Protein AF-0000000067833873 (afdb_homodimer)

Secondary structure (DSSP, 8-state):
-----S--EEESSSSPP--HHHHHHTTSPP--TTSHHHHHHHHHHHHHHHHHHT-SS-EEEEES-HHHHHHHHHHHH--TT-EEEEE--SHHHHHHHHHHHHTT-EEEEE---SSS---HHHHHHHHHH-TT--EEEEEEESEETTTTEE--HHHHHHHHHHTT---EEEEE-TTTBTTB---TTTTT-SEEEEESSSTT---S-EEEEEE-HHHHHHHHH-----STT-HHHHHHHHTTT--SS---HHHHHHHHHHHHHHHHH-HHHHHHHHHHHHHHHHHHHHHTT-EES---GGGB-SSEEEEEPPTT--HHHHHHHHHHHH-EEEEEP-GGGTTTEEEEE--SS--HHHHHHHHHHHHHHHHHHT----S-HHHHHHHHHHHHHH-/-----S--EEESSSSPP--HHHHHHTTSPP--TTSHHHHHHHHHHHHHHHHHHT-SS-EEEEES-HHHHHHHHHHHH--TT-EEEEE--SHHHHHHHHHHHHTT-EEEEE---SSS---HHHHHHHHHH-TT--EEEEEEESEETTTTEE--HHHHHHHHHHTT---EEEEE-TTTTTTS---TTTTT-SEEEEESSSTT---S-EEEEEE-HHHHHHHTT-----STT-HHHHHHHHTTT--SS---HHHHHHHHHHHHHHHHH-HHHHHHHHHHHHHHHHHHHHHTT-EES---GGGB-SSEEEEEPPTT--HHHHHHHHHHHH-EEEEEP-GGGTTTEEEEE--SS--HHHHHHHHHHHHHHHHHHT----S-HHHHHHHHHHHHHH-

InterPro domains:
  IPR000192 Aminotransferase class V domain [PF00266] (10-321)
  IPR015421 Pyridoxal phosphate-dependent transferase, major domain [G3DSA:3.40.640.10] (19-265)
  IPR015422 Pyridoxal phosphate-dependent transferase, small domain [G3DSA:3.90.1150.10] (14-380)
  IPR015424 Pyridoxal phosphate-dependent transferase [SSF53383] (6-370)
  IPR024169 Serine-pyruvate aminotransferase/2-aminoethylphosphonate-pyruvate transaminase [PIRSF000524] (1-386)

Nearest PDB structures (foldseek):
  6pk3-assembly1_B  TM=9.820E-01  e=6.558E-47  Arabidopsis thaliana
  2dr1-assembly1_B  TM=9.509E-01  e=2.895E-32  Pyrococcus horikoshii OT3
  6mfb-assembly1_B  TM=9.163E-01  e=1.091E-31  Aedes aegypti
  2bkw-assembly1_A-2  TM=9.357E-01  e=4.516E-29  Saccharomyces cerevisiae S288C
  7e7g-assembly1_A-2  TM=9.204E-01  e=1.735E-27  Pseudomonas aeruginosa PAO1

Foldseek 3Di:
DPDDDDDFAEFALDLDAFDPLLVVLLVDDDDDLPDPVLLVLLLLLQVLVCVLQQHPFGKFKAQDWLVLLLVLLLLQFAAQPAEAEFEPQDDVSVVSVVSNVVQNYHYDYHYDDNQEADDLQVLLVVLLVPPVLRHQAYEGEQQDSLRQWGHDLLSNLVSCVVSVHPHAYEYECQSDRLQHDHHCVVSVHAKYKYFCRHNLRANGGMIMIGHDPSRNVSSVPYDRDDDSSHPVQAVVVSVSSHGNDDHPRSSSSSSSVSSVVSVVCDSVNSNVQLQLLQVLLVQLCVQQVWDWSHDDPVTRRSFKTKTFADPPQFPVVLQVQLCVPPSYHWAANDDVCGRGIIMGGQHHPHDLVSSLSVSVSSQVSCVVRVGRTHPCSSVSSVVSNVVVVVD/DPDDDDDFAEFALDLDAFDPLLVVLLVDDDDDLPDPVLLVLLLLLQVLVCVLQQHPFGKFKAQDWLVVLLVLLLLQFAAQPAEAEFEPQDDVSVVSVVSNVVQNYHYDYHYDDNQEADDLQVLLVVLLVPPVLRHQAYEGEQQDSLRQWGHDLLSNLVSCVVSVHPHAYEYECQSDRLQHDHHCVVSVHAKYKYFCRHNLRANGGMIMIGHDPSRNVSSVPYDRDDDSSHPVQAVVVSVSSHGNDDHPRSSSSSSSVSSVVSVVCDSVNSNVQLQLLQVLLVQLLVQQVWDWSHDDPVTRHSFKTKTFADPPQFPVVLQVQLCVPPSYHWAANDDVCGRGIIMTGQHHPHDLVSSLSVSVSSQVSCVVRVGRTHPCSSVSSVVSNVVVVVD

Structure (mmCIF, N/CA/C/O backbone):
data_AF-0000000067833873-model_v1
#
loop_
_entity.id
_entity.type
_entity.pdbx_description
1 polymer 'Serine--glyoxylate aminotransferase'
#
loop_
_atom_site.group_PDB
_atom_site.id
_atom_site.type_symbol
_atom_site.label_atom_id
_atom_site.label_alt_id
_atom_site.label_comp_id
_atom_site.label_asym_id
_atom_site.label_entity_id
_atom_site.label_seq_id
_atom_site.pdbx_PDB_ins_code
_atom_site.Cartn_x
_atom_site.Cartn_y
_atom_site.Cartn_z
_atom_site.occupancy
_atom_site.B_iso_or_equiv
_atom_site.auth_seq_id
_atom_site.auth_comp_id
_atom_site.auth_asym_id
_atom_site.auth_atom_id
_atom_site.pdbx_PDB_model_num
ATOM 1 N N . MET A 1 1 ? 27.766 4.055 13.945 1 41.12 1 MET A N 1
ATOM 2 C CA . MET A 1 1 ? 26.969 5.07 14.633 1 41.12 1 MET A CA 1
ATOM 3 C C . MET A 1 1 ? 26.922 4.797 16.141 1 41.12 1 MET A C 1
ATOM 5 O O . MET A 1 1 ? 26.797 3.645 16.562 1 41.12 1 MET A O 1
ATOM 9 N N . THR A 1 2 ? 27.5 5.816 16.891 1 53.59 2 THR A N 1
ATOM 10 C CA . THR A 1 2 ? 27.547 5.684 18.344 1 53.59 2 THR A CA 1
ATOM 11 C C . THR A 1 2 ? 26.156 5.309 18.891 1 53.59 2 THR A C 1
ATOM 13 O O . THR A 1 2 ? 25.156 5.867 18.469 1 53.59 2 THR A O 1
ATOM 16 N N . HIS A 1 3 ? 26.016 4.285 19.547 1 66.88 3 HIS A N 1
ATOM 17 C CA . HIS A 1 3 ? 24.797 3.781 20.156 1 66.88 3 HIS A CA 1
ATOM 18 C C . HIS A 1 3 ? 24.156 4.832 21.062 1 66.88 3 HIS A C 1
ATOM 20 O O . HIS A 1 3 ? 24.844 5.441 21.891 1 66.88 3 HIS A O 1
ATOM 26 N N . ARG A 1 4 ? 23.078 5.281 20.797 1 72.88 4 ARG A N 1
ATOM 27 C CA . ARG A 1 4 ? 22.359 6.211 21.656 1 72.88 4 ARG A CA 1
ATOM 28 C C . ARG A 1 4 ? 21.453 5.465 22.641 1 72.88 4 ARG A C 1
ATOM 30 O O . ARG A 1 4 ? 20.766 4.52 22.266 1 72.88 4 ARG A O 1
ATOM 37 N N . THR A 1 5 ? 21.5 5.969 23.875 1 78.62 5 THR A N 1
ATOM 38 C CA . THR A 1 5 ? 20.656 5.367 24.906 1 78.62 5 THR A CA 1
ATOM 39 C C . THR A 1 5 ? 19.312 6.078 24.984 1 78.62 5 THR A C 1
ATOM 41 O O . THR A 1 5 ? 19.219 7.277 24.719 1 78.62 5 THR A O 1
ATOM 44 N N . GLY A 1 6 ? 18.203 5.238 25.359 1 79.25 6 GLY A N 1
ATOM 45 C CA . GLY A 1 6 ? 16.859 5.77 25.453 1 79.25 6 GLY A CA 1
ATOM 46 C C . GLY A 1 6 ? 16.109 5.734 24.125 1 79.25 6 GLY A C 1
ATOM 47 O O . GLY A 1 6 ? 16.703 5.441 23.078 1 79.25 6 GLY A O 1
ATOM 48 N N . ARG A 1 7 ? 14.867 5.926 24.188 1 85 7 ARG A N 1
ATOM 49 C CA . ARG A 1 7 ? 14.039 5.91 22.984 1 85 7 ARG A CA 1
ATOM 50 C C . ARG A 1 7 ? 14.141 7.23 22.234 1 85 7 ARG A C 1
ATOM 52 O O . ARG A 1 7 ? 14.203 8.297 22.844 1 85 7 ARG A O 1
ATOM 59 N N . HIS A 1 8 ? 14.273 7.133 20.953 1 92.62 8 HIS A N 1
ATOM 60 C CA . HIS A 1 8 ? 14.227 8.312 20.078 1 92.62 8 HIS A CA 1
ATOM 61 C C . HIS A 1 8 ? 12.922 9.07 20.266 1 92.62 8 HIS A C 1
ATOM 63 O O . HIS A 1 8 ? 11.852 8.469 20.344 1 92.62 8 HIS A O 1
ATOM 69 N N . PHE A 1 9 ? 13.008 10.406 20.469 1 94.5 9 PHE A N 1
ATOM 70 C CA . PHE A 1 9 ? 11.82 11.25 20.516 1 94.5 9 PHE A CA 1
ATOM 71 C C . PHE A 1 9 ? 11.367 11.648 19.125 1 94.5 9 PHE A C 1
ATOM 73 O O . PHE A 1 9 ? 11.969 12.523 18.5 1 94.5 9 PHE A O 1
ATOM 80 N N . LEU A 1 10 ? 10.289 11 18.672 1 96.69 10 LEU A N 1
ATOM 81 C CA . LEU A 1 10 ? 9.742 11.258 17.344 1 96.69 10 LEU A CA 1
ATOM 82 C C . LEU A 1 10 ? 8.57 12.227 17.422 1 96.69 10 LEU A C 1
ATOM 84 O O . LEU A 1 10 ? 7.438 11.82 17.703 1 96.69 10 LEU A O 1
ATOM 88 N N . HIS A 1 11 ? 8.828 13.492 17.094 1 97.88 11 HIS A N 1
ATOM 89 C CA . HIS A 1 11 ? 7.805 14.523 17.234 1 97.88 11 HIS A CA 1
ATOM 90 C C . HIS A 1 11 ? 7.602 15.281 15.93 1 97.88 11 HIS A C 1
ATOM 92 O O . HIS A 1 11 ? 7.57 16.516 15.914 1 97.88 11 HIS A O 1
ATOM 98 N N . ILE A 1 12 ? 7.535 14.523 14.859 1 97.44 12 ILE A N 1
ATOM 99 C CA . ILE A 1 12 ? 7.105 15.047 13.57 1 97.44 12 ILE A CA 1
ATOM 100 C C . ILE A 1 12 ? 5.598 14.859 13.414 1 97.44 12 ILE A C 1
ATOM 102 O O . ILE A 1 12 ? 4.969 14.148 14.195 1 97.44 12 ILE A O 1
ATOM 106 N N . PRO A 1 13 ? 4.953 15.484 12.422 1 95.94 13 PRO A N 1
ATOM 107 C CA . PRO A 1 13 ? 3.5 15.375 12.266 1 95.94 13 PRO A CA 1
ATOM 108 C C . PRO A 1 13 ? 3.051 13.969 11.875 1 95.94 13 PRO A C 1
ATOM 110 O O . PRO A 1 13 ? 1.868 13.641 11.992 1 95.94 13 PRO A O 1
ATOM 113 N N . GLY A 1 14 ? 3.918 13.141 11.352 1 93.88 14 GLY A N 1
ATOM 114 C CA . GLY A 1 14 ? 3.688 11.781 10.891 1 93.88 14 GLY A CA 1
ATOM 115 C C . GLY A 1 14 ? 4.824 11.242 10.047 1 93.88 14 GLY A C 1
ATOM 116 O O . GLY A 1 14 ? 5.461 11.984 9.297 1 93.88 14 GLY A O 1
ATOM 117 N N . PRO A 1 15 ? 5.129 10 10.227 1 96 15 PRO A N 1
ATOM 118 C CA . PRO A 1 15 ? 4.434 8.977 11.008 1 96 15 PRO A CA 1
ATOM 119 C C . PRO A 1 15 ? 4.523 9.211 12.516 1 96 15 PRO A C 1
ATOM 121 O O . PRO A 1 15 ? 5.492 9.805 12.992 1 96 15 PRO A O 1
ATOM 124 N N . SER A 1 16 ? 3.471 8.812 13.172 1 96.62 16 SER A N 1
ATOM 125 C CA . SER A 1 16 ? 3.393 9.031 14.609 1 96.62 16 SER A CA 1
ATOM 126 C C . SER A 1 16 ? 3.885 7.816 15.391 1 96.62 16 SER A C 1
ATOM 128 O O . SER A 1 16 ? 3.885 6.699 14.867 1 96.62 16 SER A O 1
ATOM 130 N N . PRO A 1 17 ? 4.355 8.031 16.594 1 95.69 17 PRO A N 1
ATOM 131 C CA . PRO A 1 17 ? 4.77 6.879 17.406 1 95.69 17 PRO A CA 1
ATOM 132 C C . PRO A 1 17 ? 3.68 5.816 17.516 1 95.69 17 PRO A C 1
ATOM 134 O O . PRO A 1 17 ? 2.512 6.145 17.75 1 95.69 17 PRO A O 1
ATOM 137 N N . VAL A 1 18 ? 4.098 4.551 17.406 1 97.31 18 VAL A N 1
ATOM 138 C CA . VAL A 1 18 ? 3.182 3.418 17.344 1 97.31 18 VAL A CA 1
ATOM 139 C C . VAL A 1 18 ? 3.189 2.678 18.688 1 97.31 18 VAL A C 1
ATOM 141 O O . VAL A 1 18 ? 4.254 2.322 19.203 1 97.31 18 VAL A O 1
ATOM 144 N N . PRO A 1 19 ? 1.987 2.424 19.234 1 97.12 19 PRO A N 1
ATOM 145 C CA . PRO A 1 19 ? 1.945 1.63 20.469 1 97.12 19 PRO A CA 1
ATOM 146 C C . PRO A 1 19 ? 2.559 0.241 20.297 1 97.12 19 PRO A C 1
ATOM 148 O O . PRO A 1 19 ? 2.365 -0.398 19.25 1 97.12 19 PRO A O 1
ATOM 151 N N . GLU A 1 20 ? 3.199 -0.2 21.359 1 94.75 20 GLU A N 1
ATOM 152 C CA . GLU A 1 20 ? 3.824 -1.52 21.328 1 94.75 20 GLU A CA 1
ATOM 153 C C . GLU A 1 20 ? 2.795 -2.611 21.047 1 94.75 20 GLU A C 1
ATOM 155 O O . GLU A 1 20 ? 3.098 -3.6 20.375 1 94.75 20 GLU A O 1
ATOM 160 N N . ARG A 1 21 ? 1.608 -2.438 21.625 1 95.88 21 ARG A N 1
ATOM 161 C CA . ARG A 1 21 ? 0.521 -3.385 21.406 1 95.88 21 ARG A CA 1
ATOM 162 C C . ARG A 1 21 ? 0.248 -3.57 19.906 1 95.88 21 ARG A C 1
ATOM 164 O O . ARG A 1 21 ? -0.024 -4.684 19.453 1 95.88 21 ARG A O 1
ATOM 171 N N . VAL A 1 22 ? 0.284 -2.521 19.156 1 97.56 22 VAL A N 1
ATOM 172 C CA . VAL A 1 22 ? 0.057 -2.539 17.719 1 97.56 22 VAL A CA 1
ATOM 173 C C . VAL A 1 22 ? 1.229 -3.223 17.016 1 97.56 22 VAL A C 1
ATOM 175 O O . VAL A 1 22 ? 1.03 -4.082 16.156 1 97.56 22 VAL A O 1
ATOM 178 N N . LEU A 1 23 ? 2.467 -2.867 17.375 1 96.5 23 LEU A N 1
ATOM 179 C CA . LEU A 1 23 ? 3.652 -3.473 16.781 1 96.5 23 LEU A CA 1
ATOM 180 C C . LEU A 1 23 ? 3.676 -4.977 17.016 1 96.5 23 LEU A C 1
ATOM 182 O O . LEU A 1 23 ? 3.992 -5.754 16.109 1 96.5 23 LEU A O 1
ATOM 186 N N . ARG A 1 24 ? 3.322 -5.391 18.203 1 95.62 24 ARG A N 1
ATOM 187 C CA . ARG A 1 24 ? 3.299 -6.812 18.547 1 95.62 24 ARG A CA 1
ATOM 188 C C . ARG A 1 24 ? 2.236 -7.551 17.734 1 95.62 24 ARG A C 1
ATOM 190 O O . ARG A 1 24 ? 2.426 -8.711 17.375 1 95.62 24 ARG A O 1
ATOM 197 N N . ALA A 1 25 ? 1.126 -6.895 17.547 1 96.44 25 ALA A N 1
ATOM 198 C CA . ALA A 1 25 ? 0.065 -7.508 16.766 1 96.44 25 ALA A CA 1
ATOM 199 C C . ALA A 1 25 ? 0.535 -7.781 15.336 1 96.44 25 ALA A C 1
ATOM 201 O O . ALA A 1 25 ? 0.117 -8.758 14.711 1 96.44 25 ALA A O 1
ATOM 202 N N . MET A 1 26 ? 1.396 -6.938 14.852 1 96.19 26 MET A N 1
ATOM 203 C CA . MET A 1 26 ? 1.868 -7.059 13.477 1 96.19 26 MET A CA 1
ATOM 204 C C . MET A 1 26 ? 2.957 -8.125 13.367 1 96.19 26 MET A C 1
ATOM 206 O O . MET A 1 26 ? 3.361 -8.492 12.266 1 96.19 26 MET A O 1
ATOM 210 N N . ASP A 1 27 ? 3.449 -8.531 14.523 1 94 27 ASP A N 1
ATOM 211 C CA . ASP A 1 27 ? 4.477 -9.57 14.562 1 94 27 ASP A CA 1
ATOM 212 C C . ASP A 1 27 ? 3.859 -10.961 14.469 1 94 27 ASP A C 1
ATOM 214 O O . ASP A 1 27 ? 4.438 -11.938 14.953 1 94 27 ASP A O 1
ATOM 218 N N . ARG A 1 28 ? 2.738 -11.133 13.906 1 92.31 28 ARG A N 1
ATOM 219 C CA . ARG A 1 28 ? 2.078 -12.414 13.656 1 92.31 28 ARG A CA 1
ATOM 220 C C . ARG A 1 28 ? 2.412 -12.945 12.266 1 92.31 28 ARG A C 1
ATOM 222 O O . ARG A 1 28 ? 2.695 -12.172 11.352 1 92.31 28 ARG A O 1
ATOM 229 N N . GLN A 1 29 ? 2.367 -14.273 12.203 1 93.31 29 GLN A N 1
ATOM 230 C CA . GLN A 1 29 ? 2.529 -14.891 10.891 1 93.31 29 GLN A CA 1
ATOM 231 C C . GLN A 1 29 ? 1.369 -14.531 9.969 1 93.31 29 GLN A C 1
ATOM 233 O O . GLN A 1 29 ? 0.238 -14.352 10.422 1 93.31 29 GLN A O 1
ATOM 238 N N . VAL A 1 30 ? 1.674 -14.406 8.711 1 93.75 30 VAL A N 1
ATOM 239 C CA . VAL A 1 30 ? 0.624 -14.18 7.723 1 93.75 30 VAL A CA 1
ATOM 240 C C . VAL A 1 30 ? -0.328 -15.375 7.695 1 93.75 30 VAL A C 1
ATOM 242 O O . VAL A 1 30 ? 0.022 -16.469 8.148 1 93.75 30 VAL A O 1
ATOM 245 N N . ILE A 1 31 ? -1.503 -15.141 7.18 1 92.94 31 ILE A N 1
ATOM 246 C CA . ILE A 1 31 ? -2.502 -16.203 7.086 1 92.94 31 ILE A CA 1
ATOM 247 C C . ILE A 1 31 ? -3.1 -16.219 5.68 1 92.94 31 ILE A C 1
ATOM 249 O O . ILE A 1 31 ? -2.844 -15.32 4.875 1 92.94 31 ILE A O 1
ATOM 253 N N . ASP A 1 32 ? -3.869 -17.312 5.414 1 93.81 32 ASP A N 1
ATOM 254 C CA . ASP A 1 32 ? -4.621 -17.422 4.168 1 93.81 32 ASP A CA 1
ATOM 255 C C . ASP A 1 32 ? -5.68 -16.328 4.066 1 93.81 32 ASP A C 1
ATOM 257 O O . ASP A 1 32 ? -6.711 -16.391 4.742 1 93.81 32 ASP A O 1
ATOM 261 N N . HIS A 1 33 ? -5.457 -15.359 3.182 1 93.31 33 HIS A N 1
ATOM 262 C CA . HIS A 1 33 ? -6.34 -14.203 3.074 1 93.31 33 HIS A CA 1
ATOM 263 C C . HIS A 1 33 ? -7.676 -14.586 2.447 1 93.31 33 HIS A C 1
ATOM 265 O O . HIS A 1 33 ? -8.586 -13.75 2.352 1 93.31 33 HIS A O 1
ATOM 271 N N . ARG A 1 34 ? -7.762 -15.852 2.01 1 92.62 34 ARG A N 1
ATOM 272 C CA . ARG A 1 34 ? -9.031 -16.359 1.498 1 92.62 34 ARG A CA 1
ATOM 273 C C . ARG A 1 34 ? -9.703 -17.266 2.516 1 92.62 34 ARG A C 1
ATOM 275 O O . ARG A 1 34 ? -10.828 -17.734 2.297 1 92.62 34 ARG A O 1
ATOM 282 N N . GLY A 1 35 ? -9.102 -17.547 3.594 1 93.44 35 GLY A N 1
ATOM 283 C CA . GLY A 1 35 ? -9.602 -18.469 4.602 1 93.44 35 GLY A CA 1
ATOM 284 C C . GLY A 1 35 ? -10.539 -17.812 5.602 1 93.44 35 GLY A C 1
ATOM 285 O O . GLY A 1 35 ? -10.648 -16.594 5.641 1 93.44 35 GLY A O 1
ATOM 286 N N . PRO A 1 36 ? -11.172 -18.609 6.359 1 92.94 36 PRO A N 1
ATOM 287 C CA . PRO A 1 36 ? -12.188 -18.109 7.285 1 92.94 36 PRO A CA 1
ATOM 288 C C . PRO A 1 36 ? -11.609 -17.188 8.359 1 92.94 36 PRO A C 1
ATOM 290 O O . PRO A 1 36 ? -12.258 -16.219 8.758 1 92.94 36 PRO A O 1
ATOM 293 N N . ASP A 1 37 ? -10.422 -17.562 8.812 1 92.69 37 ASP A N 1
ATOM 294 C CA . ASP A 1 37 ? -9.797 -16.719 9.828 1 92.69 37 ASP A CA 1
ATOM 295 C C . ASP A 1 37 ? -9.594 -15.289 9.312 1 92.69 37 ASP A C 1
ATOM 297 O O . ASP A 1 37 ? -9.789 -14.32 10.055 1 92.69 37 ASP A O 1
ATOM 301 N N . PHE A 1 38 ? -9.25 -15.219 8.125 1 96.56 38 PHE A N 1
ATOM 302 C CA . PHE A 1 38 ? -9.078 -13.891 7.555 1 96.56 38 PHE A CA 1
ATOM 303 C C . PHE A 1 38 ? -10.414 -13.172 7.414 1 96.56 38 PHE A C 1
ATOM 305 O O . PHE A 1 38 ? -10.508 -11.961 7.625 1 96.56 38 PHE A O 1
ATOM 312 N N . GLY A 1 39 ? -11.414 -13.883 6.969 1 96.12 39 GLY A N 1
ATOM 313 C CA . GLY A 1 39 ? -12.734 -13.281 6.867 1 96.12 39 GLY A CA 1
ATOM 314 C C . GLY A 1 39 ? -13.172 -12.586 8.141 1 96.12 39 GLY A C 1
ATOM 315 O O . GLY A 1 39 ? -13.766 -11.508 8.086 1 96.12 39 GLY A O 1
ATOM 316 N N . VAL A 1 40 ? -12.859 -13.211 9.258 1 96.94 40 VAL A N 1
ATOM 317 C CA . VAL A 1 40 ? -13.18 -12.641 10.555 1 96.94 40 VAL A CA 1
ATOM 318 C C . VAL A 1 40 ? -12.383 -11.352 10.766 1 96.94 40 VAL A C 1
ATOM 320 O O . VAL A 1 40 ? -12.938 -10.328 11.148 1 96.94 40 VAL A O 1
ATOM 323 N N . LEU A 1 41 ? -11.109 -11.352 10.484 1 97.5 41 LEU A N 1
ATOM 324 C CA . LEU A 1 41 ? -10.25 -10.18 10.602 1 97.5 41 LEU A CA 1
ATOM 325 C C . LEU A 1 41 ? -10.766 -9.047 9.719 1 97.5 41 LEU A C 1
ATOM 327 O O . LEU A 1 41 ? -10.891 -7.906 10.172 1 97.5 41 LEU A O 1
ATOM 331 N N . GLY A 1 42 ? -11.062 -9.398 8.461 1 98.25 42 GLY A N 1
ATOM 332 C CA . GLY A 1 42 ? -11.547 -8.406 7.516 1 98.25 42 GLY A CA 1
ATOM 333 C C . GLY A 1 42 ? -12.805 -7.703 7.98 1 98.25 42 GLY A C 1
ATOM 334 O O . GLY A 1 42 ? -12.891 -6.477 7.934 1 98.25 42 GLY A O 1
ATOM 335 N N . ARG A 1 43 ? -13.773 -8.461 8.461 1 97.94 43 ARG A N 1
ATOM 336 C CA . ARG A 1 43 ? -15.023 -7.895 8.945 1 97.94 43 ARG A CA 1
ATOM 337 C C . ARG A 1 43 ? -14.789 -6.98 10.141 1 97.94 43 ARG A C 1
ATOM 339 O O . ARG A 1 43 ? -15.383 -5.902 10.234 1 97.94 43 ARG A O 1
ATOM 346 N N . GLU A 1 44 ? -13.906 -7.418 11.016 1 98.19 44 GLU A N 1
ATOM 347 C CA . GLU A 1 44 ? -13.625 -6.66 12.234 1 98.19 44 GLU A CA 1
ATOM 348 C C . GLU A 1 44 ? -13 -5.309 11.906 1 98.19 44 GLU A C 1
ATOM 350 O O . GLU A 1 44 ? -13.383 -4.285 12.484 1 98.19 44 GLU A O 1
ATOM 355 N N . VAL A 1 45 ? -12.039 -5.312 11 1 98.62 45 VAL A N 1
ATOM 356 C CA . VAL A 1 45 ? -11.344 -4.059 10.734 1 98.62 45 VAL A CA 1
ATOM 357 C C . VAL A 1 45 ? -12.25 -3.135 9.922 1 98.62 45 VAL A C 1
ATOM 359 O O . VAL A 1 45 ? -12.211 -1.912 10.086 1 98.62 45 VAL A O 1
ATOM 362 N N . LEU A 1 46 ? -13.055 -3.658 9.016 1 98.69 46 LEU A N 1
ATOM 363 C CA . LEU A 1 46 ? -13.992 -2.84 8.25 1 98.69 46 LEU A CA 1
ATOM 364 C C . LEU A 1 46 ? -15.023 -2.193 9.172 1 98.69 46 LEU A C 1
ATOM 366 O O . LEU A 1 46 ? -15.297 -0.997 9.055 1 98.69 46 LEU A O 1
ATOM 370 N N . GLU A 1 47 ? -15.562 -2.955 10.078 1 98.25 47 GLU A N 1
ATOM 371 C CA . GLU A 1 47 ? -16.516 -2.416 11.047 1 98.25 47 GLU A CA 1
ATOM 372 C C . GLU A 1 47 ? -15.852 -1.399 11.969 1 98.25 47 GLU A C 1
ATOM 374 O O . GLU A 1 47 ? -16.438 -0.364 12.289 1 98.25 47 GLU A O 1
ATOM 379 N N . GLY A 1 48 ? -14.703 -1.75 12.414 1 98.56 48 GLY A N 1
ATOM 380 C CA . GLY A 1 48 ? -13.945 -0.822 13.242 1 98.56 48 GLY A CA 1
ATOM 381 C C . GLY A 1 48 ? -13.711 0.518 12.57 1 98.56 48 GLY A C 1
ATOM 382 O O . GLY A 1 48 ? -13.844 1.567 13.203 1 98.56 48 GLY A O 1
ATOM 383 N N . CYS A 1 49 ? -13.336 0.47 11.328 1 98.5 49 CYS A N 1
ATOM 384 C CA . CYS A 1 49 ? -13.117 1.702 10.578 1 98.5 49 CYS A CA 1
ATOM 385 C C . CYS A 1 49 ? -14.406 2.52 10.484 1 98.5 49 CYS A C 1
ATOM 387 O O . CYS A 1 49 ? -14.375 3.744 10.617 1 98.5 49 CYS A O 1
ATOM 389 N N . ARG A 1 50 ? -15.516 1.876 10.227 1 98.5 50 ARG A N 1
ATOM 390 C CA . ARG A 1 50 ? -16.781 2.6 10.172 1 98.5 50 ARG A CA 1
ATOM 391 C C . ARG A 1 50 ? -17.031 3.359 11.477 1 98.5 50 ARG A C 1
ATOM 393 O O . ARG A 1 50 ? -17.516 4.496 11.453 1 98.5 50 ARG A O 1
ATOM 400 N N . THR A 1 51 ? -16.688 2.725 12.562 1 98.5 51 THR A N 1
ATOM 401 C CA . THR A 1 51 ? -16.875 3.348 13.867 1 98.5 51 THR A CA 1
ATOM 402 C C . THR A 1 51 ? -15.977 4.57 14.023 1 98.5 51 THR A C 1
ATOM 404 O O . THR A 1 51 ? -16.438 5.625 14.477 1 98.5 51 THR A O 1
ATOM 407 N N . ILE A 1 52 ? -14.766 4.469 13.641 1 98.69 52 ILE A N 1
ATOM 408 C CA . ILE A 1 52 ? -13.789 5.543 13.797 1 98.69 52 ILE A CA 1
ATOM 409 C C . ILE A 1 52 ? -14.164 6.715 12.891 1 98.69 52 ILE A C 1
ATOM 411 O O . ILE A 1 52 ? -14.039 7.875 13.281 1 98.69 52 ILE A O 1
ATOM 415 N N . PHE A 1 53 ? -14.656 6.422 11.633 1 98.75 53 PHE A N 1
ATOM 416 C CA . PHE A 1 53 ? -15.047 7.445 10.672 1 98.75 53 PHE A CA 1
ATOM 417 C C . PHE A 1 53 ? -16.406 8.039 11.031 1 98.75 53 PHE A C 1
ATOM 419 O O . PHE A 1 53 ? -16.812 9.062 10.477 1 98.75 53 PHE A O 1
ATOM 426 N N . ARG A 1 54 ? -17.141 7.367 11.953 1 98.38 54 ARG A N 1
ATOM 427 C CA . ARG A 1 54 ? -18.5 7.734 12.359 1 98.38 54 ARG A CA 1
ATOM 428 C C . ARG A 1 54 ? -19.453 7.75 11.164 1 98.38 54 ARG A C 1
ATOM 430 O O . ARG A 1 54 ? -20.125 8.742 10.922 1 98.38 54 ARG A O 1
ATOM 437 N N . THR A 1 55 ? -19.484 6.598 10.523 1 98.62 55 THR A N 1
ATOM 438 C CA . THR A 1 55 ? -20.328 6.453 9.344 1 98.62 55 THR A CA 1
ATOM 439 C C . THR A 1 55 ? -21.047 5.105 9.352 1 98.62 55 THR A C 1
ATOM 441 O O . THR A 1 55 ? -20.547 4.137 9.93 1 98.62 55 THR A O 1
ATOM 444 N N . LYS A 1 56 ? -22.188 5.094 8.773 1 97.81 56 LYS A N 1
ATOM 445 C CA . LYS A 1 56 ? -22.922 3.854 8.539 1 97.81 56 LYS A CA 1
ATOM 446 C C . LYS A 1 56 ? -22.641 3.295 7.148 1 97.81 56 LYS A C 1
ATOM 448 O O . LYS A 1 56 ? -22.953 2.137 6.863 1 97.81 56 LYS A O 1
ATOM 453 N N . GLY A 1 57 ? -22.047 4.164 6.277 1 97.69 57 GLY A N 1
ATOM 454 C CA . GLY A 1 57 ? -21.703 3.742 4.93 1 97.69 57 GLY A CA 1
ATOM 455 C C . GLY A 1 57 ? -20.422 2.951 4.863 1 97.69 57 GLY A C 1
ATOM 456 O O . GLY A 1 57 ? -19.797 2.682 5.895 1 97.69 57 GLY A O 1
ATOM 457 N N . PRO A 1 58 ? -20.031 2.57 3.715 1 98.19 58 PRO A N 1
ATOM 458 C CA . PRO A 1 58 ? -18.828 1.745 3.578 1 98.19 58 PRO A CA 1
ATOM 459 C C . PRO A 1 58 ? -17.547 2.547 3.742 1 98.19 58 PRO A C 1
ATOM 461 O O . PRO A 1 58 ? -17.5 3.736 3.416 1 98.19 58 PRO A O 1
ATOM 464 N N . VAL A 1 59 ? -16.578 1.978 4.301 1 98.75 59 VAL A N 1
ATOM 465 C CA . VAL A 1 59 ? -15.188 2.434 4.32 1 98.75 59 VAL A CA 1
ATOM 466 C C . VAL A 1 59 ? -14.305 1.427 3.59 1 98.75 59 VAL A C 1
ATOM 468 O O . VAL A 1 59 ? -14.312 0.236 3.91 1 98.75 59 VAL A O 1
ATOM 471 N N . VAL A 1 60 ? -13.562 1.913 2.605 1 98.56 60 VAL A N 1
ATOM 472 C CA . VAL A 1 60 ? -12.625 1.08 1.855 1 98.56 60 VAL A CA 1
ATOM 473 C C . VAL A 1 60 ? -11.227 1.208 2.451 1 98.56 60 VAL A C 1
ATOM 475 O O . VAL A 1 60 ? -10.805 2.305 2.822 1 98.56 60 VAL A O 1
ATOM 478 N N . ILE A 1 61 ? -10.539 0.064 2.572 1 98.75 61 ILE A N 1
ATOM 479 C CA . ILE A 1 61 ? -9.164 0.009 3.053 1 98.75 61 ILE A CA 1
ATOM 480 C C . ILE A 1 61 ? -8.242 -0.447 1.925 1 98.75 61 ILE A C 1
ATOM 482 O O . ILE A 1 61 ? -8.391 -1.557 1.406 1 98.75 61 ILE A O 1
ATOM 486 N N . TYR A 1 62 ? -7.25 0.392 1.56 1 98.25 62 TYR A N 1
ATOM 487 C CA . TYR A 1 62 ? -6.289 0.059 0.516 1 98.25 62 TYR A CA 1
ATOM 488 C C . TYR A 1 62 ? -4.918 -0.24 1.112 1 98.25 62 TYR A C 1
ATOM 490 O O . TYR A 1 62 ? -4.445 0.484 1.992 1 98.25 62 TYR A O 1
ATOM 498 N N . PRO A 1 63 ? -4.246 -1.405 0.676 1 97.56 63 PRO A N 1
ATOM 499 C CA . PRO A 1 63 ? -2.789 -1.279 0.755 1 97.56 63 PRO A CA 1
ATOM 500 C C . PRO A 1 63 ? -2.256 -0.091 -0.042 1 97.56 63 PRO A C 1
ATOM 502 O O . PRO A 1 63 ? -2.545 0.037 -1.234 1 97.56 63 PRO A O 1
ATOM 505 N N . GLY A 1 64 ? -1.624 0.818 0.53 1 97.31 64 GLY A N 1
ATOM 506 C CA . GLY A 1 64 ? -1.174 2.059 -0.081 1 97.31 64 GLY A CA 1
ATOM 507 C C . GLY A 1 64 ? -0.848 3.139 0.932 1 97.31 64 GLY A C 1
ATOM 508 O O . GLY A 1 64 ? -0.112 2.896 1.891 1 97.31 64 GLY A O 1
ATOM 509 N N . SER A 1 65 ? -1.348 4.375 0.6 1 97.19 65 SER A N 1
ATOM 510 C CA . SER A 1 65 ? -1.127 5.531 1.461 1 97.19 65 SER A CA 1
ATOM 511 C C . SER A 1 65 ? -2.289 6.516 1.372 1 97.19 65 SER A C 1
ATOM 513 O O . SER A 1 65 ? -3.223 6.316 0.593 1 97.19 65 SER A O 1
ATOM 515 N N . GLY A 1 66 ? -2.205 7.516 2.189 1 97.62 66 GLY A N 1
ATOM 516 C CA . GLY A 1 66 ? -3.17 8.602 2.064 1 97.62 66 GLY A CA 1
ATOM 517 C C . GLY A 1 66 ? -3.166 9.25 0.693 1 97.62 66 GLY A C 1
ATOM 518 O O . GLY A 1 66 ? -4.215 9.656 0.19 1 97.62 66 GLY A O 1
ATOM 519 N N . THR A 1 67 ? -1.98 9.336 0.089 1 98.19 67 THR A N 1
ATOM 520 C CA . THR A 1 67 ? -1.86 9.891 -1.256 1 98.19 67 THR A CA 1
ATOM 521 C C . THR A 1 67 ? -2.619 9.031 -2.264 1 98.19 67 THR A C 1
ATOM 523 O O . THR A 1 67 ? -3.268 9.555 -3.172 1 98.19 67 THR A O 1
ATOM 526 N N . GLY A 1 68 ? -2.492 7.715 -2.084 1 98.38 68 GLY A N 1
ATOM 527 C CA . GLY A 1 68 ? -3.295 6.832 -2.916 1 98.38 68 GLY A CA 1
ATOM 528 C C . GLY A 1 68 ? -4.785 7.023 -2.725 1 98.38 68 GLY A C 1
ATOM 529 O O . GLY A 1 68 ? -5.551 7 -3.691 1 98.38 68 GLY A O 1
ATOM 530 N N . ALA A 1 69 ? -5.207 7.227 -1.516 1 98.56 69 ALA A N 1
ATOM 531 C CA . ALA A 1 69 ? -6.621 7.434 -1.204 1 98.56 69 ALA A CA 1
ATOM 532 C C . ALA A 1 69 ? -7.121 8.758 -1.778 1 98.56 69 ALA A C 1
ATOM 534 O O . ALA A 1 69 ? -8.289 8.867 -2.164 1 98.56 69 ALA A O 1
ATOM 535 N N . TRP A 1 70 ? -6.215 9.828 -1.864 1 98.81 70 TRP A N 1
ATOM 536 C CA . TRP A 1 70 ? -6.527 11.055 -2.586 1 98.81 70 TRP A CA 1
ATOM 537 C C . TRP A 1 70 ? -6.953 10.758 -4.02 1 98.81 70 TRP A C 1
ATOM 539 O O . TRP A 1 70 ? -7.969 11.273 -4.496 1 98.81 70 TRP A O 1
ATOM 549 N N . GLU A 1 71 ? -6.129 9.961 -4.645 1 98.62 71 GLU A N 1
ATOM 550 C CA . GLU A 1 71 ? -6.387 9.602 -6.035 1 98.62 71 GLU A CA 1
ATOM 551 C C . GLU A 1 71 ? -7.676 8.797 -6.168 1 98.62 71 GLU A C 1
ATOM 553 O O . GLU A 1 71 ? -8.461 9.023 -7.09 1 98.62 71 GLU A O 1
ATOM 558 N N . ALA A 1 72 ? -7.887 7.844 -5.25 1 98.56 72 ALA A N 1
ATOM 559 C CA . ALA A 1 72 ? -9.109 7.039 -5.246 1 98.56 72 ALA A CA 1
ATOM 560 C C . ALA A 1 72 ? -10.352 7.922 -5.203 1 98.56 72 ALA A C 1
ATOM 562 O O . ALA A 1 72 ? -11.328 7.656 -5.898 1 98.56 72 ALA A O 1
ATOM 563 N N . ALA A 1 73 ? -10.297 8.938 -4.355 1 98.75 73 ALA A N 1
ATOM 564 C CA . ALA A 1 73 ? -11.438 9.852 -4.246 1 98.75 73 ALA A CA 1
ATOM 565 C C . ALA A 1 73 ? -11.703 10.555 -5.574 1 98.75 73 ALA A C 1
ATOM 567 O O . ALA A 1 73 ? -12.859 10.695 -5.984 1 98.75 73 ALA A O 1
ATOM 568 N N . ILE A 1 74 ? -10.672 10.969 -6.258 1 98.69 74 ILE A N 1
ATOM 569 C CA . ILE A 1 74 ? -10.789 11.711 -7.508 1 98.69 74 ILE A CA 1
ATOM 570 C C . ILE A 1 74 ? -11.328 10.797 -8.602 1 98.69 74 ILE A C 1
ATOM 572 O O . ILE A 1 74 ? -12.352 11.094 -9.219 1 98.69 74 ILE A O 1
ATOM 576 N N . VAL A 1 75 ? -10.734 9.617 -8.805 1 98.19 75 VAL A N 1
ATOM 577 C CA . VAL A 1 75 ? -11.016 8.797 -9.977 1 98.19 75 VAL A CA 1
ATOM 578 C C . VAL A 1 75 ? -12.375 8.117 -9.812 1 98.19 75 VAL A C 1
ATOM 580 O O . VAL A 1 75 ? -12.977 7.688 -10.797 1 98.19 75 VAL A O 1
ATOM 583 N N . ASN A 1 76 ? -12.883 8.047 -8.586 1 98.56 76 ASN A N 1
ATOM 584 C CA . ASN A 1 76 ? -14.172 7.391 -8.375 1 98.56 76 ASN A CA 1
ATOM 585 C C . ASN A 1 76 ? -15.32 8.391 -8.398 1 98.56 76 ASN A C 1
ATOM 587 O O . ASN A 1 76 ? -16.484 8 -8.477 1 98.56 76 ASN A O 1
ATOM 591 N N . THR A 1 77 ? -15.039 9.75 -8.352 1 98.56 77 THR A N 1
ATOM 592 C CA . THR A 1 77 ? -16.156 10.664 -8.172 1 98.56 77 THR A CA 1
ATOM 593 C C . THR A 1 77 ? -16.203 11.688 -9.305 1 98.56 77 THR A C 1
ATOM 595 O O . THR A 1 77 ? -17.25 12.305 -9.555 1 98.56 77 THR A O 1
ATOM 598 N N . LEU A 1 78 ? -15.078 11.938 -9.992 1 98.44 78 LEU A N 1
ATOM 599 C CA . LEU A 1 78 ? -14.992 13.055 -10.93 1 98.44 78 LEU A CA 1
ATOM 600 C C . LEU A 1 78 ? -14.688 12.562 -12.336 1 98.44 78 LEU A C 1
ATOM 602 O O . LEU A 1 78 ? -14.258 11.422 -12.523 1 98.44 78 LEU A O 1
ATOM 606 N N . SER A 1 79 ? -14.992 13.367 -13.305 1 97.62 79 SER A N 1
ATOM 607 C CA . SER A 1 79 ? -14.68 13.156 -14.711 1 97.62 79 SER A CA 1
ATOM 608 C C . SER A 1 79 ? -13.641 14.164 -15.203 1 97.62 79 SER A C 1
ATOM 610 O O . SER A 1 79 ? -13.531 15.266 -14.664 1 97.62 79 SER A O 1
ATOM 612 N N . SER A 1 80 ? -12.852 13.711 -16.219 1 95.94 80 SER A N 1
ATOM 613 C CA . SER A 1 80 ? -12 14.688 -16.875 1 95.94 80 SER A CA 1
ATOM 614 C C . SER A 1 80 ? -12.805 15.891 -17.359 1 95.94 80 SER A C 1
ATOM 616 O O . SER A 1 80 ? -13.898 15.727 -17.922 1 95.94 80 SER A O 1
ATOM 618 N N . GLY A 1 81 ? -12.336 17.125 -17.062 1 97.12 81 GLY A N 1
ATOM 619 C CA . GLY A 1 81 ? -13.039 18.328 -17.469 1 97.12 81 GLY A CA 1
ATOM 620 C C . GLY A 1 81 ? -13.906 18.906 -16.375 1 97.12 81 GLY A C 1
ATOM 621 O O . GLY A 1 81 ? -14.32 20.062 -16.438 1 97.12 81 GLY A O 1
ATOM 622 N N . ASP A 1 82 ? -14.211 18.109 -15.344 1 98.19 82 ASP A N 1
ATOM 623 C CA . ASP A 1 82 ? -14.992 18.625 -14.219 1 98.19 82 ASP A CA 1
ATOM 624 C C . ASP A 1 82 ? -14.281 19.797 -13.555 1 98.19 82 ASP A C 1
ATOM 626 O O . ASP A 1 82 ? -13.047 19.891 -13.594 1 98.19 82 ASP A O 1
ATOM 630 N N . ARG A 1 83 ? -15.078 20.656 -13 1 98.62 83 ARG A N 1
ATOM 631 C CA . ARG A 1 83 ? -14.555 21.766 -12.203 1 98.62 83 ARG A CA 1
ATOM 632 C C . ARG A 1 83 ? -14.711 21.5 -10.711 1 98.62 83 ARG A C 1
ATOM 634 O O . ARG A 1 83 ? -15.75 21 -10.273 1 98.62 83 ARG A O 1
ATOM 641 N N . VAL A 1 84 ? -13.672 21.797 -9.969 1 98.88 84 VAL A N 1
ATOM 642 C CA . VAL A 1 84 ? -13.766 21.641 -8.523 1 98.88 84 VAL A CA 1
ATOM 643 C C . VAL A 1 84 ? -13.258 22.906 -7.832 1 98.88 84 VAL A C 1
ATOM 645 O O . VAL A 1 84 ? -12.508 23.688 -8.43 1 98.88 84 VAL A O 1
ATOM 648 N N . LEU A 1 85 ? -13.781 23.156 -6.621 1 98.94 85 LEU A N 1
ATOM 649 C CA . LEU A 1 85 ? -13.359 24.266 -5.766 1 98.94 85 LEU A CA 1
ATOM 650 C C . LEU A 1 85 ? -12.453 23.781 -4.645 1 98.94 85 LEU A C 1
ATOM 652 O O . LEU A 1 85 ? -12.844 22.906 -3.859 1 98.94 85 LEU A O 1
ATOM 656 N N . MET A 1 86 ? -11.203 24.219 -4.621 1 98.88 86 MET A N 1
ATOM 657 C CA . MET A 1 86 ? -10.242 23.875 -3.58 1 98.88 86 MET A CA 1
ATOM 658 C C . MET A 1 86 ? -9.672 25.141 -2.939 1 98.88 86 MET A C 1
ATOM 660 O O . MET A 1 86 ? -9.859 26.25 -3.459 1 98.88 86 MET A O 1
ATOM 664 N N . PHE A 1 87 ? -9.008 24.984 -1.81 1 98.81 87 PHE A N 1
ATOM 665 C CA . PHE A 1 87 ? -8.5 26.125 -1.032 1 98.81 87 PHE A CA 1
ATOM 666 C C . PHE A 1 87 ? -7.059 25.875 -0.609 1 98.81 87 PHE A C 1
ATOM 668 O O . PHE A 1 87 ? -6.711 24.797 -0.15 1 98.81 87 PHE A O 1
ATOM 675 N N . GLU A 1 88 ? -6.238 26.859 -0.783 1 98.56 88 GLU A N 1
ATOM 676 C CA . GLU A 1 88 ? -4.832 26.781 -0.402 1 98.56 88 GLU A CA 1
ATOM 677 C C . GLU A 1 88 ? -4.652 27 1.097 1 98.56 88 GLU A C 1
ATOM 679 O O . GLU A 1 88 ? -4.613 28.156 1.557 1 98.56 88 GLU A O 1
ATOM 684 N N . THR A 1 89 ? -4.539 25.938 1.789 1 98.62 89 THR A N 1
ATOM 685 C CA . THR A 1 89 ? -4.309 26.047 3.225 1 98.62 89 THR A CA 1
ATOM 686 C C . THR A 1 89 ? -2.867 25.703 3.572 1 98.62 89 THR A C 1
ATOM 688 O O . THR A 1 89 ? -2.404 25.984 4.68 1 98.62 89 THR A O 1
ATOM 691 N N . GLY A 1 90 ? -2.17 25.078 2.654 1 98.56 90 GLY A N 1
ATOM 692 C CA . GLY A 1 90 ? -0.783 24.703 2.881 1 98.56 90 GLY A CA 1
ATOM 693 C C . GLY A 1 90 ? -0.246 23.75 1.827 1 98.56 90 GLY A C 1
ATOM 694 O O . GLY A 1 90 ? -0.659 23.797 0.666 1 98.56 90 GLY A O 1
ATOM 695 N N . HIS A 1 91 ? 0.772 23 2.221 1 98.44 91 HIS A N 1
ATOM 696 C CA . HIS A 1 91 ? 1.511 22.125 1.321 1 98.44 91 HIS A CA 1
ATOM 697 C C . HIS A 1 91 ? 0.623 21 0.793 1 98.44 91 HIS A C 1
ATOM 699 O O . HIS A 1 91 ? 0.633 20.703 -0.405 1 98.44 91 HIS A O 1
ATOM 705 N N . PHE A 1 92 ? -0.146 20.344 1.59 1 98.56 92 PHE A N 1
ATOM 706 C CA . PHE A 1 92 ? -0.878 19.156 1.193 1 98.56 92 PHE A CA 1
ATOM 707 C C . PHE A 1 92 ? -2.115 19.516 0.382 1 98.56 92 PHE A C 1
ATOM 709 O O . PHE A 1 92 ? -2.51 18.781 -0.526 1 98.56 92 PHE A O 1
ATOM 716 N N . ALA A 1 93 ? -2.719 20.625 0.699 1 98.75 93 ALA A N 1
ATOM 717 C CA . ALA A 1 93 ? -3.764 21.125 -0.186 1 98.75 93 ALA A CA 1
ATOM 718 C C . ALA A 1 93 ? -3.223 21.359 -1.593 1 98.75 93 ALA A C 1
ATOM 720 O O . ALA A 1 93 ? -3.891 21.062 -2.582 1 98.75 93 ALA A O 1
ATOM 721 N N . THR A 1 94 ? -2.035 21.906 -1.619 1 98.62 94 THR A N 1
ATOM 722 C CA . THR A 1 94 ? -1.391 22.188 -2.896 1 98.62 94 THR A CA 1
ATOM 723 C C . THR A 1 94 ? -1.075 20.891 -3.643 1 98.62 94 THR A C 1
ATOM 725 O O . THR A 1 94 ? -1.264 20.812 -4.855 1 98.62 94 THR A O 1
ATOM 728 N N . LEU A 1 95 ? -0.616 19.891 -2.924 1 98.31 95 LEU A N 1
ATOM 729 C CA . LEU A 1 95 ? -0.307 18.609 -3.549 1 98.31 95 LEU A CA 1
ATOM 730 C C . LEU A 1 95 ? -1.569 17.953 -4.098 1 98.31 95 LEU A C 1
ATOM 732 O O . LEU A 1 95 ? -1.548 17.375 -5.18 1 98.31 95 LEU A O 1
ATOM 736 N N . TRP A 1 96 ? -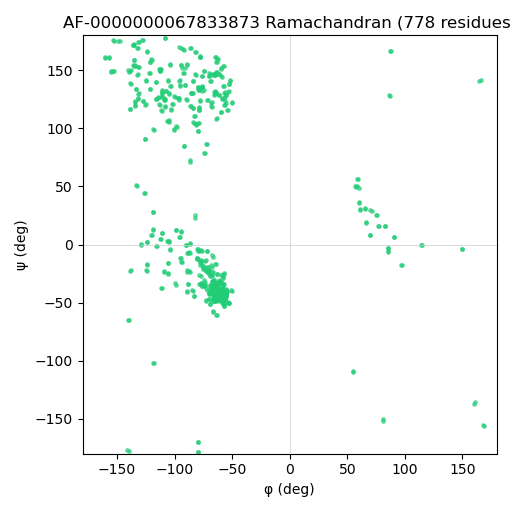2.627 18 -3.299 1 98.75 96 TRP A N 1
ATOM 737 C CA . TRP A 1 96 ? -3.877 17.406 -3.756 1 98.75 96 TRP A CA 1
ATOM 738 C C . TRP A 1 96 ? -4.406 18.125 -4.988 1 98.75 96 TRP A C 1
ATOM 740 O O . TRP A 1 96 ? -4.906 17.484 -5.922 1 98.75 96 TRP A O 1
ATOM 750 N N . ARG A 1 97 ? -4.301 19.453 -5.02 1 98.69 97 ARG A N 1
ATOM 751 C CA . ARG A 1 97 ? -4.664 20.266 -6.18 1 98.69 97 ARG A CA 1
ATOM 752 C C . ARG A 1 97 ? -3.873 19.828 -7.414 1 98.69 97 ARG A C 1
ATOM 754 O O . ARG A 1 97 ? -4.434 19.703 -8.5 1 98.69 97 ARG A O 1
ATOM 761 N N . GLN A 1 98 ? -2.586 19.641 -7.254 1 98.06 98 GLN A N 1
ATOM 762 C CA . GLN A 1 98 ? -1.73 19.234 -8.359 1 98.06 98 GLN A CA 1
ATOM 763 C C . GLN A 1 98 ? -2.154 17.875 -8.898 1 98.06 98 GLN A C 1
ATOM 765 O O . GLN A 1 98 ? -2.16 17.656 -10.117 1 98.06 98 GLN A O 1
ATOM 770 N N . MET A 1 99 ? -2.479 16.969 -8.008 1 98.25 99 MET A N 1
ATOM 771 C CA . MET A 1 99 ? -2.953 15.648 -8.414 1 98.25 99 MET A CA 1
ATOM 772 C C . MET A 1 99 ? -4.242 15.766 -9.227 1 98.25 99 MET A C 1
ATOM 774 O O . MET A 1 99 ? -4.383 15.125 -10.266 1 98.25 99 MET A O 1
ATOM 778 N N . ALA A 1 100 ? -5.203 16.547 -8.727 1 98.5 100 ALA A N 1
ATOM 779 C CA . ALA A 1 100 ? -6.461 16.734 -9.445 1 98.5 100 ALA A CA 1
ATOM 780 C C . ALA A 1 100 ? -6.215 17.25 -10.859 1 98.5 100 ALA A C 1
ATOM 782 O O . ALA A 1 100 ? -6.832 16.766 -11.812 1 98.5 100 ALA A O 1
ATOM 783 N N . ALA A 1 101 ? -5.297 18.172 -10.969 1 97.56 101 ALA A N 1
ATOM 784 C CA . ALA A 1 101 ? -4.984 18.734 -12.273 1 97.56 101 ALA A CA 1
ATOM 785 C C . ALA A 1 101 ? -4.41 17.672 -13.211 1 97.56 101 ALA A C 1
ATOM 787 O O . ALA A 1 101 ? -4.695 17.672 -14.406 1 97.56 101 ALA A O 1
ATOM 788 N N . ARG A 1 102 ? -3.623 16.797 -12.734 1 95.44 102 ARG A N 1
ATOM 789 C CA . ARG A 1 102 ? -3.027 15.734 -13.531 1 95.44 102 ARG A CA 1
ATOM 790 C C . ARG A 1 102 ? -4.098 14.805 -14.094 1 95.44 102 ARG A C 1
ATOM 792 O O . ARG A 1 102 ? -3.902 14.188 -15.141 1 95.44 102 ARG A O 1
ATOM 799 N N . TRP A 1 103 ? -5.219 14.75 -13.43 1 97.38 103 TRP A N 1
ATOM 800 C CA . TRP A 1 103 ? -6.305 13.883 -13.859 1 97.38 103 TRP A CA 1
ATOM 801 C C . TRP A 1 103 ? -7.297 14.641 -14.734 1 97.38 103 TRP A C 1
ATOM 803 O O . TRP A 1 103 ? -8.414 14.18 -14.969 1 97.38 103 TRP A O 1
ATOM 813 N N . GLY A 1 104 ? -6.926 15.859 -15.148 1 96.94 104 GLY A N 1
ATOM 814 C CA . GLY A 1 104 ? -7.727 16.625 -16.094 1 96.94 104 GLY A CA 1
ATOM 815 C C . GLY A 1 104 ? -8.867 17.375 -15.422 1 96.94 104 GLY A C 1
ATOM 816 O O . GLY A 1 104 ? -9.82 17.797 -16.094 1 96.94 104 GLY A O 1
ATOM 817 N N . ILE A 1 105 ? -8.805 17.516 -14.117 1 98.31 105 ILE A N 1
ATOM 818 C CA . ILE A 1 105 ? -9.812 18.281 -13.383 1 98.31 105 ILE A CA 1
ATOM 819 C C . ILE A 1 105 ? -9.445 19.766 -13.383 1 98.31 105 ILE A C 1
ATOM 821 O O . ILE A 1 105 ? -8.289 20.125 -13.18 1 98.31 105 ILE A O 1
ATOM 825 N N . GLU A 1 106 ? -10.383 20.594 -13.734 1 98.62 106 GLU A N 1
ATOM 826 C CA . GLU A 1 106 ? -10.195 22.031 -13.641 1 98.62 106 GLU A CA 1
ATOM 827 C C . GLU A 1 106 ? -10.367 22.531 -12.211 1 98.62 106 GLU A C 1
ATOM 829 O O . GLU A 1 106 ? -11.469 22.484 -11.656 1 98.62 106 GLU A O 1
ATOM 834 N N . VAL A 1 107 ? -9.32 23.094 -11.648 1 98.75 107 VAL A N 1
ATOM 835 C CA . VAL A 1 107 ? -9.344 23.422 -10.227 1 98.75 107 VAL A CA 1
ATOM 836 C C . VAL A 1 107 ? -9.375 24.938 -10.055 1 98.75 107 VAL A C 1
ATOM 838 O O . VAL A 1 107 ? -8.484 25.641 -10.531 1 98.75 107 VAL A O 1
ATOM 841 N N . GLU A 1 108 ? -10.414 25.469 -9.531 1 98.75 108 GLU A N 1
ATOM 842 C CA . GLU A 1 108 ? -10.352 26.797 -8.922 1 98.75 108 GLU A CA 1
ATOM 843 C C . GLU A 1 108 ? -9.727 26.734 -7.531 1 98.75 108 GLU A C 1
ATOM 845 O O . GLU A 1 108 ? -10.367 26.281 -6.578 1 98.75 108 GLU A O 1
ATOM 850 N N . PHE A 1 109 ? -8.516 27.156 -7.461 1 98.75 109 PHE A N 1
ATOM 851 C CA . PHE A 1 109 ? -7.738 27.094 -6.23 1 98.75 109 PHE A CA 1
ATOM 852 C C . PHE A 1 109 ? -7.703 28.453 -5.539 1 98.75 109 PHE A C 1
ATOM 854 O O . PHE A 1 109 ? -6.914 29.312 -5.906 1 98.75 109 PHE A O 1
ATOM 861 N N . VAL A 1 110 ? -8.562 28.672 -4.504 1 98.75 110 VAL A N 1
ATOM 862 C CA . VAL A 1 110 ? -8.648 29.938 -3.793 1 98.75 110 VAL A CA 1
ATOM 863 C C . VAL A 1 110 ? -7.371 30.172 -2.994 1 98.75 110 VAL A C 1
ATOM 865 O O . VAL A 1 110 ? -6.992 29.344 -2.16 1 98.75 110 VAL A O 1
ATOM 868 N N . PRO A 1 111 ? -6.703 31.25 -3.248 1 98.25 111 PRO A N 1
ATOM 869 C CA . PRO A 1 111 ? -5.43 31.5 -2.564 1 98.25 111 PRO A CA 1
ATOM 870 C C . PRO A 1 111 ? -5.594 31.672 -1.057 1 98.25 111 PRO A C 1
ATOM 872 O O . PRO A 1 111 ? -6.605 32.219 -0.604 1 98.25 111 PRO A O 1
ATOM 875 N N . GLY A 1 112 ? -4.633 31.25 -0.324 1 97.75 112 GLY A N 1
ATOM 876 C CA . GLY A 1 112 ? -4.566 31.422 1.118 1 97.75 112 GLY A CA 1
ATOM 877 C C . GLY A 1 112 ? -3.227 31.953 1.598 1 97.75 112 GLY A C 1
ATOM 878 O O . GLY A 1 112 ? -2.301 32.125 0.803 1 97.75 112 GLY A O 1
ATOM 879 N N . ASP A 1 113 ? -3.129 32.25 2.918 1 97.94 113 ASP A N 1
ATOM 880 C CA . ASP A 1 113 ? -1.915 32.844 3.469 1 97.94 113 ASP A CA 1
ATOM 881 C C . ASP A 1 113 ? -1.128 31.844 4.289 1 97.94 113 ASP A C 1
ATOM 883 O O . ASP A 1 113 ? -0.13 32.188 4.926 1 97.94 113 ASP A O 1
ATOM 887 N N . TRP A 1 114 ? -1.581 30.578 4.352 1 98.5 114 TRP A N 1
ATOM 888 C CA . TRP A 1 114 ? -0.945 29.469 5.051 1 98.5 114 TRP A CA 1
ATOM 889 C C . TRP A 1 114 ? -0.947 29.688 6.559 1 98.5 114 TRP A C 1
ATOM 891 O O . TRP A 1 114 ? -0.123 29.125 7.281 1 98.5 114 TRP A O 1
ATOM 901 N N . ARG A 1 115 ? -1.812 30.578 7.066 1 98.69 115 ARG A N 1
ATOM 902 C CA . ARG A 1 115 ? -1.926 30.812 8.5 1 98.69 115 ARG A CA 1
ATOM 903 C C . ARG A 1 115 ? -3.379 30.734 8.961 1 98.69 115 ARG A C 1
ATOM 905 O O . ARG A 1 115 ? -3.678 30.938 10.133 1 98.69 115 ARG A O 1
ATOM 912 N N . HIS A 1 116 ? -4.277 30.453 7.969 1 98.69 116 HIS A N 1
ATOM 913 C CA . HIS A 1 116 ? -5.699 30.281 8.227 1 98.69 116 HIS A CA 1
ATOM 914 C C . HIS A 1 116 ? -6.258 29.078 7.477 1 98.69 116 HIS A C 1
ATOM 916 O O . HIS A 1 116 ? -5.691 28.656 6.469 1 98.69 116 HIS A O 1
ATOM 922 N N . GLY A 1 117 ? -7.355 28.484 8.008 1 98.62 117 GLY A N 1
ATOM 923 C CA . GLY A 1 117 ? -8.07 27.438 7.312 1 98.62 117 GLY A CA 1
ATOM 924 C C . GLY A 1 117 ? -9.008 27.953 6.234 1 98.62 117 GLY A C 1
ATOM 925 O O . GLY A 1 117 ? -8.914 29.109 5.836 1 98.62 117 GLY A O 1
ATOM 926 N N . VAL A 1 118 ? -9.828 27.094 5.719 1 98.81 118 VAL A N 1
ATOM 927 C CA . VAL A 1 118 ? -10.805 27.438 4.695 1 98.81 118 VAL A CA 1
ATOM 928 C C . VAL A 1 118 ? -11.836 28.406 5.273 1 98.81 118 VAL A C 1
ATOM 930 O O . VAL A 1 118 ? -12.359 28.188 6.363 1 98.81 118 VAL A O 1
ATOM 933 N N . ASP A 1 119 ? -12.039 29.484 4.594 1 98.5 119 ASP A N 1
ATOM 934 C CA . ASP A 1 119 ? -13.055 30.453 4.996 1 98.5 119 ASP A CA 1
ATOM 935 C C . ASP A 1 119 ? -14.438 30.031 4.504 1 98.5 119 ASP A C 1
ATOM 937 O O . ASP A 1 119 ? -14.727 30.109 3.307 1 98.5 119 ASP A O 1
ATOM 941 N N . PRO A 1 120 ? -15.289 29.656 5.426 1 98.62 120 PRO A N 1
ATOM 942 C CA . PRO A 1 120 ? -16.625 29.219 5 1 98.62 120 PRO A CA 1
ATOM 943 C C . PRO A 1 120 ? -17.375 30.297 4.223 1 98.62 120 PRO A C 1
ATOM 945 O O . PRO A 1 120 ? -18.156 29.984 3.324 1 98.62 120 PRO A O 1
ATOM 948 N N . ALA A 1 121 ? -17.141 31.547 4.57 1 98.38 121 ALA A N 1
ATOM 949 C CA . ALA A 1 121 ? -17.812 32.625 3.865 1 98.38 121 ALA A CA 1
ATOM 950 C C . ALA A 1 121 ? -17.406 32.656 2.395 1 98.38 121 ALA A C 1
ATOM 952 O O . ALA A 1 121 ? -18.234 32.938 1.521 1 98.38 121 ALA A O 1
ATOM 953 N N . LEU A 1 122 ? -16.172 32.438 2.145 1 98.44 122 LEU A N 1
ATOM 954 C CA . LEU A 1 122 ? -15.688 32.375 0.77 1 98.44 122 LEU A CA 1
ATOM 955 C C . LEU A 1 122 ? -16.25 31.188 0.022 1 98.44 122 LEU A C 1
ATOM 957 O O . LEU A 1 122 ? -16.531 31.266 -1.179 1 98.44 122 LEU A O 1
ATOM 961 N N . VAL A 1 123 ? -16.391 30.031 0.689 1 98.81 123 VAL A N 1
ATOM 962 C CA . VAL A 1 123 ? -17.016 28.859 0.095 1 98.81 123 VAL A CA 1
ATOM 963 C C . VAL A 1 123 ? -18.438 29.219 -0.37 1 98.81 123 VAL A C 1
ATOM 965 O O . VAL A 1 123 ? -18.797 28.953 -1.519 1 98.81 123 VAL A O 1
ATOM 968 N N . GLU A 1 124 ? -19.203 29.812 0.534 1 98.75 124 GLU A N 1
ATOM 969 C CA . GLU A 1 124 ? -20.578 30.172 0.23 1 98.75 124 GLU A CA 1
ATOM 970 C C . GLU A 1 124 ? -20.656 31.156 -0.938 1 98.75 124 GLU A C 1
ATOM 972 O O . GLU A 1 124 ? -21.469 30.984 -1.852 1 98.75 124 GLU A O 1
ATOM 977 N N . ALA A 1 125 ? -19.812 32.156 -0.911 1 98.69 125 ALA A N 1
ATOM 978 C CA . ALA A 1 125 ? -19.812 33.219 -1.944 1 98.69 125 ALA A CA 1
ATOM 979 C C . ALA A 1 125 ? -19.484 32.594 -3.312 1 98.69 125 ALA A C 1
ATOM 981 O O . ALA A 1 125 ? -20.172 32.906 -4.297 1 98.69 125 ALA A O 1
ATOM 982 N N . LYS A 1 126 ? -18.438 31.781 -3.377 1 98.62 126 LYS A N 1
ATOM 983 C CA . LYS A 1 126 ? -18.031 31.172 -4.637 1 98.62 126 LYS A CA 1
ATOM 984 C C . LYS A 1 126 ? -19.109 30.25 -5.191 1 98.62 126 LYS A C 1
ATOM 986 O O . LYS A 1 126 ? -19.375 30.25 -6.395 1 98.62 126 LYS A O 1
ATOM 991 N N . LEU A 1 127 ? -19.719 29.5 -4.328 1 98.75 127 LEU A N 1
ATOM 992 C CA . LEU A 1 127 ? -20.75 28.562 -4.77 1 98.75 127 LEU A CA 1
ATOM 993 C C . LEU A 1 127 ? -22.031 29.297 -5.152 1 98.75 127 LEU A C 1
ATOM 995 O O . LEU A 1 127 ? -22.75 28.875 -6.066 1 98.75 127 LEU A O 1
ATOM 999 N N . ALA A 1 128 ? -22.328 30.391 -4.434 1 98.31 128 ALA A N 1
ATOM 1000 C CA . ALA A 1 128 ? -23.5 31.203 -4.773 1 98.31 128 ALA A CA 1
ATOM 1001 C C . ALA A 1 128 ? -23.328 31.844 -6.152 1 98.31 128 ALA A C 1
ATOM 1003 O O . ALA A 1 128 ? -24.312 32.031 -6.883 1 98.31 128 ALA A O 1
ATOM 1004 N N . GLU A 1 129 ? -22.156 32.156 -6.48 1 98.25 129 GLU A N 1
ATOM 1005 C CA . GLU A 1 129 ? -21.844 32.75 -7.773 1 98.25 129 GLU A CA 1
ATOM 1006 C C . GLU A 1 129 ? -21.938 31.734 -8.898 1 98.25 129 GLU A C 1
ATOM 1008 O O . GLU A 1 129 ? -22.172 32.094 -10.055 1 98.25 129 GLU A O 1
ATOM 1013 N N . ASP A 1 130 ? -21.812 30.469 -8.562 1 98.31 130 ASP A N 1
ATOM 1014 C CA . ASP A 1 130 ? -21.859 29.391 -9.539 1 98.31 130 ASP A CA 1
ATOM 1015 C C . ASP A 1 130 ? -23.297 28.938 -9.797 1 98.31 130 ASP A C 1
ATOM 1017 O O . ASP A 1 130 ? -23.656 27.797 -9.523 1 98.31 130 ASP A O 1
ATOM 1021 N N . ARG A 1 131 ? -24.031 29.75 -10.477 1 96.81 131 ARG A N 1
ATOM 1022 C CA . ARG A 1 131 ? -25.453 29.547 -10.695 1 96.81 131 ARG A CA 1
ATOM 1023 C C . ARG A 1 131 ? -25.703 28.344 -11.586 1 96.81 131 ARG A C 1
ATOM 1025 O O . ARG A 1 131 ? -26.75 27.688 -11.492 1 96.81 131 ARG A O 1
ATOM 1032 N N . SER A 1 132 ? -24.797 28 -12.344 1 97.31 132 SER A N 1
ATOM 1033 C CA . SER A 1 132 ? -24.938 26.859 -13.258 1 97.31 132 SER A CA 1
ATOM 1034 C C . SER A 1 132 ? -24.562 25.547 -12.578 1 97.31 132 SER A C 1
ATOM 1036 O O . SER A 1 132 ? -24.703 24.484 -13.164 1 97.31 132 SER A O 1
ATOM 1038 N N . HIS A 1 133 ? -24.031 25.672 -11.367 1 97.75 133 HIS A N 1
ATOM 1039 C CA . HIS A 1 133 ? -23.609 24.5 -10.602 1 97.75 133 HIS A CA 1
ATOM 1040 C C . HIS A 1 133 ? -22.531 23.719 -11.352 1 97.75 133 HIS A C 1
ATOM 1042 O O . HIS A 1 133 ? -22.641 22.5 -11.516 1 97.75 133 HIS A O 1
ATOM 1048 N N . SER A 1 134 ? -21.578 24.531 -11.773 1 98.12 134 SER A N 1
ATOM 1049 C CA . SER A 1 134 ? -20.5 23.938 -12.562 1 98.12 134 SER A CA 1
ATOM 1050 C C . SER A 1 134 ? -19.5 23.188 -11.672 1 98.12 134 SER A C 1
ATOM 1052 O O . SER A 1 134 ? -18.828 22.266 -12.125 1 98.12 134 SER A O 1
ATOM 1054 N N . PHE A 1 135 ? -19.359 23.562 -10.422 1 98.75 135 PHE A N 1
ATOM 1055 C CA . PHE A 1 135 ? -18.5 22.844 -9.5 1 98.75 135 PHE A CA 1
ATOM 1056 C C . PHE A 1 135 ? -19.094 21.484 -9.141 1 98.75 135 PHE A C 1
ATOM 1058 O O . PHE A 1 135 ? -20.203 21.422 -8.617 1 98.75 135 PHE A O 1
ATOM 1065 N N . LYS A 1 136 ? -18.312 20.469 -9.375 1 98.56 136 LYS A N 1
ATOM 1066 C CA . LYS A 1 136 ? -18.766 19.125 -9.055 1 98.56 136 LYS A CA 1
ATOM 1067 C C . LYS A 1 136 ? -18.406 18.75 -7.621 1 98.56 136 LYS A C 1
ATOM 1069 O O . LYS A 1 136 ? -19.016 17.859 -7.027 1 98.56 136 LYS A O 1
ATOM 1074 N N . ALA A 1 137 ? -17.391 19.406 -7.07 1 98.88 137 ALA A N 1
ATOM 1075 C CA . ALA A 1 137 ? -16.969 19.094 -5.707 1 98.88 137 ALA A CA 1
ATOM 1076 C C . ALA A 1 137 ? -16.266 20.281 -5.062 1 98.88 137 ALA A C 1
ATOM 1078 O O . ALA A 1 137 ? -15.711 21.141 -5.758 1 98.88 137 ALA A O 1
ATOM 1079 N N . VAL A 1 138 ? -16.406 20.391 -3.77 1 98.94 138 VAL A N 1
ATOM 1080 C CA . VAL A 1 138 ? -15.547 21.156 -2.873 1 98.94 138 VAL A CA 1
ATOM 1081 C C . VAL A 1 138 ? -14.578 20.219 -2.152 1 98.94 138 VAL A C 1
ATOM 1083 O O . VAL A 1 138 ? -15.008 19.266 -1.502 1 98.94 138 VAL A O 1
ATOM 1086 N N . MET A 1 139 ? -13.289 20.422 -2.312 1 98.94 139 MET A N 1
ATOM 1087 C CA . MET A 1 139 ? -12.258 19.562 -1.729 1 98.94 139 MET A CA 1
ATOM 1088 C C . MET A 1 139 ? -11.438 20.328 -0.695 1 98.94 139 MET A C 1
ATOM 1090 O O . MET A 1 139 ? -10.898 21.406 -0.992 1 98.94 139 MET A O 1
ATOM 1094 N N . VAL A 1 140 ? -11.336 19.781 0.521 1 98.88 140 VAL A N 1
ATOM 1095 C CA . VAL A 1 140 ? -10.75 20.531 1.63 1 98.88 140 VAL A CA 1
ATOM 1096 C C . VAL A 1 140 ? -9.852 19.609 2.449 1 98.88 140 VAL A C 1
ATOM 1098 O O . VAL A 1 140 ? -10.156 18.438 2.641 1 98.88 140 VAL A O 1
ATOM 1101 N N . VAL A 1 141 ? -8.703 20.141 2.857 1 98.88 141 VAL A N 1
ATOM 1102 C CA . VAL A 1 141 ? -7.875 19.484 3.861 1 98.88 141 VAL A CA 1
ATOM 1103 C C . VAL A 1 141 ? -8.336 19.891 5.258 1 98.88 141 VAL A C 1
ATOM 1105 O O . VAL A 1 141 ? -8.344 21.078 5.598 1 98.88 141 VAL A O 1
ATOM 1108 N N . HIS A 1 142 ? -8.75 18.953 6.023 1 98.88 142 HIS A N 1
ATOM 1109 C CA . HIS A 1 142 ? -9.266 19.219 7.363 1 98.88 142 HIS A CA 1
ATOM 1110 C C . HIS A 1 142 ? -8.164 19.734 8.289 1 98.88 142 HIS A C 1
ATOM 1112 O O . HIS A 1 142 ? -8.258 20.844 8.812 1 98.88 142 HIS A O 1
ATOM 1118 N N . ASN A 1 143 ? -7.137 18.969 8.43 1 98.81 143 ASN A N 1
ATOM 1119 C CA . ASN A 1 143 ? -5.98 19.312 9.25 1 98.81 143 ASN A CA 1
ATOM 1120 C C . ASN A 1 143 ? -4.703 19.406 8.422 1 98.81 143 ASN A C 1
ATOM 1122 O O . ASN A 1 143 ? -4.059 18.375 8.172 1 98.81 143 ASN A O 1
ATOM 1126 N N . GLU A 1 144 ? -4.309 20.594 8.055 1 98.75 144 GLU A N 1
ATOM 1127 C CA . GLU A 1 144 ? -3.117 20.844 7.246 1 98.75 144 GLU A CA 1
ATOM 1128 C C . GLU A 1 144 ? -1.855 20.828 8.102 1 98.75 144 GLU A C 1
ATOM 1130 O O . GLU A 1 144 ? -1.505 21.828 8.727 1 98.75 144 GLU A O 1
ATOM 1135 N N . THR A 1 145 ? -1.104 19.734 8.031 1 98.19 145 THR A N 1
ATOM 1136 C CA . THR A 1 145 ? 0.001 19.547 8.969 1 98.19 145 THR A CA 1
ATOM 1137 C C . THR A 1 145 ? 1.206 20.391 8.547 1 98.19 145 THR A C 1
ATOM 1139 O O . THR A 1 145 ? 2.129 20.594 9.344 1 98.19 145 THR A O 1
ATOM 1142 N N . SER A 1 146 ? 1.246 20.906 7.332 1 98.5 146 SER A N 1
ATOM 1143 C CA . SER A 1 146 ? 2.348 21.766 6.93 1 98.5 146 SER A CA 1
ATOM 1144 C C . SER A 1 146 ? 2.262 23.125 7.621 1 98.5 146 SER A C 1
ATOM 1146 O O . SER A 1 146 ? 3.266 23.828 7.742 1 98.5 146 SER A O 1
ATOM 1148 N N . THR A 1 147 ? 1.062 23.469 8.117 1 98.69 147 THR A N 1
ATOM 1149 C CA . THR A 1 147 ? 0.883 24.812 8.68 1 98.69 147 THR A CA 1
ATOM 1150 C C . THR A 1 147 ? 0.382 24.734 10.117 1 98.69 147 THR A C 1
ATOM 1152 O O . THR A 1 147 ? 0.432 25.719 10.852 1 98.69 147 THR A O 1
ATOM 1155 N N . GLY A 1 148 ? -0.141 23.531 10.516 1 98.69 148 GLY A N 1
ATOM 1156 C CA . GLY A 1 148 ? -0.757 23.438 11.828 1 98.69 148 GLY A CA 1
ATOM 1157 C C . GLY A 1 148 ? -2.123 24.078 11.898 1 98.69 148 GLY A C 1
ATOM 1158 O O . GLY A 1 148 ? -2.539 24.547 12.961 1 98.69 148 GLY A O 1
ATOM 1159 N N . VAL A 1 149 ? -2.799 24.172 10.781 1 98.81 149 VAL A N 1
ATOM 1160 C CA . VAL A 1 149 ? -4.102 24.828 10.688 1 98.81 149 VAL A CA 1
ATOM 1161 C C . VAL A 1 149 ? -5.184 23.781 10.43 1 98.81 149 VAL A C 1
ATOM 1163 O O . VAL A 1 149 ? -5.055 22.953 9.523 1 98.81 149 VAL A O 1
ATOM 1166 N N . THR A 1 150 ? -6.293 23.766 11.188 1 98.81 150 THR A N 1
ATOM 1167 C CA . THR A 1 150 ? -7.43 22.859 11.031 1 98.81 150 THR A CA 1
ATOM 1168 C C . THR A 1 150 ? -8.641 23.609 10.484 1 98.81 150 THR A C 1
ATOM 1170 O O . THR A 1 150 ? -9.141 24.547 11.117 1 98.81 150 THR A O 1
ATOM 1173 N N . SER A 1 151 ? -9.125 23.234 9.328 1 98.88 151 SER A N 1
ATOM 1174 C CA . SER A 1 151 ? -10.32 23.844 8.75 1 98.88 151 SER A CA 1
ATOM 1175 C C . SER A 1 151 ? -11.586 23.375 9.469 1 98.88 151 SER A C 1
ATOM 1177 O O . SER A 1 151 ? -11.641 22.25 9.953 1 98.88 151 SER A O 1
ATOM 1179 N N . ARG A 1 152 ? -12.641 24.281 9.516 1 98.56 152 ARG A N 1
ATOM 1180 C CA . ARG A 1 152 ? -13.875 24.016 10.242 1 98.56 152 ARG A CA 1
ATOM 1181 C C . ARG A 1 152 ? -14.914 23.359 9.344 1 98.56 152 ARG A C 1
ATOM 1183 O O . ARG A 1 152 ? -15.82 24.047 8.836 1 98.56 152 ARG A O 1
ATOM 1190 N N . ILE A 1 153 ? -14.875 22.016 9.188 1 98.81 153 ILE A N 1
ATOM 1191 C CA . ILE A 1 153 ? -15.602 21.234 8.18 1 98.81 153 ILE A CA 1
ATOM 1192 C C . ILE A 1 153 ? -17.109 21.422 8.375 1 98.81 153 ILE A C 1
ATOM 1194 O O . ILE A 1 153 ? -17.844 21.609 7.402 1 98.81 153 ILE A O 1
ATOM 1198 N N . PRO A 1 154 ? -17.625 21.422 9.68 1 98.75 154 PRO A N 1
ATOM 1199 C CA . PRO A 1 154 ? -19.062 21.656 9.836 1 98.75 154 PRO A CA 1
ATOM 1200 C C . PRO A 1 154 ? -19.5 23 9.258 1 98.75 154 PRO A C 1
ATOM 1202 O O . PRO A 1 154 ? -20.562 23.109 8.641 1 98.75 154 PRO A O 1
ATOM 1205 N N . ALA A 1 155 ? -18.688 24.031 9.469 1 98.81 155 ALA A N 1
ATOM 1206 C CA . ALA A 1 155 ? -19 25.359 8.938 1 98.81 155 ALA A CA 1
ATOM 1207 C C . ALA A 1 155 ? -18.938 25.359 7.41 1 98.81 155 ALA A C 1
ATOM 1209 O O . ALA A 1 155 ? -19.719 26.062 6.758 1 98.81 155 ALA A O 1
ATOM 1210 N N . ILE A 1 156 ? -18.016 24.641 6.828 1 98.88 156 ILE A N 1
ATOM 1211 C CA . ILE A 1 156 ? -17.891 24.531 5.375 1 98.88 156 ILE A CA 1
ATOM 1212 C C . ILE A 1 156 ? -19.109 23.828 4.797 1 98.88 156 ILE A C 1
ATOM 1214 O O . ILE A 1 156 ? -19.656 24.266 3.781 1 98.88 156 ILE A O 1
ATOM 1218 N N . ARG A 1 157 ? -19.547 22.734 5.445 1 98.81 157 ARG A N 1
ATOM 1219 C CA . ARG A 1 157 ? -20.766 22.062 5.016 1 98.81 157 ARG A CA 1
ATOM 1220 C C . ARG A 1 157 ? -21.969 23.016 5.047 1 98.81 157 ARG A C 1
ATOM 1222 O O . ARG A 1 157 ? -22.75 23.062 4.098 1 98.81 157 ARG A O 1
ATOM 1229 N N . LYS A 1 158 ? -22.094 23.734 6.148 1 98.75 158 LYS A N 1
ATOM 1230 C CA . LYS A 1 158 ? -23.188 24.703 6.281 1 98.75 158 LYS A CA 1
ATOM 1231 C C . LYS A 1 158 ? -23.141 25.734 5.156 1 98.75 158 LYS A C 1
ATOM 1233 O O . LYS A 1 158 ? -24.188 26.141 4.645 1 98.75 158 LYS A O 1
ATOM 1238 N N . ALA A 1 159 ? -21.938 26.203 4.785 1 98.88 159 ALA A N 1
ATOM 1239 C CA . ALA A 1 159 ? -21.766 27.172 3.711 1 98.88 159 ALA A CA 1
ATOM 1240 C C . ALA A 1 159 ? -22.234 26.609 2.375 1 98.88 159 ALA A C 1
ATOM 1242 O O . ALA A 1 159 ? -22.875 27.297 1.585 1 98.88 159 ALA A O 1
ATOM 1243 N N . ILE A 1 160 ? -21.906 25.312 2.105 1 98.81 160 ILE A N 1
ATOM 1244 C CA . ILE A 1 160 ? -22.312 24.656 0.872 1 98.81 160 ILE A CA 1
ATOM 1245 C C . ILE A 1 160 ? -23.844 24.578 0.825 1 98.81 160 ILE A C 1
ATOM 1247 O O . ILE A 1 160 ? -24.453 24.875 -0.201 1 98.81 160 ILE A O 1
ATOM 1251 N N . ASP A 1 161 ? -24.453 24.234 1.943 1 98.56 161 ASP A N 1
ATOM 1252 C CA . ASP A 1 161 ? -25.906 24.109 2.037 1 98.56 161 ASP A CA 1
ATOM 1253 C C . ASP A 1 161 ? -26.594 25.469 1.879 1 98.56 161 ASP A C 1
ATOM 1255 O O . ASP A 1 161 ? -27.625 25.578 1.222 1 98.56 161 ASP A O 1
ATOM 1259 N N . ALA A 1 162 ? -26.016 26.438 2.488 1 98.5 162 ALA A N 1
ATOM 1260 C CA . ALA A 1 162 ? -26.578 27.781 2.43 1 98.5 162 ALA A CA 1
ATOM 1261 C C . ALA A 1 162 ? -26.609 28.297 0.997 1 98.5 162 ALA A C 1
ATOM 1263 O O . ALA A 1 162 ? -27.516 29.047 0.615 1 98.5 162 ALA A O 1
ATOM 1264 N N . ALA A 1 163 ? -25.641 27.922 0.213 1 98.5 163 ALA A N 1
ATOM 1265 C CA . ALA A 1 163 ? -25.578 28.328 -1.189 1 98.5 163 ALA A CA 1
ATOM 1266 C C . ALA A 1 163 ? -26.516 27.484 -2.047 1 98.5 163 ALA A C 1
ATOM 1268 O O . ALA A 1 163 ? -26.719 27.781 -3.227 1 98.5 163 ALA A O 1
ATOM 1269 N N . GLY A 1 164 ? -27.172 26.438 -1.47 1 97.94 164 GLY A N 1
ATOM 1270 C CA . GLY A 1 164 ? -28.031 25.531 -2.215 1 97.94 164 GLY A CA 1
ATOM 1271 C C . GLY A 1 164 ? -27.297 24.781 -3.311 1 97.94 164 GLY A C 1
ATOM 1272 O O . GLY A 1 164 ? -27.875 24.5 -4.367 1 97.94 164 GLY A O 1
ATOM 1273 N N . HIS A 1 165 ? -26.078 24.531 -3.146 1 98.5 165 HIS A N 1
ATOM 1274 C CA . HIS A 1 165 ? -25.234 23.969 -4.203 1 98.5 165 HIS A CA 1
ATOM 1275 C C . HIS A 1 165 ? -25.125 22.453 -4.074 1 98.5 165 HIS A C 1
ATOM 1277 O O . HIS A 1 165 ? -25.016 21.938 -2.963 1 98.5 165 HIS A O 1
ATOM 1283 N N . PRO A 1 166 ? -25.141 21.703 -5.094 1 98.31 166 PRO A N 1
ATOM 1284 C CA . PRO A 1 166 ? -25.156 20.234 -5.051 1 98.31 166 PRO A CA 1
ATOM 1285 C C . PRO A 1 166 ? -23.75 19.641 -5.039 1 98.31 166 PRO A C 1
ATOM 1287 O O . PRO A 1 166 ? -23.594 18.406 -5.039 1 98.31 166 PRO A O 1
ATOM 1290 N N . ALA A 1 167 ? -22.656 20.422 -5.066 1 98.69 167 ALA A N 1
ATOM 1291 C CA . ALA A 1 167 ? -21.281 19.938 -5.133 1 98.69 167 ALA A CA 1
ATOM 1292 C C . ALA A 1 167 ? -21.031 18.906 -4.039 1 98.69 167 ALA A C 1
ATOM 1294 O O . ALA A 1 167 ? -21.531 19.031 -2.918 1 98.69 167 ALA A O 1
ATOM 1295 N N . LEU A 1 168 ? -20.25 17.844 -4.371 1 98.88 168 LEU A N 1
ATOM 1296 C CA . LEU A 1 168 ? -19.75 16.906 -3.365 1 98.88 168 LEU A CA 1
ATOM 1297 C C . LEU A 1 168 ? -18.812 17.609 -2.396 1 98.88 168 LEU A C 1
ATOM 1299 O O . LEU A 1 168 ? -18.156 18.594 -2.762 1 98.88 168 LEU A O 1
ATOM 1303 N N . LEU A 1 169 ? -18.766 17.172 -1.153 1 98.94 169 LEU A N 1
ATOM 1304 C CA . LEU A 1 169 ? -17.75 17.578 -0.193 1 98.94 169 LEU A CA 1
ATOM 1305 C C . LEU A 1 169 ? -16.75 16.453 0.046 1 98.94 169 LEU A C 1
ATOM 1307 O O . LEU A 1 169 ? -17.094 15.43 0.639 1 98.94 169 LEU A O 1
ATOM 1311 N N . LEU A 1 170 ? -15.547 16.562 -0.473 1 98.94 170 LEU A N 1
ATOM 1312 C CA . LEU A 1 170 ? -14.43 15.656 -0.24 1 98.94 170 LEU A CA 1
ATOM 1313 C C . LEU A 1 170 ? -13.469 16.219 0.794 1 98.94 170 LEU A C 1
ATOM 1315 O O . LEU A 1 170 ? -12.969 17.344 0.637 1 98.94 170 LEU A O 1
ATOM 1319 N N . VAL A 1 171 ? -13.156 15.469 1.81 1 99 171 VAL A N 1
ATOM 1320 C CA . VAL A 1 171 ? -12.352 15.992 2.912 1 99 171 VAL A CA 1
ATOM 1321 C C . VAL A 1 171 ? -11.164 15.07 3.166 1 99 171 VAL A C 1
ATOM 1323 O O . VAL A 1 171 ? -11.336 13.867 3.383 1 99 171 VAL A O 1
ATOM 1326 N N . ASP A 1 172 ? -9.961 15.617 3.107 1 98.94 172 ASP A N 1
ATOM 1327 C CA . ASP A 1 172 ? -8.75 14.93 3.541 1 98.94 172 ASP A CA 1
ATOM 1328 C C . ASP A 1 172 ? -8.617 14.953 5.062 1 98.94 172 ASP A C 1
ATOM 1330 O O . ASP A 1 172 ? -8.422 16.016 5.656 1 98.94 172 ASP A O 1
ATOM 1334 N N . THR A 1 173 ? -8.672 13.789 5.648 1 98.88 173 THR A N 1
ATOM 1335 C CA . THR A 1 173 ? -8.516 13.672 7.094 1 98.88 173 THR A CA 1
ATOM 1336 C C . THR A 1 173 ? -7.309 12.812 7.445 1 98.88 173 THR A C 1
ATOM 1338 O O . THR A 1 173 ? -7.301 12.133 8.477 1 98.88 173 THR A O 1
ATOM 1341 N N . ILE A 1 174 ? -6.293 12.742 6.625 1 98.69 174 ILE A N 1
ATOM 1342 C CA . ILE A 1 174 ? -5.109 11.914 6.801 1 98.69 174 ILE A CA 1
ATOM 1343 C C . ILE A 1 174 ? -4.469 12.211 8.156 1 98.69 174 ILE A C 1
ATOM 1345 O O . ILE A 1 174 ? -4.074 11.297 8.875 1 98.69 174 ILE A O 1
ATOM 1349 N N . SER A 1 175 ? -4.445 13.484 8.516 1 98.25 175 SER A N 1
ATOM 1350 C CA . SER A 1 175 ? -3.756 13.844 9.75 1 98.25 175 SER A CA 1
ATOM 1351 C C . SER A 1 175 ? -4.746 14.164 10.867 1 98.25 175 SER A C 1
ATOM 1353 O O . SER A 1 175 ? -4.348 14.594 11.945 1 98.25 175 SER A O 1
ATOM 1355 N N . SER A 1 176 ? -6.066 14.023 10.625 1 98.56 176 SER A N 1
ATOM 1356 C CA . SER A 1 176 ? -7.027 14.367 11.664 1 98.56 176 SER A CA 1
ATOM 1357 C C . SER A 1 176 ? -7.738 13.125 12.188 1 98.56 176 SER A C 1
ATOM 1359 O O . SER A 1 176 ? -7.996 13.008 13.391 1 98.56 176 SER A O 1
ATOM 1361 N N . LEU A 1 177 ? -8.062 12.141 11.336 1 98.62 177 LEU A N 1
ATOM 1362 C CA . LEU A 1 177 ? -8.789 10.961 11.766 1 98.62 177 LEU A CA 1
ATOM 1363 C C . LEU A 1 177 ? -8.07 10.273 12.93 1 98.62 177 LEU A C 1
ATOM 1365 O O . LEU A 1 177 ? -6.867 10.023 12.859 1 98.62 177 LEU A O 1
ATOM 1369 N N . GLY A 1 178 ? -8.797 10.008 13.984 1 97.94 178 GLY A N 1
ATOM 1370 C CA . GLY A 1 178 ? -8.258 9.312 15.141 1 97.94 178 GLY A CA 1
ATOM 1371 C C . GLY A 1 178 ? -7.562 10.227 16.125 1 97.94 178 GLY A C 1
ATOM 1372 O O . GLY A 1 178 ? -7.113 9.789 17.188 1 97.94 178 GLY A O 1
ATOM 1373 N N . SER A 1 179 ? -7.461 11.578 15.781 1 98.06 179 SER A N 1
ATOM 1374 C CA . SER A 1 179 ? -6.789 12.516 16.672 1 98.06 179 SER A CA 1
ATOM 1375 C C . SER A 1 179 ? -7.547 13.836 16.766 1 98.06 179 SER A C 1
ATOM 1377 O O . SER A 1 179 ? -7.305 14.633 17.672 1 98.06 179 SER A O 1
ATOM 1379 N N . VAL A 1 180 ? -8.352 14.148 15.797 1 97.62 180 VAL A N 1
ATOM 1380 C CA . VAL A 1 180 ? -9.32 15.242 15.734 1 97.62 180 VAL A CA 1
ATOM 1381 C C . VAL A 1 180 ? -10.719 14.688 15.492 1 97.62 180 VAL A C 1
ATOM 1383 O O . VAL A 1 180 ? -10.875 13.633 14.867 1 97.62 180 VAL A O 1
ATOM 1386 N N . ASP A 1 181 ? -11.695 15.336 16.016 1 97.19 181 ASP A N 1
ATOM 1387 C CA . ASP A 1 181 ? -13.062 14.906 15.75 1 97.19 181 ASP A CA 1
ATOM 1388 C C . ASP A 1 181 ? -13.375 14.922 14.258 1 97.19 181 ASP A C 1
ATOM 1390 O O . ASP A 1 181 ? -13.102 15.914 13.57 1 97.19 181 ASP A O 1
ATOM 1394 N N . VAL A 1 182 ? -13.82 13.859 13.68 1 98.19 182 VAL A N 1
ATOM 1395 C CA . VAL A 1 182 ? -14.258 13.672 12.305 1 98.19 182 VAL A CA 1
ATOM 1396 C C . VAL A 1 182 ? -15.578 12.898 12.289 1 98.19 182 VAL A C 1
ATOM 1398 O O . VAL A 1 182 ? -15.656 11.781 12.812 1 98.19 182 VAL A O 1
ATOM 1401 N N . ARG A 1 183 ? -16.578 13.492 11.758 1 98.62 183 ARG A N 1
ATOM 1402 C CA . ARG A 1 183 ? -17.891 12.867 11.695 1 98.62 183 ARG A CA 1
ATOM 1403 C C . ARG A 1 183 ? -18.422 12.844 10.266 1 98.62 183 ARG A C 1
ATOM 1405 O O . ARG A 1 183 ? -19.203 13.727 9.875 1 98.62 183 ARG A O 1
ATOM 1412 N N . HIS A 1 184 ? -18.125 11.773 9.57 1 98.81 184 HIS A N 1
ATOM 1413 C CA . HIS A 1 184 ? -18.406 11.672 8.141 1 98.81 184 HIS A CA 1
ATOM 1414 C C . HIS A 1 184 ? -19.891 11.883 7.852 1 98.81 184 HIS A C 1
ATOM 1416 O O . HIS A 1 184 ? -20.25 12.734 7.035 1 98.81 184 HIS A O 1
ATOM 1422 N N . ASP A 1 185 ? -20.781 11.125 8.539 1 98.81 185 ASP A N 1
ATOM 1423 C CA . ASP A 1 185 ? -22.203 11.195 8.258 1 98.81 185 ASP A CA 1
ATOM 1424 C C . ASP A 1 185 ? -22.797 12.5 8.781 1 98.81 185 ASP A C 1
ATOM 1426 O O . ASP A 1 185 ? -23.453 13.234 8.039 1 98.81 185 ASP A O 1
ATOM 1430 N N . GLU A 1 186 ? -22.5 12.828 10.023 1 98.69 186 GLU A N 1
ATOM 1431 C CA . GLU A 1 186 ? -23.109 13.977 10.672 1 98.69 186 GLU A CA 1
ATOM 1432 C C . GLU A 1 186 ? -22.734 15.273 9.969 1 98.69 186 GLU A C 1
ATOM 1434 O O . GLU A 1 186 ? -23.562 16.188 9.875 1 98.69 186 GLU A O 1
ATOM 1439 N N . TRP A 1 187 ? -21.484 15.391 9.461 1 98.75 187 TRP A N 1
ATOM 1440 C CA . TRP A 1 187 ? -21 16.625 8.844 1 98.75 187 TRP A CA 1
ATOM 1441 C C . TRP A 1 187 ? -21.375 16.672 7.363 1 98.75 187 TRP A C 1
ATOM 1443 O O . TRP A 1 187 ? -21.047 17.625 6.664 1 98.75 187 TRP A O 1
ATOM 1453 N N . GLY A 1 188 ? -22.062 15.633 6.887 1 98.69 188 GLY A N 1
ATOM 1454 C CA . GLY A 1 188 ? -22.469 15.594 5.488 1 98.69 188 GLY A CA 1
ATOM 1455 C C . GLY A 1 188 ? -21.297 15.523 4.527 1 98.69 188 GLY A C 1
ATOM 1456 O O . GLY A 1 188 ? -21.344 16.125 3.451 1 98.69 188 GLY A O 1
ATOM 1457 N N . VAL A 1 189 ? -20.234 14.906 4.934 1 98.94 189 VAL A N 1
ATOM 1458 C CA . VAL A 1 189 ? -19.094 14.695 4.051 1 98.94 189 VAL A CA 1
ATOM 1459 C C . VAL A 1 189 ? -19.406 13.562 3.068 1 98.94 189 VAL A C 1
ATOM 1461 O O . VAL A 1 189 ? -19.984 12.547 3.445 1 98.94 189 VAL A O 1
ATOM 1464 N N . ASP A 1 190 ? -19.078 13.75 1.823 1 98.94 190 ASP A N 1
ATOM 1465 C CA . ASP A 1 190 ? -19.391 12.734 0.816 1 98.94 190 ASP A CA 1
ATOM 1466 C C . ASP A 1 190 ? -18.25 11.727 0.686 1 98.94 190 ASP A C 1
ATOM 1468 O O . ASP A 1 190 ? -18.5 10.539 0.44 1 98.94 190 ASP A O 1
ATOM 1472 N N . VAL A 1 191 ? -17.031 12.227 0.743 1 98.94 191 VAL A N 1
ATOM 1473 C CA . VAL A 1 191 ? -15.852 11.367 0.748 1 98.94 191 VAL A CA 1
ATOM 1474 C C . VAL A 1 191 ? -14.867 11.836 1.819 1 98.94 191 VAL A C 1
ATOM 1476 O O . VAL A 1 191 ? -14.477 13.008 1.842 1 98.94 191 VAL A O 1
ATOM 1479 N N . THR A 1 192 ? -14.516 10.984 2.73 1 98.94 192 THR A N 1
ATOM 1480 C CA . THR A 1 192 ? -13.453 11.227 3.701 1 98.94 192 THR A CA 1
ATOM 1481 C C . THR A 1 192 ? -12.227 10.375 3.391 1 98.94 192 THR A C 1
ATOM 1483 O O . THR A 1 192 ? -12.328 9.148 3.291 1 98.94 192 THR A O 1
ATOM 1486 N N . VAL A 1 193 ? -11.094 11 3.227 1 98.88 193 VAL A N 1
ATOM 1487 C CA . VAL A 1 193 ? -9.836 10.32 2.916 1 98.88 193 VAL A CA 1
ATOM 1488 C C . VAL A 1 193 ? -8.945 10.297 4.152 1 98.88 193 VAL A C 1
ATOM 1490 O O . VAL A 1 193 ? -8.859 11.289 4.883 1 98.88 193 VAL A O 1
ATOM 1493 N N . SER A 1 194 ? -8.234 9.164 4.355 1 98.81 194 SER A N 1
ATOM 1494 C CA . SER A 1 194 ? -7.285 9.125 5.461 1 98.81 194 SER A CA 1
ATOM 1495 C C . SER A 1 194 ? -6.16 8.133 5.188 1 98.81 194 SER A C 1
ATOM 1497 O O . SER A 1 194 ? -6.102 7.535 4.109 1 98.81 194 SER A O 1
ATOM 1499 N N . GLY A 1 195 ? -5.18 8.07 6.094 1 98.31 195 GLY A N 1
ATOM 1500 C CA . GLY A 1 195 ? -4.051 7.152 6.09 1 98.31 195 GLY A CA 1
ATOM 1501 C C . GLY A 1 195 ? -3.775 6.543 7.453 1 98.31 195 GLY A C 1
ATOM 1502 O O . GLY A 1 195 ? -4.359 6.957 8.453 1 98.31 195 GLY A O 1
ATOM 1503 N N . SER A 1 196 ? -2.9 5.621 7.461 1 98.31 196 SER A N 1
ATOM 1504 C CA . SER A 1 196 ? -2.762 4.801 8.664 1 98.31 196 SER A CA 1
ATOM 1505 C C . SER A 1 196 ? -1.801 5.438 9.656 1 98.31 196 SER A C 1
ATOM 1507 O O . SER A 1 196 ? -1.9 5.195 10.867 1 98.31 196 SER A O 1
ATOM 1509 N N . GLN A 1 197 ? -0.882 6.297 9.297 1 97.81 197 GLN A N 1
ATOM 1510 C CA . GLN A 1 197 ? 0.365 6.484 10.031 1 97.81 197 GLN A CA 1
ATOM 1511 C C . GLN A 1 197 ? 0.285 7.699 10.953 1 97.81 197 GLN A C 1
ATOM 1513 O O . GLN A 1 197 ? 1.312 8.234 11.375 1 97.81 197 GLN A O 1
ATOM 1518 N N . LYS A 1 198 ? -0.839 8.258 11.195 1 97.5 198 LYS A N 1
ATOM 1519 C CA . LYS A 1 198 ? -0.98 9.445 12.031 1 97.5 198 LYS A CA 1
ATOM 1520 C C . LYS A 1 198 ? -1.85 9.148 13.25 1 97.5 198 LYS A C 1
ATOM 1522 O O . LYS A 1 198 ? -1.422 8.453 14.172 1 97.5 198 LYS A O 1
ATOM 1527 N N . GLY A 1 199 ? -3.119 9.578 13.195 1 97.5 199 GLY A N 1
ATOM 1528 C CA . GLY A 1 199 ? -3.992 9.43 14.352 1 97.5 199 GLY A CA 1
ATOM 1529 C C . GLY A 1 199 ? -4.367 7.984 14.625 1 97.5 199 GLY A C 1
ATOM 1530 O O . GLY A 1 199 ? -4.699 7.633 15.766 1 97.5 199 GLY A O 1
ATOM 1531 N N . LEU A 1 200 ? -4.285 7.133 13.648 1 97.38 200 LEU A N 1
ATOM 1532 C CA . LEU A 1 200 ? -4.605 5.723 13.828 1 97.38 200 LEU A CA 1
ATOM 1533 C C . LEU A 1 200 ? -3.439 4.977 14.469 1 97.38 200 LEU A C 1
ATOM 1535 O O . LEU A 1 200 ? -3.576 3.814 14.859 1 97.38 200 LEU A O 1
ATOM 1539 N N . MET A 1 201 ? -2.311 5.59 14.539 1 97.12 201 MET A N 1
ATOM 1540 C CA . MET A 1 201 ? -1.139 5.094 15.258 1 97.12 201 MET A CA 1
ATOM 1541 C C . MET A 1 201 ? -0.687 3.748 14.695 1 97.12 201 MET A C 1
ATOM 1543 O O . MET A 1 201 ? -0.396 2.82 15.445 1 97.12 201 MET A O 1
ATOM 1547 N N . LEU A 1 202 ? -0.799 3.596 13.422 1 97.56 202 LEU A N 1
ATOM 1548 C CA . LEU A 1 202 ? -0.24 2.471 12.68 1 97.56 202 LEU A CA 1
ATOM 1549 C C . LEU A 1 202 ? 1.009 2.891 11.914 1 97.56 202 LEU A C 1
ATOM 1551 O O . LEU A 1 202 ? 1.185 4.07 11.602 1 97.56 202 LEU A O 1
ATOM 1555 N N . PRO A 1 203 ? 1.886 1.9 11.633 1 97.31 203 PRO A N 1
ATOM 1556 C CA . PRO A 1 203 ? 2.865 2.205 10.594 1 97.31 203 PRO A CA 1
ATOM 1557 C C . PRO A 1 203 ? 2.215 2.592 9.266 1 97.31 203 PRO A C 1
ATOM 1559 O O . PRO A 1 203 ? 1.068 2.217 9 1 97.31 203 PRO A O 1
ATOM 1562 N N . PRO A 1 204 ? 2.953 3.412 8.438 1 98.31 204 PRO A N 1
ATOM 1563 C CA . PRO A 1 204 ? 2.408 3.748 7.117 1 98.31 204 PRO A CA 1
ATOM 1564 C C . PRO A 1 204 ? 2.209 2.52 6.23 1 98.31 204 PRO A C 1
ATOM 1566 O O . PRO A 1 204 ? 3.006 1.58 6.281 1 98.31 204 PRO A O 1
ATOM 1569 N N . GLY A 1 205 ? 1.157 2.539 5.352 1 98.44 205 GLY A N 1
ATOM 1570 C CA . GLY A 1 205 ? 0.97 1.449 4.406 1 98.44 205 GLY A CA 1
ATOM 1571 C C . GLY A 1 205 ? -0.486 1.207 4.055 1 98.44 205 GLY A C 1
ATOM 1572 O O . GLY A 1 205 ? -0.796 0.35 3.227 1 98.44 205 GLY A O 1
ATOM 1573 N N . LEU A 1 206 ? -1.409 1.951 4.695 1 98.75 206 LEU A N 1
ATOM 1574 C CA . LEU A 1 206 ? -2.828 1.832 4.379 1 98.75 206 LEU A CA 1
ATOM 1575 C C . LEU A 1 206 ? -3.418 3.188 4.008 1 98.75 206 LEU A C 1
ATOM 1577 O O . LEU A 1 206 ? -3.035 4.215 4.578 1 98.75 206 LEU A O 1
ATOM 1581 N N . GLY A 1 207 ? -4.281 3.227 3.053 1 98.69 207 GLY A N 1
ATOM 1582 C CA . GLY A 1 207 ? -5.18 4.332 2.752 1 98.69 207 GLY A CA 1
ATOM 1583 C C . GLY A 1 207 ? -6.641 3.994 2.979 1 98.69 207 GLY A C 1
ATOM 1584 O O . GLY A 1 207 ? -7.039 2.834 2.861 1 98.69 207 GLY A O 1
ATOM 1585 N N . PHE A 1 208 ? -7.445 4.965 3.314 1 98.81 208 PHE A N 1
ATOM 1586 C CA . PHE A 1 208 ? -8.852 4.746 3.637 1 98.81 208 PHE A CA 1
ATOM 1587 C C . PHE A 1 208 ? -9.734 5.742 2.898 1 98.81 208 PHE A C 1
ATOM 1589 O O . PHE A 1 208 ? -9.359 6.902 2.719 1 98.81 208 PHE A O 1
ATOM 1596 N N . THR A 1 209 ? -10.953 5.305 2.514 1 98.81 209 THR A N 1
ATOM 1597 C CA . THR A 1 209 ? -11.977 6.215 2.018 1 98.81 209 THR A CA 1
ATOM 1598 C C . THR A 1 209 ? -13.352 5.84 2.572 1 98.81 209 THR A C 1
ATOM 1600 O O . THR A 1 209 ? -13.82 4.719 2.373 1 98.81 209 THR A O 1
ATOM 1603 N N . ALA A 1 210 ? -13.953 6.703 3.338 1 98.88 210 ALA A N 1
ATOM 1604 C CA . ALA A 1 210 ? -15.375 6.574 3.646 1 98.88 210 ALA A CA 1
ATOM 1605 C C . ALA A 1 210 ? -16.234 7.195 2.547 1 98.88 210 ALA A C 1
ATOM 1607 O O . ALA A 1 210 ? -15.898 8.258 2.014 1 98.88 210 ALA A O 1
ATOM 1608 N N . ILE A 1 211 ? -17.312 6.57 2.221 1 98.75 211 ILE A N 1
ATOM 1609 C CA . ILE A 1 211 ? -18.016 6.914 0.993 1 98.75 211 ILE A CA 1
ATOM 1610 C C . ILE A 1 211 ? -19.5 7.09 1.289 1 98.75 211 ILE A C 1
ATOM 1612 O O . ILE A 1 211 ? -20.141 6.207 1.869 1 98.75 211 ILE A O 1
ATOM 1616 N N . SER A 1 212 ? -20.094 8.227 0.935 1 98.69 212 SER A N 1
ATOM 1617 C CA . SER A 1 212 ? -21.531 8.422 1.018 1 98.69 212 SER A CA 1
ATOM 1618 C C . SER A 1 212 ? -22.234 7.816 -0.193 1 98.69 212 SER A C 1
ATOM 1620 O O . SER A 1 212 ? -21.594 7.484 -1.191 1 98.69 212 SER A O 1
ATOM 1622 N N . GLU A 1 213 ? -23.547 7.68 -0.078 1 97.94 213 GLU A N 1
ATOM 1623 C CA . GLU A 1 213 ? -24.344 7.219 -1.219 1 97.94 213 GLU A CA 1
ATOM 1624 C C . GLU A 1 213 ? -24.25 8.203 -2.381 1 97.94 213 GLU A C 1
ATOM 1626 O O . GLU A 1 213 ? -24.219 7.801 -3.543 1 97.94 213 GLU A O 1
ATOM 1631 N N . LYS A 1 214 ? -24.266 9.5 -2.037 1 98 214 LYS A N 1
ATOM 1632 C CA . LYS A 1 214 ? -24.172 10.547 -3.047 1 98 214 LYS A CA 1
ATOM 1633 C C . LYS A 1 214 ? -22.859 10.438 -3.83 1 98 214 LYS A C 1
ATOM 1635 O O . LYS A 1 214 ? -22.859 10.555 -5.055 1 98 214 LYS A O 1
ATOM 1640 N N . ALA A 1 215 ? -21.766 10.195 -3.152 1 98.31 215 ALA A N 1
ATOM 1641 C CA . ALA A 1 215 ? -20.469 10.031 -3.801 1 98.31 215 ALA A CA 1
ATOM 1642 C C . ALA A 1 215 ? -20.438 8.758 -4.652 1 98.31 215 ALA A C 1
ATOM 1644 O O . ALA A 1 215 ? -19.875 8.758 -5.75 1 98.31 215 ALA A O 1
ATOM 1645 N N . ARG A 1 216 ? -20.969 7.711 -4.109 1 97 216 ARG A N 1
ATOM 1646 C CA . ARG A 1 216 ? -21 6.449 -4.844 1 97 216 ARG A CA 1
ATOM 1647 C C . ARG A 1 216 ? -21.797 6.594 -6.137 1 97 216 ARG A C 1
ATOM 1649 O O . ARG A 1 216 ? -21.406 6.039 -7.172 1 97 216 ARG A O 1
ATOM 1656 N N . ALA A 1 217 ? -22.891 7.293 -6.102 1 96.75 217 ALA A N 1
ATOM 1657 C CA . ALA A 1 217 ? -23.719 7.539 -7.277 1 96.75 217 ALA A CA 1
ATOM 1658 C C . ALA A 1 217 ? -22.953 8.328 -8.336 1 96.75 217 ALA A C 1
ATOM 1660 O O . ALA A 1 217 ? -23.109 8.086 -9.539 1 96.75 217 ALA A O 1
ATOM 1661 N N . ALA A 1 218 ? -22.156 9.289 -7.914 1 95.56 218 ALA A N 1
ATOM 1662 C CA . ALA A 1 218 ? -21.328 10.062 -8.836 1 95.56 218 ALA A CA 1
ATOM 1663 C C . ALA A 1 218 ? -20.344 9.172 -9.578 1 95.56 218 ALA A C 1
ATOM 1665 O O . ALA A 1 218 ? -19.984 9.445 -10.727 1 95.56 218 ALA A O 1
ATOM 1666 N N . GLY A 1 219 ? -19.906 8.109 -8.938 1 92.69 219 GLY A N 1
ATOM 1667 C CA . GLY A 1 219 ? -18.922 7.195 -9.5 1 92.69 219 GLY A CA 1
ATOM 1668 C C . GLY A 1 219 ? -19.484 6.359 -10.641 1 92.69 219 GLY A C 1
ATOM 1669 O O . GLY A 1 219 ? -18.719 5.859 -11.477 1 92.69 219 GLY A O 1
ATOM 1670 N N . LYS A 1 220 ? -20.75 6.195 -10.703 1 91.31 220 LYS A N 1
ATOM 1671 C CA . LYS A 1 220 ? -21.375 5.359 -11.727 1 91.31 220 LYS A CA 1
ATOM 1672 C C . LYS A 1 220 ? -21.297 6.016 -13.102 1 91.31 220 LYS A C 1
ATOM 1674 O O . LYS A 1 220 ? -21.297 5.328 -14.125 1 91.31 220 LYS A O 1
ATOM 1679 N N . SER A 1 221 ? -21.172 7.352 -13.109 1 88.62 221 SER A N 1
ATOM 1680 C CA . SER A 1 221 ? -21.266 8.047 -14.383 1 88.62 221 SER A CA 1
ATOM 1681 C C . SER A 1 221 ? -19.938 8.719 -14.742 1 88.62 221 SER A C 1
ATOM 1683 O O . SER A 1 221 ? -19.812 9.32 -15.812 1 88.62 221 SER A O 1
ATOM 1685 N N . ASN A 1 222 ? -18.922 8.625 -13.906 1 90.19 222 ASN A N 1
ATOM 1686 C CA . ASN A 1 222 ? -17.719 9.359 -14.227 1 90.19 222 ASN A CA 1
ATOM 1687 C C . ASN A 1 222 ? -16.891 8.656 -15.297 1 90.19 222 ASN A C 1
ATOM 1689 O O . ASN A 1 222 ? -17.094 7.465 -15.547 1 90.19 222 ASN A O 1
ATOM 1693 N N . ASN A 1 223 ? -15.992 9.406 -15.938 1 92.94 223 ASN A N 1
ATOM 1694 C CA . ASN A 1 223 ? -15.328 8.883 -17.125 1 92.94 223 ASN A CA 1
ATOM 1695 C C . ASN A 1 223 ? -13.844 8.625 -16.891 1 92.94 223 ASN A C 1
ATOM 1697 O O . ASN A 1 223 ? -13.102 8.336 -17.812 1 92.94 223 ASN A O 1
ATOM 1701 N N . LEU A 1 224 ? -13.391 8.805 -15.672 1 94.62 224 LEU A N 1
ATOM 1702 C CA . LEU A 1 224 ? -11.977 8.539 -15.414 1 94.62 224 LEU A CA 1
ATOM 1703 C C . LEU A 1 224 ? -11.719 7.043 -15.281 1 94.62 224 LEU A C 1
ATOM 1705 O O . LEU A 1 224 ? -12.477 6.336 -14.617 1 94.62 224 LEU A O 1
ATOM 1709 N N . PRO A 1 225 ? -10.672 6.508 -15.953 1 93.5 225 PRO A N 1
ATOM 1710 C CA . PRO A 1 225 ? -10.344 5.09 -15.781 1 93.5 225 PRO A CA 1
ATOM 1711 C C . PRO A 1 225 ? -9.797 4.773 -14.391 1 93.5 225 PRO A C 1
ATOM 1713 O O . PRO A 1 225 ? -9.109 5.602 -13.789 1 93.5 225 PRO A O 1
ATOM 1716 N N . ARG A 1 226 ? -10.203 3.664 -13.898 1 93.94 226 ARG A N 1
ATOM 1717 C CA . ARG A 1 226 ? -9.703 3.188 -12.609 1 93.94 226 ARG A CA 1
ATOM 1718 C C . ARG A 1 226 ? -9.758 1.666 -12.531 1 93.94 226 ARG A C 1
ATOM 1720 O O . ARG A 1 226 ? -10.586 1.036 -13.195 1 93.94 226 ARG A O 1
ATOM 1727 N N . SER A 1 227 ? -8.844 1.054 -11.789 1 95.56 227 SER A N 1
ATOM 1728 C CA . SER A 1 227 ? -8.844 -0.378 -11.508 1 95.56 227 SER A CA 1
ATOM 1729 C C . SER A 1 227 ? -8.445 -0.656 -10.062 1 95.56 227 SER A C 1
ATOM 1731 O O . SER A 1 227 ? -9.289 -0.969 -9.227 1 95.56 227 SER A O 1
ATOM 1733 N N . TYR A 1 228 ? -7.203 -0.333 -9.695 1 97.44 228 TYR A N 1
ATOM 1734 C CA . TYR A 1 228 ? -6.711 -0.599 -8.352 1 97.44 228 TYR A CA 1
ATOM 1735 C C . TYR A 1 228 ? -7.539 0.14 -7.312 1 97.44 228 TYR A C 1
ATOM 1737 O O . TYR A 1 228 ? -7.828 -0.399 -6.238 1 97.44 228 TYR A O 1
ATOM 1745 N N . TRP A 1 229 ? -7.953 1.396 -7.633 1 97.88 229 TRP A N 1
ATOM 1746 C CA . TRP A 1 229 ? -8.609 2.293 -6.688 1 97.88 229 TRP A CA 1
ATOM 1747 C C . TRP A 1 229 ? -10.125 2.215 -6.828 1 97.88 229 TRP A C 1
ATOM 1749 O O . TRP A 1 229 ? -10.859 2.973 -6.188 1 97.88 229 TRP A O 1
ATOM 1759 N N . ASP A 1 230 ? -10.641 1.325 -7.625 1 97.5 230 ASP A N 1
ATOM 1760 C CA . ASP A 1 230 ? -12.078 1.247 -7.891 1 97.5 230 ASP A CA 1
ATOM 1761 C C . ASP A 1 230 ? -12.836 0.795 -6.648 1 97.5 230 ASP A C 1
ATOM 1763 O O . ASP A 1 230 ? -12.703 -0.348 -6.211 1 97.5 230 ASP A O 1
ATOM 1767 N N . TRP A 1 231 ? -13.766 1.671 -6.152 1 97.38 231 TRP A N 1
ATOM 1768 C CA . TRP A 1 231 ? -14.539 1.374 -4.949 1 97.38 231 TRP A CA 1
ATOM 1769 C C . TRP A 1 231 ? -15.414 0.145 -5.152 1 97.38 231 TRP A C 1
ATOM 1771 O O . TRP A 1 231 ? -15.562 -0.678 -4.246 1 97.38 231 TRP A O 1
ATOM 1781 N N . GLU A 1 232 ? -15.945 0.022 -6.309 1 96.38 232 GLU A N 1
ATOM 1782 C CA . GLU A 1 232 ? -16.922 -1.048 -6.539 1 96.38 232 GLU A CA 1
ATOM 1783 C C . GLU A 1 232 ? -16.234 -2.416 -6.504 1 96.38 232 GLU A C 1
ATOM 1785 O O . GLU A 1 232 ? -16.828 -3.395 -6.043 1 96.38 232 GLU A O 1
ATOM 1790 N N . GLU A 1 233 ? -15.016 -2.459 -7 1 95.56 233 GLU A N 1
ATOM 1791 C CA . GLU A 1 233 ? -14.258 -3.705 -6.957 1 95.56 233 GLU A CA 1
ATOM 1792 C C . GLU A 1 233 ? -13.898 -4.086 -5.523 1 95.56 233 GLU A C 1
ATOM 1794 O O . GLU A 1 233 ? -13.75 -5.266 -5.207 1 95.56 233 GLU A O 1
ATOM 1799 N N . MET A 1 234 ? -13.789 -3.115 -4.629 1 97.38 234 MET A N 1
ATOM 1800 C CA . MET A 1 234 ? -13.469 -3.338 -3.221 1 97.38 234 MET A CA 1
ATOM 1801 C C . MET A 1 234 ? -14.727 -3.711 -2.436 1 97.38 234 MET A C 1
ATOM 1803 O O . MET A 1 234 ? -14.695 -4.625 -1.61 1 97.38 234 MET A O 1
ATOM 1807 N N . LEU A 1 235 ? -15.852 -2.979 -2.693 1 97.62 235 LEU A N 1
ATOM 1808 C CA . LEU A 1 235 ? -17.047 -3.082 -1.871 1 97.62 235 LEU A CA 1
ATOM 1809 C C . LEU A 1 235 ? -17.672 -4.469 -1.991 1 97.62 235 LEU A C 1
ATOM 1811 O O . LEU A 1 235 ? -18.234 -4.988 -1.024 1 97.62 235 LEU A O 1
ATOM 1815 N N . LYS A 1 236 ? -17.516 -5.082 -3.133 1 96.81 236 LYS A N 1
ATOM 1816 C CA . LYS A 1 236 ? -18.125 -6.395 -3.35 1 96.81 236 LYS A CA 1
ATOM 1817 C C . LYS A 1 236 ? -17.531 -7.43 -2.395 1 96.81 236 LYS A C 1
ATOM 1819 O O . LYS A 1 236 ? -18.25 -7.992 -1.564 1 96.81 236 LYS A O 1
ATOM 1824 N N . PRO A 1 237 ? -16.25 -7.688 -2.451 1 97.19 237 PRO A N 1
ATOM 1825 C CA . PRO A 1 237 ? -15.719 -8.672 -1.506 1 97.19 237 PRO A CA 1
ATOM 1826 C C . PRO A 1 237 ? -15.734 -8.172 -0.064 1 97.19 237 PRO A C 1
ATOM 1828 O O . PRO A 1 237 ? -15.805 -8.969 0.872 1 97.19 237 PRO A O 1
ATOM 1831 N N . ASN A 1 238 ? -15.672 -6.84 0.198 1 97.62 238 ASN A N 1
ATOM 1832 C CA . ASN A 1 238 ? -15.695 -6.289 1.549 1 97.62 238 ASN A CA 1
ATOM 1833 C C . ASN A 1 238 ? -16.953 -6.703 2.305 1 97.62 238 ASN A C 1
ATOM 1835 O O . ASN A 1 238 ? -16.938 -6.801 3.533 1 97.62 238 ASN A O 1
ATOM 1839 N N . ALA A 1 239 ? -18.031 -6.934 1.547 1 96.19 239 ALA A N 1
ATOM 1840 C CA . ALA A 1 239 ? -19.297 -7.309 2.164 1 96.19 239 ALA A CA 1
ATOM 1841 C C . ALA A 1 239 ? -19.141 -8.562 3.021 1 96.19 239 ALA A C 1
ATOM 1843 O O . ALA A 1 239 ? -19.844 -8.734 4.012 1 96.19 239 ALA A O 1
ATOM 1844 N N . ASN A 1 240 ? -18.109 -9.383 2.668 1 95.75 240 ASN A N 1
ATOM 1845 C CA . ASN A 1 240 ? -17.891 -10.617 3.406 1 95.75 240 ASN A CA 1
ATOM 1846 C C . ASN A 1 240 ? -16.516 -10.641 4.082 1 95.75 240 ASN A C 1
ATOM 1848 O O . ASN A 1 240 ? -16.016 -11.703 4.441 1 95.75 240 ASN A O 1
ATOM 1852 N N . GLY A 1 241 ? -15.898 -9.484 4.133 1 97 241 GLY A N 1
ATOM 1853 C CA . GLY A 1 241 ? -14.664 -9.336 4.891 1 97 241 GLY A CA 1
ATOM 1854 C C . GLY A 1 241 ? -13.422 -9.602 4.059 1 97 241 GLY A C 1
ATOM 1855 O O . GLY A 1 241 ? -12.312 -9.648 4.594 1 97 241 GLY A O 1
ATOM 1856 N N . TYR A 1 242 ? -13.609 -9.797 2.787 1 97.62 242 TYR A N 1
ATOM 1857 C CA . TYR A 1 242 ? -12.484 -10.148 1.934 1 97.62 242 TYR A CA 1
ATOM 1858 C C . TYR A 1 242 ? -12.102 -8.977 1.033 1 97.62 242 TYR A C 1
ATOM 1860 O O . TYR A 1 242 ? -12.695 -7.902 1.115 1 97.62 242 TYR A O 1
ATOM 1868 N N . PHE A 1 243 ? -11.047 -9.125 0.221 1 97.62 243 PHE A N 1
ATOM 1869 C CA . PHE A 1 243 ? -10.5 -8.086 -0.646 1 97.62 243 PHE A CA 1
ATOM 1870 C C . PHE A 1 243 ? -10.211 -8.641 -2.035 1 97.62 243 PHE A C 1
ATOM 1872 O O . PHE A 1 243 ? -9.992 -9.844 -2.195 1 97.62 243 PHE A O 1
ATOM 1879 N N . PRO A 1 244 ? -10.227 -7.816 -3.051 1 95.56 244 PRO A N 1
ATOM 1880 C CA . PRO A 1 244 ? -10.086 -8.305 -4.426 1 95.56 244 PRO A CA 1
ATOM 1881 C C . PRO A 1 244 ? -8.656 -8.703 -4.77 1 95.56 244 PRO A C 1
ATOM 1883 O O . PRO A 1 244 ? -8.422 -9.414 -5.754 1 95.56 244 PRO A O 1
ATOM 1886 N N . TYR A 1 245 ? -7.707 -8.289 -4.133 1 94.81 245 TYR A N 1
ATOM 1887 C CA . TYR A 1 245 ? -6.305 -8.672 -4.203 1 94.81 245 TYR A CA 1
ATOM 1888 C C . TYR A 1 245 ? -5.711 -8.828 -2.807 1 94.81 245 TYR A C 1
ATOM 1890 O O . TYR A 1 245 ? -6.387 -8.57 -1.808 1 94.81 245 TYR A O 1
ATOM 1898 N N . THR A 1 246 ? -4.469 -9.344 -2.744 1 93.94 246 THR A N 1
ATOM 1899 C CA . THR A 1 246 ? -3.879 -9.688 -1.453 1 93.94 246 THR A CA 1
ATOM 1900 C C . THR A 1 246 ? -3.785 -8.453 -0.56 1 93.94 246 THR A C 1
ATOM 1902 O O . THR A 1 246 ? -3.072 -7.5 -0.881 1 93.94 246 THR A O 1
ATOM 1905 N N . PRO A 1 247 ? -4.531 -8.43 0.553 1 96.44 247 PRO A N 1
ATOM 1906 C CA . PRO A 1 247 ? -4.508 -7.273 1.455 1 96.44 247 PRO A CA 1
ATOM 1907 C C . PRO A 1 247 ? -3.266 -7.242 2.342 1 96.44 247 PRO A C 1
ATOM 1909 O O . PRO A 1 247 ? -2.605 -8.266 2.521 1 96.44 247 PRO A O 1
ATOM 1912 N N . ALA A 1 248 ? -2.988 -6.059 2.896 1 97.62 248 ALA A N 1
ATOM 1913 C CA . ALA A 1 248 ? -1.855 -5.898 3.805 1 97.62 248 ALA A CA 1
ATOM 1914 C C . ALA A 1 248 ? -2.154 -6.516 5.168 1 97.62 248 ALA A C 1
ATOM 1916 O O . ALA A 1 248 ? -2.35 -5.801 6.152 1 97.62 248 ALA A O 1
ATOM 1917 N N . THR A 1 249 ? -2.049 -7.773 5.262 1 97.25 249 THR A N 1
ATOM 1918 C CA . THR A 1 249 ? -2.572 -8.594 6.348 1 97.25 249 THR A CA 1
ATOM 1919 C C . THR A 1 249 ? -1.995 -8.141 7.688 1 97.25 249 THR A C 1
ATOM 1921 O O . THR A 1 249 ? -2.738 -7.918 8.648 1 97.25 249 THR A O 1
ATOM 1924 N N . ASN A 1 250 ? -0.71 -8 7.789 1 97.88 250 ASN A N 1
ATOM 1925 C CA . ASN A 1 250 ? -0.088 -7.676 9.062 1 97.88 250 ASN A CA 1
ATOM 1926 C C . ASN A 1 250 ? -0.45 -6.266 9.523 1 97.88 250 ASN A C 1
ATOM 1928 O O . ASN A 1 250 ? -0.591 -6.012 10.719 1 97.88 250 ASN A O 1
ATOM 1932 N N . LEU A 1 251 ? -0.589 -5.348 8.531 1 98.38 251 LEU A N 1
ATOM 1933 C CA . LEU A 1 251 ? -1.067 -4.02 8.891 1 98.38 251 LEU A CA 1
ATOM 1934 C C . LEU A 1 251 ? -2.516 -4.074 9.367 1 98.38 251 LEU A C 1
ATOM 1936 O O . LEU A 1 251 ? -2.916 -3.295 10.242 1 98.38 251 LEU A O 1
ATOM 1940 N N . LEU A 1 252 ? -3.275 -5.023 8.812 1 98.62 252 LEU A N 1
ATOM 1941 C CA . LEU A 1 252 ? -4.656 -5.18 9.258 1 98.62 252 LEU A CA 1
ATOM 1942 C C . LEU A 1 252 ? -4.711 -5.723 10.68 1 98.62 252 LEU A C 1
ATOM 1944 O O . LEU A 1 252 ? -5.598 -5.359 11.453 1 98.62 252 LEU A O 1
ATOM 1948 N N . TYR A 1 253 ? -3.707 -6.637 11.055 1 98.38 253 TYR A N 1
ATOM 1949 C CA . TYR A 1 253 ? -3.58 -7.023 12.461 1 98.38 253 TYR A CA 1
ATOM 1950 C C . TYR A 1 253 ? -3.389 -5.797 13.344 1 98.38 253 TYR A C 1
ATOM 1952 O O . TYR A 1 253 ? -4.047 -5.664 14.383 1 98.38 253 TYR A O 1
ATOM 1960 N N . GLY A 1 254 ? -2.488 -4.961 12.891 1 98.56 254 GLY A N 1
ATOM 1961 C CA . GLY A 1 254 ? -2.232 -3.74 13.641 1 98.56 254 GLY A CA 1
ATOM 1962 C C . GLY A 1 254 ? -3.439 -2.824 13.711 1 98.56 254 GLY A C 1
ATOM 1963 O O . GLY A 1 254 ? -3.705 -2.221 14.758 1 98.56 254 GLY A O 1
ATOM 1964 N N . LEU A 1 255 ? -4.145 -2.725 12.625 1 98.75 255 LEU A N 1
ATOM 1965 C CA . LEU A 1 255 ? -5.324 -1.864 12.555 1 98.75 255 LEU A CA 1
ATOM 1966 C C . LEU A 1 255 ? -6.375 -2.305 13.562 1 98.75 255 LEU A C 1
ATOM 1968 O O . LEU A 1 255 ? -7 -1.468 14.219 1 98.75 255 LEU A O 1
ATOM 1972 N N . ARG A 1 256 ? -6.57 -3.607 13.656 1 98.56 256 ARG A N 1
ATOM 1973 C CA . ARG A 1 256 ? -7.512 -4.137 14.641 1 98.56 256 ARG A CA 1
ATOM 1974 C C . ARG A 1 256 ? -7.148 -3.67 16.047 1 98.56 256 ARG A C 1
ATOM 1976 O O . ARG A 1 256 ? -8.023 -3.25 16.812 1 98.56 256 ARG A O 1
ATOM 1983 N N . GLU A 1 257 ? -5.863 -3.734 16.344 1 98.25 257 GLU A N 1
ATOM 1984 C CA . GLU A 1 257 ? -5.395 -3.32 17.656 1 98.25 257 GLU A CA 1
ATOM 1985 C C . GLU A 1 257 ? -5.508 -1.81 17.844 1 98.25 257 GLU A C 1
ATOM 1987 O O . GLU A 1 257 ? -5.848 -1.331 18.922 1 98.25 257 GLU A O 1
ATOM 1992 N N . ALA A 1 258 ? -5.168 -1.081 16.844 1 98.31 258 ALA A N 1
ATOM 1993 C CA . ALA A 1 258 ? -5.25 0.376 16.906 1 98.31 258 ALA A CA 1
ATOM 1994 C C . ALA A 1 258 ? -6.684 0.833 17.172 1 98.31 258 ALA A C 1
ATOM 1996 O O . ALA A 1 258 ? -6.914 1.729 17.984 1 98.31 258 ALA A O 1
ATOM 1997 N N . VAL A 1 259 ? -7.637 0.247 16.438 1 98.56 259 VAL A N 1
ATOM 1998 C CA . VAL A 1 259 ? -9.047 0.557 16.625 1 98.56 259 VAL A CA 1
ATOM 1999 C C . VAL A 1 259 ? -9.461 0.235 18.062 1 98.56 259 VAL A C 1
ATOM 2001 O O . VAL A 1 259 ? -10.148 1.028 18.719 1 98.56 259 VAL A O 1
ATOM 2004 N N . ALA A 1 260 ? -9 -0.916 18.531 1 98.44 260 ALA A N 1
ATOM 2005 C CA . ALA A 1 260 ? -9.328 -1.316 19.906 1 98.44 260 ALA A CA 1
ATOM 2006 C C . ALA A 1 260 ? -8.812 -0.297 20.906 1 98.44 260 ALA A C 1
ATOM 2008 O O . ALA A 1 260 ? -9.523 0.075 21.844 1 98.44 260 ALA A O 1
ATOM 2009 N N . ILE A 1 261 ? -7.629 0.166 20.766 1 98.12 261 ILE A N 1
ATOM 2010 C CA . ILE A 1 261 ? -7.004 1.122 21.672 1 98.12 261 ILE A CA 1
ATOM 2011 C C . ILE A 1 261 ? -7.809 2.418 21.688 1 98.12 261 ILE A C 1
ATOM 2013 O O . ILE A 1 261 ? -8.109 2.953 22.766 1 98.12 261 ILE A O 1
ATOM 2017 N N . LEU A 1 262 ? -8.188 2.928 20.531 1 98.31 262 LEU A N 1
ATOM 2018 C CA . LEU A 1 262 ? -8.945 4.168 20.422 1 98.31 262 LEU A CA 1
ATOM 2019 C C . LEU A 1 262 ? -10.305 4.031 21.078 1 98.31 262 LEU A C 1
ATOM 2021 O O . LEU A 1 262 ? -10.75 4.938 21.797 1 98.31 262 LEU A O 1
ATOM 2025 N N . LEU A 1 263 ? -10.938 2.896 20.875 1 98.12 263 LEU A N 1
ATOM 2026 C CA . LEU A 1 263 ? -12.289 2.707 21.391 1 98.12 263 LEU A CA 1
ATOM 2027 C C . LEU A 1 263 ? -12.258 2.428 22.891 1 98.12 263 LEU A C 1
ATOM 2029 O O . LEU A 1 263 ? -13.18 2.809 23.625 1 98.12 263 LEU A O 1
ATOM 2033 N N . GLU A 1 264 ? -11.203 1.752 23.375 1 98.19 264 GLU A N 1
ATOM 2034 C CA . GLU A 1 264 ? -11.016 1.533 24.812 1 98.19 264 GLU A CA 1
ATOM 2035 C C . GLU A 1 264 ? -10.891 2.857 25.562 1 98.19 264 GLU A C 1
ATOM 2037 O O . GLU A 1 264 ? -11.453 3.021 26.641 1 98.19 264 GLU A O 1
ATOM 2042 N N . GLU A 1 265 ? -10.148 3.791 24.969 1 96.94 265 GLU A N 1
ATOM 2043 C CA . GLU A 1 265 ? -10.016 5.113 25.578 1 96.94 265 GLU A CA 1
ATOM 2044 C C . GLU A 1 265 ? -11.289 5.938 25.391 1 96.94 265 GLU A C 1
ATOM 2046 O O . GLU A 1 265 ? -11.664 6.707 26.281 1 96.94 265 GLU A O 1
ATOM 2051 N N . GLY A 1 266 ? -12.016 5.699 24.281 1 97.81 266 GLY A N 1
ATOM 2052 C CA . GLY A 1 266 ? -13.141 6.527 23.875 1 97.81 266 GLY A CA 1
ATOM 2053 C C . GLY A 1 266 ? -12.727 7.727 23.047 1 97.81 266 GLY A C 1
ATOM 2054 O O . GLY A 1 266 ? -11.891 8.523 23.469 1 97.81 266 GLY A O 1
ATOM 2055 N N . LEU A 1 267 ? -13.328 7.922 21.938 1 97.81 267 LEU A N 1
ATOM 2056 C CA . LEU A 1 267 ? -12.891 8.898 20.938 1 97.81 267 LEU A CA 1
ATOM 2057 C C . LEU A 1 267 ? -12.93 10.312 21.516 1 97.81 267 LEU A C 1
ATOM 2059 O O . LEU A 1 267 ? -12.023 11.109 21.281 1 97.81 267 LEU A O 1
ATOM 2063 N N . ASP A 1 268 ? -13.945 10.633 22.281 1 97.38 268 ASP A N 1
ATOM 2064 C CA . ASP A 1 268 ? -14.039 11.961 22.875 1 97.38 268 ASP A CA 1
ATOM 2065 C C . ASP A 1 268 ? -12.852 12.242 23.781 1 97.38 268 ASP A C 1
ATOM 2067 O O . ASP A 1 268 ? -12.328 13.359 23.812 1 97.38 268 ASP A O 1
ATOM 2071 N N . ASN A 1 269 ? -12.453 11.219 24.547 1 97.38 269 ASN A N 1
ATOM 2072 C CA . ASN A 1 269 ? -11.273 11.352 25.406 1 97.38 269 ASN A CA 1
ATOM 2073 C C . ASN A 1 269 ? -10 11.5 24.594 1 97.38 269 ASN A C 1
ATOM 2075 O O . ASN A 1 269 ? -9.102 12.258 24.969 1 97.38 269 ASN A O 1
ATOM 2079 N N . VAL A 1 270 ? -9.922 10.734 23.531 1 97.56 270 VAL A N 1
ATOM 2080 C CA . VAL A 1 270 ? -8.781 10.82 22.625 1 97.56 270 VAL A CA 1
ATOM 2081 C C . VAL A 1 270 ? -8.641 12.25 22.109 1 97.56 270 VAL A C 1
ATOM 2083 O O . VAL A 1 270 ? -7.547 12.82 22.125 1 97.56 270 VAL A O 1
ATOM 2086 N N . PHE A 1 271 ? -9.758 12.859 21.688 1 97.81 271 PHE A N 1
ATOM 2087 C CA . PHE A 1 271 ? -9.734 14.203 21.109 1 97.81 271 PHE A CA 1
ATOM 2088 C C . PHE A 1 271 ? -9.391 15.234 22.172 1 97.81 271 PHE A C 1
ATOM 2090 O O . PHE A 1 271 ? -8.625 16.172 21.922 1 97.81 271 PHE A O 1
ATOM 2097 N N . ALA A 1 272 ? -9.906 15.039 23.328 1 96.56 272 ALA A N 1
ATOM 2098 C CA . ALA A 1 272 ? -9.641 15.953 24.438 1 96.56 272 ALA A CA 1
ATOM 2099 C C . ALA A 1 272 ? -8.164 15.93 24.828 1 96.56 272 ALA A C 1
ATOM 2101 O O . ALA A 1 272 ? -7.574 16.969 25.125 1 96.56 272 ALA A O 1
ATOM 2102 N N . ARG A 1 273 ? -7.59 14.75 24.875 1 95.69 273 ARG A N 1
ATOM 2103 C CA . ARG A 1 273 ? -6.176 14.609 25.203 1 95.69 273 ARG A CA 1
ATOM 2104 C C . ARG A 1 273 ? -5.297 15.336 24.188 1 95.69 273 ARG A C 1
ATOM 2106 O O . ARG A 1 273 ? -4.328 16 24.562 1 95.69 273 ARG A O 1
ATOM 2113 N N . HIS A 1 274 ? -5.668 15.219 22.922 1 97.69 274 HIS A N 1
ATOM 2114 C CA . HIS A 1 274 ? -4.891 15.898 21.891 1 97.69 274 HIS A CA 1
ATOM 2115 C C . HIS A 1 274 ? -5.008 17.406 22.016 1 97.69 274 HIS A C 1
ATOM 2117 O O . HIS A 1 274 ? -4.02 18.125 21.844 1 97.69 274 HIS A O 1
ATOM 2123 N N . GLN A 1 275 ? -6.191 17.891 22.359 1 97.12 275 GLN A N 1
ATOM 2124 C CA . GLN A 1 275 ? -6.383 19.328 22.578 1 97.12 275 GLN A CA 1
ATOM 2125 C C . GLN A 1 275 ? -5.551 19.812 23.75 1 97.12 275 GLN A C 1
ATOM 2127 O O . GLN A 1 275 ? -4.957 20.891 23.688 1 97.12 275 GLN A O 1
ATOM 2132 N N . ARG A 1 276 ? -5.504 19.047 24.734 1 96.56 276 ARG A N 1
ATOM 2133 C CA . ARG A 1 276 ? -4.766 19.391 25.938 1 96.56 276 ARG A CA 1
ATOM 2134 C C . ARG A 1 276 ? -3.27 19.484 25.672 1 96.56 276 ARG A C 1
ATOM 2136 O O . ARG A 1 276 ? -2.615 20.438 26.078 1 96.56 276 ARG A O 1
ATOM 2143 N N . LEU A 1 277 ? -2.754 18.484 25.016 1 97.88 277 LEU A N 1
ATOM 2144 C CA . LEU A 1 277 ? -1.336 18.484 24.672 1 97.88 277 LEU A CA 1
ATOM 2145 C C . LEU A 1 277 ? -0.989 19.656 23.766 1 97.88 277 LEU A C 1
ATOM 2147 O O . LEU A 1 277 ? 0.059 20.281 23.922 1 97.88 277 LEU A O 1
ATOM 2151 N N . ALA A 1 278 ? -1.88 19.938 22.828 1 98.38 278 ALA A N 1
ATOM 2152 C CA . ALA A 1 278 ? -1.674 21.047 21.906 1 98.38 278 ALA A CA 1
ATOM 2153 C C . ALA A 1 278 ? -1.635 22.375 22.656 1 98.38 278 ALA A C 1
ATOM 2155 O O . ALA A 1 278 ? -0.789 23.234 22.375 1 98.38 278 ALA A O 1
ATOM 2156 N N . ALA A 1 279 ? -2.541 22.547 23.547 1 97.94 279 ALA A N 1
ATOM 2157 C CA . ALA A 1 279 ? -2.607 23.766 24.344 1 97.94 279 ALA A CA 1
ATOM 2158 C C . ALA A 1 279 ? -1.332 23.969 25.156 1 97.94 279 ALA A C 1
ATOM 2160 O O . ALA A 1 279 ? -0.813 25.094 25.234 1 97.94 279 ALA A O 1
ATOM 2161 N N . ALA A 1 280 ? -0.858 22.906 25.734 1 98 280 ALA A N 1
ATOM 2162 C CA . ALA A 1 280 ? 0.378 22.969 26.5 1 98 280 ALA A CA 1
ATOM 2163 C C . ALA A 1 280 ? 1.56 23.359 25.625 1 98 280 ALA A C 1
ATOM 2165 O O . ALA A 1 280 ? 2.426 24.125 26.031 1 98 280 ALA A O 1
ATOM 2166 N N . THR A 1 281 ? 1.586 22.75 24.484 1 98.81 281 THR A N 1
ATOM 2167 C CA . THR A 1 281 ? 2.66 23.062 23.547 1 98.81 281 THR A CA 1
ATOM 2168 C C . THR A 1 281 ? 2.635 24.531 23.156 1 98.81 281 THR A C 1
ATOM 2170 O O . THR A 1 281 ? 3.674 25.203 23.156 1 98.81 281 THR A O 1
ATOM 2173 N N . ARG A 1 282 ? 1.451 25.062 22.812 1 98.69 282 ARG A N 1
ATOM 2174 C CA . ARG A 1 282 ? 1.332 26.469 22.422 1 98.69 282 ARG A CA 1
ATOM 2175 C C . ARG A 1 282 ? 1.679 27.391 23.594 1 98.69 282 ARG A C 1
ATOM 2177 O O . ARG A 1 282 ? 2.242 28.469 23.406 1 98.69 282 ARG A O 1
ATOM 2184 N N . ALA A 1 283 ? 1.381 26.969 24.797 1 98.5 283 ALA A N 1
ATOM 2185 C CA . ALA A 1 283 ? 1.768 27.734 25.969 1 98.5 283 ALA A CA 1
ATOM 2186 C C . ALA A 1 283 ? 3.285 27.875 26.062 1 98.5 283 ALA A C 1
ATOM 2188 O O . ALA A 1 283 ? 3.801 28.938 26.406 1 98.5 283 ALA A O 1
ATOM 2189 N N . ALA A 1 284 ? 3.986 26.781 25.844 1 98.75 284 ALA A N 1
ATOM 2190 C CA . ALA A 1 284 ? 5.449 26.812 25.844 1 98.75 284 ALA A CA 1
ATOM 2191 C C . ALA A 1 284 ? 5.973 27.781 24.766 1 98.75 284 ALA A C 1
ATOM 2193 O O . ALA A 1 284 ? 6.863 28.578 25.031 1 98.75 284 ALA A O 1
ATOM 2194 N N . VAL A 1 285 ? 5.422 27.688 23.562 1 98.81 285 VAL A N 1
ATOM 2195 C CA . VAL A 1 285 ? 5.863 28.516 22.438 1 98.81 285 VAL A CA 1
ATOM 2196 C C . VAL A 1 285 ? 5.68 29.984 22.781 1 98.81 285 VAL A C 1
ATOM 2198 O O . VAL A 1 285 ? 6.574 30.812 22.547 1 98.81 285 VAL A O 1
ATOM 2201 N N . GLU A 1 286 ? 4.555 30.297 23.328 1 98.25 286 GLU A N 1
ATOM 2202 C CA . GLU A 1 286 ? 4.266 31.672 23.734 1 98.25 286 GLU A CA 1
ATOM 2203 C C . GLU A 1 286 ? 5.227 32.156 24.812 1 98.25 286 GLU A C 1
ATOM 2205 O O . GLU A 1 286 ? 5.719 33.281 24.766 1 98.25 286 GLU A O 1
ATOM 2210 N N . ALA A 1 287 ? 5.461 31.297 25.734 1 98.5 287 ALA A N 1
ATOM 2211 C CA . ALA A 1 287 ? 6.375 31.641 26.812 1 98.5 287 ALA A CA 1
ATOM 2212 C C . ALA A 1 287 ? 7.793 31.859 26.297 1 98.5 287 ALA A C 1
ATOM 2214 O O . ALA A 1 287 ? 8.531 32.688 26.812 1 98.5 287 ALA A O 1
ATOM 2215 N N . TRP A 1 288 ? 8.18 31.062 25.281 1 98.56 288 TRP A N 1
ATOM 2216 C CA . TRP A 1 288 ? 9.492 31.234 24.656 1 98.56 288 TRP A CA 1
ATOM 2217 C C . TRP A 1 288 ? 9.57 32.562 23.922 1 98.56 288 TRP A C 1
ATOM 2219 O O . TRP A 1 288 ? 10.664 33 23.547 1 98.56 288 TRP A O 1
ATOM 2229 N N . GLY A 1 289 ? 8.43 33.25 23.766 1 98.19 289 GLY A N 1
ATOM 2230 C CA . GLY A 1 289 ? 8.391 34.469 22.984 1 98.19 289 GLY A CA 1
ATOM 2231 C C . GLY A 1 289 ? 8.414 34.219 21.484 1 98.19 289 GLY A C 1
ATOM 2232 O O . GLY A 1 289 ? 8.797 35.094 20.703 1 98.19 289 GLY A O 1
ATOM 2233 N N . LEU A 1 290 ? 8.141 33.031 21.094 1 98.38 290 LEU A N 1
ATOM 2234 C CA . LEU A 1 290 ? 8.039 32.656 19.688 1 98.38 290 LEU A CA 1
ATOM 2235 C C . LEU A 1 290 ? 6.59 32.719 19.219 1 98.38 290 LEU A C 1
ATOM 2237 O O . LEU A 1 290 ? 5.676 32.844 20.031 1 98.38 290 LEU A O 1
ATOM 2241 N N . GLU A 1 291 ? 6.441 32.625 17.953 1 98.12 291 GLU A N 1
ATOM 2242 C CA . GLU A 1 291 ? 5.117 32.781 17.359 1 98.12 291 GLU A CA 1
ATOM 2243 C C . GLU A 1 291 ? 4.594 31.453 16.797 1 98.12 291 GLU A C 1
ATOM 2245 O O . GLU A 1 291 ? 5.336 30.703 16.156 1 98.12 291 GLU A O 1
ATOM 2250 N N . VAL A 1 292 ? 3.344 31.156 17.156 1 98.56 292 VAL A N 1
ATOM 2251 C CA . VAL A 1 292 ? 2.629 30.062 16.5 1 98.56 292 VAL A CA 1
ATOM 2252 C C . VAL A 1 292 ? 2.162 30.5 15.117 1 98.56 292 VAL A C 1
ATOM 2254 O O . VAL A 1 292 ? 1.609 31.594 14.961 1 98.56 292 VAL A O 1
ATOM 2257 N N . LEU A 1 293 ? 2.336 29.625 14.125 1 98.75 293 LEU A N 1
ATOM 2258 C CA . LEU A 1 293 ? 2.047 30 12.742 1 98.75 293 LEU A CA 1
ATOM 2259 C C . LEU A 1 293 ? 0.56 30.281 12.555 1 98.75 293 LEU A C 1
ATOM 2261 O O . LEU A 1 293 ? 0.183 31.281 11.93 1 98.75 293 LEU A O 1
ATOM 2265 N N . CYS A 1 294 ? -0.308 29.391 13.023 1 98.75 294 CYS A N 1
ATOM 2266 C CA . CYS A 1 294 ? -1.752 29.547 12.891 1 98.75 294 CYS A CA 1
ATOM 2267 C C . CYS A 1 294 ? -2.252 30.75 13.68 1 98.75 294 CYS A C 1
ATOM 2269 O O . CYS A 1 294 ? -1.983 30.859 14.883 1 98.75 294 CYS A O 1
ATOM 2271 N N . LEU A 1 295 ? -3.027 31.562 13.102 1 98.38 295 LEU A N 1
ATOM 2272 C CA . LEU A 1 295 ? -3.406 32.844 13.734 1 98.38 295 LEU A CA 1
ATOM 2273 C C . LEU A 1 295 ? -4.777 32.719 14.391 1 98.38 295 LEU A C 1
ATOM 2275 O O . LEU A 1 295 ? -5.039 33.375 15.398 1 98.38 295 LEU A O 1
ATOM 2279 N N . ASN A 1 296 ? -5.664 31.938 13.773 1 98 296 ASN A N 1
ATOM 2280 C CA . ASN A 1 296 ? -7.016 31.812 14.305 1 98 296 ASN A CA 1
ATOM 2281 C C . ASN A 1 296 ? -7.078 30.766 15.414 1 98 296 ASN A C 1
ATOM 2283 O O . ASN A 1 296 ? -6.875 29.562 15.164 1 98 296 ASN A O 1
ATOM 2287 N N . PRO A 1 297 ? -7.402 31.094 16.609 1 97.5 297 PRO A N 1
ATOM 2288 C CA . PRO A 1 297 ? -7.438 30.125 17.719 1 97.5 297 PRO A CA 1
ATOM 2289 C C . PRO A 1 297 ? -8.398 28.969 17.469 1 97.5 297 PRO A C 1
ATOM 2291 O O . PRO A 1 297 ? -8.18 27.859 17.953 1 97.5 297 PRO A O 1
ATOM 2294 N N . ASP A 1 298 ? -9.398 29.188 16.672 1 97.25 298 ASP A N 1
ATOM 2295 C CA . ASP A 1 298 ? -10.391 28.156 16.406 1 97.25 298 ASP A CA 1
ATOM 2296 C C . ASP A 1 298 ? -9.883 27.156 15.375 1 97.25 298 ASP A C 1
ATOM 2298 O O . ASP A 1 298 ? -10.523 26.125 15.117 1 97.25 298 ASP A O 1
ATOM 2302 N N . GLU A 1 299 ? -8.672 27.453 14.844 1 98.62 299 GLU A N 1
ATOM 2303 C CA . GLU A 1 299 ? -8.156 26.625 13.75 1 98.62 299 GLU A CA 1
ATOM 2304 C C . GLU A 1 299 ? -6.832 25.969 14.133 1 98.62 299 GLU A C 1
ATOM 2306 O O . GLU A 1 299 ? -6.172 25.359 13.289 1 98.62 299 GLU A O 1
ATOM 2311 N N . HIS A 1 300 ? -6.438 26.109 15.445 1 98.69 300 HIS A N 1
ATOM 2312 C CA . HIS A 1 300 ? -5.211 25.453 15.883 1 98.69 300 HIS A CA 1
ATOM 2313 C C . HIS A 1 300 ? -5.316 23.938 15.727 1 98.69 300 HIS A C 1
ATOM 2315 O O . HIS A 1 300 ? -6.297 23.344 16.172 1 98.69 300 HIS A O 1
ATOM 2321 N N . SER A 1 301 ? -4.348 23.359 15.094 1 98.75 301 SER A N 1
ATOM 2322 C CA . SER A 1 301 ? -4.289 21.906 14.977 1 98.75 301 SER A CA 1
ATOM 2323 C C . SER A 1 301 ? -4.113 21.25 16.344 1 98.75 301 SER A C 1
ATOM 2325 O O . SER A 1 301 ? -3.232 21.641 17.109 1 98.75 301 SER A O 1
ATOM 2327 N N . PRO A 1 302 ? -4.883 20.281 16.672 1 97.88 302 PRO A N 1
ATOM 2328 C CA . PRO A 1 302 ? -4.66 19.531 17.922 1 97.88 302 PRO A CA 1
ATOM 2329 C C . PRO A 1 302 ? -3.504 18.531 17.797 1 97.88 302 PRO A C 1
ATOM 2331 O O . PRO A 1 302 ? -3.076 17.969 18.812 1 97.88 302 PRO A O 1
ATOM 2334 N N . VAL A 1 303 ? -2.873 18.344 16.609 1 97.31 303 VAL A N 1
ATOM 2335 C CA . VAL A 1 303 ? -1.982 17.219 16.391 1 97.31 303 VAL A CA 1
ATOM 2336 C C . VAL A 1 303 ? -0.536 17.703 16.312 1 97.31 303 VAL A C 1
ATOM 2338 O O . VAL A 1 303 ? 0.398 16.922 16.531 1 97.31 303 VAL A O 1
ATOM 2341 N N . LEU A 1 304 ? -0.404 18.969 15.969 1 98.62 304 LEU A N 1
ATOM 2342 C CA . LEU A 1 304 ? 0.935 19.531 15.883 1 98.62 304 LEU A CA 1
ATOM 2343 C C . LEU A 1 304 ? 0.892 21.047 16.047 1 98.62 304 LEU A C 1
ATOM 2345 O O . LEU A 1 304 ? -0.168 21.656 15.914 1 98.62 304 LEU A O 1
ATOM 2349 N N . THR A 1 305 ? 1.977 21.625 16.359 1 98.88 305 THR A N 1
ATOM 2350 C CA . THR A 1 305 ? 2.146 23.078 16.469 1 98.88 305 THR A CA 1
ATOM 2351 C C . THR A 1 305 ? 3.303 23.547 15.586 1 98.88 305 THR A C 1
ATOM 2353 O O . THR A 1 305 ? 4.43 23.062 15.719 1 98.88 305 THR A O 1
ATOM 2356 N N . ALA A 1 306 ? 3.006 24.406 14.656 1 98.88 306 ALA A N 1
ATOM 2357 C CA . ALA A 1 306 ? 4.031 25.016 13.82 1 98.88 306 ALA A CA 1
ATOM 2358 C C . ALA A 1 306 ? 4.574 26.297 14.445 1 98.88 306 ALA A C 1
ATOM 2360 O O . ALA A 1 306 ? 3.807 27.203 14.781 1 98.88 306 ALA A O 1
ATOM 2361 N N . VAL A 1 307 ? 5.883 26.359 14.641 1 98.88 307 VAL A N 1
ATOM 2362 C CA . VAL A 1 307 ? 6.527 27.469 15.344 1 98.88 307 VAL A CA 1
ATOM 2363 C C . VAL A 1 307 ? 7.355 28.297 14.367 1 98.88 307 VAL A C 1
ATOM 2365 O O . VAL A 1 307 ? 8.211 27.766 13.664 1 98.88 307 VAL A O 1
ATOM 2368 N N . MET A 1 308 ? 7.176 29.547 14.32 1 98.44 308 MET A N 1
ATOM 2369 C CA . MET A 1 308 ? 7.938 30.453 13.469 1 98.44 308 MET A CA 1
ATOM 2370 C C . MET A 1 308 ? 9.305 30.766 14.078 1 98.44 308 MET A C 1
ATOM 2372 O O . MET A 1 308 ? 9.398 31.062 15.273 1 98.44 308 MET A O 1
ATOM 2376 N N . MET A 1 309 ? 10.266 30.688 13.281 1 98.12 309 MET A N 1
ATOM 2377 C CA . MET A 1 309 ? 11.609 31.078 13.703 1 98.12 309 MET A CA 1
ATOM 2378 C C . MET A 1 309 ? 11.797 32.594 13.625 1 98.12 309 MET A C 1
ATOM 2380 O O . MET A 1 309 ? 11.258 33.25 12.734 1 98.12 309 MET A O 1
ATOM 2384 N N . PRO A 1 310 ? 12.578 33.062 14.562 1 96.38 310 PRO A N 1
ATOM 2385 C CA . PRO A 1 310 ? 12.922 34.5 14.414 1 96.38 310 PRO A CA 1
ATOM 2386 C C . PRO A 1 310 ? 13.734 34.781 13.156 1 96.38 310 PRO A C 1
ATOM 2388 O O . PRO A 1 310 ? 14.375 33.875 12.617 1 96.38 310 PRO A O 1
ATOM 2391 N N . ASP A 1 311 ? 13.75 36.031 12.742 1 91.62 311 ASP A N 1
ATOM 2392 C CA . ASP A 1 311 ? 14.484 36.438 11.555 1 91.62 311 ASP A CA 1
ATOM 2393 C C . ASP A 1 311 ? 15.969 36.062 11.664 1 91.62 311 ASP A C 1
ATOM 2395 O O . ASP A 1 311 ? 16.562 36.219 12.734 1 91.62 311 ASP A O 1
ATOM 2399 N N . GLY A 1 312 ? 16.453 35.562 10.609 1 90 312 GLY A N 1
ATOM 2400 C CA . GLY A 1 312 ? 17.875 35.281 10.539 1 90 312 GLY A CA 1
ATOM 2401 C C . GLY A 1 312 ? 18.25 33.938 11.109 1 90 312 GLY A C 1
ATOM 2402 O O . GLY A 1 312 ? 19.406 33.531 11.055 1 90 312 GLY A O 1
ATOM 2403 N N . LYS A 1 313 ? 17.266 33.281 11.695 1 92.81 313 LYS A N 1
ATOM 2404 C CA . LYS A 1 313 ? 17.531 31.953 12.227 1 92.81 313 LYS A CA 1
ATOM 2405 C C . LYS A 1 313 ? 16.859 30.875 11.383 1 92.81 313 LYS A C 1
ATOM 2407 O O . LYS A 1 313 ? 15.641 30.906 11.18 1 92.81 313 LYS A O 1
ATOM 2412 N N . GLY A 1 314 ? 17.641 29.953 10.938 1 96.38 314 GLY A N 1
ATOM 2413 C CA . GLY A 1 314 ? 17.125 28.875 10.094 1 96.38 314 GLY A CA 1
ATOM 2414 C C . GLY A 1 314 ? 16.531 27.719 10.883 1 96.38 314 GLY A C 1
ATOM 2415 O O . GLY A 1 314 ? 17.156 27.234 11.836 1 96.38 314 GLY A O 1
ATOM 2416 N N . ALA A 1 315 ? 15.328 27.281 10.539 1 98.19 315 ALA A N 1
ATOM 2417 C CA . ALA A 1 315 ? 14.641 26.188 11.203 1 98.19 315 ALA A CA 1
ATOM 2418 C C . ALA A 1 315 ? 15.359 24.859 10.945 1 98.19 315 ALA A C 1
ATOM 2420 O O . ALA A 1 315 ? 15.383 23.984 11.812 1 98.19 315 ALA A O 1
ATOM 2421 N N . ASP A 1 316 ? 15.906 24.641 9.797 1 97.81 316 ASP A N 1
ATOM 2422 C CA . ASP A 1 316 ? 16.562 23.391 9.43 1 97.81 316 ASP A CA 1
ATOM 2423 C C . ASP A 1 316 ? 17.812 23.156 10.266 1 97.81 316 ASP A C 1
ATOM 2425 O O . ASP A 1 316 ? 18.047 22.031 10.734 1 97.81 316 ASP A O 1
ATOM 2429 N N . ALA A 1 317 ? 18.609 24.203 10.375 1 97.56 317 ALA A N 1
ATOM 2430 C CA . ALA A 1 317 ? 19.797 24.109 11.227 1 97.56 317 ALA A CA 1
ATOM 2431 C C . ALA A 1 317 ? 19.422 23.812 12.672 1 97.56 317 ALA A C 1
ATOM 2433 O O . ALA A 1 317 ? 20.094 23.031 13.352 1 97.56 317 ALA A O 1
ATOM 2434 N N . PHE A 1 318 ? 18.438 24.578 13.164 1 98.12 318 PHE A N 1
ATOM 2435 C CA . PHE A 1 318 ? 17.922 24.344 14.508 1 98.12 318 PHE A CA 1
ATOM 2436 C C . PHE A 1 318 ? 17.516 22.891 14.688 1 98.12 318 PHE A C 1
ATOM 2438 O O . PHE A 1 318 ? 17.922 22.234 15.648 1 98.12 318 PHE A O 1
ATOM 2445 N N . ARG A 1 319 ? 16.672 22.25 13.758 1 98.38 319 ARG A N 1
ATOM 2446 C CA . ARG A 1 319 ? 16.219 20.875 13.82 1 98.38 319 ARG A CA 1
ATOM 2447 C C . ARG A 1 319 ? 17.391 19.906 13.805 1 98.38 319 ARG A C 1
ATOM 2449 O O . ARG A 1 319 ? 17.375 18.906 14.523 1 98.38 319 ARG A O 1
ATOM 2456 N N . ALA A 1 320 ? 18.344 20.109 12.93 1 97.56 320 ALA A N 1
ATOM 2457 C CA . ALA A 1 320 ? 19.531 19.25 12.844 1 97.56 320 ALA A CA 1
ATOM 2458 C C . ALA A 1 320 ? 20.266 19.203 14.172 1 97.56 320 ALA A C 1
ATOM 2460 O O . ALA A 1 320 ? 20.734 18.141 14.594 1 97.56 320 ALA A O 1
ATOM 2461 N N . LEU A 1 321 ? 20.422 20.344 14.797 1 97.19 321 LEU A N 1
ATOM 2462 C CA . LEU A 1 321 ? 21.094 20.438 16.094 1 97.19 321 LEU A CA 1
ATOM 2463 C C . LEU A 1 321 ? 20.328 19.656 17.156 1 97.19 321 LEU A C 1
ATOM 2465 O O . LEU A 1 321 ? 20.922 18.922 17.938 1 97.19 321 LEU A O 1
ATOM 2469 N N . VAL A 1 322 ? 19.016 19.859 17.188 1 97.62 322 VAL A N 1
ATOM 2470 C CA . VAL A 1 322 ? 18.172 19.188 18.156 1 97.62 322 VAL A CA 1
ATOM 2471 C C . VAL A 1 322 ? 18.281 17.672 17.969 1 97.62 322 VAL A C 1
ATOM 2473 O O . VAL A 1 322 ? 18.344 16.922 18.953 1 97.62 322 VAL A O 1
ATOM 2476 N N . LEU A 1 323 ? 18.234 17.219 16.719 1 96.75 323 LEU A N 1
ATOM 2477 C CA . LEU A 1 323 ? 18.391 15.789 16.422 1 96.75 323 LEU A CA 1
ATOM 2478 C C . LEU A 1 323 ? 19.734 15.281 16.906 1 96.75 323 LEU A C 1
ATOM 2480 O O . LEU A 1 323 ? 19.812 14.234 17.547 1 96.75 323 LEU A O 1
ATOM 2484 N N . GLU A 1 324 ? 20.766 15.984 16.594 1 94.56 324 GLU A N 1
ATOM 2485 C CA . GLU A 1 324 ? 22.141 15.586 16.922 1 94.56 324 GLU A CA 1
ATOM 2486 C C . GLU A 1 324 ? 22.344 15.539 18.422 1 94.56 324 GLU A C 1
ATOM 2488 O O . GLU A 1 324 ? 22.891 14.562 18.953 1 94.56 324 GLU A O 1
ATOM 2493 N N . LYS A 1 325 ? 21.922 16.5 19.156 1 93.75 325 LYS A N 1
ATOM 2494 C CA . LYS A 1 325 ? 22.281 16.672 20.562 1 93.75 325 LYS A CA 1
ATOM 2495 C C . LYS A 1 325 ? 21.297 15.914 21.453 1 93.75 325 LYS A C 1
ATOM 2497 O O . LYS A 1 325 ? 21.688 15.414 22.516 1 93.75 325 LYS A O 1
ATOM 2502 N N . PHE A 1 326 ? 20.047 15.852 21.031 1 93.38 326 PHE A N 1
ATOM 2503 C CA . PHE A 1 326 ? 19.047 15.383 21.984 1 93.38 326 PHE A CA 1
ATOM 2504 C C . PHE A 1 326 ? 18.281 14.188 21.422 1 93.38 326 PHE A C 1
ATOM 2506 O O . PHE A 1 326 ? 17.344 13.703 22.031 1 93.38 326 PHE A O 1
ATOM 2513 N N . ASP A 1 327 ? 18.562 13.648 20.219 1 95.25 327 ASP A N 1
ATOM 2514 C CA . ASP A 1 327 ? 17.938 12.492 19.578 1 95.25 327 ASP A CA 1
ATOM 2515 C C . ASP A 1 327 ? 16.422 12.695 19.438 1 95.25 327 ASP A C 1
ATOM 2517 O O . ASP A 1 327 ? 15.648 11.852 19.891 1 95.25 327 ASP A O 1
ATOM 2521 N N . MET A 1 328 ? 16.094 13.844 18.906 1 96 328 MET A N 1
ATOM 2522 C CA . MET A 1 328 ? 14.688 14.203 18.719 1 96 328 MET A CA 1
ATOM 2523 C C . MET A 1 328 ? 14.438 14.719 17.312 1 96 328 MET A C 1
ATOM 2525 O O . MET A 1 328 ? 15.195 15.547 16.797 1 96 328 MET A O 1
ATOM 2529 N N . SER A 1 329 ? 13.406 14.141 16.672 1 97.75 329 SER A N 1
ATOM 2530 C CA . SER A 1 329 ? 13.008 14.594 15.352 1 97.75 329 SER A CA 1
ATOM 2531 C C . SER A 1 329 ? 11.844 15.578 15.43 1 97.75 329 SER A C 1
ATOM 2533 O O . SER A 1 329 ? 10.836 15.312 16.078 1 97.75 329 SER A O 1
ATOM 2535 N N . LEU A 1 330 ? 12.039 16.703 14.836 1 98.5 330 LEU A N 1
ATOM 2536 C CA . LEU A 1 330 ? 11.008 17.719 14.648 1 98.5 330 LEU A CA 1
ATOM 2537 C C . LEU A 1 330 ? 10.656 17.875 13.172 1 98.5 330 LEU A C 1
ATOM 2539 O O . LEU A 1 330 ? 11.492 17.609 12.297 1 98.5 330 LEU A O 1
ATOM 2543 N N . GLY A 1 331 ? 9.438 18.219 12.898 1 98.12 331 GLY A N 1
ATOM 2544 C CA . GLY A 1 331 ? 9.023 18.406 11.516 1 98.12 331 GLY A CA 1
ATOM 2545 C C . GLY A 1 331 ? 9.633 19.641 10.867 1 98.12 331 GLY A C 1
ATOM 2546 O O . GLY A 1 331 ? 9.789 20.672 11.516 1 98.12 331 GLY A O 1
ATOM 2547 N N . ALA A 1 332 ? 9.922 19.5 9.586 1 97.69 332 ALA A N 1
ATOM 2548 C CA . ALA A 1 332 ? 10.461 20.625 8.828 1 97.69 332 ALA A CA 1
ATOM 2549 C C . ALA A 1 332 ? 9.336 21.469 8.219 1 97.69 332 ALA A C 1
ATOM 2551 O O . ALA A 1 332 ? 8.211 20.984 8.055 1 97.69 332 ALA A O 1
ATOM 2552 N N . GLY A 1 333 ? 9.633 22.75 7.965 1 98 333 GLY A N 1
ATOM 2553 C CA . GLY A 1 333 ? 8.75 23.5 7.094 1 98 333 GLY A CA 1
ATOM 2554 C C . GLY A 1 333 ? 8.758 23.016 5.66 1 98 333 GLY A C 1
ATOM 2555 O O . GLY A 1 333 ? 9.797 22.594 5.148 1 98 333 GLY A O 1
ATOM 2556 N N . LEU A 1 334 ? 7.617 23.125 5.035 1 96.75 334 LEU A N 1
ATOM 2557 C CA . LEU A 1 334 ? 7.48 22.625 3.674 1 96.75 334 LEU A CA 1
ATOM 2558 C C . LEU A 1 334 ? 7.18 23.75 2.703 1 96.75 334 LEU A C 1
ATOM 2560 O O . LEU A 1 334 ? 6.422 24.672 3.031 1 96.75 334 LEU A O 1
ATOM 2564 N N . SER A 1 335 ? 7.789 23.703 1.521 1 96.5 335 SER A N 1
ATOM 2565 C CA . SER A 1 335 ? 7.531 24.609 0.413 1 96.5 335 SER A CA 1
ATOM 2566 C C . SER A 1 335 ? 7.695 26.062 0.847 1 96.5 335 SER A C 1
ATOM 2568 O O . SER A 1 335 ? 8.781 26.484 1.262 1 96.5 335 SER A O 1
ATOM 2570 N N . LYS A 1 336 ? 6.617 26.875 0.975 1 96.12 336 LYS A N 1
ATOM 2571 C CA . LYS A 1 336 ? 6.664 28.312 1.292 1 96.12 336 LYS A CA 1
ATOM 2572 C C . LYS A 1 336 ? 7.23 28.531 2.691 1 96.12 336 LYS A C 1
ATOM 2574 O O . LYS A 1 336 ? 7.68 29.641 3.008 1 96.12 336 LYS A O 1
ATOM 2579 N N . LEU A 1 337 ? 7.242 27.484 3.453 1 98 337 LEU A N 1
ATOM 2580 C CA . LEU A 1 337 ? 7.617 27.625 4.855 1 98 337 LEU A CA 1
ATOM 2581 C C . LEU A 1 337 ? 8.961 26.953 5.133 1 98 337 LEU A C 1
ATOM 2583 O O . LEU A 1 337 ? 9.367 26.828 6.289 1 98 337 LEU A O 1
ATOM 2587 N N . ALA A 1 338 ? 9.656 26.547 4.059 1 97.5 338 ALA A N 1
ATOM 2588 C CA . ALA A 1 338 ? 10.945 25.891 4.191 1 97.5 338 ALA A CA 1
ATOM 2589 C C . ALA A 1 338 ? 11.938 26.766 4.965 1 97.5 338 ALA A C 1
ATOM 2591 O O . ALA A 1 338 ? 12.078 27.953 4.68 1 97.5 338 ALA A O 1
ATOM 2592 N N . ASP A 1 339 ? 12.508 26.234 5.973 1 97.88 339 ASP A N 1
ATOM 2593 C CA . ASP A 1 339 ? 13.57 26.812 6.793 1 97.88 339 ASP A CA 1
ATOM 2594 C C . ASP A 1 339 ? 13.047 27.984 7.621 1 97.88 339 ASP A C 1
ATOM 2596 O O . ASP A 1 339 ? 13.836 28.719 8.219 1 97.88 339 ASP A O 1
ATOM 2600 N N . LYS A 1 340 ? 11.703 28.172 7.598 1 98.19 340 LYS A N 1
ATOM 2601 C CA . LYS A 1 340 ? 11.117 29.312 8.305 1 98.19 340 LYS A CA 1
ATOM 2602 C C . LYS A 1 340 ? 10.414 28.859 9.586 1 98.19 340 LYS A C 1
ATOM 2604 O O . LYS A 1 340 ? 10.234 29.641 10.508 1 98.19 340 LYS A O 1
ATOM 2609 N N . ILE A 1 341 ? 10.023 27.656 9.586 1 98.69 341 ILE A N 1
ATOM 2610 C CA . ILE A 1 341 ? 9.328 27.125 10.758 1 98.69 341 ILE A CA 1
ATOM 2611 C C . ILE A 1 341 ? 9.867 25.75 11.102 1 98.69 341 ILE A C 1
ATOM 2613 O O . ILE A 1 341 ? 10.508 25.094 10.273 1 98.69 341 ILE A O 1
ATOM 2617 N N . PHE A 1 342 ? 9.688 25.328 12.289 1 98.75 342 PHE A N 1
ATOM 2618 C CA . PHE A 1 342 ? 9.727 23.922 12.664 1 98.75 342 PHE A CA 1
ATOM 2619 C C . PHE A 1 342 ? 8.406 23.484 13.289 1 98.75 342 PHE A C 1
ATOM 2621 O O . PHE A 1 342 ? 7.617 24.312 13.727 1 98.75 342 PHE A O 1
ATOM 2628 N N . ARG A 1 343 ? 8.117 22.219 13.25 1 98.81 343 ARG A N 1
ATOM 2629 C CA . ARG A 1 343 ? 6.832 21.703 13.703 1 98.81 343 ARG A CA 1
ATOM 2630 C C . ARG A 1 343 ? 7.016 20.688 14.82 1 98.81 343 ARG A C 1
ATOM 2632 O O . ARG A 1 343 ? 7.91 19.844 14.758 1 98.81 343 ARG A O 1
ATOM 2639 N N . ILE A 1 344 ? 6.238 20.828 15.836 1 98.81 344 ILE A N 1
ATOM 2640 C CA . ILE A 1 344 ? 6.246 19.906 16.969 1 98.81 344 ILE A CA 1
ATOM 2641 C C . ILE A 1 344 ? 5.016 19 16.906 1 98.81 344 ILE A C 1
ATOM 2643 O O . ILE A 1 344 ? 3.902 19.438 17.203 1 98.81 344 ILE A O 1
ATOM 2647 N N . GLY A 1 345 ? 5.246 17.719 16.516 1 98.38 345 GLY A N 1
ATOM 2648 C CA . GLY A 1 345 ? 4.152 16.766 16.578 1 98.38 345 GLY A CA 1
ATOM 2649 C C . GLY A 1 345 ? 3.83 16.312 17.984 1 98.38 345 GLY A C 1
ATOM 2650 O O . GLY A 1 345 ? 4.734 16.062 18.781 1 98.38 345 GLY A O 1
ATOM 2651 N N . HIS A 1 346 ? 2.639 16.297 18.359 1 98 346 HIS A N 1
ATOM 2652 C CA . HIS A 1 346 ? 2.199 15.805 19.656 1 98 346 HIS A CA 1
ATOM 2653 C C . HIS A 1 346 ? 0.996 14.883 19.516 1 98 346 HIS A C 1
ATOM 2655 O O . HIS A 1 346 ? -0.019 15.078 20.203 1 98 346 HIS A O 1
ATOM 2661 N N . LEU A 1 347 ? 1.131 13.898 18.625 1 96.06 347 LEU A N 1
ATOM 2662 C CA . LEU A 1 347 ? 0.106 12.898 18.344 1 96.06 347 LEU A CA 1
ATOM 2663 C C . LEU A 1 347 ? 0.678 11.484 18.453 1 96.06 347 LEU A C 1
ATOM 2665 O O . LEU A 1 347 ? 1.883 11.312 18.656 1 96.06 347 LEU A O 1
ATOM 2669 N N . GLY A 1 348 ? -0.216 10.477 18.297 1 93.38 348 GLY A N 1
ATOM 2670 C CA . GLY A 1 348 ? 0.199 9.086 18.391 1 93.38 348 GLY A CA 1
ATOM 2671 C C . GLY A 1 348 ? 0.312 8.594 19.828 1 93.38 348 GLY A C 1
ATOM 2672 O O . GLY A 1 348 ? -0.484 8.984 20.688 1 93.38 348 GLY A O 1
ATOM 2673 N N . GLU A 1 349 ? 1.218 7.641 20 1 93 349 GLU A N 1
ATOM 2674 C CA . GLU A 1 349 ? 1.509 7.16 21.344 1 93 349 GLU A CA 1
ATOM 2675 C C . GLU A 1 349 ? 2.303 8.195 22.141 1 93 349 GLU A C 1
ATOM 2677 O O . GLU A 1 349 ? 3.531 8.125 22.203 1 93 349 GLU A O 1
ATOM 2682 N N . THR A 1 350 ? 1.538 9.109 22.781 1 94.06 350 THR A N 1
ATOM 2683 C CA . THR A 1 350 ? 2.127 10.234 23.5 1 94.06 350 THR A CA 1
ATOM 2684 C C . THR A 1 350 ? 1.38 10.492 24.797 1 94.06 350 THR A C 1
ATOM 2686 O O . THR A 1 350 ? 0.242 10.047 24.969 1 94.06 350 THR A O 1
ATOM 2689 N N . ASN A 1 351 ? 2.064 10.984 25.766 1 92.44 351 ASN A N 1
ATOM 2690 C CA . ASN A 1 351 ? 1.483 11.391 27.047 1 92.44 351 ASN A CA 1
ATOM 2691 C C . ASN A 1 351 ? 2.131 12.672 27.562 1 92.44 351 ASN A C 1
ATOM 2693 O O . ASN A 1 351 ? 2.934 13.297 26.875 1 92.44 351 ASN A O 1
ATOM 2697 N N . ASP A 1 352 ? 1.71 13.078 28.734 1 94.25 352 ASP A N 1
ATOM 2698 C CA . ASP A 1 352 ? 2.184 14.336 29.297 1 94.25 352 ASP A CA 1
ATOM 2699 C C . ASP A 1 352 ? 3.707 14.352 29.406 1 94.25 352 ASP A C 1
ATOM 2701 O O . ASP A 1 352 ? 4.348 15.344 29.062 1 94.25 352 ASP A O 1
ATOM 2705 N N . LEU A 1 353 ? 4.266 13.273 29.844 1 92.38 353 LEU A N 1
ATOM 2706 C CA . LEU A 1 353 ? 5.699 13.258 30.125 1 92.38 353 LEU A CA 1
ATOM 2707 C C . LEU A 1 353 ? 6.508 13.172 28.844 1 92.38 353 LEU A C 1
ATOM 2709 O O . LEU A 1 353 ? 7.605 13.727 28.75 1 92.38 353 LEU A O 1
ATOM 2713 N N . THR A 1 354 ? 5.957 12.43 27.891 1 94.5 354 THR A N 1
ATOM 2714 C CA . THR A 1 354 ? 6.621 12.414 26.578 1 94.5 354 THR A CA 1
ATOM 2715 C C . THR A 1 354 ? 6.645 13.812 25.969 1 94.5 354 THR A C 1
ATOM 2717 O O . THR A 1 354 ? 7.656 14.227 25.406 1 94.5 354 THR A O 1
ATOM 2720 N N . LEU A 1 355 ? 5.52 14.508 26.078 1 96.88 355 LEU A N 1
ATOM 2721 C CA . LEU A 1 355 ? 5.461 15.883 25.578 1 96.88 355 LEU A CA 1
ATOM 2722 C C . LEU A 1 355 ? 6.453 16.766 26.312 1 96.88 355 LEU A C 1
ATOM 2724 O O . LEU A 1 355 ? 7.137 17.594 25.703 1 96.88 355 LEU A O 1
ATOM 2728 N N . MET A 1 356 ? 6.539 16.594 27.594 1 95.25 356 MET A N 1
ATOM 2729 C CA . MET A 1 356 ? 7.449 17.406 28.375 1 95.25 356 MET A CA 1
ATOM 2730 C C . MET A 1 356 ? 8.898 17.156 27.984 1 95.25 356 MET A C 1
ATOM 2732 O O . MET A 1 356 ? 9.703 18.094 27.938 1 95.25 356 MET A O 1
ATOM 2736 N N . GLY A 1 357 ? 9.195 15.859 27.766 1 95.44 357 GLY A N 1
ATOM 2737 C CA . GLY A 1 357 ? 10.516 15.555 27.234 1 95.44 357 GLY A CA 1
ATOM 2738 C C . GLY A 1 357 ? 10.82 16.281 25.938 1 95.44 357 GLY A C 1
ATOM 2739 O O . GLY A 1 357 ? 11.906 16.859 25.781 1 95.44 357 GLY A O 1
ATOM 2740 N N . ALA A 1 358 ? 9.859 16.312 25.078 1 97.25 358 ALA A N 1
ATOM 2741 C CA . ALA A 1 358 ? 10.039 16.969 23.781 1 97.25 358 ALA A CA 1
ATOM 2742 C C . ALA A 1 358 ? 10.227 18.469 23.938 1 97.25 358 ALA A C 1
ATOM 2744 O O . ALA A 1 358 ? 11.117 19.062 23.328 1 97.25 358 ALA A O 1
ATOM 2745 N N . LEU A 1 359 ? 9.375 19.078 24.75 1 98.5 359 LEU A N 1
ATOM 2746 C CA . LEU A 1 359 ? 9.438 20.516 24.938 1 98.5 359 LEU A CA 1
ATOM 2747 C C . LEU A 1 359 ? 10.734 20.922 25.625 1 98.5 359 LEU A C 1
ATOM 2749 O O . LEU A 1 359 ? 11.281 22 25.359 1 98.5 359 LEU A O 1
ATOM 2753 N N . SER A 1 360 ? 11.227 20.094 26.531 1 97.56 360 SER A N 1
ATOM 2754 C CA . SER A 1 360 ? 12.531 20.328 27.141 1 97.56 360 SER A CA 1
ATOM 2755 C C . SER A 1 360 ? 13.641 20.297 26.094 1 97.56 360 SER A C 1
ATOM 2757 O O . SER A 1 360 ? 14.547 21.141 26.109 1 97.56 360 SER A O 1
ATOM 2759 N N . GLY A 1 361 ? 13.562 19.281 25.203 1 97.38 361 GLY A N 1
ATOM 2760 C CA . GLY A 1 361 ? 14.523 19.234 24.109 1 97.38 361 GLY A CA 1
ATOM 2761 C C . GLY A 1 361 ? 14.484 20.469 23.234 1 97.38 361 GLY A C 1
ATOM 2762 O O . GLY A 1 361 ? 15.531 20.953 22.797 1 97.38 361 GLY A O 1
ATOM 2763 N N . VAL A 1 362 ? 13.312 21 22.953 1 98.56 362 VAL A N 1
ATOM 2764 C CA . VAL A 1 362 ? 13.172 22.203 22.125 1 98.56 362 VAL A CA 1
ATOM 2765 C C . VAL A 1 362 ? 13.789 23.406 22.844 1 98.56 362 VAL A C 1
ATOM 2767 O O . VAL A 1 362 ? 14.562 24.156 22.25 1 98.56 362 VAL A O 1
ATOM 2770 N N . GLU A 1 363 ? 13.5 23.547 24.109 1 98.12 363 GLU A N 1
ATOM 2771 C CA . GLU A 1 363 ? 14 24.703 24.844 1 98.12 363 GLU A CA 1
ATOM 2772 C C . GLU A 1 363 ? 15.516 24.672 24.969 1 98.12 363 GLU A C 1
ATOM 2774 O O . GLU A 1 363 ? 16.188 25.688 24.766 1 98.12 363 GLU A O 1
ATOM 2779 N N . MET A 1 364 ? 16.047 23.5 25.312 1 97.38 364 MET A N 1
ATOM 2780 C CA . MET A 1 364 ? 17.5 23.359 25.359 1 97.38 364 MET A CA 1
ATOM 2781 C C . MET A 1 364 ? 18.109 23.609 23.984 1 97.38 364 MET A C 1
ATOM 2783 O O . MET A 1 364 ? 19.188 24.188 23.875 1 97.38 364 MET A O 1
ATOM 2787 N N . GLY A 1 365 ? 17.406 23.141 23 1 97.81 365 GLY A N 1
ATOM 2788 C CA . GLY A 1 365 ? 17.844 23.375 21.625 1 97.81 365 GLY A CA 1
ATOM 2789 C C . GLY A 1 365 ? 17.875 24.844 21.25 1 97.81 365 GLY A C 1
ATOM 2790 O O . GLY A 1 365 ? 18.812 25.297 20.594 1 97.81 365 GLY A O 1
ATOM 2791 N N . LEU A 1 366 ? 16.844 25.594 21.609 1 98 366 LEU A N 1
ATOM 2792 C CA . LEU A 1 366 ? 16.812 27.016 21.344 1 98 366 LEU A CA 1
ATOM 2793 C C . LEU A 1 366 ? 18.031 27.719 21.953 1 98 366 LEU A C 1
ATOM 2795 O O . LEU A 1 366 ? 18.656 28.547 21.297 1 98 366 LEU A O 1
ATOM 2799 N N . ALA A 1 367 ? 18.344 27.312 23.125 1 97.12 367 ALA A N 1
ATOM 2800 C CA . ALA A 1 367 ? 19.516 27.875 23.797 1 97.12 367 ALA A CA 1
ATOM 2801 C C . ALA A 1 367 ? 20.812 27.5 23.078 1 97.12 367 ALA A C 1
ATOM 2803 O O . ALA A 1 367 ? 21.656 28.344 22.828 1 97.12 367 ALA A O 1
ATOM 2804 N N . ALA A 1 368 ? 20.953 26.25 22.781 1 96.69 368 ALA A N 1
ATOM 2805 C CA . ALA A 1 368 ? 22.172 25.734 22.156 1 96.69 368 ALA A CA 1
ATOM 2806 C C . ALA A 1 368 ? 22.391 26.359 20.781 1 96.69 368 ALA A C 1
ATOM 2808 O O . ALA A 1 368 ? 23.531 26.578 20.375 1 96.69 368 ALA A O 1
ATOM 2809 N N . ALA A 1 369 ? 21.328 26.672 20.094 1 97.06 369 ALA A N 1
ATOM 2810 C CA . ALA A 1 369 ? 21.406 27.203 18.734 1 97.06 369 ALA A CA 1
ATOM 2811 C C . ALA A 1 369 ? 21.5 28.719 18.75 1 97.06 369 ALA A C 1
ATOM 2813 O O . ALA A 1 369 ? 21.688 29.344 17.703 1 97.06 369 ALA A O 1
ATOM 2814 N N . GLY A 1 370 ? 21.359 29.297 19.875 1 96.5 370 GLY A N 1
ATOM 2815 C CA . GLY A 1 370 ? 21.406 30.734 19.984 1 96.5 370 GLY A CA 1
ATOM 2816 C C . GLY A 1 370 ? 20.188 31.422 19.391 1 96.5 370 GLY A C 1
ATOM 2817 O O . GLY A 1 370 ? 20.297 32.531 18.844 1 96.5 370 GLY A O 1
ATOM 2818 N N . VAL A 1 371 ? 19.109 30.781 19.406 1 97 371 VAL A N 1
ATOM 2819 C CA . VAL A 1 371 ? 17.859 31.391 18.953 1 97 371 VAL A CA 1
ATOM 2820 C C . VAL A 1 371 ? 17.312 32.312 20.047 1 97 371 VAL A C 1
ATOM 2822 O O . VAL A 1 371 ? 17.156 31.906 21.203 1 97 371 VAL A O 1
ATOM 2825 N N . PRO A 1 372 ? 17.094 33.562 19.703 1 96.69 372 PRO A N 1
ATOM 2826 C CA . PRO A 1 372 ? 16.5 34.438 20.703 1 96.69 372 PRO A CA 1
ATOM 2827 C C . PRO A 1 372 ? 15.172 33.906 21.234 1 96.69 372 PRO A C 1
ATOM 2829 O O . PRO A 1 372 ? 14.258 33.625 20.469 1 96.69 372 PRO A O 1
ATOM 2832 N N . HIS A 1 373 ? 15.086 33.719 22.609 1 97 373 HIS A N 1
ATOM 2833 C CA . HIS A 1 373 ? 13.891 33.219 23.281 1 97 373 HIS A CA 1
ATOM 2834 C C . HIS A 1 373 ? 13.898 33.562 24.766 1 97 373 HIS A C 1
ATOM 2836 O O . HIS A 1 373 ? 14.922 34 25.297 1 97 373 HIS A O 1
ATOM 2842 N N . ARG A 1 374 ? 12.828 33.531 25.344 1 97.75 374 ARG A N 1
ATOM 2843 C CA . ARG A 1 374 ? 12.719 33.625 26.781 1 97.75 374 ARG A CA 1
ATOM 2844 C C . ARG A 1 374 ? 12.625 32.219 27.422 1 97.75 374 ARG A C 1
ATOM 2846 O O . ARG A 1 374 ? 11.758 31.438 27.062 1 97.75 374 ARG A O 1
ATOM 2853 N N . PRO A 1 375 ? 13.516 31.953 28.391 1 96.06 375 PRO A N 1
ATOM 2854 C CA . PRO A 1 375 ? 13.398 30.656 29.062 1 96.06 375 PRO A CA 1
ATOM 2855 C C . PRO A 1 375 ? 12.086 30.5 29.828 1 96.06 375 PRO A C 1
ATOM 2857 O O . PRO A 1 375 ? 11.453 31.484 30.172 1 96.06 375 PRO A O 1
ATOM 2860 N N . GLY A 1 376 ? 11.711 29.234 30.047 1 96.88 376 GLY A N 1
ATOM 2861 C CA . GLY A 1 376 ? 10.547 28.984 30.891 1 96.88 376 GLY A CA 1
ATOM 2862 C C . GLY A 1 376 ? 9.383 28.375 30.141 1 96.88 376 GLY A C 1
ATOM 2863 O O . GLY A 1 376 ? 8.305 28.188 30.719 1 96.88 376 GLY A O 1
ATOM 2864 N N . GLY A 1 377 ? 9.547 28.156 28.875 1 97.38 377 GLY A N 1
ATOM 2865 C CA . GLY A 1 377 ? 8.477 27.547 28.109 1 97.38 377 GLY A CA 1
ATOM 2866 C C . GLY A 1 377 ? 8.023 26.219 28.688 1 97.38 377 GLY A C 1
ATOM 2867 O O . GLY A 1 377 ? 6.828 25.906 28.703 1 97.38 377 GLY A O 1
ATOM 2868 N N . VAL A 1 378 ? 8.922 25.391 29.172 1 96.5 378 VAL A N 1
ATOM 2869 C CA . VAL A 1 378 ? 8.625 24.078 29.766 1 96.5 378 VAL A CA 1
ATOM 2870 C C . VAL A 1 378 ? 7.742 24.266 31 1 96.5 378 VAL A C 1
ATOM 2872 O O . VAL A 1 378 ? 6.789 23.516 31.219 1 96.5 378 VAL A O 1
ATOM 2875 N N . LEU A 1 379 ? 8.039 25.266 31.781 1 96.12 379 LEU A N 1
ATOM 2876 C CA . LEU A 1 379 ? 7.242 25.562 32.969 1 96.12 379 LEU A CA 1
ATOM 2877 C C . LEU A 1 379 ? 5.828 25.984 32.594 1 96.12 379 LEU A C 1
ATOM 2879 O O . LEU A 1 379 ? 4.863 25.594 33.25 1 96.12 379 LEU A O 1
ATOM 2883 N N . ALA A 1 380 ? 5.727 26.797 31.594 1 97.62 380 ALA A N 1
ATOM 2884 C CA . ALA A 1 380 ? 4.418 27.219 31.109 1 97.62 380 ALA A CA 1
ATOM 2885 C C . ALA A 1 380 ? 3.588 26.031 30.656 1 97.62 380 ALA A C 1
ATOM 2887 O O . ALA A 1 380 ? 2.385 25.953 30.906 1 97.62 380 ALA A O 1
ATOM 2888 N N . ALA A 1 381 ? 4.184 25.094 29.969 1 97.62 381 ALA A N 1
ATOM 2889 C CA . ALA A 1 381 ? 3.508 23.891 29.516 1 97.62 381 ALA A CA 1
ATOM 2890 C C . ALA A 1 381 ? 3.047 23.047 30.703 1 97.62 381 ALA A C 1
ATOM 2892 O O . ALA A 1 381 ? 1.938 22.5 30.688 1 97.62 381 ALA A O 1
ATOM 2893 N N . MET A 1 382 ? 3.9 22.891 31.719 1 95.06 382 MET A N 1
ATOM 2894 C CA . MET A 1 382 ? 3.551 22.141 32.906 1 95.06 382 MET A CA 1
ATOM 2895 C C . MET A 1 382 ? 2.314 22.734 33.594 1 95.06 382 MET A C 1
ATOM 2897 O O . MET A 1 382 ? 1.427 22 34.031 1 95.06 382 MET A O 1
ATOM 2901 N N . ALA A 1 383 ? 2.336 24.016 33.656 1 95.94 383 ALA A N 1
ATOM 2902 C CA . ALA A 1 383 ? 1.197 24.703 34.25 1 95.94 383 ALA A CA 1
ATOM 2903 C C . ALA A 1 383 ? -0.082 24.438 33.469 1 95.94 383 ALA A C 1
ATOM 2905 O O . ALA A 1 383 ? -1.149 24.234 34.062 1 95.94 383 ALA A O 1
ATOM 2906 N N . SER A 1 384 ? 0.048 24.531 32.188 1 95.5 384 SER A N 1
ATOM 2907 C CA . SER A 1 384 ? -1.098 24.266 31.328 1 95.5 384 SER A CA 1
ATOM 2908 C C . SER A 1 384 ? -1.637 22.859 31.531 1 95.5 384 SER A C 1
ATOM 2910 O O . SER A 1 384 ? -2.85 22.656 31.625 1 95.5 384 SER A O 1
ATOM 2912 N N . LEU A 1 385 ? -0.726 21.812 31.609 1 93.94 385 LEU A N 1
ATOM 2913 C CA . LEU A 1 385 ? -1.116 20.422 31.766 1 93.94 385 LEU A CA 1
ATOM 2914 C C . LEU A 1 385 ? -1.759 20.188 33.125 1 93.94 385 LEU A C 1
ATOM 2916 O O . LEU A 1 385 ? -2.693 19.391 33.25 1 93.94 385 LEU A O 1
ATOM 2920 N N . ARG A 1 386 ? -1.289 20.859 34.094 1 88.44 386 ARG A N 1
ATOM 2921 C CA . ARG A 1 386 ? -1.789 20.703 35.469 1 88.44 386 ARG A CA 1
ATOM 2922 C C . ARG A 1 386 ? -3.176 21.312 35.625 1 88.44 386 ARG A C 1
ATOM 2924 O O . ARG A 1 386 ? -4.012 20.797 36.344 1 88.44 386 ARG A O 1
ATOM 2931 N N . SER A 1 387 ? -3.41 22.375 35.031 1 84.38 387 SER A N 1
ATOM 2932 C CA . SER A 1 387 ? -4.699 23.047 35.094 1 84.38 387 SER A CA 1
ATOM 2933 C C . SER A 1 387 ? -5.832 22.156 34.625 1 84.38 387 SER A C 1
ATOM 2935 O O . SER A 1 387 ? -6.953 22.234 35.125 1 84.38 387 SER A O 1
ATOM 2937 N N . GLY A 1 388 ? -5.578 21.359 33.719 1 69.19 388 GLY A N 1
ATOM 2938 C CA . GLY A 1 388 ? -6.57 20.438 33.188 1 69.19 388 GLY A CA 1
ATOM 2939 C C . GLY A 1 388 ? -6.859 19.266 34.125 1 69.19 388 GLY A C 1
ATOM 2940 O O . GLY A 1 388 ? -7.879 18.594 33.969 1 69.19 388 GLY A O 1
ATOM 2941 N N . LEU A 1 389 ? -5.895 19.047 35.062 1 67.62 389 LEU A N 1
ATOM 2942 C CA . LEU A 1 389 ? -6.055 17.922 36 1 67.62 389 LEU A CA 1
ATOM 2943 C C . LEU A 1 389 ? -6.91 18.328 37.188 1 67.62 389 LEU A C 1
ATOM 2945 O O . LEU A 1 389 ? -7.559 17.484 37.812 1 67.62 389 LEU A O 1
ATOM 2949 N N . ASP A 1 390 ? -6.762 19.562 37.719 1 52.91 390 ASP A N 1
ATOM 2950 C CA . ASP A 1 390 ? -7.465 20.047 38.906 1 52.91 390 ASP A CA 1
ATOM 2951 C C . ASP A 1 390 ? -8.93 20.328 38.594 1 52.91 390 ASP A C 1
ATOM 2953 O O . ASP A 1 390 ? -9.75 20.469 39.531 1 52.91 390 ASP A O 1
ATOM 2957 N N . GLY A 1 391 ? -9.344 20.406 37.344 1 44.22 391 GLY A N 1
ATOM 2958 C CA . GLY A 1 391 ? -10.758 20.688 37.125 1 44.22 391 GLY A CA 1
ATOM 2959 C C . GLY A 1 391 ? -11.594 19.453 36.875 1 44.22 391 GLY A C 1
ATOM 2960 O O . GLY A 1 391 ? -11.055 18.406 36.531 1 44.22 391 GLY A O 1
ATOM 2961 N N . MET B 1 1 ? -13.078 -20.422 19.828 1 40.91 1 MET B N 1
ATOM 2962 C CA . MET B 1 1 ? -12.359 -21.359 18.953 1 40.91 1 MET B CA 1
ATOM 2963 C C . MET B 1 1 ? -11.328 -22.141 19.75 1 40.91 1 MET B C 1
ATOM 2965 O O . MET B 1 1 ? -10.656 -21.594 20.625 1 40.91 1 MET B O 1
ATOM 2969 N N . THR B 1 2 ? -11.57 -23.531 19.75 1 53.28 2 THR B N 1
ATOM 2970 C CA . THR B 1 2 ? -10.656 -24.406 20.484 1 53.28 2 THR B CA 1
ATOM 2971 C C . THR B 1 2 ? -9.203 -24.109 20.109 1 53.28 2 THR B C 1
ATOM 2973 O O . THR B 1 2 ? -8.891 -23.906 18.938 1 53.28 2 THR B O 1
ATOM 2976 N N . HIS B 1 3 ? -8.406 -23.797 20.984 1 66.62 3 HIS B N 1
ATOM 2977 C CA . HIS B 1 3 ? -6.984 -23.5 20.844 1 66.62 3 HIS B CA 1
ATOM 2978 C C . HIS B 1 3 ? -6.258 -24.625 20.125 1 66.62 3 HIS B C 1
ATOM 2980 O O . HIS B 1 3 ? -6.418 -25.797 20.469 1 66.62 3 HIS B O 1
ATOM 2986 N N . ARG B 1 4 ? -5.75 -24.422 19.062 1 72.75 4 ARG B N 1
ATOM 2987 C CA . ARG B 1 4 ? -4.957 -25.422 18.359 1 72.75 4 ARG B CA 1
ATOM 2988 C C . ARG B 1 4 ? -3.48 -25.312 18.734 1 72.75 4 ARG B C 1
ATOM 2990 O O . ARG B 1 4 ? -2.93 -24.203 18.781 1 72.75 4 ARG B O 1
ATOM 2997 N N . THR B 1 5 ? -2.889 -26.484 18.938 1 78.56 5 THR B N 1
ATOM 2998 C CA . THR B 1 5 ? -1.468 -26.531 19.266 1 78.56 5 THR B CA 1
ATOM 2999 C C . THR B 1 5 ? -0.624 -26.688 18 1 78.56 5 THR B C 1
ATOM 3001 O O . THR B 1 5 ? -1.066 -27.281 17.031 1 78.56 5 THR B O 1
ATOM 3004 N N . GLY B 1 6 ? 0.651 -26.047 18.047 1 79.56 6 GLY B N 1
ATOM 3005 C CA . GLY B 1 6 ? 1.558 -26.094 16.906 1 79.56 6 GLY B CA 1
ATOM 3006 C C . GLY B 1 6 ? 1.322 -24.969 15.914 1 79.56 6 GLY B C 1
ATOM 3007 O O . GLY B 1 6 ? 0.345 -24.219 16.031 1 79.56 6 GLY B O 1
ATOM 3008 N N . ARG B 1 7 ? 2.23 -24.797 15.055 1 85.19 7 ARG B N 1
ATOM 3009 C CA . ARG B 1 7 ? 2.121 -23.75 14.055 1 85.19 7 ARG B CA 1
ATOM 3010 C C . ARG B 1 7 ? 1.214 -24.172 12.906 1 85.19 7 ARG B C 1
ATOM 3012 O O . ARG B 1 7 ? 1.232 -25.344 12.492 1 85.19 7 ARG B O 1
ATOM 3019 N N . HIS B 1 8 ? 0.358 -23.281 12.508 1 92.69 8 HIS B N 1
ATOM 3020 C CA . HIS B 1 8 ? -0.459 -23.484 11.32 1 92.69 8 HIS B CA 1
ATOM 3021 C C . HIS B 1 8 ? 0.409 -23.75 10.094 1 92.69 8 HIS B C 1
ATOM 3023 O O . HIS B 1 8 ? 1.426 -23.094 9.891 1 92.69 8 HIS B O 1
ATOM 3029 N N . PHE B 1 9 ? 0.081 -24.812 9.328 1 94.38 9 PHE B N 1
ATOM 3030 C CA . PHE B 1 9 ? 0.76 -25.094 8.07 1 94.38 9 PHE B CA 1
ATOM 3031 C C . PHE B 1 9 ? 0.137 -24.281 6.934 1 94.38 9 PHE B C 1
ATOM 3033 O O . PHE B 1 9 ? -0.939 -24.625 6.441 1 94.38 9 PHE B O 1
ATOM 3040 N N . LEU B 1 10 ? 0.859 -23.25 6.531 1 96.62 10 LEU B N 1
ATOM 3041 C CA . LEU B 1 10 ? 0.388 -22.375 5.461 1 96.62 10 LEU B CA 1
ATOM 3042 C C . LEU B 1 10 ? 1.028 -22.75 4.129 1 96.62 10 LEU B C 1
ATOM 3044 O O . LEU B 1 10 ? 2.156 -22.344 3.84 1 96.62 10 LEU B O 1
ATOM 3048 N N . HIS B 1 11 ? 0.268 -23.453 3.289 1 97.88 11 HIS B N 1
ATOM 3049 C CA . HIS B 1 11 ? 0.818 -23.969 2.037 1 97.88 11 HIS B CA 1
ATOM 3050 C C . HIS B 1 11 ? -0.036 -23.547 0.848 1 97.88 11 HIS B C 1
ATOM 3052 O O . HIS B 1 11 ? -0.37 -24.375 -0.006 1 97.88 11 HIS B O 1
ATOM 3058 N N . ILE B 1 12 ? -0.413 -22.297 0.862 1 97.38 12 ILE B N 1
ATOM 3059 C CA . ILE B 1 12 ? -1.023 -21.672 -0.3 1 97.38 12 ILE B CA 1
ATOM 3060 C C . ILE B 1 12 ? 0.058 -21 -1.153 1 97.38 12 ILE B C 1
ATOM 3062 O O . ILE B 1 12 ? 1.203 -20.875 -0.717 1 97.38 12 ILE B O 1
ATOM 3066 N N . PRO B 1 13 ? -0.243 -20.578 -2.383 1 95.88 13 PRO B N 1
ATOM 3067 C CA . PRO B 1 13 ? 0.774 -20 -3.256 1 95.88 13 PRO B CA 1
ATOM 3068 C C . PRO B 1 13 ? 1.271 -18.641 -2.754 1 95.88 13 PRO B C 1
ATOM 3070 O O . PRO B 1 13 ? 2.311 -18.156 -3.207 1 95.88 13 PRO B O 1
ATOM 3073 N N . GLY B 1 14 ? 0.56 -17.984 -1.884 1 93.81 14 GLY B N 1
ATOM 3074 C CA . GLY B 1 14 ? 0.842 -16.672 -1.313 1 93.81 14 GLY B CA 1
ATOM 3075 C C . GLY B 1 14 ? -0.359 -16.047 -0.628 1 93.81 14 GLY B C 1
ATOM 3076 O O . GLY B 1 14 ? -1.495 -16.219 -1.072 1 93.81 14 GLY B O 1
ATOM 3077 N N . PRO B 1 15 ? -0.127 -15.406 0.465 1 95.94 15 PRO B N 1
ATOM 3078 C CA . PRO B 1 15 ? 1.151 -15.031 1.075 1 95.94 15 PRO B CA 1
ATOM 3079 C C . PRO B 1 15 ? 1.922 -16.234 1.613 1 95.94 15 PRO B C 1
ATOM 3081 O O . PRO B 1 15 ? 1.315 -17.234 2.012 1 95.94 15 PRO B O 1
ATOM 3084 N N . SER B 1 16 ? 3.217 -16.109 1.529 1 96.56 16 SER B N 1
ATOM 3085 C CA . SER B 1 16 ? 4.078 -17.219 1.947 1 96.56 16 SER B CA 1
ATOM 3086 C C . SER B 1 16 ? 4.527 -17.047 3.395 1 96.56 16 SER B C 1
ATOM 3088 O O . SER B 1 16 ? 4.523 -15.93 3.928 1 96.56 16 SER B O 1
ATOM 3090 N N . PRO B 1 17 ? 4.848 -18.141 4.059 1 95.56 17 PRO B N 1
ATOM 3091 C CA . PRO B 1 17 ? 5.355 -18.016 5.43 1 95.56 17 PRO B CA 1
ATOM 3092 C C . PRO B 1 17 ? 6.539 -17.047 5.535 1 95.56 17 PRO B C 1
ATOM 3094 O O . PRO B 1 17 ? 7.449 -17.094 4.703 1 95.56 17 PRO B O 1
ATOM 3097 N N . VAL B 1 18 ? 6.516 -16.234 6.582 1 97.31 18 VAL B N 1
ATOM 3098 C CA . VAL B 1 18 ? 7.484 -15.164 6.762 1 97.31 18 VAL B CA 1
ATOM 3099 C C . VAL B 1 18 ? 8.5 -15.555 7.832 1 97.31 18 VAL B C 1
ATOM 3101 O O . VAL B 1 18 ? 8.125 -15.961 8.938 1 97.31 18 VAL B O 1
ATOM 3104 N N . PRO B 1 19 ? 9.797 -15.414 7.516 1 97.19 19 PRO B N 1
ATOM 3105 C CA . PRO B 1 19 ? 10.805 -15.688 8.547 1 97.19 19 PRO B CA 1
ATOM 3106 C C . PRO B 1 19 ? 10.641 -14.797 9.781 1 97.19 19 PRO B C 1
ATOM 3108 O O . PRO B 1 19 ? 10.336 -13.609 9.648 1 97.19 19 PRO B O 1
ATOM 3111 N N . GLU B 1 20 ? 10.93 -15.398 10.914 1 94.75 20 GLU B N 1
ATOM 3112 C CA . GLU B 1 20 ? 10.82 -14.656 12.172 1 94.75 20 GLU B CA 1
ATOM 3113 C C . GLU B 1 20 ? 11.727 -13.43 12.164 1 94.75 20 GLU B C 1
ATOM 3115 O O . GLU B 1 20 ? 11.375 -12.391 12.734 1 94.75 20 GLU B O 1
ATOM 3120 N N . ARG B 1 21 ? 12.906 -13.578 11.57 1 95.88 21 ARG B N 1
ATOM 3121 C CA . ARG B 1 21 ? 13.852 -12.477 11.461 1 95.88 21 ARG B CA 1
ATOM 3122 C C . ARG B 1 21 ? 13.203 -11.266 10.781 1 95.88 21 ARG B C 1
ATOM 3124 O O . ARG B 1 21 ? 13.453 -10.125 11.172 1 95.88 21 ARG B O 1
ATOM 3131 N N . VAL B 1 22 ? 12.422 -11.492 9.781 1 97.56 22 VAL B N 1
ATOM 3132 C CA . VAL B 1 22 ? 11.727 -10.453 9.039 1 97.56 22 VAL B CA 1
ATOM 3133 C C . VAL B 1 22 ? 10.625 -9.844 9.914 1 97.56 22 VAL B C 1
ATOM 3135 O O . VAL B 1 22 ? 10.5 -8.625 10 1 97.56 22 VAL B O 1
ATOM 3138 N N . LEU B 1 23 ? 9.82 -10.68 10.57 1 96.5 23 LEU B N 1
ATOM 3139 C CA . LEU B 1 23 ? 8.75 -10.203 11.445 1 96.5 23 LEU B CA 1
ATOM 3140 C C . LEU B 1 23 ? 9.312 -9.344 12.57 1 96.5 23 LEU B C 1
ATOM 3142 O O . LEU B 1 23 ? 8.75 -8.297 12.906 1 96.5 23 LEU B O 1
ATOM 3146 N N . ARG B 1 24 ? 10.414 -9.766 13.141 1 95.62 24 ARG B N 1
ATOM 3147 C CA . ARG B 1 24 ? 11.039 -9.016 14.227 1 95.62 24 ARG B CA 1
ATOM 3148 C C . ARG B 1 24 ? 11.555 -7.664 13.734 1 95.62 24 ARG B C 1
ATOM 3150 O O . ARG B 1 24 ? 11.523 -6.68 14.477 1 95.62 24 ARG B O 1
ATOM 3157 N N . ALA B 1 25 ? 12.078 -7.668 12.547 1 96.5 25 ALA B N 1
ATOM 3158 C CA . ALA B 1 25 ? 12.562 -6.41 11.977 1 96.5 25 ALA B CA 1
ATOM 3159 C C . ALA B 1 25 ? 11.422 -5.402 11.836 1 96.5 25 ALA B C 1
ATOM 3161 O O . ALA B 1 25 ? 11.633 -4.195 11.984 1 96.5 25 ALA B O 1
ATOM 3162 N N . MET B 1 26 ? 10.258 -5.902 11.578 1 96.19 26 MET B N 1
ATOM 3163 C CA . MET B 1 26 ? 9.109 -5.031 11.359 1 96.19 26 MET B CA 1
ATOM 3164 C C . MET B 1 26 ? 8.539 -4.539 12.68 1 96.19 26 MET B C 1
ATOM 3166 O O . MET B 1 26 ? 7.672 -3.662 12.695 1 96.19 26 MET B O 1
ATOM 3170 N N . ASP B 1 27 ? 8.977 -5.156 13.75 1 94.12 27 ASP B N 1
ATOM 3171 C CA . ASP B 1 27 ? 8.531 -4.773 15.086 1 94.12 27 ASP B CA 1
ATOM 3172 C C . ASP B 1 27 ? 9.32 -3.572 15.602 1 94.12 27 ASP B C 1
ATOM 3174 O O . ASP B 1 27 ? 9.375 -3.34 16.812 1 94.12 27 ASP B O 1
ATOM 3178 N N . ARG B 1 28 ? 9.906 -2.777 14.805 1 92.38 28 ARG B N 1
ATOM 3179 C CA . ARG B 1 28 ? 10.609 -1.551 15.164 1 92.38 28 ARG B CA 1
ATOM 3180 C C . ARG B 1 28 ? 9.672 -0.35 15.133 1 92.38 28 ARG B C 1
ATOM 3182 O O . ARG B 1 28 ? 8.68 -0.346 14.398 1 92.38 28 ARG B O 1
ATOM 3189 N N . GLN B 1 29 ? 10.039 0.612 15.961 1 93.25 29 GLN B N 1
ATOM 3190 C CA . GLN B 1 29 ? 9.297 1.87 15.922 1 93.25 29 GLN B CA 1
ATOM 3191 C C . GLN B 1 29 ? 9.5 2.58 14.586 1 93.25 29 GLN B C 1
ATOM 3193 O O . GLN B 1 29 ? 10.562 2.477 13.969 1 93.25 29 GLN B O 1
ATOM 3198 N N . VAL B 1 30 ? 8.477 3.256 14.156 1 93.81 30 VAL B N 1
ATOM 3199 C CA . VAL B 1 30 ? 8.594 4.066 12.945 1 93.81 30 VAL B CA 1
ATOM 3200 C C . VAL B 1 30 ? 9.625 5.168 13.164 1 93.81 30 VAL B C 1
ATOM 3202 O O . VAL B 1 30 ? 9.953 5.504 14.297 1 93.81 30 VAL B O 1
ATOM 3205 N N . ILE B 1 31 ? 10.125 5.699 12.078 1 93.06 31 ILE B N 1
ATOM 3206 C CA . ILE B 1 31 ? 11.109 6.77 12.141 1 93.06 31 ILE B CA 1
ATOM 3207 C C . ILE B 1 31 ? 10.711 7.895 11.188 1 93.06 31 ILE B C 1
ATOM 3209 O O . ILE B 1 31 ? 9.781 7.746 10.391 1 93.06 31 ILE B O 1
ATOM 3213 N N . ASP B 1 32 ? 11.43 9.039 11.336 1 93.88 32 ASP B N 1
ATOM 3214 C CA . ASP B 1 32 ? 11.266 10.164 10.43 1 93.88 32 ASP B CA 1
ATOM 3215 C C . ASP B 1 32 ? 11.688 9.789 9.008 1 93.88 32 ASP B C 1
ATOM 3217 O O . ASP B 1 32 ? 12.875 9.672 8.719 1 93.88 32 ASP B O 1
ATOM 3221 N N . HIS B 1 33 ? 10.703 9.656 8.125 1 93.44 33 HIS B N 1
ATOM 3222 C CA . HIS B 1 33 ? 10.969 9.188 6.766 1 93.44 33 HIS B CA 1
ATOM 3223 C C . HIS B 1 33 ? 11.695 10.25 5.949 1 93.44 33 HIS B C 1
ATOM 3225 O O . HIS B 1 33 ? 12.078 10.008 4.801 1 93.44 33 HIS B O 1
ATOM 3231 N N . ARG B 1 34 ? 11.859 11.438 6.555 1 92.56 34 ARG B N 1
ATOM 3232 C CA . ARG B 1 34 ? 12.633 12.492 5.914 1 92.56 34 ARG B CA 1
ATOM 3233 C C . ARG B 1 34 ? 14.008 12.633 6.559 1 92.56 34 ARG B C 1
ATOM 3235 O O . ARG B 1 34 ? 14.844 13.422 6.102 1 92.56 34 ARG B O 1
ATOM 3242 N N . GLY B 1 35 ? 14.297 11.93 7.566 1 93.38 35 GLY B N 1
ATOM 3243 C CA . GLY B 1 35 ? 15.539 12.023 8.32 1 93.38 35 GLY B CA 1
ATOM 3244 C C . GLY B 1 35 ? 16.656 11.172 7.746 1 93.38 35 GLY B C 1
ATOM 3245 O O . GLY B 1 35 ? 16.406 10.336 6.871 1 93.38 35 GLY B O 1
ATOM 3246 N N . PRO B 1 36 ? 17.812 11.375 8.219 1 92.88 36 PRO B N 1
ATOM 3247 C CA . PRO B 1 36 ? 18.984 10.695 7.664 1 92.88 36 PRO B CA 1
ATOM 3248 C C . PRO B 1 36 ? 18.938 9.18 7.855 1 92.88 36 PRO B C 1
ATOM 3250 O O . PRO B 1 36 ? 19.375 8.43 6.984 1 92.88 36 PRO B O 1
ATOM 3253 N N . ASP B 1 37 ? 18.422 8.789 9.016 1 92.62 37 ASP B N 1
ATOM 3254 C CA . ASP B 1 37 ? 18.344 7.352 9.258 1 92.62 37 ASP B CA 1
ATOM 3255 C C . ASP B 1 37 ? 17.469 6.668 8.203 1 92.62 37 ASP B C 1
ATOM 3257 O O . ASP B 1 37 ? 17.781 5.562 7.758 1 92.62 37 ASP B O 1
ATOM 3261 N N . PHE B 1 38 ? 16.484 7.32 7.852 1 96.56 38 PHE B N 1
ATOM 3262 C CA . PHE B 1 38 ? 15.625 6.738 6.82 1 96.56 38 PHE B CA 1
ATOM 3263 C C . PHE B 1 38 ? 16.344 6.73 5.473 1 96.56 38 PHE B C 1
ATOM 3265 O O . PHE B 1 38 ? 16.188 5.785 4.691 1 96.56 38 PHE B O 1
ATOM 3272 N N . GLY B 1 39 ? 17.016 7.797 5.164 1 96.06 39 GLY B N 1
ATOM 3273 C CA . GLY B 1 39 ? 17.75 7.828 3.914 1 96.06 39 GLY B CA 1
ATOM 3274 C C . GLY B 1 39 ? 18.656 6.621 3.725 1 96.06 39 GLY B C 1
ATOM 3275 O O . GLY B 1 39 ? 18.766 6.086 2.617 1 96.06 39 GLY B O 1
ATOM 3276 N N . VAL B 1 40 ? 19.266 6.215 4.809 1 96.94 40 VAL B N 1
ATOM 3277 C CA . VAL B 1 40 ? 20.125 5.035 4.785 1 96.94 40 VAL B CA 1
ATOM 3278 C C . VAL B 1 40 ? 19.297 3.791 4.488 1 96.94 40 VAL B C 1
ATOM 3280 O O . VAL B 1 40 ? 19.641 2.99 3.621 1 96.94 40 VAL B O 1
ATOM 3283 N N . LEU B 1 41 ? 18.188 3.615 5.141 1 97.56 41 LEU B N 1
ATOM 3284 C CA . LEU B 1 41 ? 17.281 2.492 4.914 1 97.56 41 LEU B CA 1
ATOM 3285 C C . LEU B 1 41 ? 16.812 2.459 3.467 1 97.56 41 LEU B C 1
ATOM 3287 O O . LEU B 1 41 ? 16.859 1.412 2.816 1 97.56 41 LEU B O 1
ATOM 3291 N N . GLY B 1 42 ? 16.375 3.633 2.984 1 98.25 42 GLY B N 1
ATOM 3292 C CA . GLY B 1 42 ? 15.875 3.73 1.621 1 98.25 42 GLY B CA 1
ATOM 3293 C C . GLY B 1 42 ? 16.891 3.301 0.583 1 98.25 42 GLY B C 1
ATOM 3294 O O . GLY B 1 42 ? 16.578 2.518 -0.317 1 98.25 42 GLY B O 1
ATOM 3295 N N . ARG B 1 43 ? 18.125 3.77 0.725 1 98 43 ARG B N 1
ATOM 3296 C CA . ARG B 1 43 ? 19.188 3.416 -0.213 1 98 43 ARG B CA 1
ATOM 3297 C C . ARG B 1 43 ? 19.469 1.918 -0.174 1 98 43 ARG B C 1
ATOM 3299 O O . ARG B 1 43 ? 19.656 1.29 -1.218 1 98 43 ARG B O 1
ATOM 3306 N N . GLU B 1 44 ? 19.469 1.375 1.027 1 98.25 44 GLU B N 1
ATOM 3307 C CA . GLU B 1 44 ? 19.781 -0.039 1.2 1 98.25 44 GLU B CA 1
ATOM 3308 C C . GLU B 1 44 ? 18.719 -0.925 0.536 1 98.25 44 GLU B C 1
ATOM 3310 O O . GLU B 1 44 ? 19.062 -1.898 -0.141 1 98.25 44 GLU B O 1
ATOM 3315 N N . VAL B 1 45 ? 17.469 -0.584 0.733 1 98.62 45 VAL B N 1
ATOM 3316 C CA . VAL B 1 45 ? 16.438 -1.458 0.193 1 98.62 45 VAL B CA 1
ATOM 3317 C C . VAL B 1 45 ? 16.344 -1.283 -1.321 1 98.62 45 VAL B C 1
A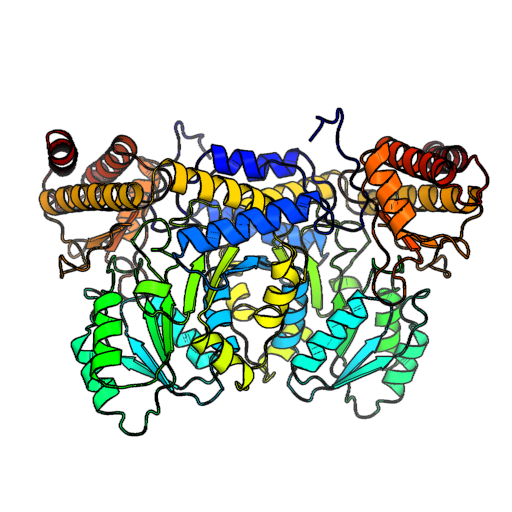TOM 3319 O O . VAL B 1 45 ? 16.078 -2.24 -2.049 1 98.62 45 VAL B O 1
ATOM 3322 N N . LEU B 1 46 ? 16.547 -0.091 -1.846 1 98.69 46 LEU B N 1
ATOM 3323 C CA . LEU B 1 46 ? 16.547 0.129 -3.289 1 98.69 46 LEU B CA 1
ATOM 3324 C C . LEU B 1 46 ? 17.688 -0.634 -3.953 1 98.69 46 LEU B C 1
ATOM 3326 O O . LEU B 1 46 ? 17.484 -1.299 -4.973 1 98.69 46 LEU B O 1
ATOM 3330 N N . GLU B 1 47 ? 18.859 -0.569 -3.385 1 98.25 47 GLU B N 1
ATOM 3331 C CA . GLU B 1 47 ? 20 -1.317 -3.908 1 98.25 47 GLU B CA 1
ATOM 3332 C C . GLU B 1 47 ? 19.766 -2.822 -3.795 1 98.25 47 GLU B C 1
ATOM 3334 O O . GLU B 1 47 ? 20.109 -3.578 -4.711 1 98.25 47 GLU B O 1
ATOM 3339 N N . GLY B 1 48 ? 19.281 -3.213 -2.668 1 98.56 48 GLY B N 1
ATOM 3340 C CA . GLY B 1 48 ? 18.953 -4.617 -2.48 1 98.56 48 GLY B CA 1
ATOM 3341 C C . GLY B 1 48 ? 18 -5.148 -3.527 1 98.56 48 GLY B C 1
ATOM 3342 O O . GLY B 1 48 ? 18.172 -6.254 -4.043 1 98.56 48 GLY B O 1
ATOM 3343 N N . CYS B 1 49 ? 16.984 -4.387 -3.807 1 98.5 49 CYS B N 1
ATOM 3344 C CA . CYS B 1 49 ? 16.016 -4.789 -4.824 1 98.5 49 CYS B CA 1
ATOM 3345 C C . CYS B 1 49 ? 16.688 -4.922 -6.188 1 98.5 49 CYS B C 1
ATOM 3347 O O . CYS B 1 49 ? 16.391 -5.855 -6.938 1 98.5 49 CYS B O 1
ATOM 3349 N N . ARG B 1 50 ? 17.547 -3.99 -6.539 1 98.5 50 ARG B N 1
ATOM 3350 C CA . ARG B 1 50 ? 18.25 -4.09 -7.816 1 98.5 50 ARG B CA 1
ATOM 3351 C C . ARG B 1 50 ? 19 -5.41 -7.922 1 98.5 50 ARG B C 1
ATOM 3353 O O . ARG B 1 50 ? 19.016 -6.039 -8.977 1 98.5 50 ARG B O 1
ATOM 3360 N N . THR B 1 51 ? 19.578 -5.809 -6.816 1 98.5 51 THR B N 1
ATOM 3361 C CA . THR B 1 51 ? 20.328 -7.059 -6.789 1 98.5 51 THR B CA 1
ATOM 3362 C C . THR B 1 51 ? 19.406 -8.25 -7 1 98.5 51 THR B C 1
ATOM 3364 O O . THR B 1 51 ? 19.719 -9.148 -7.785 1 98.5 51 THR B O 1
ATOM 3367 N N . ILE B 1 52 ? 18.297 -8.273 -6.355 1 98.69 52 ILE B N 1
ATOM 3368 C CA . ILE B 1 52 ? 17.359 -9.383 -6.426 1 98.69 52 ILE B CA 1
ATOM 3369 C C . ILE B 1 52 ? 16.766 -9.469 -7.828 1 98.69 52 ILE B C 1
ATOM 3371 O O . ILE B 1 52 ? 16.578 -10.57 -8.359 1 98.69 52 ILE B O 1
ATOM 3375 N N . PHE B 1 53 ? 16.438 -8.289 -8.461 1 98.75 53 PHE B N 1
ATOM 3376 C CA . PHE B 1 53 ? 15.859 -8.234 -9.797 1 98.75 53 PHE B CA 1
ATOM 3377 C C . PHE B 1 53 ? 16.922 -8.492 -10.859 1 98.75 53 PHE B C 1
ATOM 3379 O O . PHE B 1 53 ? 16.594 -8.719 -12.031 1 98.75 53 PHE B O 1
ATOM 3386 N N . ARG B 1 54 ? 18.219 -8.438 -10.469 1 98.38 54 ARG B N 1
ATOM 3387 C CA . ARG B 1 54 ? 19.359 -8.578 -11.367 1 98.38 54 ARG B CA 1
ATOM 3388 C C . ARG B 1 54 ? 19.344 -7.512 -12.461 1 98.38 54 ARG B C 1
ATOM 3390 O O . ARG B 1 54 ? 19.422 -7.832 -13.648 1 98.38 54 ARG B O 1
ATOM 3397 N N . THR B 1 55 ? 19.312 -6.281 -11.977 1 98.62 55 THR B N 1
ATOM 3398 C CA . THR B 1 55 ? 19.266 -5.152 -12.898 1 98.62 55 THR B CA 1
ATOM 3399 C C . THR B 1 55 ? 20.188 -4.027 -12.422 1 98.62 55 THR B C 1
ATOM 3401 O O . THR B 1 55 ? 20.438 -3.898 -11.219 1 98.62 55 THR B O 1
ATOM 3404 N N . LYS B 1 56 ? 20.703 -3.305 -13.352 1 97.75 56 LYS B N 1
ATOM 3405 C CA . LYS B 1 56 ? 21.453 -2.094 -13.062 1 97.75 56 LYS B CA 1
ATOM 3406 C C . LYS B 1 56 ? 20.562 -0.857 -13.109 1 97.75 56 LYS B C 1
ATOM 3408 O O . LYS B 1 56 ? 20.953 0.214 -12.641 1 97.75 56 LYS B O 1
ATOM 3413 N N . GLY B 1 57 ? 19.359 -1.031 -13.711 1 97.75 57 GLY B N 1
ATOM 3414 C CA . GLY B 1 57 ? 18.406 0.064 -13.797 1 97.75 57 GLY B CA 1
ATOM 3415 C C . GLY B 1 57 ? 17.625 0.278 -12.508 1 97.75 57 GLY B C 1
ATOM 3416 O O . GLY B 1 57 ? 17.859 -0.413 -11.516 1 97.75 57 GLY B O 1
ATOM 3417 N N . PRO B 1 58 ? 16.75 1.198 -12.516 1 98.19 58 PRO B N 1
ATOM 3418 C CA . PRO B 1 58 ? 16.016 1.514 -11.297 1 98.19 58 PRO B CA 1
ATOM 3419 C C . PRO B 1 58 ? 14.922 0.486 -10.984 1 98.19 58 PRO B C 1
ATOM 3421 O O . PRO B 1 58 ? 14.359 -0.118 -11.898 1 98.19 58 PRO B O 1
ATOM 3424 N N . VAL B 1 59 ? 14.711 0.237 -9.773 1 98.75 59 VAL B N 1
ATOM 3425 C CA . VAL B 1 59 ? 13.562 -0.485 -9.234 1 98.75 59 VAL B CA 1
ATOM 3426 C C . VAL B 1 59 ? 12.75 0.442 -8.336 1 98.75 59 VAL B C 1
ATOM 3428 O O . VAL B 1 59 ? 13.281 1.043 -7.402 1 98.75 59 VAL B O 1
ATOM 3431 N N . VAL B 1 60 ? 11.461 0.562 -8.633 1 98.62 60 VAL B N 1
ATOM 3432 C CA . VAL B 1 60 ? 10.547 1.366 -7.832 1 98.62 60 VAL B CA 1
ATOM 3433 C C . VAL B 1 60 ? 9.836 0.479 -6.816 1 98.62 60 VAL B C 1
ATOM 3435 O O . VAL B 1 60 ? 9.43 -0.643 -7.133 1 98.62 60 VAL B O 1
ATOM 3438 N N . ILE B 1 61 ? 9.734 0.978 -5.574 1 98.75 61 ILE B N 1
ATOM 3439 C CA . ILE B 1 61 ? 9.016 0.304 -4.5 1 98.75 61 ILE B CA 1
ATOM 3440 C C . ILE B 1 61 ? 7.773 1.112 -4.121 1 98.75 61 ILE B C 1
ATOM 3442 O O . ILE B 1 61 ? 7.883 2.26 -3.682 1 98.75 61 ILE B O 1
ATOM 3446 N N . TYR B 1 62 ? 6.57 0.507 -4.242 1 98.31 62 TYR B N 1
ATOM 3447 C CA . TYR B 1 62 ? 5.32 1.163 -3.881 1 98.31 62 TYR B CA 1
ATOM 3448 C C . TYR B 1 62 ? 4.746 0.574 -2.6 1 98.31 62 TYR B C 1
ATOM 3450 O O . TYR B 1 62 ? 4.715 -0.647 -2.428 1 98.31 62 TYR B O 1
ATOM 3458 N N . PRO B 1 63 ? 4.32 1.47 -1.591 1 97.56 63 PRO B N 1
ATOM 3459 C CA . PRO B 1 63 ? 3.246 0.914 -0.764 1 97.56 63 PRO B CA 1
ATOM 3460 C C . PRO B 1 63 ? 2.031 0.485 -1.585 1 97.56 63 PRO B C 1
ATOM 3462 O O . PRO B 1 63 ? 1.488 1.282 -2.354 1 97.56 63 PRO B O 1
ATOM 3465 N N . GLY B 1 64 ? 1.644 -0.698 -1.563 1 97.31 64 GLY B N 1
ATOM 3466 C CA . GLY B 1 64 ? 0.59 -1.268 -2.389 1 97.31 64 GLY B CA 1
ATOM 3467 C C . GLY B 1 64 ? 0.664 -2.779 -2.49 1 97.31 64 GLY B C 1
ATOM 3468 O O . GLY B 1 64 ? 0.804 -3.469 -1.479 1 97.31 64 GLY B O 1
ATOM 3469 N N . SER B 1 65 ? 0.454 -3.262 -3.76 1 97.12 65 SER B N 1
ATOM 3470 C CA . SER B 1 65 ? 0.492 -4.691 -4.039 1 97.12 65 SER B CA 1
ATOM 3471 C C . SER B 1 65 ? 1.023 -4.969 -5.441 1 97.12 65 SER B C 1
ATOM 3473 O O . SER B 1 65 ? 1.306 -4.039 -6.199 1 97.12 65 SER B O 1
ATOM 3475 N N . GLY B 1 66 ? 1.181 -6.223 -5.719 1 97.62 66 GLY B N 1
ATOM 3476 C CA . GLY B 1 66 ? 1.518 -6.598 -7.082 1 97.62 66 GLY B CA 1
ATOM 3477 C C . GLY B 1 66 ? 0.501 -6.125 -8.102 1 97.62 66 GLY B C 1
ATOM 3478 O O . GLY B 1 66 ? 0.862 -5.762 -9.227 1 97.62 66 GLY B O 1
ATOM 3479 N N . THR B 1 67 ? -0.778 -6.129 -7.707 1 98.19 67 THR B N 1
ATOM 3480 C CA . THR B 1 67 ? -1.839 -5.637 -8.578 1 98.19 67 THR B CA 1
ATOM 3481 C C . THR B 1 67 ? -1.642 -4.156 -8.891 1 98.19 67 THR B C 1
ATOM 3483 O O . THR B 1 67 ? -1.863 -3.721 -10.023 1 98.19 67 THR B O 1
ATOM 3486 N N . GLY B 1 68 ? -1.256 -3.41 -7.855 1 98.44 68 GLY B N 1
ATOM 3487 C CA . GLY B 1 68 ? -0.915 -2.018 -8.102 1 98.44 68 GLY B CA 1
ATOM 3488 C C . GLY B 1 68 ? 0.258 -1.852 -9.047 1 98.44 68 GLY B C 1
ATOM 3489 O O . GLY B 1 68 ? 0.246 -0.971 -9.914 1 98.44 68 GLY B O 1
ATOM 3490 N N . ALA B 1 69 ? 1.247 -2.682 -8.922 1 98.62 69 ALA B N 1
ATOM 3491 C CA . ALA B 1 69 ? 2.428 -2.625 -9.781 1 98.62 69 ALA B CA 1
ATOM 3492 C C . ALA B 1 69 ? 2.078 -2.998 -11.219 1 98.62 69 ALA B C 1
ATOM 3494 O O . ALA B 1 6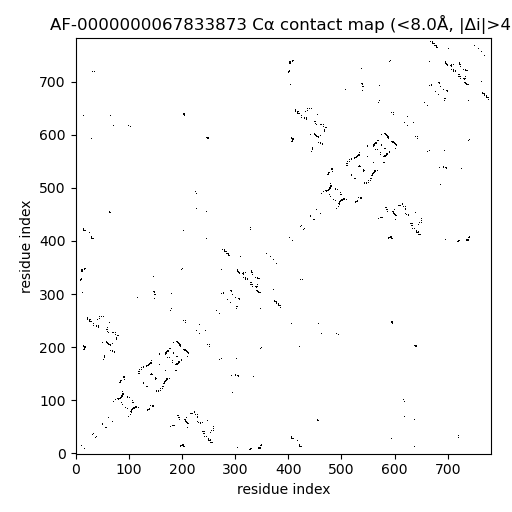9 ? 2.678 -2.482 -12.164 1 98.62 69 ALA B O 1
ATOM 3495 N N . TRP B 1 70 ? 1.042 -3.934 -11.43 1 98.81 70 TRP B N 1
ATOM 3496 C CA . TRP B 1 70 ? 0.489 -4.199 -12.75 1 98.81 70 TRP B CA 1
ATOM 3497 C C . TRP B 1 70 ? 0.028 -2.908 -13.422 1 98.81 70 TRP B C 1
ATOM 3499 O O . TRP B 1 70 ? 0.345 -2.656 -14.586 1 98.81 70 TRP B O 1
ATOM 3509 N N . GLU B 1 71 ? -0.74 -2.182 -12.648 1 98.69 71 GLU B N 1
ATOM 3510 C CA . GLU B 1 71 ? -1.285 -0.926 -13.156 1 98.69 71 GLU B CA 1
ATOM 3511 C C . GLU B 1 71 ? -0.175 0.079 -13.453 1 98.69 71 GLU B C 1
ATOM 3513 O O . GLU B 1 71 ? -0.213 0.774 -14.469 1 98.69 71 GLU B O 1
ATOM 3518 N N . ALA B 1 72 ? 0.812 0.169 -12.555 1 98.56 72 ALA B N 1
ATOM 3519 C CA . ALA B 1 72 ? 1.95 1.064 -12.742 1 98.56 72 ALA B CA 1
ATOM 3520 C C . ALA B 1 72 ? 2.648 0.787 -14.07 1 98.56 72 ALA B C 1
ATOM 3522 O O . ALA B 1 72 ? 3.031 1.717 -14.789 1 98.56 72 ALA B O 1
ATOM 3523 N N . ALA B 1 73 ? 2.83 -0.489 -14.367 1 98.75 73 ALA B N 1
ATOM 3524 C CA . ALA B 1 73 ? 3.479 -0.863 -15.625 1 98.75 73 ALA B CA 1
ATOM 3525 C C . ALA B 1 73 ? 2.676 -0.371 -16.828 1 98.75 73 ALA B C 1
ATOM 3527 O O . ALA B 1 73 ? 3.244 0.143 -17.797 1 98.75 73 ALA B O 1
ATOM 3528 N N . ILE B 1 74 ? 1.382 -0.486 -16.766 1 98.75 74 ILE B N 1
ATOM 3529 C CA . ILE B 1 74 ? 0.496 -0.12 -17.859 1 98.75 74 ILE B CA 1
ATOM 3530 C C . ILE B 1 74 ? 0.497 1.396 -18.047 1 98.75 74 ILE B C 1
ATOM 3532 O O . ILE B 1 74 ? 0.8 1.899 -19.125 1 98.75 74 ILE B O 1
ATOM 3536 N N . VAL B 1 75 ? 0.272 2.168 -16.969 1 98.19 75 VAL B N 1
ATOM 3537 C CA . VAL B 1 75 ? 0.006 3.598 -17.094 1 98.19 75 VAL B CA 1
ATOM 3538 C C . VAL B 1 75 ? 1.307 4.344 -17.391 1 98.19 75 VAL B C 1
ATOM 3540 O O . VAL B 1 75 ? 1.284 5.473 -17.891 1 98.19 75 VAL B O 1
ATOM 3543 N N . ASN B 1 76 ? 2.453 3.707 -17.141 1 98.56 76 ASN B N 1
ATOM 3544 C CA . ASN B 1 76 ? 3.729 4.375 -17.375 1 98.56 76 ASN B CA 1
ATOM 3545 C C . ASN B 1 76 ? 4.285 4.035 -18.75 1 98.56 76 ASN B C 1
ATOM 3547 O O . ASN B 1 76 ? 5.223 4.676 -19.234 1 98.56 76 ASN B O 1
ATOM 3551 N N . THR B 1 77 ? 3.713 3.002 -19.484 1 98.56 77 THR B N 1
ATOM 3552 C CA . THR B 1 77 ? 4.391 2.574 -20.703 1 98.56 77 THR B CA 1
ATOM 3553 C C . THR B 1 77 ? 3.447 2.646 -21.891 1 98.56 77 THR B C 1
ATOM 3555 O O . THR B 1 77 ? 3.893 2.68 -23.047 1 98.56 77 THR B O 1
ATOM 3558 N N . LEU B 1 78 ? 2.117 2.619 -21.672 1 98.5 78 LEU B N 1
ATOM 3559 C CA . LEU B 1 78 ? 1.173 2.461 -22.781 1 98.5 78 LEU B CA 1
ATOM 3560 C C . LEU B 1 78 ? 0.234 3.66 -22.859 1 98.5 78 LEU B C 1
ATOM 3562 O O . LEU B 1 78 ? 0.132 4.445 -21.922 1 98.5 78 LEU B O 1
ATOM 3566 N N . SER B 1 79 ? -0.353 3.836 -24 1 97.69 79 SER B N 1
ATOM 3567 C CA . SER B 1 79 ? -1.379 4.84 -24.266 1 97.69 79 SER B CA 1
ATOM 3568 C C . SER B 1 79 ? -2.734 4.188 -24.531 1 97.69 79 SER B C 1
ATOM 3570 O O . SER B 1 79 ? -2.803 3.043 -24.984 1 97.69 79 SER B O 1
ATOM 3572 N N . SER B 1 80 ? -3.801 4.945 -24.172 1 96 80 SER B N 1
ATOM 3573 C CA . SER B 1 80 ? -5.117 4.477 -24.594 1 96 80 SER B CA 1
ATOM 3574 C C . SER B 1 80 ? -5.152 4.223 -26.094 1 96 80 SER B C 1
ATOM 3576 O O . SER B 1 80 ? -4.629 5.016 -26.891 1 96 80 SER B O 1
ATOM 3578 N N . GLY B 1 81 ? -5.68 3.051 -26.531 1 97.12 81 GLY B N 1
ATOM 3579 C CA . GLY B 1 81 ? -5.742 2.697 -27.938 1 97.12 81 GLY B CA 1
ATOM 3580 C C . GLY B 1 81 ? -4.594 1.808 -28.375 1 97.12 81 GLY B C 1
ATOM 3581 O O . GLY B 1 81 ? -4.664 1.184 -29.438 1 97.12 81 GLY B O 1
ATOM 3582 N N . ASP B 1 82 ? -3.521 1.751 -27.578 1 98.19 82 ASP B N 1
ATOM 3583 C CA . ASP B 1 82 ? -2.414 0.863 -27.922 1 98.19 82 ASP B CA 1
ATOM 3584 C C . ASP B 1 82 ? -2.879 -0.589 -28 1 98.19 82 ASP B C 1
ATOM 3586 O O . ASP B 1 82 ? -3.844 -0.974 -27.328 1 98.19 82 ASP B O 1
ATOM 3590 N N . ARG B 1 83 ? -2.188 -1.322 -28.812 1 98.62 83 ARG B N 1
ATOM 3591 C CA . ARG B 1 83 ? -2.412 -2.762 -28.906 1 98.62 83 ARG B CA 1
ATOM 3592 C C . ARG B 1 83 ? -1.313 -3.533 -28.188 1 98.62 83 ARG B C 1
ATOM 3594 O O . ARG B 1 83 ? -0.133 -3.193 -28.297 1 98.62 83 ARG B O 1
ATOM 3601 N N . VAL B 1 84 ? -1.729 -4.539 -27.438 1 98.88 84 VAL B N 1
ATOM 3602 C CA . VAL B 1 84 ? -0.736 -5.383 -26.781 1 98.88 84 VAL B CA 1
ATOM 3603 C C . VAL B 1 84 ? -1.061 -6.852 -27.016 1 98.88 84 VAL B C 1
ATOM 3605 O O . VAL B 1 84 ? -2.197 -7.199 -27.359 1 98.88 84 VAL B O 1
ATOM 3608 N N . LEU B 1 85 ? -0.016 -7.691 -26.984 1 98.94 85 LEU B N 1
ATOM 3609 C CA . LEU B 1 85 ? -0.126 -9.141 -27.125 1 98.94 85 LEU B CA 1
ATOM 3610 C C . LEU B 1 85 ? 0.018 -9.82 -25.766 1 98.94 85 LEU B C 1
ATOM 3612 O O . LEU B 1 85 ? 1.03 -9.648 -25.078 1 98.94 85 LEU B O 1
ATOM 3616 N N . MET B 1 86 ? -1.026 -10.492 -25.297 1 98.88 86 MET B N 1
ATOM 3617 C CA . MET B 1 86 ? -1.021 -11.242 -24.047 1 98.88 86 MET B CA 1
ATOM 3618 C C . MET B 1 86 ? -1.418 -12.695 -24.266 1 98.88 86 MET B C 1
ATOM 3620 O O . MET B 1 86 ? -1.91 -13.047 -25.344 1 98.88 86 MET B O 1
ATOM 3624 N N . PHE B 1 87 ? -1.181 -13.539 -23.281 1 98.81 87 PHE B N 1
ATOM 3625 C CA . PHE B 1 87 ? -1.405 -14.977 -23.406 1 98.81 87 PHE B CA 1
ATOM 3626 C C . PHE B 1 87 ? -2.158 -15.508 -22.188 1 98.81 87 PHE B C 1
ATOM 3628 O O . PHE B 1 87 ? -1.829 -15.172 -21.047 1 98.81 87 PHE B O 1
ATOM 3635 N N . GLU B 1 88 ? -3.15 -16.297 -22.422 1 98.56 88 GLU B N 1
ATOM 3636 C CA . GLU B 1 88 ? -3.947 -16.891 -21.359 1 98.56 88 GLU B CA 1
ATOM 3637 C C . GLU B 1 88 ? -3.244 -18.109 -20.75 1 98.56 88 GLU B C 1
ATOM 3639 O O . GLU B 1 88 ? -3.352 -19.219 -21.281 1 98.56 88 GLU B O 1
ATOM 3644 N N . THR B 1 89 ? -2.594 -17.875 -19.672 1 98.62 89 THR B N 1
ATOM 3645 C CA . THR B 1 89 ? -1.932 -18.984 -19 1 98.62 89 THR B CA 1
ATOM 3646 C C . THR B 1 89 ? -2.699 -19.391 -17.75 1 98.62 89 THR B C 1
ATOM 3648 O O . THR B 1 89 ? -2.455 -20.469 -17.188 1 98.62 89 THR B O 1
ATOM 3651 N N . GLY B 1 90 ? -3.584 -18.547 -17.297 1 98.56 90 GLY B N 1
ATOM 3652 C CA . GLY B 1 90 ? -4.375 -18.828 -16.109 1 98.56 90 GLY B CA 1
ATOM 3653 C C . GLY B 1 90 ? -5.141 -17.625 -15.602 1 98.56 90 GLY B C 1
ATOM 3654 O O . GLY B 1 90 ? -5.547 -16.766 -16.375 1 98.56 90 GLY B O 1
ATOM 3655 N N . HIS B 1 91 ? -5.457 -17.672 -14.312 1 98.5 91 HIS B N 1
ATOM 3656 C CA . HIS B 1 91 ? -6.297 -16.672 -13.656 1 98.5 91 HIS B CA 1
ATOM 3657 C C . HIS B 1 91 ? -5.641 -15.305 -13.664 1 98.5 91 HIS B C 1
ATOM 3659 O O . HIS B 1 91 ? -6.289 -14.305 -13.977 1 98.5 91 HIS B O 1
ATOM 3665 N N . PHE B 1 92 ? -4.391 -15.188 -13.352 1 98.56 92 PHE B N 1
ATOM 3666 C CA . PHE B 1 92 ? -3.744 -13.891 -13.156 1 98.56 92 PHE B CA 1
ATOM 3667 C C . PHE B 1 92 ? -3.418 -13.242 -14.5 1 98.56 92 PHE B C 1
ATOM 3669 O O . PHE B 1 92 ? -3.465 -12.016 -14.625 1 98.56 92 PHE B O 1
ATOM 3676 N N . ALA B 1 93 ? -3.096 -14.031 -15.469 1 98.75 93 ALA B N 1
ATOM 3677 C CA . ALA B 1 93 ? -2.996 -13.477 -16.812 1 98.75 93 ALA B CA 1
ATOM 3678 C C . ALA B 1 93 ? -4.316 -12.852 -17.25 1 98.75 93 ALA B C 1
ATOM 3680 O O . ALA B 1 93 ? -4.332 -11.789 -17.875 1 98.75 93 ALA B O 1
ATOM 3681 N N . THR B 1 94 ? -5.363 -13.539 -16.906 1 98.62 94 THR B N 1
ATOM 3682 C CA . THR B 1 94 ? -6.695 -13.055 -17.25 1 98.62 94 THR B CA 1
ATOM 3683 C C . THR B 1 94 ? -7.012 -11.766 -16.516 1 98.62 94 THR B C 1
ATOM 3685 O O . THR B 1 94 ? -7.582 -10.836 -17.094 1 98.62 94 THR B O 1
ATOM 3688 N N . LEU B 1 95 ? -6.641 -11.695 -15.258 1 98.31 95 LEU B N 1
ATOM 3689 C CA . LEU B 1 95 ? -6.883 -10.492 -14.469 1 98.31 95 LEU B CA 1
ATOM 3690 C C . LEU B 1 95 ? -6.086 -9.312 -15.023 1 98.31 95 LEU B C 1
ATOM 3692 O O . LEU B 1 95 ? -6.586 -8.188 -15.078 1 98.31 95 LEU B O 1
ATOM 3696 N N . TRP B 1 96 ? -4.832 -9.578 -15.352 1 98.75 96 TRP B N 1
ATOM 3697 C CA . TRP B 1 96 ? -4.004 -8.508 -15.898 1 98.75 96 TRP B CA 1
ATOM 3698 C C . TRP B 1 96 ? -4.559 -8.023 -17.234 1 98.75 96 TRP B C 1
ATOM 3700 O O . TRP B 1 96 ? -4.566 -6.816 -17.5 1 98.75 96 TRP B O 1
ATOM 3710 N N . ARG B 1 97 ? -5.035 -8.93 -18.078 1 98.69 97 ARG B N 1
ATOM 3711 C CA . ARG B 1 97 ? -5.695 -8.594 -19.328 1 98.69 97 ARG B CA 1
ATOM 3712 C C . ARG B 1 97 ? -6.906 -7.699 -19.094 1 98.69 97 ARG B C 1
ATOM 3714 O O . ARG B 1 97 ? -7.105 -6.715 -19.812 1 98.69 97 ARG B O 1
ATOM 3721 N N . GLN B 1 98 ? -7.715 -8.047 -18.125 1 98.12 98 GLN B N 1
ATOM 3722 C CA . GLN B 1 98 ? -8.898 -7.258 -17.797 1 98.12 98 GLN B CA 1
ATOM 3723 C C . GLN B 1 98 ? -8.516 -5.844 -17.375 1 98.12 98 GLN B C 1
ATOM 3725 O O . GLN B 1 98 ? -9.18 -4.875 -17.75 1 98.12 98 GLN B O 1
ATOM 3730 N N . MET B 1 99 ? -7.484 -5.75 -16.578 1 98.25 99 MET B N 1
ATOM 3731 C CA . MET B 1 99 ? -6.996 -4.438 -16.156 1 98.25 99 MET B CA 1
ATOM 3732 C C . MET B 1 99 ? -6.559 -3.605 -17.359 1 98.25 99 MET B C 1
ATOM 3734 O O . MET B 1 99 ? -6.906 -2.428 -17.453 1 98.25 99 MET B O 1
ATOM 3738 N N . ALA B 1 100 ? -5.773 -4.195 -18.25 1 98.5 100 ALA B N 1
ATOM 3739 C CA . ALA B 1 100 ? -5.324 -3.484 -19.453 1 98.5 100 ALA B CA 1
ATOM 3740 C C . ALA B 1 100 ? -6.512 -2.949 -20.25 1 98.5 100 ALA B C 1
ATOM 3742 O O . ALA B 1 100 ? -6.492 -1.805 -20.703 1 98.5 100 ALA B O 1
ATOM 3743 N N . ALA B 1 101 ? -7.523 -3.768 -20.359 1 97.56 101 ALA B N 1
ATOM 3744 C CA . ALA B 1 101 ? -8.711 -3.363 -21.109 1 97.56 101 ALA B CA 1
ATOM 3745 C C . ALA B 1 101 ? -9.398 -2.174 -20.438 1 97.56 101 ALA B C 1
ATOM 3747 O O . ALA B 1 101 ? -9.914 -1.285 -21.125 1 97.56 101 ALA B O 1
ATOM 3748 N N . ARG B 1 102 ? -9.438 -2.125 -19.172 1 95.44 102 ARG B N 1
ATOM 3749 C CA . ARG B 1 102 ? -10.062 -1.031 -18.438 1 95.44 102 ARG B CA 1
ATOM 3750 C C . ARG B 1 102 ? -9.344 0.286 -18.703 1 95.44 102 ARG B C 1
ATOM 3752 O O . ARG B 1 102 ? -9.945 1.358 -18.609 1 95.44 102 ARG B O 1
ATOM 3759 N N . TRP B 1 103 ? -8.094 0.194 -19.062 1 97.38 103 TRP B N 1
ATOM 3760 C CA . TRP B 1 103 ? -7.297 1.391 -19.312 1 97.38 103 TRP B CA 1
ATOM 3761 C C . TRP B 1 103 ? -7.305 1.74 -20.797 1 97.38 103 TRP B C 1
ATOM 3763 O O . TRP B 1 103 ? -6.477 2.531 -21.266 1 97.38 103 TRP B O 1
ATOM 3773 N N . GLY B 1 104 ? -8.18 1.09 -21.578 1 96.94 104 GLY B N 1
ATOM 3774 C CA . GLY B 1 104 ? -8.367 1.425 -22.969 1 96.94 104 GLY B CA 1
ATOM 3775 C C . GLY B 1 104 ? -7.34 0.788 -23.891 1 96.94 104 GLY B C 1
ATOM 3776 O O . GLY B 1 104 ? -7.148 1.226 -25.016 1 96.94 104 GLY B O 1
ATOM 3777 N N . ILE B 1 105 ? -6.633 -0.21 -23.391 1 98.31 105 ILE B N 1
ATOM 3778 C CA . ILE B 1 105 ? -5.656 -0.936 -24.188 1 98.31 105 ILE B CA 1
ATOM 3779 C C . ILE B 1 105 ? -6.355 -2.047 -24.969 1 98.31 105 ILE B C 1
ATOM 3781 O O . ILE B 1 105 ? -7.199 -2.76 -24.422 1 98.31 105 ILE B O 1
ATOM 3785 N N . GLU B 1 106 ? -6.105 -2.111 -26.234 1 98.62 106 GLU B N 1
ATOM 3786 C CA . GLU B 1 106 ? -6.605 -3.215 -27.062 1 98.62 106 GLU B CA 1
ATOM 3787 C C . GLU B 1 106 ? -5.75 -4.465 -26.875 1 98.62 106 GLU B C 1
ATOM 3789 O O . GLU B 1 106 ? -4.586 -4.488 -27.281 1 98.62 106 GLU B O 1
ATOM 3794 N N . VAL B 1 107 ? -6.352 -5.523 -26.391 1 98.75 107 VAL B N 1
ATOM 3795 C CA . VAL B 1 107 ? -5.57 -6.699 -26.031 1 98.75 107 VAL B CA 1
ATOM 3796 C C . VAL B 1 107 ? -5.875 -7.844 -26.984 1 98.75 107 VAL B C 1
ATOM 3798 O O . VAL B 1 107 ? -7.027 -8.258 -27.125 1 98.75 107 VAL B O 1
ATOM 3801 N N . GLU B 1 108 ? -4.926 -8.266 -27.734 1 98.75 108 GLU B N 1
ATOM 3802 C CA . GLU B 1 108 ? -4.992 -9.594 -28.328 1 98.75 108 GLU B CA 1
ATOM 3803 C C . GLU B 1 108 ? -4.594 -10.672 -27.328 1 98.75 108 GLU B C 1
ATOM 3805 O O . GLU B 1 108 ? -3.416 -10.82 -27 1 98.75 108 GLU B O 1
ATOM 3810 N N . PHE B 1 109 ? -5.582 -11.352 -26.859 1 98.75 109 PHE B N 1
ATOM 3811 C CA . PHE B 1 109 ? -5.398 -12.359 -25.812 1 98.75 109 PHE B CA 1
ATOM 3812 C C . PHE B 1 109 ? -5.387 -13.758 -26.406 1 98.75 109 PHE B C 1
ATOM 3814 O O . PHE B 1 109 ? -6.445 -14.328 -26.688 1 98.75 109 PHE B O 1
ATOM 3821 N N . VAL B 1 110 ? -4.184 -14.352 -26.641 1 98.75 110 VAL B N 1
ATOM 3822 C CA . VAL B 1 110 ? -4.051 -15.672 -27.234 1 98.75 110 VAL B CA 1
ATOM 3823 C C . VAL B 1 110 ? -4.59 -16.734 -26.281 1 98.75 110 VAL B C 1
ATOM 3825 O O . VAL B 1 110 ? -4.133 -16.844 -25.141 1 98.75 110 VAL B O 1
ATOM 3828 N N . PRO B 1 111 ? -5.551 -17.5 -26.719 1 98.25 111 PRO B N 1
ATOM 3829 C CA . PRO B 1 111 ? -6.152 -18.484 -25.828 1 98.25 111 PRO B CA 1
ATOM 3830 C C . PRO B 1 111 ? -5.172 -19.578 -25.406 1 98.25 111 PRO B C 1
ATOM 3832 O O . PRO B 1 111 ? -4.301 -19.969 -26.188 1 98.25 111 PRO B O 1
ATOM 3835 N N . GLY B 1 112 ? -5.32 -20.047 -24.203 1 97.81 112 GLY B N 1
ATOM 3836 C CA . GLY B 1 112 ? -4.547 -21.156 -23.672 1 97.81 112 GLY B CA 1
ATOM 3837 C C . GLY B 1 112 ? -5.402 -22.219 -23.016 1 97.81 112 GLY B C 1
ATOM 3838 O O . GLY B 1 112 ? -6.621 -22.062 -22.906 1 97.81 112 GLY B O 1
ATOM 3839 N N . ASP B 1 113 ? -4.766 -23.344 -22.609 1 98 113 ASP B N 1
ATOM 3840 C CA . ASP B 1 113 ? -5.504 -24.469 -22.031 1 98 113 ASP B CA 1
ATOM 3841 C C . ASP B 1 113 ? -5.297 -24.547 -20.531 1 98 113 ASP B C 1
ATOM 3843 O O . ASP B 1 113 ? -5.758 -25.5 -19.875 1 98 113 ASP B O 1
ATOM 3847 N N . TRP B 1 114 ? -4.566 -23.609 -19.922 1 98.5 114 TRP B N 1
ATOM 3848 C CA . TRP B 1 114 ? -4.301 -23.5 -18.5 1 98.5 114 TRP B CA 1
ATOM 3849 C C . TRP B 1 114 ? -3.451 -24.672 -18 1 98.5 114 TRP B C 1
ATOM 3851 O O . TRP B 1 114 ? -3.461 -25 -16.812 1 98.5 114 TRP B O 1
ATOM 3861 N N . ARG B 1 115 ? -2.752 -25.375 -18.906 1 98.69 115 ARG B N 1
ATOM 3862 C CA . ARG B 1 115 ? -1.867 -26.469 -18.516 1 98.69 115 ARG B CA 1
ATOM 3863 C C . ARG B 1 115 ? -0.488 -26.312 -19.141 1 98.69 115 ARG B C 1
ATOM 3865 O O . ARG B 1 115 ? 0.387 -27.156 -18.969 1 98.69 115 ARG B O 1
ATOM 3872 N N . HIS B 1 116 ? -0.344 -25.203 -19.938 1 98.69 116 HIS B N 1
ATOM 3873 C CA . HIS B 1 116 ? 0.922 -24.844 -20.562 1 98.69 116 HIS B CA 1
ATOM 3874 C C . HIS B 1 116 ? 1.225 -23.359 -20.422 1 98.69 116 HIS B C 1
ATOM 3876 O O . HIS B 1 116 ? 0.312 -22.562 -20.219 1 98.69 116 HIS B O 1
ATOM 3882 N N . GLY B 1 117 ? 2.533 -23 -20.453 1 98.62 117 GLY B N 1
ATOM 3883 C CA . GLY B 1 117 ? 2.947 -21.609 -20.469 1 98.62 117 GLY B CA 1
ATOM 3884 C C . GLY B 1 117 ? 2.852 -20.969 -21.844 1 98.62 117 GLY B C 1
ATOM 3885 O O . GLY B 1 117 ? 2.217 -21.531 -22.75 1 98.62 117 GLY B O 1
ATOM 3886 N N . VAL B 1 118 ? 3.383 -19.797 -21.984 1 98.81 118 VAL B N 1
ATOM 3887 C CA . VAL B 1 118 ? 3.395 -19.078 -23.25 1 98.81 118 VAL B CA 1
ATOM 3888 C C . VAL B 1 118 ? 4.234 -19.828 -24.266 1 98.81 118 VAL B C 1
ATOM 3890 O O . VAL B 1 118 ? 5.352 -20.266 -23.969 1 98.81 118 VAL B O 1
ATOM 3893 N N . ASP B 1 119 ? 3.684 -20.047 -25.406 1 98.44 119 ASP B N 1
ATOM 3894 C CA . ASP B 1 119 ? 4.414 -20.688 -26.5 1 98.44 119 ASP B CA 1
ATOM 3895 C C . ASP B 1 119 ? 5.262 -19.672 -27.266 1 98.44 119 ASP B C 1
ATOM 3897 O O . ASP B 1 119 ? 4.727 -18.844 -28 1 98.44 119 ASP B O 1
ATOM 3901 N N . PRO B 1 120 ? 6.547 -19.797 -27.125 1 98.62 120 PRO B N 1
ATOM 3902 C CA . PRO B 1 120 ? 7.406 -18.844 -27.812 1 98.62 120 PRO B CA 1
ATOM 3903 C C . PRO B 1 120 ? 7.191 -18.828 -29.328 1 98.62 120 PRO B C 1
ATOM 3905 O O . PRO B 1 120 ? 7.32 -17.797 -29.969 1 98.62 120 PRO B O 1
ATOM 3908 N N . ALA B 1 121 ? 6.875 -19.984 -29.891 1 98.38 121 ALA B N 1
ATOM 3909 C CA . ALA B 1 121 ? 6.641 -20.047 -31.328 1 98.38 121 ALA B CA 1
ATOM 3910 C C . ALA B 1 121 ? 5.438 -19.203 -31.734 1 98.38 121 ALA B C 1
ATOM 3912 O O . ALA B 1 121 ? 5.441 -18.578 -32.781 1 98.38 121 ALA B O 1
ATOM 3913 N N . LEU B 1 122 ? 4.43 -19.234 -30.922 1 98.44 122 LEU B N 1
ATOM 3914 C CA . LEU B 1 122 ? 3.246 -18.422 -31.203 1 98.44 122 LEU B CA 1
ATOM 3915 C C . LEU B 1 122 ? 3.559 -16.938 -31.047 1 98.44 122 LEU B C 1
ATOM 3917 O O . LEU B 1 122 ? 3.008 -16.109 -31.781 1 98.44 122 LEU B O 1
ATOM 3921 N N . VAL B 1 123 ? 4.391 -16.562 -30.078 1 98.81 123 VAL B N 1
ATOM 3922 C CA . VAL B 1 123 ? 4.836 -15.18 -29.922 1 98.81 123 VAL B CA 1
ATOM 3923 C C . VAL B 1 123 ? 5.5 -14.711 -31.219 1 98.81 123 VAL B C 1
ATOM 3925 O O . VAL B 1 123 ? 5.148 -13.656 -31.75 1 98.81 123 VAL B O 1
ATOM 3928 N N . GLU B 1 124 ? 6.438 -15.508 -31.688 1 98.75 124 GLU B N 1
ATOM 3929 C CA . GLU B 1 124 ? 7.18 -15.148 -32.906 1 98.75 124 GLU B CA 1
ATOM 3930 C C . GLU B 1 124 ? 6.25 -15.016 -34.094 1 98.75 124 GLU B C 1
ATOM 3932 O O . GLU B 1 124 ? 6.348 -14.055 -34.875 1 98.75 124 GLU B O 1
ATOM 3937 N N . ALA B 1 125 ? 5.355 -15.969 -34.25 1 98.69 125 ALA B N 1
ATOM 3938 C CA . ALA B 1 125 ? 4.434 -15.977 -35.406 1 98.69 125 ALA B CA 1
ATOM 3939 C C . ALA B 1 125 ? 3.539 -14.742 -35.375 1 98.69 125 ALA B C 1
ATOM 3941 O O . ALA B 1 125 ? 3.367 -14.086 -36.406 1 98.69 125 ALA B O 1
ATOM 3942 N N . LYS B 1 126 ? 2.951 -14.43 -34.219 1 98.62 126 LYS B N 1
ATOM 3943 C CA . LYS B 1 126 ? 2.057 -13.289 -34.094 1 98.62 126 LYS B CA 1
ATOM 3944 C C . LYS B 1 126 ? 2.791 -11.977 -34.375 1 98.62 126 LYS B C 1
ATOM 3946 O O . LYS B 1 126 ? 2.256 -11.094 -35.031 1 98.62 126 LYS B O 1
ATOM 3951 N N . LEU B 1 127 ? 3.99 -11.859 -33.875 1 98.75 127 LEU B N 1
ATOM 3952 C CA . LEU B 1 127 ? 4.754 -10.633 -34.062 1 98.75 127 LEU B CA 1
ATOM 3953 C C . LEU B 1 127 ? 5.262 -10.516 -35.5 1 98.75 127 LEU B C 1
ATOM 3955 O O . LEU B 1 127 ? 5.359 -9.406 -36.031 1 98.75 127 LEU B O 1
ATOM 3959 N N . ALA B 1 128 ? 5.594 -11.656 -36.094 1 98.31 128 ALA B N 1
ATOM 3960 C CA . ALA B 1 128 ? 6.02 -11.648 -37.5 1 98.31 128 ALA B CA 1
ATOM 3961 C C . ALA B 1 128 ? 4.887 -11.211 -38.406 1 98.31 128 ALA B C 1
ATOM 3963 O O . ALA B 1 128 ? 5.121 -10.555 -39.438 1 98.31 128 ALA B O 1
ATOM 3964 N N . GLU B 1 129 ? 3.73 -11.547 -38.031 1 98.25 129 GLU B N 1
ATOM 3965 C CA . GLU B 1 129 ? 2.549 -11.172 -38.812 1 98.25 129 GLU B CA 1
ATOM 3966 C C . GLU B 1 129 ? 2.232 -9.688 -38.656 1 98.25 129 GLU B C 1
ATOM 3968 O O . GLU B 1 129 ? 1.602 -9.086 -39.531 1 98.25 129 GLU B O 1
ATOM 3973 N N . ASP B 1 130 ? 2.695 -9.078 -37.594 1 98.31 130 ASP B N 1
ATOM 3974 C CA . ASP B 1 130 ? 2.447 -7.672 -37.312 1 98.31 130 ASP B CA 1
ATOM 3975 C C . ASP B 1 130 ? 3.484 -6.781 -38 1 98.31 130 ASP B C 1
ATOM 3977 O O . ASP B 1 130 ? 4.246 -6.082 -37.312 1 98.31 130 ASP B O 1
ATOM 3981 N N . ARG B 1 131 ? 3.398 -6.684 -39.281 1 96.81 131 ARG B N 1
ATOM 3982 C CA . ARG B 1 131 ? 4.383 -5.984 -40.094 1 96.81 131 ARG B CA 1
ATOM 3983 C C . ARG B 1 131 ? 4.371 -4.488 -39.812 1 96.81 131 ARG B C 1
ATOM 3985 O O . ARG B 1 131 ? 5.395 -3.814 -39.938 1 96.81 131 ARG B O 1
ATOM 3992 N N . SER B 1 132 ? 3.342 -4.008 -39.344 1 97.25 132 SER B N 1
ATOM 3993 C CA . SER B 1 132 ? 3.219 -2.582 -39.062 1 97.25 132 SER B CA 1
ATOM 3994 C C . SER B 1 132 ? 3.719 -2.252 -37.656 1 97.25 132 SER B C 1
ATOM 3996 O O . SER B 1 132 ? 3.775 -1.082 -37.281 1 97.25 132 SER B O 1
ATOM 3998 N N . HIS B 1 133 ? 4.035 -3.291 -36.906 1 97.75 133 HIS B N 1
ATOM 3999 C CA . HIS B 1 133 ? 4.508 -3.133 -35.531 1 97.75 133 HIS B CA 1
ATOM 4000 C C . HIS B 1 133 ? 3.48 -2.395 -34.688 1 97.75 133 HIS B C 1
ATOM 4002 O O . HIS B 1 133 ? 3.816 -1.423 -34 1 97.75 133 HIS B O 1
ATOM 4008 N N . SER B 1 134 ? 2.279 -2.936 -34.812 1 98.12 134 SER B N 1
ATOM 4009 C CA . SER B 1 134 ? 1.175 -2.303 -34.094 1 98.12 134 SER B CA 1
ATOM 4010 C C . SER B 1 134 ? 1.181 -2.68 -32.625 1 98.12 134 SER B C 1
ATOM 4012 O O . SER B 1 134 ? 0.676 -1.932 -31.781 1 98.12 134 SER B O 1
ATOM 4014 N N . PHE B 1 135 ? 1.729 -3.818 -32.281 1 98.75 135 PHE B N 1
ATOM 4015 C CA . PHE B 1 135 ? 1.842 -4.195 -30.859 1 98.75 135 PHE B CA 1
ATOM 4016 C C . PHE B 1 135 ? 2.891 -3.346 -30.156 1 98.75 135 PHE B C 1
ATOM 4018 O O . PHE B 1 135 ? 4.059 -3.332 -30.562 1 98.75 135 PHE B O 1
ATOM 4025 N N . LYS B 1 136 ? 2.455 -2.717 -29.109 1 98.62 136 LYS B N 1
ATOM 4026 C CA . LYS B 1 136 ? 3.379 -1.884 -28.344 1 98.62 136 LYS B CA 1
ATOM 4027 C C . LYS B 1 136 ? 4.074 -2.691 -27.25 1 98.62 136 LYS B C 1
ATOM 4029 O O . LYS B 1 136 ? 5.148 -2.316 -26.781 1 98.62 136 LYS B O 1
ATOM 4034 N N . ALA B 1 137 ? 3.469 -3.799 -26.844 1 98.88 137 ALA B N 1
ATOM 4035 C CA . ALA B 1 137 ? 4.07 -4.621 -25.797 1 98.88 137 ALA B CA 1
ATOM 4036 C C . ALA B 1 137 ? 3.6 -6.07 -25.906 1 98.88 137 ALA B C 1
ATOM 4038 O O . ALA B 1 137 ? 2.521 -6.344 -26.438 1 98.88 137 ALA B O 1
ATOM 4039 N N . VAL B 1 138 ? 4.453 -6.965 -25.5 1 98.94 138 VAL B N 1
ATOM 4040 C CA . VAL B 1 138 ? 4.137 -8.336 -25.109 1 98.94 138 VAL B CA 1
ATOM 4041 C C . VAL B 1 138 ? 4.121 -8.453 -23.594 1 98.94 138 VAL B C 1
ATOM 4043 O O . VAL B 1 138 ? 5.102 -8.125 -22.922 1 98.94 138 VAL B O 1
ATOM 4046 N N . MET B 1 139 ? 3 -8.852 -23.016 1 98.94 139 MET B N 1
ATOM 4047 C CA . MET B 1 139 ? 2.826 -8.961 -21.562 1 98.94 139 MET B CA 1
ATOM 4048 C C . MET B 1 139 ? 2.627 -10.414 -21.141 1 98.94 139 MET B C 1
ATOM 4050 O O . MET B 1 139 ? 1.743 -11.094 -21.672 1 98.94 139 MET B O 1
ATOM 4054 N N . VAL B 1 140 ? 3.451 -10.883 -20.203 1 98.88 140 VAL B N 1
ATOM 4055 C CA . VAL B 1 140 ? 3.475 -12.305 -19.875 1 98.88 140 VAL B CA 1
ATOM 4056 C C . VAL B 1 140 ? 3.557 -12.492 -18.359 1 98.88 140 VAL B C 1
ATOM 4058 O O . VAL B 1 140 ? 4.242 -11.727 -17.672 1 98.88 140 VAL B O 1
ATOM 4061 N N . VAL B 1 141 ? 2.795 -13.445 -17.844 1 98.88 141 VAL B N 1
ATOM 4062 C CA . VAL B 1 141 ? 2.973 -13.914 -16.469 1 98.88 141 VAL B CA 1
ATOM 4063 C C . VAL B 1 141 ? 4.047 -15 -16.438 1 98.88 141 VAL B C 1
ATOM 4065 O O . VAL B 1 141 ? 3.916 -16.031 -17.094 1 98.88 141 VAL B O 1
ATOM 4068 N N . HIS B 1 142 ? 5.082 -14.758 -15.734 1 98.88 142 HIS B N 1
ATOM 4069 C CA . HIS B 1 142 ? 6.203 -15.688 -15.648 1 98.88 142 HIS B CA 1
ATOM 4070 C C . HIS B 1 142 ? 5.805 -16.969 -14.93 1 98.88 142 HIS B C 1
ATOM 4072 O O . HIS B 1 142 ? 5.863 -18.062 -15.516 1 98.88 142 HIS B O 1
ATOM 4078 N N . ASN B 1 143 ? 5.348 -16.844 -13.734 1 98.81 143 ASN B N 1
ATOM 4079 C CA . ASN B 1 143 ? 4.891 -17.969 -12.922 1 98.81 143 ASN B CA 1
ATOM 4080 C C . ASN B 1 143 ? 3.414 -17.828 -12.555 1 98.81 143 ASN B C 1
ATOM 4082 O O . ASN B 1 143 ? 3.074 -17.156 -11.578 1 98.81 143 ASN B O 1
ATOM 4086 N N . GLU B 1 144 ? 2.555 -18.516 -13.289 1 98.75 144 GLU B N 1
ATOM 4087 C CA . GLU B 1 144 ? 1.11 -18.469 -13.07 1 98.75 144 GLU B CA 1
ATOM 4088 C C . GLU B 1 144 ? 0.697 -19.391 -11.93 1 98.75 144 GLU B C 1
ATOM 4090 O O . GLU B 1 144 ? 0.518 -20.594 -12.133 1 98.75 144 GLU B O 1
ATOM 4095 N N . THR B 1 145 ? 0.413 -18.812 -10.773 1 98.19 145 THR B N 1
ATOM 4096 C CA . THR B 1 145 ? 0.208 -19.641 -9.578 1 98.19 145 THR B CA 1
ATOM 4097 C C . THR B 1 145 ? -1.179 -20.266 -9.594 1 98.19 145 THR B C 1
ATOM 4099 O O . THR B 1 145 ? -1.444 -21.203 -8.844 1 98.19 145 THR B O 1
ATOM 4102 N N . SER B 1 146 ? -2.098 -19.797 -10.43 1 98.5 146 SER B N 1
ATOM 4103 C CA . SER B 1 146 ? -3.408 -20.438 -10.516 1 98.5 146 SER B CA 1
ATOM 4104 C C . SER B 1 146 ? -3.316 -21.797 -11.188 1 98.5 146 SER B C 1
ATOM 4106 O O . SER B 1 146 ? -4.191 -22.656 -11 1 98.5 146 SER B O 1
ATOM 4108 N N . THR B 1 147 ? -2.232 -22.047 -11.938 1 98.69 147 THR B N 1
ATOM 4109 C CA . THR B 1 147 ? -2.145 -23.281 -12.711 1 98.69 147 THR B CA 1
ATOM 4110 C C . THR B 1 147 ? -0.88 -24.047 -12.344 1 98.69 147 THR B C 1
ATOM 4112 O O . THR B 1 147 ? -0.757 -25.234 -12.672 1 98.69 147 THR B O 1
ATOM 4115 N N . GLY B 1 148 ? 0.096 -23.359 -11.703 1 98.69 148 GLY B N 1
ATOM 4116 C CA . GLY B 1 148 ? 1.378 -24 -11.445 1 98.69 148 GLY B CA 1
ATOM 4117 C C . GLY B 1 148 ? 2.252 -24.094 -12.68 1 98.69 148 GLY B C 1
ATOM 4118 O O . GLY B 1 148 ? 3.074 -25.016 -12.789 1 98.69 148 GLY B O 1
ATOM 4119 N N . VAL B 1 149 ? 2.049 -23.203 -13.617 1 98.81 149 VAL B N 1
ATOM 4120 C CA . VAL B 1 149 ? 2.777 -23.219 -14.883 1 98.81 149 VAL B CA 1
ATOM 4121 C C . VAL B 1 149 ? 3.725 -22.031 -14.945 1 98.81 149 VAL B C 1
ATOM 4123 O O . VAL B 1 149 ? 3.318 -20.891 -14.695 1 98.81 149 VAL B O 1
ATOM 4126 N N . THR B 1 150 ? 5.016 -22.219 -15.281 1 98.81 150 THR B N 1
ATOM 41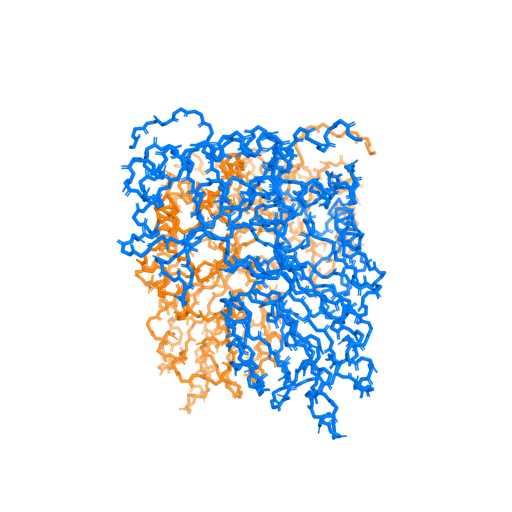27 C CA . THR B 1 150 ? 6.02 -21.172 -15.43 1 98.81 150 THR B CA 1
ATOM 4128 C C . THR B 1 150 ? 6.379 -20.969 -16.891 1 98.81 150 THR B C 1
ATOM 4130 O O . THR B 1 150 ? 6.863 -21.891 -17.562 1 98.81 150 THR B O 1
ATOM 4133 N N . SER B 1 151 ? 6.152 -19.781 -17.422 1 98.88 151 SER B N 1
ATOM 4134 C CA . SER B 1 151 ? 6.516 -19.469 -18.812 1 98.88 151 SER B CA 1
ATOM 4135 C C . SER B 1 151 ? 8.023 -19.281 -18.953 1 98.88 151 SER B C 1
ATOM 4137 O O . SER B 1 151 ? 8.68 -18.812 -18.016 1 98.88 151 SER B O 1
ATOM 4139 N N . ARG B 1 152 ? 8.578 -19.625 -20.172 1 98.56 152 ARG B N 1
ATOM 4140 C CA . ARG B 1 152 ? 10.008 -19.578 -20.422 1 98.56 152 ARG B CA 1
ATOM 4141 C C . ARG B 1 152 ? 10.43 -18.234 -21 1 98.56 152 ARG B C 1
ATOM 4143 O O . ARG B 1 152 ? 10.609 -18.094 -22.219 1 98.56 152 ARG B O 1
ATOM 4150 N N . ILE B 1 153 ? 10.688 -17.219 -20.141 1 98.81 153 ILE B N 1
ATOM 4151 C CA . ILE B 1 153 ? 10.844 -15.812 -20.484 1 98.81 153 ILE B CA 1
ATOM 4152 C C . ILE B 1 153 ? 12.023 -15.641 -21.438 1 98.81 153 ILE B C 1
ATOM 4154 O O . ILE B 1 153 ? 11.93 -14.898 -22.422 1 98.81 153 ILE B O 1
ATOM 4158 N N . PRO B 1 154 ? 13.203 -16.344 -21.188 1 98.75 154 PRO B N 1
ATOM 4159 C CA . PRO B 1 154 ? 14.297 -16.219 -22.156 1 98.75 154 PRO B CA 1
ATOM 4160 C C . PRO B 1 154 ? 13.891 -16.625 -23.578 1 98.75 154 PRO B C 1
ATOM 4162 O O . PRO B 1 154 ? 14.281 -15.969 -24.547 1 98.75 154 PRO B O 1
ATOM 4165 N N . ALA B 1 155 ? 13.125 -17.703 -23.672 1 98.81 155 ALA B N 1
ATOM 4166 C CA . ALA B 1 155 ? 12.656 -18.156 -24.984 1 98.81 155 ALA B CA 1
ATOM 4167 C C . ALA B 1 155 ? 11.688 -17.156 -25.609 1 98.81 155 ALA B C 1
ATOM 4169 O O . ALA B 1 155 ? 11.664 -16.984 -26.828 1 98.81 155 ALA B O 1
ATOM 4170 N N . ILE B 1 156 ? 10.859 -16.531 -24.812 1 98.88 156 ILE B N 1
ATOM 4171 C CA . ILE B 1 156 ? 9.914 -15.516 -25.281 1 98.88 156 ILE B CA 1
ATOM 4172 C C . ILE B 1 156 ? 10.672 -14.297 -25.797 1 98.88 156 ILE B C 1
ATOM 4174 O O . ILE B 1 156 ? 10.344 -13.758 -26.859 1 98.88 156 ILE B O 1
ATOM 4178 N N . ARG B 1 157 ? 11.695 -13.867 -25.047 1 98.81 157 ARG B N 1
ATOM 4179 C CA . ARG B 1 157 ? 12.539 -12.766 -25.516 1 98.81 157 ARG B CA 1
ATOM 4180 C C . ARG B 1 157 ? 13.172 -13.094 -26.859 1 98.81 157 ARG B C 1
ATOM 4182 O O . ARG B 1 157 ? 13.172 -12.273 -27.766 1 98.81 157 ARG B O 1
ATOM 4189 N N . LYS B 1 158 ? 13.734 -14.289 -26.953 1 98.75 158 LYS B N 1
ATOM 4190 C CA . LYS B 1 158 ? 14.344 -14.734 -28.203 1 98.75 158 LYS B CA 1
ATOM 4191 C C . LYS B 1 158 ? 13.336 -14.688 -29.359 1 98.75 158 LYS B C 1
ATOM 4193 O O . LYS B 1 158 ? 13.688 -14.328 -30.484 1 98.75 158 LYS B O 1
ATOM 4198 N N . ALA B 1 159 ? 12.094 -15.102 -29.094 1 98.88 159 ALA B N 1
ATOM 4199 C CA . ALA B 1 159 ? 11.039 -15.094 -30.109 1 98.88 159 ALA B CA 1
ATOM 4200 C C . ALA B 1 159 ? 10.742 -13.672 -30.578 1 98.88 159 ALA B C 1
ATOM 4202 O O . ALA B 1 159 ? 10.539 -13.438 -31.766 1 98.88 159 ALA B O 1
ATOM 4203 N N . ILE B 1 160 ? 10.68 -12.711 -29.625 1 98.81 160 ILE B N 1
ATOM 4204 C CA . ILE B 1 160 ? 10.438 -11.312 -29.969 1 98.81 160 ILE B CA 1
ATOM 4205 C C . ILE B 1 160 ? 11.562 -10.789 -30.844 1 98.81 160 ILE B C 1
ATOM 4207 O O . ILE B 1 160 ? 11.312 -10.133 -31.859 1 98.81 160 ILE B O 1
ATOM 4211 N N . ASP B 1 161 ? 12.805 -11.133 -30.5 1 98.56 161 ASP B N 1
ATOM 4212 C CA . ASP B 1 161 ? 13.977 -10.695 -31.266 1 98.56 161 ASP B CA 1
ATOM 4213 C C . ASP B 1 161 ? 14 -11.32 -32.656 1 98.56 161 ASP B C 1
ATOM 4215 O O . ASP B 1 161 ? 14.344 -10.656 -33.625 1 98.56 161 ASP B O 1
ATOM 4219 N N . ALA B 1 162 ? 13.672 -12.555 -32.719 1 98.5 162 ALA B N 1
ATOM 4220 C CA . ALA B 1 162 ? 13.664 -13.273 -33.969 1 98.5 162 ALA B CA 1
ATOM 4221 C C . ALA B 1 162 ? 12.664 -12.664 -34.938 1 98.5 162 ALA B C 1
ATOM 4223 O O . ALA B 1 162 ? 12.898 -12.648 -36.156 1 98.5 162 ALA B O 1
ATOM 4224 N N . ALA B 1 163 ? 11.586 -12.141 -34.438 1 98.5 163 ALA B N 1
ATOM 4225 C CA . ALA B 1 163 ? 10.57 -11.5 -35.281 1 98.5 163 ALA B CA 1
ATOM 4226 C C . ALA B 1 163 ? 10.992 -10.078 -35.656 1 98.5 163 ALA B C 1
ATOM 4228 O O . ALA B 1 163 ? 10.352 -9.43 -36.469 1 98.5 163 ALA B O 1
ATOM 4229 N N . GLY B 1 164 ? 12.117 -9.57 -35.094 1 97.94 164 GLY B N 1
ATOM 4230 C CA . GLY B 1 164 ? 12.562 -8.203 -35.312 1 97.94 164 GLY B CA 1
ATOM 4231 C C . GLY B 1 164 ? 11.562 -7.16 -34.844 1 97.94 164 GLY B C 1
ATOM 4232 O O . GLY B 1 164 ? 11.43 -6.102 -35.469 1 97.94 164 GLY B O 1
ATOM 4233 N N . HIS B 1 165 ? 10.828 -7.461 -33.875 1 98.5 165 HIS B N 1
ATOM 4234 C CA . HIS B 1 165 ? 9.727 -6.605 -33.438 1 98.5 165 HIS B CA 1
ATOM 4235 C C . HIS B 1 165 ? 10.164 -5.688 -32.312 1 98.5 165 HIS B C 1
ATOM 4237 O O . HIS B 1 165 ? 10.891 -6.105 -31.406 1 98.5 165 HIS B O 1
ATOM 4243 N N . PRO B 1 166 ? 9.773 -4.473 -32.219 1 98.31 166 PRO B N 1
ATOM 4244 C CA . PRO B 1 166 ? 10.219 -3.498 -31.234 1 98.31 166 PRO B CA 1
ATOM 4245 C C . PRO B 1 166 ? 9.352 -3.502 -29.984 1 98.31 166 PRO B C 1
ATOM 4247 O O . PRO B 1 166 ? 9.578 -2.711 -29.062 1 98.31 166 PRO B O 1
ATOM 4250 N N . ALA B 1 167 ? 8.305 -4.328 -29.859 1 98.69 167 ALA B N 1
ATOM 4251 C CA . ALA B 1 167 ? 7.391 -4.344 -28.719 1 98.69 167 ALA B CA 1
ATOM 4252 C C . ALA B 1 167 ? 8.148 -4.453 -27.406 1 98.69 167 ALA B C 1
ATOM 4254 O O . ALA B 1 167 ? 9.164 -5.148 -27.328 1 98.69 167 ALA B O 1
ATOM 4255 N N . LEU B 1 168 ? 7.676 -3.721 -26.375 1 98.88 168 LEU B N 1
ATOM 4256 C CA . LEU B 1 168 ? 8.18 -3.904 -25.016 1 98.88 168 LEU B CA 1
ATOM 4257 C C . LEU B 1 168 ? 7.863 -5.305 -24.5 1 98.88 168 LEU B C 1
ATOM 4259 O O . LEU B 1 168 ? 6.871 -5.91 -24.922 1 98.88 168 LEU B O 1
ATOM 4263 N N . LEU B 1 169 ? 8.711 -5.855 -23.656 1 98.94 169 LEU B N 1
ATOM 4264 C CA . LEU B 1 169 ? 8.422 -7.07 -22.906 1 98.94 169 LEU B CA 1
ATOM 4265 C C . LEU B 1 169 ? 8.141 -6.746 -21.438 1 98.94 169 LEU B C 1
ATOM 4267 O O . LEU B 1 169 ? 9.047 -6.348 -20.703 1 98.94 169 LEU B O 1
ATOM 4271 N N . LEU B 1 170 ? 6.895 -6.82 -21 1 98.94 170 LEU B N 1
ATOM 4272 C CA . LEU B 1 170 ? 6.473 -6.668 -19.625 1 98.94 170 LEU B CA 1
ATOM 4273 C C . LEU B 1 170 ? 6.215 -8.023 -18.984 1 98.94 170 LEU B C 1
ATOM 4275 O O . LEU B 1 170 ? 5.43 -8.82 -19.5 1 98.94 170 LEU B O 1
ATOM 4279 N N . VAL B 1 171 ? 6.816 -8.281 -17.844 1 99 171 VAL B N 1
ATOM 4280 C CA . VAL B 1 171 ? 6.738 -9.602 -17.234 1 99 171 VAL B CA 1
ATOM 4281 C C . VAL B 1 171 ? 6.27 -9.484 -15.789 1 99 171 VAL B C 1
ATOM 4283 O O . VAL B 1 171 ? 6.867 -8.766 -14.992 1 99 171 VAL B O 1
ATOM 4286 N N . ASP B 1 172 ? 5.172 -10.172 -15.461 1 98.94 172 ASP B N 1
ATOM 4287 C CA . ASP B 1 172 ? 4.734 -10.336 -14.078 1 98.94 172 ASP B CA 1
ATOM 4288 C C . ASP B 1 172 ? 5.547 -11.414 -13.367 1 98.94 172 ASP B C 1
ATOM 4290 O O . ASP B 1 172 ? 5.461 -12.594 -13.711 1 98.94 172 ASP B O 1
ATOM 4294 N N . THR B 1 173 ? 6.277 -10.992 -12.367 1 98.88 173 THR B N 1
ATOM 4295 C CA . THR B 1 173 ? 7.07 -11.93 -11.578 1 98.88 173 THR B CA 1
ATOM 4296 C C . THR B 1 173 ? 6.633 -11.922 -10.117 1 98.88 173 THR B C 1
ATOM 4298 O O . THR B 1 173 ? 7.441 -12.156 -9.219 1 98.88 173 THR B O 1
ATOM 4301 N N . ILE B 1 174 ? 5.398 -11.617 -9.812 1 98.69 174 ILE B N 1
ATOM 4302 C CA . ILE B 1 174 ? 4.863 -11.5 -8.461 1 98.69 174 ILE B CA 1
ATOM 4303 C C . ILE B 1 174 ? 5.121 -12.797 -7.699 1 98.69 174 ILE B C 1
ATOM 4305 O O . ILE B 1 174 ? 5.531 -12.773 -6.535 1 98.69 174 ILE B O 1
ATOM 4309 N N . SER B 1 175 ? 4.961 -13.914 -8.383 1 98.25 175 SER B N 1
ATOM 4310 C CA . SER B 1 175 ? 5.094 -15.188 -7.68 1 98.25 175 SER B CA 1
ATOM 4311 C C . SER B 1 175 ? 6.414 -15.867 -8.016 1 98.25 175 SER B C 1
ATOM 4313 O O . SER B 1 175 ? 6.656 -17 -7.59 1 98.25 175 SER B O 1
ATOM 4315 N N . SER B 1 176 ? 7.281 -15.242 -8.828 1 98.56 176 SER B N 1
ATOM 4316 C CA . SER B 1 176 ? 8.531 -15.906 -9.195 1 98.56 176 SER B CA 1
ATOM 4317 C C . SER B 1 176 ? 9.734 -15.211 -8.57 1 98.56 176 SER B C 1
ATOM 4319 O O . SER B 1 176 ? 10.688 -15.859 -8.148 1 98.56 176 SER B O 1
ATOM 4321 N N . LEU B 1 177 ? 9.734 -13.875 -8.469 1 98.62 177 LEU B N 1
ATOM 4322 C CA . LEU B 1 177 ? 10.883 -13.148 -7.93 1 98.62 177 LEU B CA 1
ATOM 4323 C C . LEU B 1 177 ? 11.242 -13.664 -6.543 1 98.62 177 LEU B C 1
ATOM 4325 O O . LEU B 1 177 ? 10.367 -13.797 -5.68 1 98.62 177 LEU B O 1
ATOM 4329 N N . GLY B 1 178 ? 12.484 -13.992 -6.355 1 97.94 178 GLY B N 1
ATOM 4330 C CA . GLY B 1 178 ? 12.984 -14.438 -5.066 1 97.94 178 GLY B CA 1
ATOM 4331 C C . GLY B 1 178 ? 12.797 -15.93 -4.836 1 97.94 178 GLY B C 1
ATOM 4332 O O . GLY B 1 178 ? 13.242 -16.469 -3.82 1 97.94 178 GLY B O 1
ATOM 4333 N N . SER B 1 179 ? 12.125 -16.656 -5.824 1 98.06 179 SER B N 1
ATOM 4334 C CA . SER B 1 179 ? 11.906 -18.094 -5.664 1 98.06 179 SER B CA 1
ATOM 4335 C C . SER B 1 179 ? 12.148 -18.844 -6.969 1 98.06 179 SER B C 1
ATOM 4337 O O . SER B 1 179 ? 12.289 -20.062 -6.973 1 98.06 179 SER B O 1
ATOM 4339 N N . VAL B 1 180 ? 12.062 -18.156 -8.078 1 97.56 180 VAL B N 1
ATOM 4340 C CA . VAL B 1 180 ? 12.43 -18.594 -9.43 1 97.56 180 VAL B CA 1
ATOM 4341 C C . VAL B 1 180 ? 13.477 -17.641 -10 1 97.56 180 VAL B C 1
ATOM 4343 O O . VAL B 1 180 ? 13.516 -16.469 -9.648 1 97.56 180 VAL B O 1
ATOM 4346 N N . ASP B 1 181 ? 14.344 -18.156 -10.805 1 97.12 181 ASP B N 1
ATOM 4347 C CA . ASP B 1 181 ? 15.328 -17.297 -11.453 1 97.12 181 ASP B CA 1
ATOM 4348 C C . ASP B 1 181 ? 14.648 -16.219 -12.289 1 97.12 181 ASP B C 1
ATOM 4350 O O . ASP B 1 181 ? 13.758 -16.516 -13.086 1 97.12 181 ASP B O 1
ATOM 4354 N N . VAL B 1 182 ? 14.938 -14.977 -12.094 1 98.12 182 VAL B N 1
ATOM 4355 C CA . VAL B 1 182 ? 14.484 -13.797 -12.82 1 98.12 182 VAL B CA 1
ATOM 4356 C C . VAL B 1 182 ? 15.672 -12.883 -13.109 1 98.12 182 VAL B C 1
ATOM 4358 O O . VAL B 1 182 ? 16.375 -12.445 -12.18 1 98.12 182 VAL B O 1
ATOM 4361 N N . ARG B 1 183 ? 15.938 -12.648 -14.336 1 98.62 183 ARG B N 1
ATOM 4362 C CA . ARG B 1 183 ? 17.062 -11.805 -14.727 1 98.62 183 ARG B CA 1
ATOM 4363 C C . ARG B 1 183 ? 16.594 -10.68 -15.648 1 98.62 183 ARG B C 1
ATOM 4365 O O . ARG B 1 183 ? 16.688 -10.797 -16.875 1 98.62 183 ARG B O 1
ATOM 4372 N N . HIS B 1 184 ? 16.25 -9.57 -15.047 1 98.81 184 HIS B N 1
ATOM 4373 C CA . HIS B 1 184 ? 15.617 -8.453 -15.758 1 98.81 184 HIS B CA 1
ATOM 4374 C C . HIS B 1 184 ? 16.484 -7.984 -16.922 1 98.81 184 HIS B C 1
ATOM 4376 O O . HIS B 1 184 ? 16.016 -7.914 -18.062 1 98.81 184 HIS B O 1
ATOM 4382 N N . ASP B 1 185 ? 17.781 -7.676 -16.656 1 98.81 185 ASP B N 1
ATOM 4383 C CA . ASP B 1 185 ? 18.656 -7.129 -17.688 1 98.81 185 ASP B CA 1
ATOM 4384 C C . ASP B 1 185 ? 19.047 -8.203 -18.703 1 98.81 185 ASP B C 1
ATOM 4386 O O . ASP B 1 185 ? 18.875 -8.016 -19.906 1 98.81 185 ASP B O 1
ATOM 4390 N N . GLU B 1 186 ? 19.469 -9.344 -18.203 1 98.69 186 GLU B N 1
ATOM 4391 C CA . GLU B 1 186 ? 20 -10.391 -19.078 1 98.69 186 GLU B CA 1
ATOM 4392 C C . GLU B 1 186 ? 18.922 -10.922 -20.016 1 98.69 186 GLU B C 1
ATOM 4394 O O . GLU B 1 186 ? 19.203 -11.242 -21.172 1 98.69 186 GLU B O 1
ATOM 4399 N N . TRP B 1 187 ? 17.641 -11.008 -19.547 1 98.75 187 TRP B N 1
ATOM 4400 C CA . TRP B 1 187 ? 16.562 -11.57 -20.359 1 98.75 187 TRP B CA 1
ATOM 4401 C C . TRP B 1 187 ? 15.938 -10.5 -21.25 1 98.75 187 TRP B C 1
ATOM 4403 O O . TRP B 1 187 ? 14.992 -10.781 -21.984 1 98.75 187 TRP B O 1
ATOM 4413 N N . GLY B 1 188 ? 16.469 -9.281 -21.172 1 98.69 188 GLY B N 1
ATOM 4414 C CA . GLY B 1 188 ? 15.938 -8.203 -22 1 98.69 188 GLY B CA 1
ATOM 4415 C C . GLY B 1 188 ? 14.508 -7.84 -21.641 1 98.69 188 GLY B C 1
ATOM 4416 O O . GLY B 1 188 ? 13.711 -7.508 -22.531 1 98.69 188 GLY B O 1
ATOM 4417 N N . VAL B 1 189 ? 14.133 -7.984 -20.422 1 98.94 189 VAL B N 1
ATOM 4418 C CA . VAL B 1 189 ? 12.805 -7.574 -19.953 1 98.94 189 VAL B CA 1
ATOM 4419 C C . VAL B 1 189 ? 12.766 -6.055 -19.812 1 98.94 189 VAL B C 1
ATOM 4421 O O . VAL B 1 189 ? 13.711 -5.445 -19.312 1 98.94 189 VAL B O 1
ATOM 4424 N N . ASP B 1 190 ? 11.719 -5.426 -20.266 1 98.94 190 ASP B N 1
ATOM 4425 C CA . ASP B 1 190 ? 11.625 -3.969 -20.203 1 98.94 190 ASP B CA 1
ATOM 4426 C C . ASP B 1 190 ? 10.992 -3.516 -18.891 1 98.94 190 ASP B C 1
ATOM 4428 O O . ASP B 1 190 ? 11.359 -2.471 -18.344 1 98.94 190 ASP B O 1
ATOM 4432 N N . VAL B 1 191 ? 9.969 -4.246 -18.469 1 98.94 191 VAL B N 1
ATOM 4433 C CA . VAL B 1 191 ? 9.344 -4 -17.172 1 98.94 191 VAL B CA 1
ATOM 4434 C C . VAL B 1 191 ? 9.133 -5.32 -16.438 1 98.94 191 VAL B C 1
ATOM 4436 O O . VAL B 1 191 ? 8.523 -6.25 -16.969 1 98.94 191 VAL B O 1
ATOM 4439 N N . THR B 1 192 ? 9.664 -5.449 -15.258 1 98.94 192 THR B N 1
ATOM 4440 C CA . THR B 1 192 ? 9.391 -6.574 -14.367 1 98.94 192 THR B CA 1
ATOM 4441 C C . THR B 1 192 ? 8.539 -6.133 -13.18 1 98.94 192 THR B C 1
ATOM 4443 O O . THR B 1 192 ? 8.898 -5.199 -12.461 1 98.94 192 THR B O 1
ATOM 4446 N N . VAL B 1 193 ? 7.414 -6.77 -12.984 1 98.88 193 VAL B N 1
ATOM 4447 C CA . VAL B 1 193 ? 6.488 -6.453 -11.906 1 98.88 193 VAL B CA 1
ATOM 4448 C C . VAL B 1 193 ? 6.574 -7.523 -10.82 1 98.88 193 VAL B C 1
ATOM 4450 O O . VAL B 1 193 ? 6.68 -8.719 -11.125 1 98.88 193 VAL B O 1
ATOM 4453 N N . SER B 1 194 ? 6.5 -7.09 -9.547 1 98.81 194 SER B N 1
ATOM 4454 C CA . SER B 1 194 ? 6.477 -8.07 -8.469 1 98.81 194 SER B CA 1
ATOM 4455 C C . SER B 1 194 ? 5.75 -7.531 -7.242 1 98.81 194 SER B C 1
ATOM 4457 O O . SER B 1 194 ? 5.223 -6.418 -7.266 1 98.81 194 SER B O 1
ATOM 4459 N N . GLY B 1 195 ? 5.582 -8.383 -6.219 1 98.31 195 GLY B N 1
ATOM 4460 C CA . GLY B 1 195 ? 5 -8.078 -4.922 1 98.31 195 GLY B CA 1
ATOM 4461 C C . GLY B 1 195 ? 5.793 -8.656 -3.764 1 98.31 195 GLY B C 1
ATOM 4462 O O . GLY B 1 195 ? 6.715 -9.453 -3.973 1 98.31 195 GLY B O 1
ATOM 4463 N N . SER B 1 196 ? 5.414 -8.273 -2.609 1 98.38 196 SER B N 1
ATOM 4464 C CA . SER B 1 196 ? 6.27 -8.562 -1.463 1 98.38 196 SER B CA 1
ATOM 4465 C C . SER B 1 196 ? 5.977 -9.945 -0.886 1 98.38 196 SER B C 1
ATOM 4467 O O . SER B 1 196 ? 6.848 -10.562 -0.273 1 98.38 196 SER B O 1
ATOM 4469 N N . GLN B 1 197 ? 4.832 -10.547 -1.059 1 97.81 197 GLN B N 1
ATOM 4470 C CA . GLN B 1 197 ? 4.293 -11.523 -0.121 1 97.81 197 GLN B CA 1
ATOM 4471 C C . GLN B 1 197 ? 4.562 -12.953 -0.598 1 97.81 197 GLN B C 1
ATOM 4473 O O . GLN B 1 197 ? 3.898 -13.891 -0.158 1 97.81 197 GLN B O 1
ATOM 4478 N N . LYS B 1 198 ? 5.387 -13.172 -1.553 1 97.5 198 LYS B N 1
ATOM 4479 C CA . LYS B 1 198 ? 5.668 -14.5 -2.076 1 97.5 198 LYS B CA 1
ATOM 4480 C C . LYS B 1 198 ? 7.133 -14.875 -1.881 1 97.5 198 LYS B C 1
ATOM 4482 O O . LYS B 1 198 ? 7.57 -15.133 -0.757 1 97.5 198 LYS B O 1
ATOM 4487 N N . GLY B 1 199 ? 7.922 -14.773 -2.959 1 97.44 199 GLY B N 1
ATOM 4488 C CA . GLY B 1 199 ? 9.312 -15.195 -2.891 1 97.44 199 GLY B CA 1
ATOM 4489 C C . GLY B 1 199 ? 10.172 -14.281 -2.029 1 97.44 199 GLY B C 1
ATOM 4490 O O . GLY B 1 199 ? 11.203 -14.711 -1.505 1 97.44 199 GLY B O 1
ATOM 4491 N N . LEU B 1 200 ? 9.75 -13.062 -1.828 1 97.38 200 LEU B N 1
ATOM 4492 C CA . LEU B 1 200 ? 10.5 -12.125 -0.997 1 97.38 200 LEU B CA 1
ATOM 4493 C C . LEU B 1 200 ? 10.234 -12.383 0.483 1 97.38 200 LEU B C 1
ATOM 4495 O O . LEU B 1 200 ? 10.891 -11.797 1.347 1 97.38 200 LEU B O 1
ATOM 4499 N N . MET B 1 201 ? 9.266 -13.172 0.785 1 97.12 201 MET B N 1
ATOM 4500 C CA . MET B 1 201 ? 8.969 -13.648 2.133 1 97.12 201 MET B CA 1
ATOM 4501 C C . MET B 1 201 ? 8.664 -12.484 3.07 1 97.12 201 MET B C 1
ATOM 4503 O O . MET B 1 201 ? 9.164 -12.445 4.199 1 97.12 201 MET B O 1
ATOM 4507 N N . LEU B 1 202 ? 8.031 -11.5 2.561 1 97.56 202 LEU B N 1
ATOM 4508 C CA . LEU B 1 202 ? 7.484 -10.391 3.34 1 97.56 202 LEU B CA 1
ATOM 4509 C C . LEU B 1 202 ? 5.973 -10.523 3.482 1 97.56 202 LEU B C 1
ATOM 4511 O O . LEU B 1 202 ? 5.324 -11.18 2.662 1 97.56 202 LEU B O 1
ATOM 4515 N N . PRO B 1 203 ? 5.434 -9.914 4.562 1 97.38 203 PRO B N 1
ATOM 4516 C CA . PRO B 1 203 ? 3.986 -9.703 4.504 1 97.38 203 PRO B CA 1
ATOM 4517 C C . PRO B 1 203 ? 3.561 -8.883 3.283 1 97.38 203 PRO B C 1
ATOM 4519 O O . PRO B 1 203 ? 4.359 -8.125 2.734 1 97.38 203 PRO B O 1
ATOM 4522 N N . PRO B 1 204 ? 2.273 -9.102 2.818 1 98.31 204 PRO B N 1
ATOM 4523 C CA . PRO B 1 204 ? 1.785 -8.281 1.704 1 98.31 204 PRO B CA 1
ATOM 4524 C C . PRO B 1 204 ? 1.75 -6.793 2.035 1 98.31 204 PRO B C 1
ATOM 4526 O O . PRO B 1 204 ? 1.452 -6.418 3.172 1 98.31 204 PRO B O 1
ATOM 4529 N N . GLY B 1 205 ? 2.004 -5.91 1.014 1 98.44 205 GLY B N 1
ATOM 4530 C CA . GLY B 1 205 ? 1.886 -4.477 1.233 1 98.44 205 GLY B CA 1
ATOM 4531 C C . GLY B 1 205 ? 2.824 -3.662 0.365 1 98.44 205 GLY B C 1
ATOM 4532 O O . GLY B 1 205 ? 2.797 -2.43 0.399 1 98.44 205 GLY B O 1
ATOM 4533 N N . LEU B 1 206 ? 3.689 -4.336 -0.417 1 98.75 206 LEU B N 1
ATOM 4534 C CA . LEU B 1 206 ? 4.586 -3.637 -1.331 1 98.75 206 LEU B CA 1
ATOM 4535 C C . LEU B 1 206 ? 4.414 -4.148 -2.758 1 98.75 206 LEU B C 1
ATOM 4537 O O . LEU B 1 206 ? 4.195 -5.34 -2.973 1 98.75 206 LEU B O 1
ATOM 4541 N N . GLY B 1 207 ? 4.457 -3.285 -3.715 1 98.69 207 GLY B N 1
ATOM 4542 C CA . GLY B 1 207 ? 4.625 -3.584 -5.129 1 98.69 207 GLY B CA 1
ATOM 4543 C C . GLY B 1 207 ? 5.941 -3.088 -5.691 1 98.69 207 GLY B C 1
ATOM 4544 O O . GLY B 1 207 ? 6.5 -2.104 -5.203 1 98.69 207 GLY B O 1
ATOM 4545 N N . PHE B 1 208 ? 6.473 -3.74 -6.695 1 98.81 208 PHE B N 1
ATOM 4546 C CA . PHE B 1 208 ? 7.773 -3.404 -7.262 1 98.81 208 PHE B CA 1
ATOM 4547 C C . PHE B 1 208 ? 7.703 -3.338 -8.781 1 98.81 208 PHE B C 1
ATOM 4549 O O . PHE B 1 208 ? 6.984 -4.121 -9.406 1 98.81 208 PHE B O 1
ATOM 4556 N N . THR B 1 209 ? 8.492 -2.436 -9.383 1 98.81 209 THR B N 1
ATOM 4557 C CA . THR B 1 209 ? 8.703 -2.434 -10.828 1 98.81 209 THR B CA 1
ATOM 4558 C C . THR B 1 209 ? 10.164 -2.16 -11.164 1 98.81 209 THR B C 1
ATOM 4560 O O . THR B 1 209 ? 10.711 -1.124 -10.781 1 98.81 209 THR B O 1
ATOM 4563 N N . ALA B 1 210 ? 10.828 -3.096 -11.773 1 98.88 210 ALA B N 1
ATOM 4564 C CA . ALA B 1 210 ? 12.109 -2.809 -12.414 1 98.88 210 ALA B CA 1
ATOM 4565 C C . ALA B 1 210 ? 11.906 -2.25 -13.82 1 98.88 210 ALA B C 1
ATOM 4567 O O . ALA B 1 210 ? 11.031 -2.715 -14.562 1 98.88 210 ALA B O 1
ATOM 4568 N N . ILE B 1 211 ? 12.688 -1.303 -14.195 1 98.75 211 ILE B N 1
ATOM 4569 C CA . ILE B 1 211 ? 12.383 -0.508 -15.383 1 98.75 211 ILE B CA 1
ATOM 4570 C C . ILE B 1 211 ? 13.617 -0.407 -16.266 1 98.75 211 ILE B C 1
ATOM 4572 O O . ILE B 1 211 ? 14.688 -0.014 -15.812 1 98.75 211 ILE B O 1
ATOM 4576 N N . SER B 1 212 ? 13.508 -0.773 -17.531 1 98.69 212 SER B N 1
ATOM 4577 C CA . SER B 1 212 ? 14.578 -0.547 -18.5 1 98.69 212 SER B CA 1
ATOM 4578 C C . SER B 1 212 ? 14.547 0.879 -19.047 1 98.69 212 SER B C 1
ATOM 4580 O O . SER B 1 212 ? 13.562 1.598 -18.859 1 98.69 212 SER B O 1
ATOM 4582 N N . GLU B 1 213 ? 15.625 1.265 -19.688 1 97.94 213 GLU B N 1
ATOM 4583 C CA . GLU B 1 213 ? 15.656 2.568 -20.344 1 97.94 213 GLU B CA 1
ATOM 4584 C C . GLU B 1 213 ? 14.602 2.654 -21.453 1 97.94 213 GLU B C 1
ATOM 4586 O O . GLU B 1 213 ? 13.992 3.703 -21.656 1 97.94 213 GLU B O 1
ATOM 4591 N N . LYS B 1 214 ? 14.445 1.545 -22.188 1 98.06 214 LYS B N 1
ATOM 4592 C CA . LYS B 1 214 ? 13.461 1.48 -23.266 1 98.06 214 LYS B CA 1
ATOM 4593 C C . LYS B 1 214 ? 12.055 1.712 -22.734 1 98.06 214 LYS B C 1
ATOM 4595 O O . LYS B 1 214 ? 11.273 2.455 -23.328 1 98.06 214 LYS B O 1
ATOM 4600 N N . ALA B 1 215 ? 11.727 1.103 -21.625 1 98.31 215 ALA B N 1
ATOM 4601 C CA . ALA B 1 215 ? 10.414 1.282 -21 1 98.31 215 ALA B CA 1
ATOM 4602 C C . ALA B 1 215 ? 10.234 2.711 -20.5 1 98.31 215 ALA B C 1
ATOM 4604 O O . ALA B 1 215 ? 9.156 3.293 -20.625 1 98.31 215 ALA B O 1
ATOM 4605 N N . ARG B 1 216 ? 11.258 3.211 -19.875 1 97.06 216 ARG B N 1
ATOM 4606 C CA . ARG B 1 216 ? 11.195 4.578 -19.359 1 97.06 216 ARG B CA 1
ATOM 4607 C C . ARG B 1 216 ? 10.969 5.578 -20.484 1 97.06 216 ARG B C 1
ATOM 4609 O O . ARG B 1 216 ? 10.219 6.543 -20.328 1 97.06 216 ARG B O 1
ATOM 4616 N N . ALA B 1 217 ? 11.609 5.391 -21.609 1 96.81 217 ALA B N 1
ATOM 4617 C CA . ALA B 1 217 ? 11.453 6.25 -22.781 1 96.81 217 ALA B CA 1
ATOM 4618 C C . ALA B 1 217 ? 10.016 6.211 -23.297 1 96.81 217 ALA B C 1
ATOM 4620 O O . ALA B 1 217 ? 9.477 7.23 -23.734 1 96.81 217 ALA B O 1
ATOM 4621 N N . ALA B 1 218 ? 9.398 5.039 -23.281 1 95.62 218 ALA B N 1
ATOM 4622 C CA . ALA B 1 218 ? 8.008 4.895 -23.703 1 95.62 218 ALA B CA 1
ATOM 4623 C C . ALA B 1 218 ? 7.074 5.727 -22.828 1 95.62 218 ALA B C 1
ATOM 4625 O O . ALA B 1 218 ? 6.043 6.215 -23.297 1 95.62 218 ALA B O 1
ATOM 4626 N N . GLY B 1 219 ? 7.438 5.902 -21.578 1 92.75 219 GLY B N 1
ATOM 4627 C CA . GLY B 1 219 ? 6.633 6.629 -20.609 1 92.75 219 GLY B CA 1
ATOM 4628 C C . GLY B 1 219 ? 6.594 8.125 -20.875 1 92.75 219 GLY B C 1
ATOM 4629 O O . GLY B 1 219 ? 5.68 8.812 -20.422 1 92.75 219 GLY B O 1
ATOM 4630 N N . LYS B 1 220 ? 7.543 8.641 -21.547 1 91.44 220 LYS B N 1
ATOM 4631 C CA . LYS B 1 220 ? 7.641 10.078 -21.797 1 91.44 220 LYS B CA 1
ATOM 4632 C C . LYS B 1 220 ? 6.562 10.531 -22.781 1 91.44 220 LYS B C 1
ATOM 4634 O O . LYS B 1 220 ? 6.156 11.695 -22.75 1 91.44 220 LYS B O 1
ATOM 4639 N N . SER B 1 221 ? 6.062 9.586 -23.609 1 88.88 221 SER B N 1
ATOM 4640 C CA . SER B 1 221 ? 5.156 10 -24.672 1 88.88 221 SER B CA 1
ATOM 4641 C C . SER B 1 221 ? 3.768 9.398 -24.484 1 88.88 221 SER B C 1
ATOM 4643 O O . SER B 1 221 ? 2.855 9.672 -25.266 1 88.88 221 SER B O 1
ATOM 4645 N N . ASN B 1 222 ? 3.578 8.609 -23.453 1 90.38 222 ASN B N 1
ATOM 4646 C CA . ASN B 1 222 ? 2.27 7.969 -23.359 1 90.38 222 ASN B CA 1
ATOM 4647 C C . ASN B 1 222 ? 1.211 8.938 -22.844 1 90.38 222 ASN B C 1
ATOM 4649 O O . ASN B 1 222 ? 1.541 9.977 -22.266 1 90.38 222 ASN B O 1
ATOM 4653 N N . ASN B 1 223 ? -0.064 8.594 -23.062 1 93 223 ASN B N 1
ATOM 4654 C CA . ASN B 1 223 ? -1.125 9.57 -22.828 1 93 223 ASN B CA 1
ATOM 4655 C C . ASN B 1 223 ? -2.008 9.156 -21.656 1 93 223 ASN B C 1
ATOM 4657 O O . ASN B 1 223 ? -3.043 9.773 -21.406 1 93 223 ASN B O 1
ATOM 4661 N N . LEU B 1 224 ? -1.658 8.086 -20.984 1 94.69 224 LEU B N 1
ATOM 4662 C CA . LEU B 1 224 ? -2.482 7.695 -19.844 1 94.69 224 LEU B CA 1
ATOM 4663 C C . LEU B 1 224 ? -2.168 8.555 -18.625 1 94.69 224 LEU B C 1
ATOM 4665 O O . LEU B 1 224 ? -0.999 8.812 -18.328 1 94.69 224 LEU B O 1
ATOM 4669 N N . PRO B 1 225 ? -3.199 9.078 -17.922 1 93.5 225 PRO B N 1
ATOM 4670 C CA . PRO B 1 225 ? -2.941 9.844 -16.688 1 93.5 225 PRO B CA 1
ATOM 4671 C C . PRO B 1 225 ? -2.412 8.969 -15.555 1 93.5 225 PRO B C 1
ATOM 4673 O O . PRO B 1 225 ? -2.795 7.801 -15.438 1 93.5 225 PRO B O 1
ATOM 4676 N N . ARG B 1 226 ? -1.507 9.5 -14.836 1 93.94 226 ARG B N 1
ATOM 4677 C CA . ARG B 1 226 ? -0.961 8.82 -13.672 1 93.94 226 ARG B CA 1
ATOM 4678 C C . ARG B 1 226 ? -0.439 9.82 -12.648 1 93.94 226 ARG B C 1
ATOM 4680 O O . ARG B 1 226 ? -0.057 10.938 -13 1 93.94 226 ARG B O 1
ATOM 4687 N N . SER B 1 227 ? -0.485 9.477 -11.367 1 95.56 227 SER B N 1
ATOM 4688 C CA . SER B 1 227 ? 0.085 10.266 -10.281 1 95.56 227 SER B CA 1
ATOM 4689 C C . SER B 1 227 ? 0.741 9.375 -9.234 1 95.56 227 SER B C 1
ATOM 4691 O O . SER B 1 227 ? 1.969 9.266 -9.18 1 95.56 227 SER B O 1
ATOM 4693 N N . TYR B 1 228 ? -0.063 8.555 -8.547 1 97.38 228 TYR B N 1
ATOM 4694 C CA . TYR B 1 228 ? 0.459 7.688 -7.496 1 97.38 228 TYR B CA 1
ATOM 4695 C C . TYR B 1 228 ? 1.497 6.719 -8.055 1 97.38 228 TYR B C 1
ATOM 4697 O O . TYR B 1 228 ? 2.51 6.445 -7.402 1 97.38 228 TYR B O 1
ATOM 4705 N N . TRP B 1 229 ? 1.247 6.199 -9.281 1 97.88 229 TRP B N 1
ATOM 4706 C CA . TRP B 1 229 ? 2.055 5.141 -9.875 1 97.88 229 TRP B CA 1
ATOM 4707 C C . TRP B 1 229 ? 3.119 5.727 -10.797 1 97.88 229 TRP B C 1
ATOM 4709 O O . TRP B 1 229 ? 3.838 4.984 -11.477 1 97.88 229 TRP B O 1
ATOM 4719 N N . ASP B 1 230 ? 3.27 7.016 -10.852 1 97.56 230 ASP B N 1
ATOM 4720 C CA . ASP B 1 230 ? 4.199 7.656 -11.773 1 97.56 230 ASP B CA 1
ATOM 4721 C C . ASP B 1 230 ? 5.648 7.348 -11.406 1 97.56 230 ASP B C 1
ATOM 4723 O O . ASP B 1 230 ? 6.137 7.797 -10.367 1 97.56 230 ASP B O 1
ATOM 4727 N N . TRP B 1 231 ? 6.395 6.676 -12.336 1 97.56 231 TRP B N 1
ATOM 4728 C CA . TRP B 1 231 ? 7.777 6.285 -12.078 1 97.56 231 TRP B CA 1
ATOM 4729 C C . TRP B 1 231 ? 8.664 7.508 -11.883 1 97.56 231 TRP B C 1
ATOM 4731 O O . TRP B 1 231 ? 9.562 7.5 -11.031 1 97.56 231 TRP B O 1
ATOM 4741 N N . GLU B 1 232 ? 8.398 8.523 -12.617 1 96.5 232 GLU B N 1
ATOM 4742 C CA . GLU B 1 232 ? 9.281 9.688 -12.578 1 96.5 232 GLU B CA 1
ATOM 4743 C C . GLU B 1 232 ? 9.195 10.406 -11.234 1 96.5 232 GLU B C 1
ATOM 4745 O O . GLU B 1 232 ? 10.195 10.922 -10.734 1 96.5 232 GLU B O 1
ATOM 4750 N N . GLU B 1 233 ? 7.988 10.43 -10.68 1 95.62 233 GLU B N 1
ATOM 4751 C CA . GLU B 1 233 ? 7.809 11.039 -9.367 1 95.62 233 GLU B CA 1
ATOM 4752 C C . GLU B 1 233 ? 8.516 10.227 -8.281 1 95.62 233 GLU B C 1
ATOM 4754 O O . GLU B 1 233 ? 8.938 10.781 -7.262 1 95.62 233 GLU B O 1
ATOM 4759 N N . MET B 1 234 ? 8.695 8.938 -8.484 1 97.44 234 MET B N 1
ATOM 4760 C CA . MET B 1 234 ? 9.367 8.047 -7.539 1 97.44 234 MET B CA 1
ATOM 4761 C C . MET B 1 234 ? 10.883 8.125 -7.707 1 97.44 234 MET B C 1
ATOM 4763 O O . MET B 1 234 ? 11.617 8.188 -6.719 1 97.44 234 MET B O 1
ATOM 4767 N N . LEU B 1 235 ? 11.352 8.117 -8.984 1 97.62 235 LEU B N 1
ATOM 4768 C CA . LEU B 1 235 ? 12.773 7.977 -9.289 1 97.62 235 LEU B CA 1
ATOM 4769 C C . LEU B 1 235 ? 13.562 9.18 -8.789 1 97.62 235 LEU B C 1
ATOM 4771 O O . LEU B 1 235 ? 14.711 9.047 -8.367 1 97.62 235 LEU B O 1
ATOM 4775 N N . LYS B 1 236 ? 12.93 10.328 -8.766 1 96.81 236 LYS B N 1
ATOM 4776 C CA . LYS B 1 236 ? 13.625 11.539 -8.336 1 96.81 236 LYS B CA 1
ATOM 4777 C C . LYS B 1 236 ? 14.055 11.438 -6.879 1 96.81 236 LYS B C 1
ATOM 4779 O O . LYS B 1 236 ? 15.25 11.469 -6.582 1 96.81 236 LYS B O 1
ATOM 4784 N N . PRO B 1 237 ? 13.148 11.289 -5.961 1 97.19 237 PRO B N 1
ATOM 4785 C CA . PRO B 1 237 ? 13.602 11.18 -4.574 1 97.19 237 PRO B CA 1
ATOM 4786 C C . PRO B 1 237 ? 14.336 9.867 -4.301 1 97.19 237 PRO B C 1
ATOM 4788 O O . PRO B 1 237 ? 15.188 9.805 -3.408 1 97.19 237 PRO B O 1
ATOM 4791 N N . ASN B 1 238 ? 14.07 8.766 -5.047 1 97.69 238 ASN B N 1
ATOM 4792 C CA . ASN B 1 238 ? 14.75 7.488 -4.855 1 97.69 238 ASN B CA 1
ATOM 4793 C C . ASN B 1 238 ? 16.266 7.625 -5.016 1 97.69 238 ASN B C 1
ATOM 4795 O O . ASN B 1 238 ? 17.016 6.867 -4.414 1 97.69 238 ASN B O 1
ATOM 4799 N N . ALA B 1 239 ? 16.672 8.602 -5.828 1 96.31 239 ALA B N 1
ATOM 4800 C CA . ALA B 1 239 ? 18.094 8.805 -6.082 1 96.31 239 ALA B CA 1
ATOM 4801 C C . ALA B 1 239 ? 18.844 9.039 -4.781 1 96.31 239 ALA B C 1
ATOM 4803 O O . ALA B 1 239 ? 20.031 8.695 -4.672 1 96.31 239 ALA B O 1
ATOM 4804 N N . ASN B 1 240 ? 18.109 9.531 -3.758 1 95.81 240 ASN B N 1
ATOM 4805 C CA . ASN B 1 240 ? 18.734 9.828 -2.479 1 95.81 240 ASN B CA 1
ATOM 4806 C C . ASN B 1 240 ? 18.141 8.992 -1.351 1 95.81 240 ASN B C 1
ATOM 4808 O O . ASN B 1 240 ? 18.281 9.336 -0.176 1 95.81 240 ASN B O 1
ATOM 4812 N N . GLY B 1 241 ? 17.375 7.988 -1.733 1 97 241 GLY B N 1
ATOM 4813 C CA . GLY B 1 241 ? 16.875 7.027 -0.765 1 97 241 GLY B CA 1
ATOM 4814 C C . GLY B 1 241 ? 15.531 7.41 -0.188 1 97 241 GLY B C 1
ATOM 4815 O O . GLY B 1 241 ? 15.047 6.77 0.746 1 97 241 GLY B O 1
ATOM 4816 N N . TYR B 1 242 ? 14.953 8.445 -0.708 1 97.69 242 TYR B N 1
ATOM 4817 C CA . TYR B 1 242 ? 13.695 8.93 -0.156 1 97.69 242 TYR B CA 1
ATOM 4818 C C . TYR B 1 242 ? 12.531 8.625 -1.097 1 97.69 242 TYR B C 1
ATOM 4820 O O . TYR B 1 242 ? 12.719 8.008 -2.143 1 97.69 242 TYR B O 1
ATOM 4828 N N . PHE B 1 243 ? 11.305 8.969 -0.709 1 97.69 243 PHE B N 1
ATOM 4829 C CA . PHE B 1 243 ? 10.078 8.695 -1.448 1 97.69 243 PHE B CA 1
ATOM 4830 C C . PHE B 1 243 ? 9.18 9.93 -1.489 1 97.69 243 PHE B C 1
ATOM 4832 O O . PHE B 1 243 ? 9.266 10.797 -0.619 1 97.69 243 PHE B O 1
ATOM 4839 N N . PRO B 1 244 ? 8.336 10.055 -2.482 1 95.62 244 PRO B N 1
ATOM 4840 C CA . PRO B 1 244 ? 7.543 11.273 -2.66 1 95.62 244 PRO B CA 1
ATOM 4841 C C . PRO B 1 244 ? 6.387 11.375 -1.668 1 95.62 244 PRO B C 1
ATOM 4843 O O . PRO B 1 244 ? 5.828 12.461 -1.473 1 95.62 244 PRO B O 1
ATOM 4846 N N . TYR B 1 245 ? 5.957 10.391 -1.104 1 94.94 245 TYR B N 1
ATOM 4847 C CA . TYR B 1 245 ? 4.98 10.305 -0.02 1 94.94 245 TYR B CA 1
ATOM 4848 C C . TYR B 1 245 ? 5.43 9.305 1.039 1 94.94 245 TYR B C 1
ATOM 4850 O O . TYR B 1 245 ? 6.465 8.648 0.888 1 94.94 245 TYR B O 1
ATOM 4858 N N . THR B 1 246 ? 4.691 9.266 2.172 1 94.12 246 THR B N 1
ATOM 4859 C CA . THR B 1 246 ? 5.129 8.461 3.307 1 94.12 246 THR B CA 1
ATOM 4860 C C . THR B 1 246 ? 5.246 6.992 2.912 1 94.12 246 THR B C 1
ATOM 4862 O O . THR B 1 246 ? 4.246 6.355 2.564 1 94.12 246 THR B O 1
ATOM 4865 N N . PRO B 1 247 ? 6.453 6.434 2.914 1 96.56 247 PRO B N 1
ATOM 4866 C CA . PRO B 1 247 ? 6.648 5.031 2.533 1 96.56 247 PRO B CA 1
ATOM 4867 C C . PRO B 1 247 ? 6.254 4.059 3.641 1 96.56 247 PRO B C 1
ATOM 4869 O O . PRO B 1 247 ? 6.18 4.441 4.809 1 96.56 247 PRO B O 1
ATOM 4872 N N . ALA B 1 248 ? 6.035 2.797 3.246 1 97.62 248 ALA B N 1
ATOM 4873 C CA . ALA B 1 248 ? 5.695 1.752 4.207 1 97.62 248 ALA B CA 1
ATOM 4874 C C . ALA B 1 248 ? 6.914 1.339 5.023 1 97.62 248 ALA B C 1
ATOM 4876 O O . ALA B 1 248 ? 7.449 0.241 4.844 1 97.62 248 ALA B O 1
ATOM 4877 N N . THR B 1 249 ? 7.254 2.098 5.98 1 97.19 249 THR B N 1
ATOM 4878 C CA . THR B 1 249 ? 8.539 2.076 6.676 1 97.19 249 THR B CA 1
ATOM 4879 C C . THR B 1 249 ? 8.789 0.705 7.297 1 97.19 249 THR B C 1
ATOM 4881 O O . THR B 1 249 ? 9.859 0.12 7.105 1 97.19 249 THR B O 1
ATOM 4884 N N . ASN B 1 250 ? 7.855 0.178 8.023 1 97.88 250 ASN B N 1
ATOM 4885 C CA . ASN B 1 250 ? 8.07 -1.083 8.727 1 97.88 250 ASN B CA 1
ATOM 4886 C C . ASN B 1 250 ? 8.219 -2.248 7.75 1 97.88 250 ASN B C 1
ATOM 4888 O O . ASN B 1 250 ? 8.977 -3.186 8.008 1 97.88 250 ASN B O 1
ATOM 4892 N N . LEU B 1 251 ? 7.457 -2.17 6.625 1 98.38 251 LEU B N 1
ATOM 4893 C CA . LEU B 1 251 ? 7.656 -3.186 5.598 1 98.38 251 LEU B CA 1
ATOM 4894 C C . LEU B 1 251 ? 9.039 -3.055 4.965 1 98.38 251 LEU B C 1
ATOM 4896 O O . LEU B 1 251 ? 9.641 -4.055 4.57 1 98.38 251 LEU B O 1
ATOM 4900 N N . LEU B 1 252 ? 9.539 -1.812 4.898 1 98.69 252 LEU B N 1
ATOM 4901 C CA . LEU B 1 252 ? 10.883 -1.608 4.359 1 98.69 252 LEU B CA 1
ATOM 4902 C C . LEU B 1 252 ? 11.938 -2.182 5.301 1 98.69 252 LEU B C 1
ATOM 4904 O O . LEU B 1 252 ? 12.961 -2.697 4.848 1 98.69 252 LEU B O 1
ATOM 4908 N N . TYR B 1 253 ? 11.68 -2.1 6.68 1 98.38 253 TYR B N 1
ATOM 4909 C CA . TYR B 1 253 ? 12.539 -2.816 7.613 1 98.38 253 TYR B CA 1
ATOM 4910 C C . TYR B 1 253 ? 12.586 -4.305 7.285 1 98.38 253 TYR B C 1
ATOM 4912 O O . TYR B 1 253 ? 13.664 -4.902 7.238 1 98.38 253 TYR B O 1
ATOM 4920 N N . GLY B 1 254 ? 11.406 -4.824 7.078 1 98.56 254 GLY B N 1
ATOM 4921 C CA . GLY B 1 254 ? 11.312 -6.234 6.727 1 98.56 254 GLY B CA 1
ATOM 4922 C C . GLY B 1 254 ? 11.992 -6.566 5.414 1 98.56 254 GLY B C 1
ATOM 4923 O O . GLY B 1 254 ? 12.648 -7.605 5.289 1 98.56 254 GLY B O 1
ATOM 4924 N N . LEU B 1 255 ? 11.836 -5.691 4.453 1 98.75 255 LEU B N 1
ATOM 4925 C CA . LEU B 1 255 ? 12.43 -5.898 3.133 1 98.75 255 LEU B CA 1
ATOM 4926 C C . LEU B 1 255 ? 13.945 -5.98 3.223 1 98.75 255 LEU B C 1
ATOM 4928 O O . LEU B 1 255 ? 14.57 -6.816 2.564 1 98.75 255 LEU B O 1
ATOM 4932 N N . ARG B 1 256 ? 14.516 -5.082 4.016 1 98.56 256 ARG B N 1
ATOM 4933 C CA . ARG B 1 256 ? 15.961 -5.117 4.227 1 98.56 256 ARG B CA 1
ATOM 4934 C C . ARG B 1 256 ? 16.406 -6.484 4.734 1 98.56 256 ARG B C 1
ATOM 4936 O O . ARG B 1 256 ? 17.406 -7.039 4.25 1 98.56 256 ARG B O 1
ATOM 4943 N N . GLU B 1 257 ? 15.648 -7.008 5.68 1 98.25 257 GLU B N 1
ATOM 4944 C CA . GLU B 1 257 ? 15.977 -8.312 6.254 1 98.25 257 GLU B CA 1
ATOM 4945 C C . GLU B 1 257 ? 15.742 -9.43 5.246 1 98.25 257 GLU B C 1
ATOM 4947 O O . GLU B 1 257 ? 16.516 -10.391 5.184 1 98.25 257 GLU B O 1
ATOM 4952 N N . ALA B 1 258 ? 14.68 -9.359 4.535 1 98.31 258 ALA B N 1
ATOM 4953 C CA . ALA B 1 258 ? 14.367 -10.375 3.535 1 98.31 258 ALA B CA 1
ATOM 4954 C C . ALA B 1 258 ? 15.461 -10.461 2.477 1 98.31 258 ALA B C 1
ATOM 4956 O O . ALA B 1 258 ? 15.875 -11.555 2.082 1 98.31 258 ALA B O 1
ATOM 4957 N N . VAL B 1 259 ? 15.906 -9.305 1.979 1 98.56 259 VAL B N 1
ATOM 4958 C CA . VAL B 1 259 ? 16.984 -9.242 0.998 1 98.56 259 VAL B CA 1
ATOM 4959 C C . VAL B 1 259 ? 18.25 -9.867 1.577 1 98.56 259 VAL B C 1
ATOM 4961 O O . VAL B 1 259 ? 18.922 -10.648 0.904 1 98.56 259 VAL B O 1
ATOM 4964 N N . ALA B 1 260 ? 18.516 -9.523 2.834 1 98.44 260 ALA B N 1
ATOM 4965 C CA . ALA B 1 260 ? 19.703 -10.078 3.488 1 98.44 260 ALA B CA 1
ATOM 4966 C C . ALA B 1 260 ? 19.625 -11.602 3.547 1 98.44 260 ALA B C 1
ATOM 4968 O O . ALA B 1 260 ? 20.609 -12.289 3.268 1 98.44 260 ALA B O 1
ATOM 4969 N N . ILE B 1 261 ? 18.531 -12.156 3.889 1 98.12 261 ILE B N 1
ATOM 4970 C CA . ILE B 1 261 ? 18.328 -13.602 4.012 1 98.12 261 ILE B CA 1
ATOM 4971 C C . ILE B 1 261 ? 18.578 -14.266 2.66 1 98.12 261 ILE B C 1
ATOM 4973 O O . ILE B 1 261 ? 19.297 -15.266 2.578 1 98.12 261 ILE B O 1
ATOM 4977 N N . LEU B 1 262 ? 18.016 -13.727 1.592 1 98.31 262 LEU B N 1
ATOM 4978 C CA . LEU B 1 262 ? 18.156 -14.281 0.252 1 98.31 262 LEU B CA 1
ATOM 4979 C C . LEU B 1 262 ? 19.609 -14.258 -0.193 1 98.31 262 LEU B C 1
ATOM 4981 O O . LEU B 1 262 ? 20.109 -15.227 -0.767 1 98.31 262 LEU B O 1
ATOM 4985 N N . LEU B 1 263 ? 20.281 -13.156 0.094 1 98.12 263 LEU B N 1
ATOM 4986 C CA . LEU B 1 263 ? 21.656 -13 -0.367 1 98.12 263 LEU B CA 1
ATOM 4987 C C . LEU B 1 263 ? 22.609 -13.828 0.481 1 98.12 263 LEU B C 1
ATOM 4989 O O . LEU B 1 263 ? 23.625 -14.32 -0.021 1 98.12 263 LEU B O 1
ATOM 4993 N N . GLU B 1 264 ? 22.328 -13.992 1.782 1 98.19 264 GLU B N 1
ATOM 4994 C CA . GLU B 1 264 ? 23.109 -14.859 2.65 1 98.19 264 GLU B CA 1
ATOM 4995 C C . GLU B 1 264 ? 23.094 -16.297 2.154 1 98.19 264 GLU B C 1
ATOM 4997 O O . GLU B 1 264 ? 24.109 -16.984 2.162 1 98.19 264 GLU B O 1
ATOM 5002 N N . GLU B 1 265 ? 21.906 -16.75 1.729 1 96.88 265 GLU B N 1
ATOM 5003 C CA . GLU B 1 265 ? 21.781 -18.094 1.18 1 96.88 265 GLU B CA 1
ATOM 5004 C C . GLU B 1 265 ? 22.391 -18.172 -0.219 1 96.88 265 GLU B C 1
ATOM 5006 O O . GLU B 1 265 ? 22.984 -19.188 -0.586 1 96.88 265 GLU B O 1
ATOM 5011 N N . GLY B 1 266 ? 22.328 -17.062 -0.986 1 97.75 266 GLY B N 1
ATOM 5012 C CA 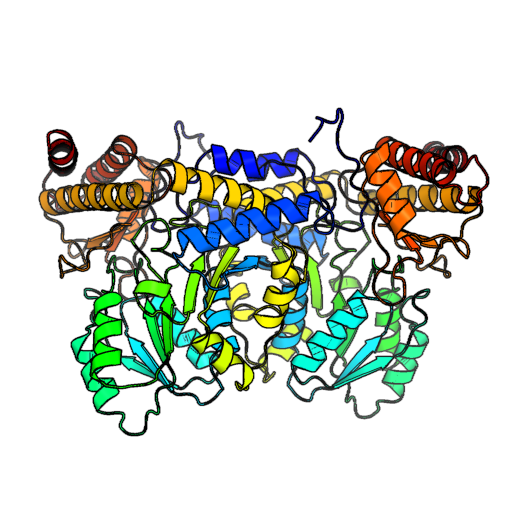. GLY B 1 266 ? 22.688 -17.031 -2.395 1 97.75 266 GLY B CA 1
ATOM 5013 C C . GLY B 1 266 ? 21.547 -17.406 -3.312 1 97.75 266 GLY B C 1
ATOM 5014 O O . GLY B 1 266 ? 20.953 -18.469 -3.168 1 97.75 266 GLY B O 1
ATOM 5015 N N . LEU B 1 267 ? 21.25 -16.625 -4.273 1 97.75 267 LEU B N 1
ATOM 5016 C CA . LEU B 1 267 ? 20.047 -16.75 -5.098 1 97.75 267 LEU B CA 1
ATOM 5017 C C . LEU B 1 267 ? 20.031 -18.094 -5.824 1 97.75 267 LEU B C 1
ATOM 5019 O O . LEU B 1 267 ? 18.984 -18.734 -5.914 1 97.75 267 LEU B O 1
ATOM 5023 N N . ASP B 1 268 ? 21.156 -18.531 -6.328 1 97.38 268 ASP B N 1
ATOM 5024 C CA . ASP B 1 268 ? 21.203 -19.797 -7.027 1 97.38 268 ASP B CA 1
ATOM 5025 C C . ASP B 1 268 ? 20.797 -20.953 -6.105 1 97.38 268 ASP B C 1
ATOM 5027 O O . ASP B 1 268 ? 20.094 -21.875 -6.535 1 97.38 268 ASP B O 1
ATOM 5031 N N . ASN B 1 269 ? 21.25 -20.891 -4.852 1 97.38 269 ASN B N 1
ATOM 5032 C CA . ASN B 1 269 ? 20.859 -21.891 -3.865 1 97.38 269 ASN B CA 1
ATOM 5033 C C . ASN B 1 269 ? 19.359 -21.797 -3.547 1 97.38 269 ASN B C 1
ATOM 5035 O O . ASN B 1 269 ? 18.703 -22.828 -3.346 1 97.38 269 ASN B O 1
ATOM 5039 N N . VAL B 1 270 ? 18.891 -20.594 -3.428 1 97.56 270 VAL B N 1
ATOM 5040 C CA . VAL B 1 270 ? 17.469 -20.359 -3.18 1 97.56 270 VAL B CA 1
ATOM 5041 C C . VAL B 1 270 ? 16.641 -21.031 -4.281 1 97.56 270 VAL B C 1
ATOM 5043 O O . VAL B 1 270 ? 15.68 -21.75 -3.996 1 97.56 270 VAL B O 1
ATOM 5046 N N . PHE B 1 271 ? 17.047 -20.844 -5.559 1 97.81 271 PHE B N 1
ATOM 5047 C CA . PHE B 1 271 ? 16.297 -21.375 -6.688 1 97.81 271 PHE B CA 1
ATOM 5048 C C . PHE B 1 271 ? 16.391 -22.906 -6.719 1 97.81 271 PHE B C 1
ATOM 5050 O O . PHE B 1 271 ? 15.406 -23.578 -6.992 1 97.81 271 PHE B O 1
ATOM 5057 N N . ALA B 1 272 ? 17.547 -23.391 -6.414 1 96.5 272 ALA B N 1
ATOM 5058 C CA . ALA B 1 272 ? 17.75 -24.844 -6.391 1 96.5 272 ALA B CA 1
ATOM 5059 C C . ALA B 1 272 ? 16.891 -25.5 -5.32 1 96.5 272 ALA B C 1
ATOM 5061 O O . ALA B 1 272 ? 16.328 -26.578 -5.535 1 96.5 272 ALA B O 1
ATOM 5062 N N . ARG B 1 273 ? 16.828 -24.891 -4.156 1 95.62 273 ARG B N 1
ATOM 5063 C CA . ARG B 1 273 ? 16.016 -25.422 -3.064 1 95.62 273 ARG B CA 1
ATOM 5064 C C . ARG B 1 273 ? 14.547 -25.484 -3.455 1 95.62 273 ARG B C 1
ATOM 5066 O O . ARG B 1 273 ? 13.867 -26.469 -3.162 1 95.62 273 ARG B O 1
ATOM 5073 N N . HIS B 1 274 ? 14.086 -24.469 -4.133 1 97.69 274 HIS B N 1
ATOM 5074 C CA . HIS B 1 274 ? 12.688 -24.453 -4.559 1 97.69 274 HIS B CA 1
ATOM 5075 C C . HIS B 1 274 ? 12.422 -25.531 -5.598 1 97.69 274 HIS B C 1
ATOM 5077 O O . HIS B 1 274 ? 11.375 -26.188 -5.562 1 97.69 274 HIS B O 1
ATOM 5083 N N . GLN B 1 275 ? 13.359 -25.75 -6.492 1 97.12 275 GLN B N 1
ATOM 5084 C CA . GLN B 1 275 ? 13.234 -26.812 -7.48 1 97.12 275 GLN B CA 1
ATOM 5085 C C . GLN B 1 275 ? 13.188 -28.188 -6.805 1 97.12 275 GLN B C 1
ATOM 5087 O O . GLN B 1 275 ? 12.398 -29.047 -7.199 1 97.12 275 GLN B O 1
ATOM 5092 N N . ARG B 1 276 ? 13.969 -28.328 -5.836 1 96.5 276 ARG B N 1
ATOM 5093 C CA . ARG B 1 276 ? 14.055 -29.594 -5.105 1 96.5 276 ARG B CA 1
ATOM 5094 C C . ARG B 1 276 ? 12.742 -29.891 -4.383 1 96.5 276 ARG B C 1
ATOM 5096 O O . ARG B 1 276 ? 12.234 -31.016 -4.453 1 96.5 276 ARG B O 1
ATOM 5103 N N . LEU B 1 277 ? 12.25 -28.922 -3.678 1 97.88 277 LEU B N 1
ATOM 5104 C CA . LEU B 1 277 ? 10.992 -29.078 -2.961 1 97.88 277 LEU B CA 1
ATOM 5105 C C . LEU B 1 277 ? 9.844 -29.375 -3.93 1 97.88 277 LEU B C 1
ATOM 5107 O O . LEU B 1 277 ? 8.984 -30.203 -3.648 1 97.88 277 LEU B O 1
ATOM 5111 N N . ALA B 1 278 ? 9.859 -28.688 -5.066 1 98.31 278 ALA B N 1
ATOM 5112 C CA . ALA B 1 278 ? 8.828 -28.891 -6.082 1 98.31 278 ALA B CA 1
ATOM 5113 C C . ALA B 1 278 ? 8.875 -30.312 -6.629 1 98.31 278 ALA B C 1
ATOM 5115 O O . ALA B 1 278 ? 7.832 -30.938 -6.812 1 98.31 278 ALA B O 1
ATOM 5116 N N . ALA B 1 279 ? 10.047 -30.766 -6.902 1 97.94 279 ALA B N 1
ATOM 5117 C CA . ALA B 1 279 ? 10.219 -32.125 -7.43 1 97.94 279 ALA B CA 1
ATOM 5118 C C . ALA B 1 279 ? 9.703 -33.156 -6.445 1 97.94 279 ALA B C 1
ATOM 5120 O O . ALA B 1 279 ? 9.055 -34.125 -6.848 1 97.94 279 ALA B O 1
ATOM 5121 N N . ALA B 1 280 ? 10.008 -32.969 -5.195 1 98 280 ALA B N 1
ATOM 5122 C CA . ALA B 1 280 ? 9.531 -33.875 -4.164 1 98 280 ALA B CA 1
ATOM 5123 C C . ALA B 1 280 ? 8.008 -33.875 -4.086 1 98 280 ALA B C 1
ATOM 5125 O O . ALA B 1 280 ? 7.391 -34.938 -3.91 1 98 280 ALA B O 1
ATOM 5126 N N . THR B 1 281 ? 7.473 -32.719 -4.152 1 98.81 281 THR B N 1
ATOM 5127 C CA . THR B 1 281 ? 6.016 -32.594 -4.109 1 98.81 281 THR B CA 1
ATOM 5128 C C . THR B 1 281 ? 5.383 -33.344 -5.285 1 98.81 281 THR B C 1
ATOM 5130 O O . THR B 1 281 ? 4.418 -34.062 -5.105 1 98.81 281 THR B O 1
ATOM 5133 N N . ARG B 1 282 ? 5.902 -33.125 -6.504 1 98.69 282 ARG B N 1
ATOM 5134 C CA . ARG B 1 282 ? 5.359 -33.781 -7.684 1 98.69 282 ARG B CA 1
ATOM 5135 C C . ARG B 1 282 ? 5.543 -35.312 -7.59 1 98.69 282 ARG B C 1
ATOM 5137 O O . ARG B 1 282 ? 4.695 -36.062 -8.055 1 98.69 282 ARG B O 1
ATOM 5144 N N . ALA B 1 283 ? 6.613 -35.75 -6.969 1 98.44 283 ALA B N 1
ATOM 5145 C CA 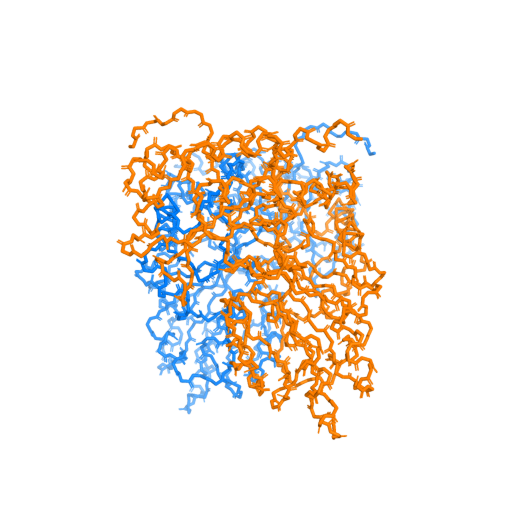. ALA B 1 283 ? 6.816 -37.156 -6.75 1 98.44 283 ALA B CA 1
ATOM 5146 C C . ALA B 1 283 ? 5.707 -37.75 -5.879 1 98.44 283 ALA B C 1
ATOM 5148 O O . ALA B 1 283 ? 5.227 -38.844 -6.137 1 98.44 283 ALA B O 1
ATOM 5149 N N . ALA B 1 284 ? 5.359 -37.062 -4.824 1 98.75 284 ALA B N 1
ATOM 5150 C CA . ALA B 1 284 ? 4.258 -37.5 -3.967 1 98.75 284 ALA B CA 1
ATOM 5151 C C . ALA B 1 284 ? 2.953 -37.594 -4.75 1 98.75 284 ALA B C 1
ATOM 5153 O O . ALA B 1 284 ? 2.217 -38.562 -4.641 1 98.75 284 ALA B O 1
ATOM 5154 N N . VAL B 1 285 ? 2.648 -36.531 -5.547 1 98.81 285 VAL B N 1
ATOM 5155 C CA . VAL B 1 285 ? 1.411 -36.469 -6.32 1 98.81 285 VAL B CA 1
ATOM 5156 C C . VAL B 1 285 ? 1.337 -37.688 -7.273 1 98.81 285 VAL B C 1
ATOM 5158 O O . VAL B 1 285 ? 0.296 -38.312 -7.383 1 98.81 285 VAL B O 1
ATOM 5161 N N . GLU B 1 286 ? 2.42 -37.938 -7.934 1 98.25 286 GLU B N 1
ATOM 5162 C CA . GLU B 1 286 ? 2.488 -39.062 -8.859 1 98.25 286 GLU B CA 1
ATOM 5163 C C . GLU B 1 286 ? 2.289 -40.375 -8.133 1 98.25 286 GLU B C 1
ATOM 5165 O O . GLU B 1 286 ? 1.57 -41.25 -8.617 1 98.25 286 GLU B O 1
ATOM 5170 N N . ALA B 1 287 ? 2.92 -40.469 -7.027 1 98.5 287 ALA B N 1
ATOM 5171 C CA . ALA B 1 287 ? 2.797 -41.719 -6.238 1 98.5 287 ALA B CA 1
ATOM 5172 C C . ALA B 1 287 ? 1.361 -41.906 -5.762 1 98.5 287 ALA B C 1
ATOM 5174 O O . ALA B 1 287 ? 0.888 -43.031 -5.656 1 98.5 287 ALA B O 1
ATOM 5175 N N . TRP B 1 288 ? 0.681 -40.781 -5.41 1 98.56 288 TRP B N 1
ATOM 5176 C CA . TRP B 1 288 ? -0.717 -40.875 -4.996 1 98.56 288 TRP B CA 1
ATOM 5177 C C . TRP B 1 288 ? -1.605 -41.281 -6.16 1 98.56 288 TRP B C 1
ATOM 5179 O O . TRP B 1 288 ? -2.768 -41.656 -5.961 1 98.56 288 TRP B O 1
ATOM 5189 N N . GLY B 1 289 ? -1.039 -41.312 -7.383 1 98.19 289 GLY B N 1
ATOM 5190 C CA . GLY B 1 289 ? -1.833 -41.625 -8.562 1 98.19 289 GLY B CA 1
ATOM 5191 C C . GLY B 1 289 ? -2.682 -40.469 -9.023 1 98.19 289 GLY B C 1
ATOM 5192 O O . GLY B 1 289 ? -3.68 -40.656 -9.727 1 98.19 289 GLY B O 1
ATOM 5193 N N . LEU B 1 290 ? -2.379 -39.312 -8.547 1 98.38 290 LEU B N 1
ATOM 5194 C CA . LEU B 1 290 ? -3.055 -38.094 -8.977 1 98.38 290 LEU B CA 1
ATOM 5195 C C . LEU B 1 290 ? -2.268 -37.375 -10.078 1 98.38 290 LEU B C 1
ATOM 5197 O O . LEU B 1 290 ? -1.138 -37.75 -10.383 1 98.38 290 LEU B O 1
ATOM 5201 N N . GLU B 1 291 ? -2.883 -36.406 -10.648 1 98.12 291 GLU B N 1
ATOM 5202 C CA . GLU B 1 291 ? -2.295 -35.75 -11.805 1 98.12 291 GLU B CA 1
ATOM 5203 C C . GLU B 1 291 ? -1.867 -34.344 -11.469 1 98.12 291 GLU B C 1
ATOM 5205 O O . GLU B 1 291 ? -2.6 -33.594 -10.797 1 98.12 291 GLU B O 1
ATOM 5210 N N . VAL B 1 292 ? -0.638 -34 -11.875 1 98.56 292 VAL B N 1
ATOM 5211 C CA . VAL B 1 292 ? -0.192 -32.625 -11.852 1 98.56 292 VAL B CA 1
ATOM 5212 C C . VAL B 1 292 ? -0.812 -31.859 -13.023 1 98.56 292 VAL B C 1
ATOM 5214 O O . VAL B 1 292 ? -0.809 -32.344 -14.156 1 98.56 292 VAL B O 1
ATOM 5217 N N . LEU B 1 293 ? -1.299 -30.641 -12.75 1 98.75 293 LEU B N 1
ATOM 5218 C CA . LEU B 1 293 ? -2.025 -29.891 -13.766 1 98.75 293 LEU B CA 1
ATOM 5219 C C . LEU B 1 293 ? -1.111 -29.516 -14.93 1 98.75 293 LEU B C 1
ATOM 5221 O O . LEU B 1 293 ? -1.49 -29.672 -16.094 1 98.75 293 LEU B O 1
ATOM 5225 N N . CYS B 1 294 ? 0.07 -28.984 -14.656 1 98.75 294 CYS B N 1
ATOM 5226 C CA . CYS B 1 294 ? 1.021 -28.594 -15.688 1 98.75 294 CYS B CA 1
ATOM 5227 C C . CYS B 1 294 ? 1.528 -29.797 -16.453 1 98.75 294 CYS B C 1
ATOM 5229 O O . CYS B 1 294 ? 2.023 -30.766 -15.859 1 98.75 294 CYS B O 1
ATOM 5231 N N . LEU B 1 295 ? 1.52 -29.75 -17.734 1 98.38 295 LEU B N 1
ATOM 5232 C CA . LEU B 1 295 ? 1.82 -30.938 -18.531 1 98.38 295 LEU B CA 1
ATOM 5233 C C . LEU B 1 295 ? 3.27 -30.906 -19.016 1 98.38 295 LEU B C 1
ATOM 5235 O O . LEU B 1 295 ? 3.883 -31.969 -19.188 1 98.38 295 LEU B O 1
ATOM 5239 N N . ASN B 1 296 ? 3.777 -29.719 -19.281 1 98 296 ASN B N 1
ATOM 5240 C CA . ASN B 1 296 ? 5.145 -29.594 -19.781 1 98 296 ASN B CA 1
ATOM 5241 C C . ASN B 1 296 ? 6.16 -29.609 -18.641 1 98 296 ASN B C 1
ATOM 5243 O O . ASN B 1 296 ? 6.199 -28.688 -17.828 1 98 296 ASN B O 1
ATOM 5247 N N . PRO B 1 297 ? 7.031 -30.547 -18.562 1 97.5 297 PRO B N 1
ATOM 5248 C CA . PRO B 1 297 ? 8 -30.641 -17.469 1 97.5 297 PRO B CA 1
ATOM 5249 C C . PRO B 1 297 ? 8.906 -29.406 -17.375 1 97.5 297 PRO B C 1
ATOM 5251 O O . PRO B 1 297 ? 9.359 -29.047 -16.281 1 97.5 297 PRO B O 1
ATOM 5254 N N . ASP B 1 298 ? 9.102 -28.734 -18.453 1 97.25 298 ASP B N 1
ATOM 5255 C CA . ASP B 1 298 ? 9.977 -27.562 -18.469 1 97.25 298 ASP B CA 1
ATOM 5256 C C . ASP B 1 298 ? 9.258 -26.328 -17.938 1 97.25 298 ASP B C 1
ATOM 5258 O O . ASP B 1 298 ? 9.875 -25.266 -17.766 1 97.25 298 ASP B O 1
ATOM 5262 N N . GLU B 1 299 ? 7.949 -26.516 -17.625 1 98.62 299 GLU B N 1
ATOM 5263 C CA . GLU B 1 299 ? 7.145 -25.359 -17.234 1 98.62 299 GLU B CA 1
ATOM 5264 C C . GLU B 1 299 ? 6.574 -25.547 -15.828 1 98.62 299 GLU B C 1
ATOM 5266 O O . GLU B 1 299 ? 5.75 -24.75 -15.383 1 98.62 299 GLU B O 1
ATOM 5271 N N . HIS B 1 300 ? 7.031 -26.641 -15.125 1 98.69 300 HIS B N 1
ATOM 5272 C CA . HIS B 1 300 ? 6.57 -26.828 -13.758 1 98.69 300 HIS B CA 1
ATOM 5273 C C . HIS B 1 300 ? 6.988 -25.656 -12.859 1 98.69 300 HIS B C 1
ATOM 5275 O O . HIS B 1 300 ? 8.156 -25.266 -12.859 1 98.69 300 HIS B O 1
ATOM 5281 N N . SER B 1 301 ? 6.047 -25.109 -12.156 1 98.75 301 SER B N 1
ATOM 5282 C CA . SER B 1 301 ? 6.344 -24.062 -11.195 1 98.75 301 SER B CA 1
ATOM 5283 C C . SER B 1 301 ? 7.227 -24.578 -10.062 1 98.75 301 SER B C 1
ATOM 5285 O O . SER B 1 301 ? 6.93 -25.609 -9.461 1 98.75 301 SER B O 1
ATOM 5287 N N . PRO B 1 302 ? 8.281 -23.922 -9.727 1 97.81 302 PRO B N 1
ATOM 5288 C CA . PRO B 1 302 ? 9.078 -24.297 -8.555 1 97.81 302 PRO B CA 1
ATOM 5289 C C . PRO B 1 302 ? 8.422 -23.875 -7.242 1 97.81 302 PRO B C 1
ATOM 5291 O O . PRO B 1 302 ? 8.875 -24.297 -6.168 1 97.81 302 PRO B O 1
ATOM 5294 N N . VAL B 1 303 ? 7.285 -23.125 -7.25 1 97.31 303 VAL B N 1
ATOM 5295 C CA . VAL B 1 303 ? 6.812 -22.453 -6.043 1 97.31 303 VAL B CA 1
ATOM 5296 C C . VAL B 1 303 ? 5.551 -23.141 -5.527 1 97.31 303 VAL B C 1
ATOM 5298 O O . VAL B 1 303 ? 5.207 -23.031 -4.352 1 97.31 303 VAL B O 1
ATOM 5301 N N . LEU B 1 304 ? 4.895 -23.828 -6.441 1 98.62 304 LEU B N 1
ATOM 5302 C CA . LEU B 1 304 ? 3.682 -24.531 -6.051 1 98.62 304 LEU B CA 1
ATOM 5303 C C . LEU B 1 304 ? 3.389 -25.672 -7.023 1 98.62 304 LEU B C 1
ATOM 5305 O O . LEU B 1 304 ? 3.918 -25.703 -8.133 1 98.62 304 LEU B O 1
ATOM 5309 N N . THR B 1 305 ? 2.609 -26.594 -6.621 1 98.88 305 THR B N 1
ATOM 5310 C CA . THR B 1 305 ? 2.131 -27.688 -7.445 1 98.88 305 THR B CA 1
ATOM 5311 C C . THR B 1 305 ? 0.605 -27.75 -7.438 1 98.88 305 THR B C 1
ATOM 5313 O O . THR B 1 305 ? -0.013 -27.844 -6.375 1 98.88 305 THR B O 1
ATOM 5316 N N . ALA B 1 306 ? 0.027 -27.641 -8.602 1 98.88 306 ALA B N 1
ATOM 5317 C CA . ALA B 1 306 ? -1.419 -27.781 -8.75 1 98.88 306 ALA B CA 1
ATOM 5318 C C . ALA B 1 306 ? -1.806 -29.234 -9.008 1 98.88 306 ALA B C 1
ATOM 5320 O O . ALA B 1 306 ? -1.293 -29.859 -9.938 1 98.88 306 ALA B O 1
ATOM 5321 N N . VAL B 1 307 ? -2.688 -29.766 -8.188 1 98.88 307 VAL B N 1
ATOM 5322 C CA . VAL B 1 307 ? -3.055 -31.172 -8.227 1 98.88 307 VAL B CA 1
ATOM 5323 C C . VAL B 1 307 ? -4.5 -31.312 -8.703 1 98.88 307 VAL B C 1
ATOM 5325 O O . VAL B 1 307 ? -5.41 -30.719 -8.133 1 98.88 307 VAL B O 1
ATOM 5328 N N . MET B 1 308 ? -4.746 -32.094 -9.68 1 98.44 308 MET B N 1
ATOM 5329 C CA . MET B 1 308 ? -6.09 -32.375 -10.195 1 98.44 308 MET B CA 1
ATOM 5330 C C . MET B 1 308 ? -6.824 -33.375 -9.312 1 98.44 308 MET B C 1
ATOM 5332 O O . MET B 1 308 ? -6.262 -34.406 -8.945 1 98.44 308 MET B O 1
ATOM 5336 N N . MET B 1 309 ? -8.008 -33.062 -9.031 1 98.19 309 MET B N 1
ATOM 5337 C CA . MET B 1 309 ? -8.859 -34 -8.297 1 98.19 309 MET B CA 1
ATOM 5338 C C . MET B 1 309 ? -9.477 -35.031 -9.234 1 98.19 309 MET B C 1
ATOM 5340 O O . MET B 1 309 ? -9.797 -34.719 -10.383 1 98.19 309 MET B O 1
ATOM 5344 N N . PRO B 1 310 ? -9.633 -36.188 -8.695 1 96.44 310 PRO B N 1
ATOM 5345 C CA . PRO B 1 310 ? -10.375 -37.156 -9.508 1 96.44 310 PRO B CA 1
ATOM 5346 C C . PRO B 1 310 ? -11.828 -36.75 -9.742 1 96.44 310 PRO B C 1
ATOM 5348 O O . PRO B 1 310 ? -12.375 -35.969 -8.984 1 96.44 310 PRO B O 1
ATOM 5351 N N . ASP B 1 311 ? -12.438 -37.344 -10.75 1 91.75 311 ASP B N 1
ATOM 5352 C CA . ASP B 1 311 ? -13.828 -37.031 -11.094 1 91.75 311 ASP B CA 1
ATOM 5353 C C . ASP B 1 311 ? -14.75 -37.281 -9.906 1 91.75 311 ASP B C 1
ATOM 5355 O O . ASP B 1 311 ? -14.602 -38.281 -9.195 1 91.75 311 ASP B O 1
ATOM 5359 N N . GLY B 1 312 ? -15.609 -36.375 -9.719 1 90.56 312 GLY B N 1
ATOM 5360 C CA . GLY B 1 312 ? -16.625 -36.531 -8.695 1 90.56 312 GLY B CA 1
ATOM 5361 C C . GLY B 1 312 ? -16.172 -36.094 -7.316 1 90.56 312 GLY B C 1
ATOM 5362 O O . GLY B 1 312 ? -16.953 -36.094 -6.363 1 90.56 312 GLY B O 1
ATOM 5363 N N . LYS B 1 313 ? -14.906 -35.75 -7.223 1 93.19 313 LYS B N 1
ATOM 5364 C CA . LYS B 1 313 ? -14.406 -35.281 -5.941 1 93.19 313 LYS B CA 1
ATOM 5365 C C . LYS B 1 313 ? -14.109 -33.781 -5.992 1 93.19 313 LYS B C 1
ATOM 5367 O O . LYS B 1 313 ? -13.359 -33.312 -6.859 1 93.19 313 LYS B O 1
ATOM 5372 N N . GLY B 1 314 ? -14.695 -33.062 -5.062 1 96.56 314 GLY B N 1
ATOM 5373 C CA . GLY B 1 314 ? -14.516 -31.641 -5.023 1 96.56 314 GLY B CA 1
ATOM 5374 C C . GLY B 1 314 ? -13.273 -31.203 -4.258 1 96.56 314 GLY B C 1
ATOM 5375 O O . GLY B 1 314 ? -13.023 -31.688 -3.154 1 96.56 314 GLY B O 1
ATOM 5376 N N . ALA B 1 315 ? -12.461 -30.328 -4.848 1 98.25 315 ALA B N 1
ATOM 5377 C CA . ALA B 1 315 ? -11.234 -29.828 -4.234 1 98.25 315 ALA B CA 1
ATOM 5378 C C . ALA B 1 315 ? -11.539 -28.953 -3.023 1 98.25 315 ALA B C 1
ATOM 5380 O O . ALA B 1 315 ? -10.789 -28.953 -2.049 1 98.25 315 ALA B O 1
ATOM 5381 N N . ASP B 1 316 ? -12.586 -28.188 -3.035 1 97.88 316 ASP B N 1
ATOM 5382 C CA . ASP B 1 316 ? -12.93 -27.266 -1.956 1 97.88 316 ASP B CA 1
ATOM 5383 C C . ASP B 1 316 ? -13.297 -28.031 -0.683 1 97.88 316 ASP B C 1
ATOM 5385 O O . ASP B 1 316 ? -12.875 -27.656 0.413 1 97.88 316 ASP B O 1
ATOM 5389 N N . ALA B 1 317 ? -14.125 -29.047 -0.856 1 97.56 317 ALA B N 1
ATOM 5390 C CA . ALA B 1 317 ? -14.461 -29.891 0.293 1 97.56 317 ALA B CA 1
ATOM 5391 C C . ALA B 1 317 ? -13.219 -30.547 0.875 1 97.56 317 ALA B C 1
ATOM 5393 O O . ALA B 1 317 ? -13.086 -30.672 2.094 1 97.56 317 ALA B O 1
ATOM 5394 N N . PHE B 1 318 ? -12.422 -31.125 -0.024 1 98.12 318 PHE B N 1
ATOM 5395 C CA . PHE B 1 318 ? -11.156 -31.734 0.394 1 98.12 318 PHE B CA 1
ATOM 5396 C C . PHE B 1 318 ? -10.328 -30.734 1.203 1 98.12 318 PHE B C 1
ATOM 5398 O O . PHE B 1 318 ? -9.867 -31.062 2.303 1 98.12 318 PHE B O 1
ATOM 5405 N N . ARG B 1 319 ? -10.086 -29.453 0.729 1 98.44 319 ARG B N 1
ATOM 5406 C CA . ARG B 1 319 ? -9.305 -28.406 1.402 1 98.44 319 ARG B CA 1
ATOM 5407 C C . ARG B 1 319 ? -9.914 -28.062 2.758 1 98.44 319 ARG B C 1
ATOM 5409 O O . ARG B 1 319 ? -9.188 -27.875 3.734 1 98.44 319 ARG B O 1
ATOM 5416 N N . ALA B 1 320 ? -11.211 -27.906 2.822 1 97.56 320 ALA B N 1
ATOM 5417 C CA . ALA B 1 320 ? -11.898 -27.594 4.074 1 97.56 320 ALA B CA 1
ATOM 5418 C C . ALA B 1 320 ? -11.633 -28.656 5.129 1 97.56 320 ALA B C 1
ATOM 5420 O O . ALA B 1 320 ? -11.43 -28.344 6.301 1 97.56 320 ALA B O 1
ATOM 5421 N N . LEU B 1 321 ? -11.688 -29.891 4.707 1 97.25 321 LEU B N 1
ATOM 5422 C CA . LEU B 1 321 ? -11.43 -31.016 5.609 1 97.25 321 LEU B CA 1
ATOM 5423 C C . LEU B 1 321 ? -10 -30.984 6.129 1 97.25 321 LEU B C 1
ATOM 5425 O O . LEU B 1 321 ? -9.758 -31.172 7.32 1 97.25 321 LEU B O 1
ATOM 5429 N N . VAL B 1 322 ? -9.07 -30.781 5.223 1 97.62 322 VAL B N 1
ATOM 5430 C CA . VAL B 1 322 ? -7.656 -30.734 5.586 1 97.62 322 VAL B CA 1
ATOM 5431 C C . VAL B 1 322 ? -7.422 -29.609 6.586 1 97.62 322 VAL B C 1
ATOM 5433 O O . VAL B 1 322 ? -6.664 -29.766 7.547 1 97.62 322 VAL B O 1
ATOM 5436 N N . LEU B 1 323 ? -8.016 -28.438 6.324 1 96.75 323 LEU B N 1
ATOM 5437 C CA . LEU B 1 323 ? -7.902 -27.312 7.246 1 96.75 323 LEU B CA 1
ATOM 5438 C C . LEU B 1 323 ? -8.469 -27.672 8.617 1 96.75 323 LEU B C 1
ATOM 5440 O O . LEU B 1 323 ? -7.844 -27.422 9.641 1 96.75 323 LEU B O 1
ATOM 5444 N N . GLU B 1 324 ? -9.633 -28.234 8.625 1 94.62 324 GLU B N 1
ATOM 5445 C CA . GLU B 1 324 ? -10.336 -28.562 9.859 1 94.62 324 GLU B CA 1
ATOM 5446 C C . GLU B 1 324 ? -9.57 -29.609 10.664 1 94.62 324 GLU B C 1
ATOM 5448 O O . GLU B 1 324 ? -9.375 -29.453 11.875 1 94.62 324 GLU B O 1
ATOM 5453 N N . LYS B 1 325 ? -9.094 -30.625 10.078 1 93.75 325 LYS B N 1
ATOM 5454 C CA . LYS B 1 325 ? -8.547 -31.797 10.781 1 93.75 325 LYS B CA 1
ATOM 5455 C C . LYS B 1 325 ? -7.062 -31.609 11.078 1 93.75 325 LYS B C 1
ATOM 5457 O O . LYS B 1 325 ? -6.566 -32.094 12.102 1 93.75 325 LYS B O 1
ATOM 5462 N N . PHE B 1 326 ? -6.371 -30.922 10.18 1 93.38 326 PHE B N 1
ATOM 5463 C CA . PHE B 1 326 ? -4.918 -30.953 10.297 1 93.38 326 PHE B CA 1
ATOM 5464 C C . PHE B 1 326 ? -4.352 -29.547 10.391 1 93.38 326 PHE B C 1
ATOM 5466 O O . PHE B 1 326 ? -3.133 -29.359 10.406 1 93.38 326 PHE B O 1
ATOM 5473 N N . ASP B 1 327 ? -5.129 -28.453 10.414 1 95.25 327 ASP B N 1
ATOM 5474 C CA . ASP B 1 327 ? -4.719 -27.062 10.539 1 95.25 327 ASP B CA 1
ATOM 5475 C C . ASP B 1 327 ? -3.734 -26.672 9.438 1 95.25 327 ASP B C 1
ATOM 5477 O O . ASP B 1 327 ? -2.645 -26.172 9.719 1 95.25 327 ASP B O 1
ATOM 5481 N N . MET B 1 328 ? -4.141 -27 8.219 1 96 328 MET B N 1
ATOM 5482 C CA . MET B 1 328 ? -3.309 -26.719 7.051 1 96 328 MET B CA 1
ATOM 5483 C C . MET B 1 328 ? -4.121 -26.031 5.953 1 96 328 MET B C 1
ATOM 5485 O O . MET B 1 328 ? -5.227 -26.484 5.637 1 96 328 MET B O 1
ATOM 5489 N N . SER B 1 329 ? -3.57 -24.922 5.449 1 97.69 329 SER B N 1
ATOM 5490 C CA . SER B 1 329 ? -4.203 -24.234 4.336 1 97.69 329 SER B CA 1
ATOM 5491 C C . SER B 1 329 ? -3.576 -24.625 3.006 1 97.69 329 SER B C 1
ATOM 5493 O O . SER B 1 329 ? -2.354 -24.594 2.854 1 97.69 329 SER B O 1
ATOM 5495 N N . LEU B 1 330 ? -4.41 -25.047 2.117 1 98.5 330 LEU B N 1
ATOM 5496 C CA . LEU B 1 330 ? -4.047 -25.328 0.731 1 98.5 330 LEU B CA 1
ATOM 5497 C C . LEU B 1 330 ? -4.715 -24.328 -0.213 1 98.5 330 LEU B C 1
ATOM 5499 O O . LEU B 1 330 ? -5.789 -23.812 0.09 1 98.5 330 LEU B O 1
ATOM 5503 N N . GLY B 1 331 ? -4.066 -24.047 -1.303 1 98.12 331 GLY B N 1
ATOM 5504 C CA . GLY B 1 331 ? -4.641 -23.125 -2.27 1 98.12 331 GLY B CA 1
ATOM 5505 C C . GLY B 1 331 ? -5.84 -23.703 -3.002 1 98.12 331 GLY B C 1
ATOM 5506 O O . GLY B 1 331 ? -5.867 -24.891 -3.328 1 98.12 331 GLY B O 1
ATOM 5507 N N . ALA B 1 332 ? -6.793 -22.828 -3.291 1 97.69 332 ALA B N 1
ATOM 5508 C CA . ALA B 1 332 ? -7.977 -23.234 -4.047 1 97.69 332 ALA B CA 1
ATOM 5509 C C . ALA B 1 332 ? -7.75 -23.078 -5.547 1 97.69 332 ALA B C 1
ATOM 5511 O O . ALA B 1 332 ? -6.875 -22.328 -5.973 1 97.69 332 ALA B O 1
ATOM 5512 N N . GLY B 1 333 ? -8.492 -23.875 -6.328 1 98.06 333 GLY B N 1
ATOM 5513 C CA . GLY B 1 333 ? -8.578 -23.562 -7.746 1 98.06 333 GLY B CA 1
ATOM 5514 C C . GLY B 1 333 ? -9.312 -22.266 -8.023 1 98.06 333 GLY B C 1
ATOM 5515 O O . GLY B 1 333 ? -10.266 -21.922 -7.328 1 98.06 333 GLY B O 1
ATOM 5516 N N . LEU B 1 334 ? -8.875 -21.578 -9.047 1 96.81 334 LEU B N 1
ATOM 5517 C CA . LEU B 1 334 ? -9.445 -20.281 -9.375 1 96.81 334 LEU B CA 1
ATOM 5518 C C . LEU B 1 334 ? -10.125 -20.312 -10.742 1 96.81 334 LEU B C 1
ATOM 5520 O O . LEU B 1 334 ? -9.617 -20.953 -11.68 1 96.81 334 LEU B O 1
ATOM 5524 N N . SER B 1 335 ? -11.273 -19.656 -10.852 1 96.62 335 SER B N 1
ATOM 5525 C CA . SER B 1 335 ? -12.008 -19.469 -12.102 1 96.62 335 SER B CA 1
ATOM 5526 C C . SER B 1 335 ? -12.289 -20.812 -12.781 1 96.62 335 SER B C 1
ATOM 5528 O O . SER B 1 335 ? -12.961 -21.672 -12.219 1 96.62 335 SER B O 1
ATOM 5530 N N . LYS B 1 336 ? -11.648 -21.141 -13.93 1 96.25 336 LYS B N 1
ATOM 5531 C CA . LYS B 1 336 ? -11.906 -22.344 -14.719 1 96.25 336 LYS B CA 1
ATOM 5532 C C . LYS B 1 336 ? -11.547 -23.609 -13.93 1 96.25 336 LYS B C 1
ATOM 5534 O O . LYS B 1 336 ? -12.008 -24.703 -14.258 1 96.25 336 LYS B O 1
ATOM 5539 N N . LEU B 1 337 ? -10.789 -23.406 -12.891 1 98 337 LEU B N 1
ATOM 5540 C CA . LEU B 1 337 ? -10.258 -24.547 -12.164 1 98 337 LEU B CA 1
ATOM 5541 C C . LEU B 1 337 ? -10.898 -24.656 -10.781 1 98 337 LEU B C 1
ATOM 5543 O O . LEU B 1 337 ? -10.477 -25.484 -9.961 1 98 337 LEU B O 1
ATOM 5547 N N . ALA B 1 338 ? -11.945 -23.859 -10.555 1 97.5 338 ALA B N 1
ATOM 5548 C CA . ALA B 1 338 ? -12.641 -23.859 -9.266 1 97.5 338 ALA B CA 1
ATOM 5549 C C . ALA B 1 338 ? -13.156 -25.25 -8.922 1 97.5 338 ALA B C 1
ATOM 5551 O O . ALA B 1 338 ? -13.781 -25.922 -9.758 1 97.5 338 ALA B O 1
ATOM 5552 N N . ASP B 1 339 ? -12.82 -25.734 -7.781 1 97.94 339 ASP B N 1
ATOM 5553 C CA . ASP B 1 339 ? -13.281 -26.984 -7.176 1 97.94 339 ASP B CA 1
ATOM 5554 C C . ASP B 1 339 ? -12.727 -28.188 -7.926 1 97.94 339 ASP B C 1
ATOM 5556 O O . ASP B 1 339 ? -13.156 -29.328 -7.684 1 97.94 339 ASP B O 1
ATOM 5560 N N . LYS B 1 340 ? -11.797 -27.922 -8.883 1 98.25 340 LYS B N 1
ATOM 5561 C CA . LYS B 1 340 ? -11.258 -29 -9.695 1 98.25 340 LYS B CA 1
ATOM 5562 C C . LYS B 1 340 ? -9.836 -29.359 -9.273 1 98.25 340 LYS B C 1
ATOM 5564 O O . LYS B 1 340 ? -9.367 -30.469 -9.523 1 98.25 340 LYS B O 1
ATOM 5569 N N . ILE B 1 341 ? -9.195 -28.422 -8.711 1 98.69 341 ILE B N 1
ATOM 5570 C CA . ILE B 1 341 ? -7.816 -28.656 -8.281 1 98.69 341 ILE B CA 1
ATOM 5571 C C . ILE B 1 341 ? -7.613 -28.094 -6.875 1 98.69 341 ILE B C 1
ATOM 5573 O O . ILE B 1 341 ? -8.414 -27.281 -6.398 1 98.69 341 ILE B O 1
ATOM 5577 N N . PHE B 1 342 ? -6.645 -28.562 -6.195 1 98.75 342 PHE B N 1
ATOM 5578 C CA . PHE B 1 342 ? -6.051 -27.859 -5.062 1 98.75 342 PHE B CA 1
ATOM 5579 C C . PHE B 1 342 ? -4.566 -27.609 -5.301 1 98.75 342 PHE B C 1
ATOM 5581 O O . PHE B 1 342 ? -3.949 -28.25 -6.152 1 98.75 342 PHE B O 1
ATOM 5588 N N . ARG B 1 343 ? -4.016 -26.641 -4.648 1 98.81 343 ARG B N 1
ATOM 5589 C CA . ARG B 1 343 ? -2.635 -26.234 -4.887 1 98.81 343 ARG B CA 1
ATOM 5590 C C . ARG B 1 343 ? -1.805 -26.344 -3.611 1 98.81 343 ARG B C 1
ATOM 5592 O O . ARG B 1 343 ? -2.27 -25.984 -2.527 1 98.81 343 ARG B O 1
ATOM 5599 N N . ILE B 1 344 ? -0.659 -26.906 -3.744 1 98.81 344 ILE B N 1
ATOM 5600 C CA . ILE B 1 344 ? 0.28 -27.031 -2.635 1 98.81 344 ILE B CA 1
ATOM 5601 C C . ILE B 1 344 ? 1.415 -26.016 -2.801 1 98.81 344 ILE B C 1
ATOM 5603 O O . ILE B 1 344 ? 2.301 -26.203 -3.639 1 98.81 344 ILE B O 1
ATOM 5607 N N . GLY B 1 345 ? 1.383 -24.969 -1.961 1 98.38 345 GLY B N 1
ATOM 5608 C CA . GLY B 1 345 ? 2.498 -24.031 -1.954 1 98.38 345 GLY B CA 1
ATOM 5609 C C . GLY B 1 345 ? 3.723 -24.562 -1.239 1 98.38 345 GLY B C 1
ATOM 5610 O O . GLY B 1 345 ? 3.605 -25.203 -0.188 1 98.38 345 GLY B O 1
ATOM 5611 N N . HIS B 1 346 ? 4.832 -24.469 -1.789 1 97.94 346 HIS B N 1
ATOM 5612 C CA . HIS B 1 346 ? 6.086 -24.891 -1.17 1 97.94 346 HIS B CA 1
ATOM 5613 C C . HIS B 1 346 ? 7.164 -23.812 -1.333 1 97.94 346 HIS B C 1
ATOM 5615 O O . HIS B 1 346 ? 8.266 -24.109 -1.792 1 97.94 346 HIS B O 1
ATOM 5621 N N . LEU B 1 347 ? 6.801 -22.578 -0.964 1 96.06 347 LEU B N 1
ATOM 5622 C CA . LEU B 1 347 ? 7.68 -21.422 -1.028 1 96.06 347 LEU B CA 1
ATOM 5623 C C . LEU B 1 347 ? 7.723 -20.688 0.314 1 96.06 347 LEU B C 1
ATOM 5625 O O . LEU B 1 347 ? 6.996 -21.047 1.242 1 96.06 347 LEU B O 1
ATOM 5629 N N . GLY B 1 348 ? 8.578 -19.641 0.384 1 93.12 348 GLY B N 1
ATOM 5630 C CA . GLY B 1 348 ? 8.719 -18.891 1.615 1 93.12 348 GLY B CA 1
ATOM 5631 C C . GLY B 1 348 ? 9.641 -19.547 2.623 1 93.12 348 GLY B C 1
ATOM 5632 O O . GLY B 1 348 ? 10.641 -20.156 2.246 1 93.12 348 GLY B O 1
ATOM 5633 N N . GLU B 1 349 ? 9.352 -19.266 3.877 1 92.69 349 GLU B N 1
ATOM 5634 C CA . GLU B 1 349 ? 10.086 -19.938 4.949 1 92.69 349 GLU B CA 1
ATOM 5635 C C . GLU B 1 349 ? 9.68 -21.406 5.062 1 92.69 349 GLU B C 1
ATOM 5637 O O . GLU B 1 349 ? 8.828 -21.766 5.883 1 92.69 349 GLU B O 1
ATOM 5642 N N . THR B 1 350 ? 10.359 -22.234 4.25 1 94 350 THR B N 1
ATOM 5643 C CA . THR B 1 350 ? 10.031 -23.656 4.152 1 94 350 THR B CA 1
ATOM 5644 C C . THR B 1 350 ? 11.305 -24.5 4.082 1 94 350 THR B C 1
ATOM 5646 O O . THR B 1 350 ? 12.375 -24 3.73 1 94 350 THR B O 1
ATOM 5649 N N . ASN B 1 351 ? 11.25 -25.672 4.602 1 92.38 351 ASN B N 1
ATOM 5650 C CA . ASN B 1 351 ? 12.336 -26.641 4.516 1 92.38 351 ASN B CA 1
ATOM 5651 C C . ASN B 1 351 ? 11.805 -28.047 4.27 1 92.38 351 ASN B C 1
ATOM 5653 O O . ASN B 1 351 ? 10.609 -28.234 4.039 1 92.38 351 ASN B O 1
ATOM 5657 N N . ASP B 1 352 ? 12.711 -28.984 4.23 1 94.38 352 ASP B N 1
ATOM 5658 C CA . ASP B 1 352 ? 12.344 -30.359 3.914 1 94.38 352 ASP B CA 1
ATOM 5659 C C . ASP B 1 352 ? 11.266 -30.875 4.871 1 94.38 352 ASP B C 1
ATOM 5661 O O . ASP B 1 352 ? 10.297 -31.516 4.445 1 94.38 352 ASP B O 1
ATOM 5665 N N . LEU B 1 353 ? 11.422 -30.594 6.121 1 92.31 353 LEU B N 1
ATOM 5666 C CA . LEU B 1 353 ? 10.539 -31.172 7.125 1 92.31 353 LEU B CA 1
ATOM 5667 C C . LEU B 1 353 ? 9.18 -30.484 7.121 1 92.31 353 LEU B C 1
ATOM 5669 O O . LEU B 1 353 ? 8.148 -31.125 7.371 1 92.31 353 LEU B O 1
ATOM 5673 N N . THR B 1 354 ? 9.219 -29.172 6.875 1 94.5 354 THR B N 1
ATOM 5674 C CA . THR B 1 354 ? 7.945 -28.484 6.73 1 94.5 354 THR B CA 1
ATOM 5675 C C . THR B 1 354 ? 7.164 -29.031 5.543 1 94.5 354 THR B C 1
ATOM 5677 O O . THR B 1 354 ? 5.945 -29.219 5.625 1 94.5 354 THR B O 1
ATOM 5680 N N . LEU B 1 355 ? 7.863 -29.266 4.445 1 96.81 355 LEU B N 1
ATOM 5681 C CA . LEU B 1 355 ? 7.215 -29.844 3.277 1 96.81 355 LEU B CA 1
ATOM 5682 C C . LEU B 1 355 ? 6.672 -31.234 3.594 1 96.81 355 LEU B C 1
ATOM 5684 O O . LEU B 1 355 ? 5.555 -31.578 3.195 1 96.81 355 LEU B O 1
ATOM 5688 N N . MET B 1 356 ? 7.434 -32 4.305 1 95.31 356 MET B N 1
ATOM 5689 C CA . MET B 1 356 ? 7.004 -33.344 4.648 1 95.31 356 MET B CA 1
ATOM 5690 C C . MET B 1 356 ? 5.75 -33.312 5.52 1 95.31 356 MET B C 1
ATOM 5692 O O . MET B 1 356 ? 4.859 -34.156 5.359 1 95.31 356 MET B O 1
ATOM 5696 N N . GLY B 1 357 ? 5.766 -32.375 6.488 1 95.44 357 GLY B N 1
ATOM 5697 C CA . GLY B 1 357 ? 4.551 -32.188 7.266 1 95.44 357 GLY B CA 1
ATOM 5698 C C . GLY B 1 357 ? 3.332 -31.891 6.406 1 95.44 357 GLY B C 1
ATOM 5699 O O . GLY B 1 357 ? 2.27 -32.469 6.609 1 95.44 357 GLY B O 1
ATOM 5700 N N . ALA B 1 358 ? 3.521 -31.062 5.438 1 97.25 358 ALA B N 1
ATOM 5701 C CA . ALA B 1 358 ? 2.42 -30.688 4.555 1 97.25 358 ALA B CA 1
ATOM 5702 C C . ALA B 1 358 ? 1.951 -31.875 3.721 1 97.25 358 ALA B C 1
ATOM 5704 O O . ALA B 1 358 ? 0.749 -32.125 3.604 1 97.25 358 ALA B O 1
ATOM 5705 N N . LEU B 1 359 ? 2.9 -32.594 3.143 1 98.5 359 LEU B N 1
ATOM 5706 C CA . LEU B 1 359 ? 2.555 -33.719 2.285 1 98.5 359 LEU B CA 1
ATOM 5707 C C . LEU B 1 359 ? 1.889 -34.844 3.092 1 98.5 359 LEU B C 1
ATOM 5709 O O . LEU B 1 359 ? 1.01 -35.531 2.584 1 98.5 359 LEU B O 1
ATOM 5713 N N . SER B 1 360 ? 2.307 -35 4.344 1 97.56 360 SER B N 1
ATOM 5714 C CA . SER B 1 360 ? 1.636 -35.938 5.23 1 97.56 360 SER B CA 1
ATOM 5715 C C . SER B 1 360 ? 0.185 -35.531 5.473 1 97.56 360 SER B C 1
ATOM 5717 O O . SER B 1 360 ? -0.71 -36.375 5.473 1 97.56 360 SER B O 1
ATOM 5719 N N . GLY B 1 361 ? -0.004 -34.219 5.734 1 97.44 361 GLY B N 1
ATOM 5720 C CA . GLY B 1 361 ? -1.361 -33.719 5.879 1 97.44 361 GLY B CA 1
ATOM 5721 C C . GLY B 1 361 ? -2.223 -33.969 4.652 1 97.44 361 GLY B C 1
ATOM 5722 O O . GLY B 1 361 ? -3.398 -34.312 4.773 1 97.44 361 GLY B O 1
ATOM 5723 N N . VAL B 1 362 ? -1.678 -33.812 3.459 1 98.56 362 VAL B N 1
ATOM 5724 C CA . VAL B 1 362 ? -2.408 -34.031 2.217 1 98.56 362 VAL B CA 1
ATOM 5725 C C . VAL B 1 362 ? -2.781 -35.531 2.094 1 98.56 362 VAL B C 1
ATOM 5727 O O . VAL B 1 362 ? -3.93 -35.844 1.796 1 98.56 362 VAL B O 1
ATOM 5730 N N . GLU B 1 363 ? -1.835 -36.375 2.352 1 98.12 363 GLU B N 1
ATOM 5731 C CA . GLU B 1 363 ? -2.088 -37.812 2.195 1 98.12 363 GLU B CA 1
ATOM 5732 C C . GLU B 1 363 ? -3.137 -38.312 3.189 1 98.12 363 GLU B C 1
ATOM 5734 O O . GLU B 1 363 ? -4.047 -39.031 2.824 1 98.12 363 GLU B O 1
ATOM 5739 N N . MET B 1 364 ? -2.992 -37.906 4.441 1 97.44 364 MET B N 1
ATOM 5740 C CA . MET B 1 364 ? -4.008 -38.219 5.438 1 97.44 364 MET B CA 1
ATOM 5741 C C . MET B 1 364 ? -5.363 -37.656 5.047 1 97.44 364 MET B C 1
ATOM 5743 O O . MET B 1 364 ? -6.398 -38.281 5.27 1 97.44 364 MET B O 1
ATOM 5747 N N . GLY B 1 365 ? -5.293 -36.469 4.512 1 97.81 365 GLY B N 1
ATOM 5748 C CA . GLY B 1 365 ? -6.516 -35.844 4.047 1 97.81 365 GLY B CA 1
ATOM 5749 C C . GLY B 1 365 ? -7.191 -36.594 2.918 1 97.81 365 GLY B C 1
ATOM 5750 O O . GLY B 1 365 ? -8.414 -36.719 2.9 1 97.81 365 GLY B O 1
ATOM 5751 N N . LEU B 1 366 ? -6.41 -37.062 1.939 1 98 366 LEU B N 1
ATOM 5752 C CA . LEU B 1 366 ? -6.953 -37.844 0.843 1 98 366 LEU B CA 1
ATOM 5753 C C . LEU B 1 366 ? -7.691 -39.062 1.374 1 98 366 LEU B C 1
ATOM 5755 O O . LEU B 1 366 ? -8.789 -39.375 0.918 1 98 366 LEU B O 1
ATOM 5759 N N . ALA B 1 367 ? -7.109 -39.656 2.344 1 97.12 367 ALA B N 1
ATOM 5760 C CA . ALA B 1 367 ? -7.727 -40.844 2.955 1 97.12 367 ALA B CA 1
ATOM 5761 C C . ALA B 1 367 ? -9.016 -40.469 3.688 1 97.12 367 ALA B C 1
ATOM 5763 O O . ALA B 1 367 ? -10.047 -41.125 3.518 1 97.12 367 ALA B O 1
ATOM 5764 N N . ALA B 1 368 ? -8.953 -39.469 4.488 1 96.75 368 ALA B N 1
ATOM 5765 C CA . ALA B 1 368 ? -10.094 -39.031 5.301 1 96.75 368 ALA B CA 1
ATOM 5766 C C . ALA B 1 368 ? -11.258 -38.594 4.422 1 96.75 368 ALA B C 1
ATOM 5768 O O . ALA B 1 368 ? -12.422 -38.781 4.781 1 96.75 368 ALA B O 1
ATOM 5769 N N . ALA B 1 369 ? -10.969 -38.031 3.277 1 97.06 369 ALA B N 1
ATOM 5770 C CA . ALA B 1 369 ? -11.992 -37.5 2.383 1 97.06 369 ALA B CA 1
ATOM 5771 C C . ALA B 1 369 ? -12.492 -38.594 1.422 1 97.06 369 ALA B C 1
ATOM 5773 O O . ALA B 1 369 ? -13.438 -38.375 0.668 1 97.06 369 ALA B O 1
ATOM 5774 N N . GLY B 1 370 ? -11.883 -39.688 1.44 1 96.56 370 GLY B N 1
ATOM 5775 C CA . GLY B 1 370 ? -12.258 -40.781 0.542 1 96.56 370 GLY B CA 1
ATOM 5776 C C . GLY B 1 370 ? -11.914 -40.5 -0.908 1 96.56 370 GLY B C 1
ATOM 5777 O O . GLY B 1 370 ? -12.633 -40.906 -1.816 1 96.56 370 GLY B O 1
ATOM 5778 N N . VAL B 1 371 ? -10.914 -39.75 -1.123 1 97 371 VAL B N 1
ATOM 5779 C CA . VAL B 1 371 ? -10.438 -39.531 -2.479 1 97 371 VAL B CA 1
ATOM 5780 C C . VAL B 1 371 ? -9.633 -40.719 -2.967 1 97 371 VAL B C 1
ATOM 5782 O O . VAL B 1 371 ? -8.703 -41.156 -2.291 1 97 371 VAL B O 1
ATOM 5785 N N . PRO B 1 372 ? -10.031 -41.281 -4.086 1 96.69 372 PRO B N 1
ATOM 5786 C CA . PRO B 1 372 ? -9.242 -42.375 -4.617 1 96.69 372 PRO B CA 1
ATOM 5787 C C . PRO B 1 372 ? -7.773 -42 -4.832 1 96.69 372 PRO B C 1
ATOM 5789 O O . PRO B 1 372 ? -7.48 -41.031 -5.52 1 96.69 372 PRO B O 1
ATOM 5792 N N . HIS B 1 373 ? -6.82 -42.781 -4.156 1 97.06 373 HIS B N 1
ATOM 5793 C CA . HIS B 1 373 ? -5.383 -42.531 -4.27 1 97.06 373 HIS B CA 1
ATOM 5794 C C . HIS B 1 373 ? -4.594 -43.781 -3.859 1 97.06 373 HIS B C 1
ATOM 5796 O O . HIS B 1 373 ? -5.16 -44.719 -3.311 1 97.06 373 HIS B O 1
ATOM 5802 N N . ARG B 1 374 ? -3.432 -43.844 -4.23 1 97.69 374 ARG B N 1
ATOM 5803 C CA . ARG B 1 374 ? -2.502 -44.844 -3.744 1 97.69 374 ARG B CA 1
ATOM 5804 C C . ARG B 1 374 ? -1.65 -44.312 -2.6 1 97.69 374 ARG B C 1
ATOM 5806 O O . ARG B 1 374 ? -0.984 -43.281 -2.746 1 97.69 374 ARG B O 1
ATOM 5813 N N . PRO B 1 375 ? -1.666 -45 -1.445 1 96.06 375 PRO B N 1
ATOM 5814 C CA . PRO B 1 375 ? -0.805 -44.531 -0.359 1 96.06 375 PRO B CA 1
ATOM 5815 C C . PRO B 1 375 ? 0.678 -44.594 -0.719 1 96.06 375 PRO B C 1
ATOM 5817 O O . PRO B 1 375 ? 1.077 -45.344 -1.616 1 96.06 375 PRO B O 1
ATOM 5820 N N . GLY B 1 376 ? 1.467 -43.75 -0.002 1 96.88 376 GLY B N 1
ATOM 5821 C CA . GLY B 1 376 ? 2.908 -43.844 -0.178 1 96.88 376 GLY B CA 1
ATOM 5822 C C . GLY B 1 376 ? 3.502 -42.594 -0.797 1 96.88 376 GLY B C 1
ATOM 5823 O O . GLY B 1 376 ? 4.703 -42.531 -1.062 1 96.88 376 GLY B O 1
ATOM 5824 N N . GLY B 1 377 ? 2.668 -41.625 -1.094 1 97.31 377 GLY B N 1
ATOM 5825 C CA . GLY B 1 377 ? 3.18 -40.375 -1.65 1 97.31 377 GLY B CA 1
ATOM 5826 C C . GLY B 1 377 ? 4.242 -39.719 -0.783 1 97.31 377 GLY B C 1
ATOM 5827 O O . GLY B 1 377 ? 5.227 -39.188 -1.296 1 97.31 377 GLY B O 1
ATOM 5828 N N . VAL B 1 378 ? 4.109 -39.75 0.53 1 96.44 378 VAL B N 1
ATOM 5829 C CA . VAL B 1 378 ? 5.059 -39.188 1.478 1 96.44 378 VAL B CA 1
ATOM 5830 C C . VAL B 1 378 ? 6.406 -39.875 1.348 1 96.44 378 VAL B C 1
ATOM 5832 O O . VAL B 1 378 ? 7.457 -39.25 1.367 1 96.44 378 VAL B O 1
ATOM 5835 N N . LEU B 1 379 ? 6.375 -41.188 1.18 1 96.06 379 LEU B N 1
ATOM 5836 C CA . LEU B 1 379 ? 7.598 -41.938 1.009 1 96.06 379 LEU B CA 1
ATOM 5837 C C . LEU B 1 379 ? 8.297 -41.562 -0.292 1 96.06 379 LEU B C 1
ATOM 5839 O O . LEU B 1 379 ? 9.531 -41.469 -0.335 1 96.06 379 LEU B O 1
ATOM 5843 N N . ALA B 1 380 ? 7.551 -41.438 -1.321 1 97.62 380 ALA B N 1
ATOM 5844 C CA . ALA B 1 380 ? 8.109 -41.031 -2.607 1 97.62 380 ALA B CA 1
ATOM 5845 C C . ALA B 1 380 ? 8.789 -39.656 -2.502 1 97.62 380 ALA B C 1
ATOM 5847 O O . ALA B 1 380 ? 9.859 -39.438 -3.074 1 97.62 380 ALA B O 1
ATOM 5848 N N . ALA B 1 381 ? 8.188 -38.75 -1.811 1 97.62 381 ALA B N 1
ATOM 5849 C CA . ALA B 1 381 ? 8.766 -37.406 -1.598 1 97.62 381 ALA B CA 1
ATOM 5850 C C . ALA B 1 381 ? 10.07 -37.5 -0.807 1 97.62 381 ALA B C 1
ATOM 5852 O O . ALA B 1 381 ? 11.039 -36.812 -1.12 1 97.62 381 ALA B O 1
ATOM 5853 N N . MET B 1 382 ? 10.094 -38.312 0.248 1 95.06 382 MET B N 1
ATOM 5854 C CA . MET B 1 382 ? 11.297 -38.531 1.052 1 95.06 382 MET B CA 1
ATOM 5855 C C . MET B 1 382 ? 12.453 -39.031 0.191 1 95.06 382 MET B C 1
ATOM 5857 O O . MET B 1 382 ? 13.586 -38.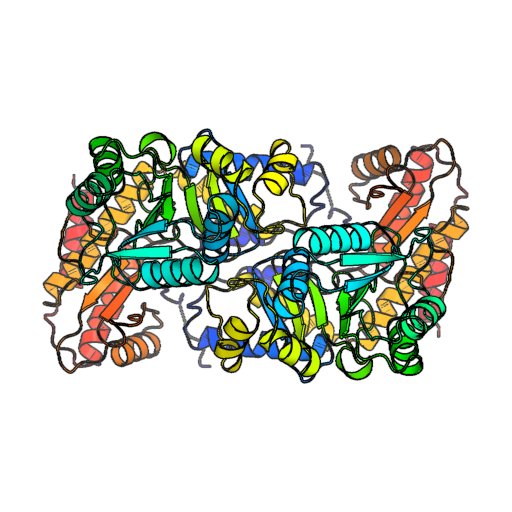562 0.333 1 95.06 382 MET B O 1
ATOM 5861 N N . ALA B 1 383 ? 12.109 -39.938 -0.635 1 95.94 383 ALA B N 1
ATOM 5862 C CA . ALA B 1 383 ? 13.125 -40.5 -1.527 1 95.94 383 ALA B CA 1
ATOM 5863 C C . ALA B 1 383 ? 13.672 -39.438 -2.467 1 95.94 383 ALA B C 1
ATOM 5865 O O . ALA B 1 383 ? 14.875 -39.375 -2.725 1 95.94 383 ALA B O 1
ATOM 5866 N N . SER B 1 384 ? 12.781 -38.656 -2.984 1 95.56 384 SER B N 1
ATOM 5867 C CA . SER B 1 384 ? 13.18 -37.594 -3.875 1 95.56 384 SER B CA 1
ATOM 5868 C C . SER B 1 384 ? 14.102 -36.594 -3.166 1 95.56 384 SER B C 1
ATOM 5870 O O . SER B 1 384 ? 15.125 -36.188 -3.723 1 95.56 384 SER B O 1
ATOM 5872 N N . LEU B 1 385 ? 13.773 -36.188 -1.892 1 93.88 385 LEU B N 1
ATOM 5873 C CA . LEU B 1 385 ? 14.555 -35.219 -1.121 1 93.88 385 LEU B CA 1
ATOM 5874 C C . LEU B 1 385 ? 15.922 -35.812 -0.773 1 93.88 385 LEU B C 1
ATOM 5876 O O . LEU B 1 385 ? 16.922 -35.094 -0.751 1 93.88 385 LEU B O 1
ATOM 5880 N N . ARG B 1 386 ? 15.977 -37.062 -0.526 1 88.44 386 ARG B N 1
ATOM 5881 C CA . ARG B 1 386 ? 17.219 -37.719 -0.136 1 88.44 386 ARG B CA 1
ATOM 5882 C C . ARG B 1 386 ? 18.172 -37.844 -1.322 1 88.44 386 ARG B C 1
ATOM 5884 O O . ARG B 1 386 ? 19.391 -37.75 -1.162 1 88.44 386 ARG B O 1
ATOM 5891 N N . SER B 1 387 ? 17.672 -38.094 -2.439 1 84.19 387 SER B N 1
ATOM 5892 C CA . SER B 1 387 ? 18.5 -38.25 -3.637 1 84.19 387 SER B CA 1
ATOM 5893 C C . SER B 1 387 ? 19.297 -37 -3.92 1 84.19 387 SER B C 1
ATOM 5895 O O . SER B 1 387 ? 20.406 -37.062 -4.445 1 84.19 387 SER B O 1
ATOM 5897 N N . GLY B 1 388 ? 18.797 -35.906 -3.594 1 69 388 GLY B N 1
ATOM 5898 C CA . GLY B 1 388 ? 19.469 -34.656 -3.807 1 69 388 GLY B CA 1
ATOM 5899 C C . GLY B 1 388 ? 20.562 -34.375 -2.791 1 69 388 GLY B C 1
ATOM 5900 O O . GLY B 1 388 ? 21.422 -33.5 -3.004 1 69 388 GLY B O 1
ATOM 5901 N N . LEU B 1 389 ? 20.484 -35.125 -1.65 1 67.25 389 LEU B N 1
ATOM 5902 C CA . LEU B 1 389 ? 21.469 -34.938 -0.594 1 67.25 389 LEU B CA 1
ATOM 5903 C C . LEU B 1 389 ? 22.719 -35.75 -0.858 1 67.25 389 LEU B C 1
ATOM 5905 O O . LEU B 1 389 ? 23.812 -35.406 -0.408 1 67.25 389 LEU B O 1
ATOM 5909 N N . ASP B 1 390 ? 22.578 -37 -1.357 1 52.56 390 ASP B N 1
ATOM 5910 C CA . ASP B 1 390 ? 23.688 -37.938 -1.582 1 52.56 390 ASP B CA 1
ATOM 5911 C C . ASP B 1 390 ? 24.531 -37.5 -2.779 1 52.56 390 ASP B C 1
ATOM 5913 O O . ASP B 1 390 ? 25.641 -37.969 -2.971 1 52.56 390 ASP B O 1
ATOM 5917 N N . GLY B 1 391 ? 24.062 -36.562 -3.623 1 44.09 391 GLY B N 1
ATOM 5918 C CA . GLY B 1 391 ? 24.922 -36.188 -4.734 1 44.09 391 GLY B CA 1
ATOM 5919 C C . GLY B 1 391 ? 25.766 -34.969 -4.465 1 44.09 391 GLY B C 1
ATOM 5920 O O . GLY B 1 391 ? 25.422 -34.156 -3.59 1 44.09 391 GLY B O 1
#

Solvent-accessible surface area (backbone atoms only — not comparable to full-atom values): 38396 Å² total; per-residue (Å²): 127,85,84,73,86,77,79,74,43,68,20,27,72,57,57,18,37,47,44,66,70,24,37,57,43,33,49,49,76,74,64,59,71,85,36,70,72,33,26,54,52,32,40,51,40,44,52,44,48,18,60,66,43,41,38,91,51,59,50,49,80,38,44,15,24,37,68,47,24,52,48,28,56,45,43,38,43,38,30,63,68,38,29,33,41,36,53,36,34,36,55,62,38,46,52,51,51,52,51,43,43,57,57,42,29,42,70,50,67,45,83,56,83,42,30,48,45,69,54,34,67,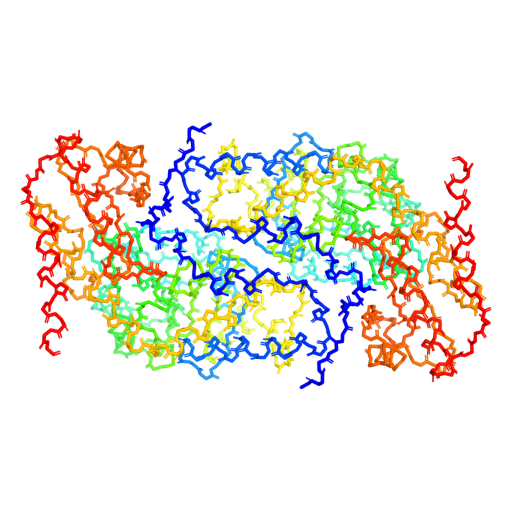56,52,20,53,56,45,50,69,39,79,80,60,62,45,56,28,38,44,45,55,34,39,31,76,63,22,15,23,22,27,58,58,60,54,40,38,50,19,40,55,72,37,69,49,85,44,40,36,36,35,40,26,35,59,20,42,65,37,37,92,56,45,35,53,84,43,62,42,22,32,41,26,21,30,27,17,16,29,46,24,30,68,37,29,30,10,26,38,38,43,30,71,71,36,54,57,38,34,76,72,37,72,38,68,65,63,87,56,33,60,72,63,40,52,60,39,42,76,65,14,36,60,81,57,84,57,27,53,38,58,48,40,19,46,44,43,30,48,48,54,46,58,72,67,27,62,69,52,47,29,49,51,19,42,48,51,32,52,15,51,52,38,15,39,49,46,20,70,43,46,64,47,37,69,48,82,90,19,53,26,34,40,28,47,27,36,44,47,60,88,95,44,51,23,55,63,49,42,53,49,27,29,71,76,63,47,30,45,54,24,72,31,48,80,97,33,46,41,40,20,35,28,46,21,54,48,40,65,67,50,74,65,57,50,49,52,51,45,44,46,49,54,53,34,33,59,76,65,66,49,92,63,39,85,58,15,57,58,42,18,50,52,48,55,47,54,66,64,80,100,129,85,84,73,85,78,80,75,44,68,18,29,71,58,58,18,37,48,45,65,70,25,38,57,44,34,50,52,76,76,65,58,70,84,36,71,72,34,26,53,51,34,41,51,39,43,51,44,47,17,58,67,44,40,38,90,51,59,50,49,80,38,45,15,24,35,69,49,25,54,50,27,54,45,40,40,44,39,31,64,69,37,30,32,42,36,51,35,33,35,54,63,38,48,51,51,50,52,51,42,42,56,57,44,30,43,71,48,69,45,84,57,84,42,30,47,45,68,54,33,68,56,52,20,53,55,45,50,68,37,78,80,59,61,44,55,28,38,44,44,54,35,38,32,76,63,23,14,24,22,30,57,59,59,53,39,40,49,20,40,57,72,38,69,49,85,43,40,35,36,35,40,26,35,59,20,41,67,36,38,90,56,46,36,54,85,43,62,42,23,31,41,26,21,29,26,16,16,29,44,25,31,68,38,30,29,12,27,39,38,43,30,72,70,36,54,56,38,33,75,72,36,71,37,68,64,64,87,57,32,59,68,62,40,52,60,38,43,76,66,14,36,60,79,58,83,55,27,53,38,58,47,41,18,46,43,43,29,47,47,53,46,59,73,65,28,62,69,52,46,30,49,51,19,42,49,51,33,52,17,50,52,37,16,39,50,45,21,70,43,45,63,46,36,69,47,81,90,20,55,26,34,40,29,47,27,36,43,48,59,89,95,44,51,24,56,63,48,42,52,48,28,29,71,77,64,46,31,46,54,23,73,31,48,79,96,34,47,40,39,20,36,28,46,23,56,47,40,65,65,50,72,65,58,50,48,52,50,46,44,47,50,52,54,33,35,60,75,65,65,48,92,63,38,83,57,17,56,57,41,19,51,52,49,54,46,57,65,64,79,99

Sequence (782 aa):
MTHRTGRHFLHIPGPSPVPERVLRAMDRQVIDHRGPDFGVLGREVLEGCRTIFRTKGPVVIYPGSGTGAWEAAIVNTLSSGDRVLMFETGHFATLWRQMAARWGIEVEFVPGDWRHGVDPALVEAKLAEDRSHSFKAVMVVHNETSTGVTSRIPAIRKAIDAAGHPALLLVDTISSLGSVDVRHDEWGVDVTVSGSQKGLMLPPGLGFTAISEKARAAGKSNNLPRSYWDWEEMLKPNANGYFPYTPATNLLYGLREAVAILLEEGLDNVFARHQRLAAATRAAVEAWGLEVLCLNPDEHSPVLTAVMMPDGKGADAFRALVLEKFDMSLGAGLSKLADKIFRIGHLGETNDLTLMGALSGVEMGLAAAGVPHRPGGVLAAMASLRSGLDGMTHRTGRHFLHIPGPSPVPERVLRAMDRQVIDHRGPDFGVLGREVLEGCRTIFRTKGPVVIYPGSGTGAWEAAIVNTLSSGDRVLMFETGHFATLWRQMAARWGIEVEFVPGDWRHGVDPALVEAKLAEDRSHSFKAVMVVHNETSTGVTSRIPAIRKAIDAAGHPALLLVDTISSLGSVDVRHDEWGVDVTVSGSQKGLMLPPGLGFTAISEKARAAGKSNNLPRSYWDWEEMLKPNANGYFPYTPATNLLYGLREAVAILLEEGLDNVFARHQRLAAATRAAVEAWGLEVLCLNPDEHSPVLTAVMMPDGKGADAFRALVLEKFDMSLGAGLSKLADKIFRIGHLGETNDLTLMGALSGVEMGLAAAGVPHRPGGVLAAMASLRSGLDG

Radius of gyration: 27.38 Å; Cα contacts (8 Å, |Δi|>4): 1829; chains: 2; bounding box: 56×81×79 Å

pLDDT: mean 96.46, std 6.21, range [40.91, 99.0]

Organism: Methylorubrum extorquens (strain ATCC 14718 / DSM 1338 / JCM 2805 / NCIMB 9133 / AM1) (NCBI:txid272630)